Protein AF-0000000072326240 (afdb_homodimer)

Nearest PDB structures (foldseek):
  3rvj-assembly1_A  TM=9.304E-01  e=2.713E-08  Escherichia coli K-12
  3oo1-assembly2_B  TM=9.286E-01  e=4.947E-08  Escherichia coli K-12
  3rvo-assembly1_A  TM=9.245E-01  e=5.469E-08  Escherichia coli K-12
  3fgz-assembly2_B  TM=9.366E-01  e=1.159E-07  Escherichia coli K-12
  2v0n-assembly1_B  TM=4.637E-01  e=7.764E-08  Caulobacter vibrioides CB15

Foldseek 3Di:
DVVVVVVVVVVVVVVVVVVQLVVLVVVLVVLVVVLVVVVVVLVVVLVVLVVCCVVPVPPVLVSLLSVLVSVVVNVVSVLVNLLSCLSNVNDAAAKEKEWPQCLLQVLQVLCVLLLCQLPEAEEEEEPPNTAIFIHDSVLVSLLSCLLVNVQSVQAHRHWYWYWYWDADPVSFKIKIKIWGQGQWDDPVCQVCLLPAPVVVVLVVNLDPDRSSRNVSSQSSLVSQVKHKDKDTDGNGIIMIMIMGTGHPVVDDPVRYDHPDYDDPPPPPPRSPSPNPNLPPPPPPLPPQPPPAAEEEEEAQDPSVQSVLCVLCSVGHHYHYHNALVRVVVCLQVAAHQAYEAEQRGGPHGPLNSLLVQCVDLLRVLHAYEYEYCDPDVVVVVSSVVSVHPYYDYPPDDPVVVVVVVVVVLVVQVVQLVVVLVCCLPPVPPPPPDDDDPLRVLVVQLLVVLVVCQLAQPCFLCNSCVSSVHHSSSNQNSCCSNNVDGRRVVSLSSLLSVLLVVCLVPLPDDLVRSCNNRRHPDSVVVQVSNCVVPVDGSNVSSVVSVVVVVPPDDD/DVVVVVVVVVVVVVVVVVVQLVVLVVVLVVLVVVLVVVVVVLVVVLVVLVVCCVVPVPPVLVSLLSVLVSVVVNVVSVLVNLLSCLSNVNDAAAKEKEWPQCLLQVLQVLCVLLLCQLPEAEEEEEPPNTAIFIHDSVLVSLLSCLLVNVQSVQAHRHWYWYWYWYADPVSFKIKIKIWGQGQWDDPVCQVCLLPAPVCVVLPVNLDPDNSSRNVSSQSSLVSQVKHKDKDTDGNGIIMIMIMGTGHPVVDDPVRYDHPDYDDPPPPPPRSPSPNPNLPPPPPPLPPQPPPAFEEEEEAQDPSVQSVLCVLCSVGHHYHYHNALVRVVVCLQVDAHQAYEAEQRGGPHGPLNSLLVQCVDLLRVLHAYEYEYCDPDVVVVVSSVVSSHPYYDYPPDDPVVVVVVVVVVLVVQVVQLVVVLVCCLPPVPPPPPDDDDPLRVLVVQLLVVLVVCQLAQPCFLCNSCVSSVHHSSSNQRSCCSNNVDGRRVVSLSSLLSVLLVVCLVPLPDDLVRSCNRRRHPDSVVVQVSNCVVVVDGSNRSSVVSVVVVVPPDDD

Sequence (1108 aa):
MVILTIILLVGRRLFLRNQKVQRRLRLSAIFTNITHELLTPLSVISASVDKLRDTEPQYSHEYDLMQFNIQRMVRLLQQILETSKSDAGQLRLLVAQGDVMKYIRQTAECLEPLIAKKDMKFSINCQPESMMGWIDTDKLDKIIYNLLSNAAKYGKEGGTVSISAITNDKYDEVEIKVSDDGDGISAKQMKHLFKRFHDGDYRQHQTNGTGLGLSLTQDLVYLNRGTITCHSEEGKGTEFIVRLPIKKEAFAPDQIDEKHKIDFNIPKNTIVDINTIVPDVNADPEDPIEDGYKLLVVEDNLELLMLMQQLLKTTYHVYIARNGAEAIKVIHEKELDLIISDVMMPEMDGIELTKAVKADPNYNHLPIILLTAKTQEEDEKEALQSGADEYLRKPFRLGDLKLRIDNIIENRKRMQTEFSQFSAEEEIKHIAKAPSPDEAFVNQVLANIHKHIDDESYDRDALAADMGTSASTLYNKLRSITGMNVSAFIRDVRMKEARRLGMENPNLRVSDLAYSVGFHDPRYFATCFKKQFGIQPKEFLESLLNSKQKGPGRMVILTIILLVGRRLFLRNQKVQRRLRLSAIFTNITHELLTPLSVISASVDKLRDTEPQYSHEYDLMQFNIQRMVRLLQQILETSKSDAGQLRLLVAQGDVMKYIRQTAECLEPLIAKKDMKFSINCQPESMMGWIDTDKLDKIIYNLLSNAAKYGKEGGTVSISAITNDKYDEVEIKVSDDGDGISAKQMKHLFKRFHDGDYRQHQTNGTGLGLSLTQDLVYLNRGTITCHSEEGKGTEFIVRLPIKKEAFAPDQIDEKHKIDFNIPKNTIVDINTIVPDVNADPEDPIEDGYKLLVVEDNLELLMLMQQLLKTTYHVYIARNGAEAIKVIHEKELDLIISDVMMPEMDGIELTKAVKADPNYNHLPIILLTAKTQEEDEKEALQSGADEYLRKPFRLGDLKLRIDNIIENRKRMQTEFSQFSAEEEIKHIAKAPSPDEAFVNQVLANIHKHIDDESYDRDALAADMGTSASTLYNKLRSITGMNVSAFIRDVRMKEARRLGMENPNLRVSDLAYSVGFHDPRYFATCFKKQFGIQPKEFLESLLNSKQKGPGR

Secondary structure (DSSP, 8-state):
-HHHHHHHHHHHHHHHHHHHHHHHHHHHHHHHHHHHHHHHHHHHHHHHHHHHHHH-GGGHHHHHHHHHHHHHHHHHHHHHHHHHHHHTT-----EEEEEHHHHHHHHHHHTHHHHHTTT-EEEEEEESS--EEEE-HHHHHHHHHHHHHHHHHHSPTT-EEEEEEEE-TTSSEEEEEEEE-SS---HHHHTTTTSTTGGG-TTTS--SS-S-HHHHHHHHHHHTT-EEEEEEETTTEEEEEEEEE-SGGGS-GGGEEEEEE--TTS-------GGGTS--TTS------TTPPEEEEE-S-HHHHHHHHHHHTTTSEEEEESSHHHHHHHHHHS--SEEEEESS-SSS-HHHHHHHHHHSTTTTTS-EEEEE---SHHHHHHHHHHT-SEEEESS--HHHHHHHHHHHHHHHHHHHHHHHHHHHHTTTT--SS---HHHHHHHHHHHHHHHTTT-TT--HHHHHHHHTS-HHHHHHHHHHHHS--HHHHHHHHHHHHHHHHHHH-TT--HHHHHHHTT-S-HHHHHHHHHHHHSS-HHHHHHHHHHHHHTS---/-HHHHHHHHHHHHHHHHHHHHHHHHHHHHHHHHHHHHHHHHHHHHHHHHHHHHHH-GGGHHHHHHHHHHHHHHHHHHHHHHHHHHHHTT-----EEEEEHHHHHHHHHHHTHHHHHTTT-EEEEEEESS--EEEE-HHHHHHHHHHHHHHHHHHSPTT-EEEEEEEE-TTSSEEEEEEEE-SS---HHHHTTTTSTTGGG-TTTS--SS-S-HHHHHHHHHHHTT-EEEEEEETTTEEEEEEEEE-SGGGS-GGGEEEEEE--TTS-------GGGTS--TTS------TTPPEEEEE-S-HHHHHHHHHHHTTTSEEEEESSHHHHHHHHHHS--SEEEEESS-SSS-HHHHHHHHHHSTTTTTS-EEEEE---SHHHHHHHHHHT-SEEEESS--HHHHHHHHHHHHHHHHHHHHHHHHHHHHTTTT--SS---HHHHHHHHHHHHHHHTTT-TT--HHHHHHHHTS-HHHHHHHHHHHHS--HHHHHHHHHHHHHHHHHHH-TT--HHHHHHHTT-S-HHHHHHHHHHHHSS-HHHHHHHHHHHHHTS---

Radius of gyration: 38.25 Å; Cα contacts (8 Å, |Δi|>4): 1705; chains: 2; bounding box: 79×142×115 Å

pLDDT: mean 78.77, std 16.61, range [22.94, 98.31]

Organism: Xylanibacter ruminicola (strain ATCC 19189 / DSM 19721 / CIP 105475 / JCM 8958 / 23) (NCBI:txid264731)

Structure (mmCIF, N/CA/C/O backbone):
data_AF-0000000072326240-model_v1
#
loop_
_entity.id
_entity.type
_entity.pdbx_description
1 polymer 'histidine kinase'
#
loop_
_atom_site.group_PDB
_atom_site.id
_atom_site.type_symbol
_atom_site.label_atom_id
_atom_site.label_alt_id
_atom_site.label_comp_id
_atom_site.label_asym_id
_atom_site.label_entity_id
_atom_site.label_seq_id
_atom_site.pdbx_PDB_ins_code
_atom_site.Cartn_x
_atom_site.Cartn_y
_atom_site.Cartn_z
_atom_site.occupancy
_atom_site.B_iso_or_equiv
_atom_site.auth_seq_id
_atom_site.auth_comp_id
_atom_site.auth_asym_id
_atom_site.auth_atom_id
_atom_site.pdbx_PDB_model_num
ATOM 1 N N . MET A 1 1 ? -8.875 19.875 -52.812 1 53.88 1 MET A N 1
ATOM 2 C CA . MET A 1 1 ? -8.391 20.562 -51.594 1 53.88 1 MET A CA 1
ATOM 3 C C . MET A 1 1 ? -9.195 20.125 -50.375 1 53.88 1 MET A C 1
ATOM 5 O O . MET A 1 1 ? -8.625 19.844 -49.312 1 53.88 1 MET A O 1
ATOM 9 N N . VAL A 1 2 ? -10.469 20 -50.438 1 57.62 2 VAL A N 1
ATOM 10 C CA . VAL A 1 2 ? -11.367 19.578 -49.375 1 57.62 2 VAL A CA 1
ATOM 11 C C . VAL A 1 2 ? -11.109 18.125 -49 1 57.62 2 VAL A C 1
ATOM 13 O O . VAL A 1 2 ? -11.039 17.766 -47.812 1 57.62 2 VAL A O 1
ATOM 16 N N . ILE A 1 3 ? -10.883 17.344 -49.969 1 58.38 3 ILE A N 1
ATOM 17 C CA . ILE A 1 3 ? -10.703 15.906 -49.719 1 58.38 3 ILE A CA 1
ATOM 18 C C . ILE A 1 3 ? -9.398 15.68 -48.969 1 58.38 3 ILE A C 1
ATOM 20 O O . ILE A 1 3 ? -9.359 14.891 -48 1 58.38 3 ILE A O 1
ATOM 24 N N . LEU A 1 4 ? -8.391 16.344 -49.344 1 57.53 4 LEU A N 1
ATOM 25 C CA . LEU A 1 4 ? -7.102 16.188 -48.688 1 57.53 4 LEU A CA 1
ATOM 26 C C . LEU A 1 4 ? -7.184 16.656 -47.219 1 57.53 4 LEU A C 1
ATOM 28 O O . LEU A 1 4 ? -6.602 16.031 -46.344 1 57.53 4 LEU A O 1
ATOM 32 N N . THR A 1 5 ? -7.945 17.688 -47 1 58.38 5 THR A N 1
ATOM 33 C CA . THR A 1 5 ? -8.125 18.188 -45.656 1 58.38 5 THR A CA 1
ATOM 34 C C . THR A 1 5 ? -8.875 17.172 -44.812 1 58.38 5 THR A C 1
ATOM 36 O O . THR A 1 5 ? -8.547 16.969 -43.625 1 58.38 5 THR A O 1
ATOM 39 N N . ILE A 1 6 ? -9.828 16.547 -45.469 1 58.88 6 ILE A N 1
ATOM 40 C CA . ILE A 1 6 ? -10.609 15.555 -44.75 1 58.88 6 ILE A CA 1
ATOM 41 C C . ILE A 1 6 ? -9.719 14.359 -44.406 1 58.88 6 ILE A C 1
ATOM 43 O O . ILE A 1 6 ? -9.766 13.852 -43.281 1 58.88 6 ILE A O 1
ATOM 47 N N . ILE A 1 7 ? -8.93 13.977 -45.312 1 58.97 7 ILE A N 1
ATOM 48 C CA . ILE A 1 7 ? -8.031 12.852 -45.094 1 58.97 7 ILE A CA 1
ATOM 49 C C . ILE A 1 7 ? -7.051 13.188 -43.969 1 58.97 7 ILE A C 1
ATOM 51 O O . ILE A 1 7 ? -6.785 12.352 -43.094 1 58.97 7 ILE A O 1
ATOM 55 N N . LEU A 1 8 ? -6.633 14.375 -43.969 1 60.09 8 LEU A N 1
ATOM 56 C CA . LEU A 1 8 ? -5.684 14.797 -42.938 1 60.09 8 LEU A CA 1
ATOM 57 C C . LEU A 1 8 ? -6.355 14.875 -41.562 1 60.09 8 LEU A C 1
ATOM 59 O O . LEU A 1 8 ? -5.758 14.5 -40.562 1 60.09 8 LEU A O 1
ATOM 63 N N . LEU A 1 9 ? -7.586 15.32 -41.625 1 61.41 9 LEU A N 1
ATOM 64 C CA . LEU A 1 9 ? -8.312 15.422 -40.344 1 61.41 9 LEU A CA 1
ATOM 65 C C . LEU A 1 9 ? -8.633 14.039 -39.812 1 61.41 9 LEU A C 1
ATOM 67 O O . LEU A 1 9 ? -8.516 13.812 -38.594 1 61.41 9 LEU A O 1
ATOM 71 N N . VAL A 1 10 ? -9.094 13.195 -40.719 1 63.31 10 VAL A N 1
ATOM 72 C CA . VAL A 1 10 ? -9.414 11.836 -40.312 1 63.31 10 VAL A CA 1
ATOM 73 C C . VAL A 1 10 ? -8.141 11.125 -39.844 1 63.31 10 VAL A C 1
ATOM 75 O O . VAL A 1 10 ? -8.148 10.43 -38.812 1 63.31 10 VAL A O 1
ATOM 78 N N . GLY A 1 11 ? -7.117 11.305 -40.594 1 57.88 11 GLY A N 1
ATOM 79 C CA . GLY A 1 11 ? -5.84 10.727 -40.188 1 57.88 11 GLY A CA 1
ATOM 80 C C . GLY A 1 11 ? -5.348 11.227 -38.844 1 57.88 11 GLY A C 1
ATOM 81 O O . GLY A 1 11 ? -4.855 10.438 -38.031 1 57.88 11 GLY A O 1
ATOM 82 N N . ARG A 1 12 ? -5.539 12.453 -38.688 1 59.19 12 ARG A N 1
ATOM 83 C CA . ARG A 1 12 ? -5.137 13.047 -37.438 1 59.19 12 ARG A CA 1
ATOM 84 C C . ARG A 1 12 ? -5.977 12.516 -36.281 1 59.19 12 ARG A C 1
ATOM 86 O O . ARG A 1 12 ? -5.449 12.219 -35.188 1 59.19 12 ARG A O 1
ATOM 93 N N . ARG A 1 13 ? -7.285 12.43 -36.531 1 61.12 13 ARG A N 1
ATOM 94 C CA . ARG A 1 13 ? -8.164 11.891 -35.5 1 61.12 13 ARG A CA 1
ATOM 95 C C . ARG A 1 13 ? -7.793 10.453 -35.156 1 61.12 13 ARG A C 1
ATOM 97 O O . ARG A 1 13 ? -7.793 10.07 -33.969 1 61.12 13 ARG A O 1
ATOM 104 N N . LEU A 1 14 ? -7.508 9.789 -36.219 1 64.56 14 LEU A N 1
ATOM 105 C CA . LEU A 1 14 ? -7.121 8.398 -36 1 64.56 14 LEU A CA 1
ATOM 106 C C . LEU A 1 14 ? -5.797 8.312 -35.25 1 64.56 14 LEU A C 1
ATOM 108 O O . LEU A 1 14 ? -5.629 7.449 -34.375 1 64.56 14 LEU A O 1
ATOM 112 N N . PHE A 1 15 ? -4.984 9.219 -35.719 1 61.34 15 PHE A N 1
ATOM 113 C CA . PHE A 1 15 ? -3.686 9.258 -35.062 1 61.34 15 PHE A CA 1
ATOM 114 C C . PHE A 1 15 ? -3.842 9.594 -33.562 1 61.34 15 PHE A C 1
ATOM 116 O O . PHE A 1 15 ? -3.256 8.93 -32.719 1 61.34 15 PHE A O 1
ATOM 123 N N . LEU A 1 16 ? -4.684 10.469 -33.219 1 65.25 16 LEU A N 1
ATOM 124 C CA . LEU A 1 16 ? -4.906 10.883 -31.828 1 65.25 16 LEU A CA 1
ATOM 125 C C . LEU A 1 16 ? -5.566 9.766 -31.016 1 65.25 16 LEU A C 1
ATOM 127 O O . LEU A 1 16 ? -5.219 9.539 -29.859 1 65.25 16 LEU A O 1
ATOM 131 N N . ARG A 1 17 ? -6.43 9.117 -31.703 1 66.94 17 ARG A N 1
ATOM 132 C CA . ARG A 1 17 ? -7.105 8.008 -31.047 1 66.94 17 ARG A CA 1
ATOM 133 C C . ARG A 1 17 ? -6.125 6.883 -30.719 1 66.94 17 ARG A C 1
ATOM 135 O O . ARG A 1 17 ? -6.18 6.297 -29.641 1 66.94 17 ARG A O 1
ATOM 142 N N . ASN A 1 18 ? -5.305 6.668 -31.688 1 69.56 18 ASN A N 1
ATOM 143 C CA . ASN A 1 18 ? -4.312 5.617 -31.484 1 69.56 18 ASN A CA 1
ATOM 144 C C . ASN A 1 18 ? -3.35 5.977 -30.344 1 69.56 18 ASN A C 1
ATOM 146 O O . ASN A 1 18 ? -2.975 5.113 -29.547 1 69.56 18 ASN A O 1
ATOM 150 N N . GLN A 1 19 ? -3.029 7.215 -30.375 1 68.38 19 GLN A N 1
ATOM 151 C CA . GLN A 1 19 ? -2.137 7.664 -29.312 1 68.38 19 GLN A CA 1
ATOM 152 C C . GLN A 1 19 ? -2.801 7.535 -27.938 1 68.38 19 GLN A C 1
ATOM 154 O O . GLN A 1 19 ? -2.152 7.16 -26.969 1 68.38 19 GLN A O 1
ATOM 159 N N . LYS A 1 20 ? -4.078 7.801 -27.969 1 72.69 20 LYS A N 1
ATOM 160 C CA . LYS A 1 20 ? -4.816 7.703 -26.719 1 72.69 20 LYS A CA 1
ATOM 161 C C . LYS A 1 20 ? -4.898 6.254 -26.25 1 72.69 20 LYS A C 1
ATOM 163 O O . LYS A 1 20 ? -4.715 5.977 -25.062 1 72.69 20 LYS A O 1
ATOM 168 N N . VAL A 1 21 ? -5.09 5.434 -27.234 1 75.62 21 VAL A N 1
ATOM 169 C CA . VAL A 1 21 ? -5.203 4.02 -26.891 1 75.62 21 VAL A CA 1
ATOM 170 C C . VAL A 1 21 ? -3.861 3.5 -26.375 1 75.62 21 VAL A C 1
ATOM 172 O O . VAL A 1 21 ? -3.809 2.785 -25.375 1 75.62 21 VAL A O 1
ATOM 175 N N . GLN A 1 22 ? -2.82 3.908 -27 1 74.62 22 GLN A N 1
ATOM 176 C CA . GLN A 1 22 ? -1.493 3.461 -26.594 1 74.62 22 GLN A CA 1
ATOM 177 C C . GLN A 1 22 ? -1.146 3.971 -25.188 1 74.62 22 GLN A C 1
ATOM 179 O O . GLN A 1 22 ? -0.549 3.248 -24.391 1 74.62 22 GLN A O 1
ATOM 184 N N . ARG A 1 23 ? -1.596 5.113 -24.969 1 72.44 23 ARG A N 1
ATOM 185 C CA . ARG A 1 23 ? -1.332 5.688 -23.656 1 72.44 23 ARG A CA 1
ATOM 186 C C . ARG A 1 23 ? -2.084 4.93 -22.578 1 72.44 23 ARG A C 1
ATOM 188 O O . ARG A 1 23 ? -1.532 4.66 -21.5 1 72.44 23 ARG A O 1
ATOM 195 N N . ARG A 1 24 ? -3.25 4.586 -22.891 1 74.31 24 ARG A N 1
ATOM 196 C CA . ARG A 1 24 ? -4.066 3.863 -21.922 1 74.31 24 ARG A CA 1
ATOM 197 C C . ARG A 1 24 ? -3.502 2.473 -21.656 1 74.31 24 ARG A C 1
ATOM 199 O O . ARG A 1 24 ? -3.494 2.006 -20.516 1 74.31 24 ARG A O 1
ATOM 206 N N . LEU A 1 25 ? -3.025 1.927 -22.672 1 74.5 25 LEU A N 1
ATOM 207 C CA . LEU A 1 25 ? -2.432 0.602 -22.547 1 74.5 25 LEU A CA 1
ATOM 208 C C . LEU A 1 25 ? -1.148 0.662 -21.719 1 74.5 25 LEU A C 1
ATOM 210 O O . LEU A 1 25 ? -0.906 -0.204 -20.875 1 74.5 25 LEU A O 1
ATOM 214 N N . ARG A 1 26 ? -0.469 1.64 -21.953 1 71.25 26 ARG A N 1
ATOM 215 C CA . ARG A 1 26 ? 0.768 1.823 -21.203 1 71.25 26 ARG A CA 1
ATOM 216 C C . ARG A 1 26 ? 0.478 2.07 -19.719 1 71.25 26 ARG A C 1
ATOM 218 O O . ARG A 1 26 ? 1.146 1.51 -18.844 1 71.25 26 ARG A O 1
ATOM 225 N N . LEU A 1 27 ? -0.528 2.846 -19.5 1 73.38 27 LEU A N 1
ATOM 226 C CA . LEU A 1 27 ? -0.894 3.148 -18.109 1 73.38 27 LEU A CA 1
ATOM 227 C C . LEU A 1 27 ? -1.368 1.892 -17.391 1 73.38 27 LEU A C 1
ATOM 229 O O . LEU A 1 27 ? -1.044 1.687 -16.219 1 73.38 27 LEU A O 1
ATOM 233 N N . SER A 1 28 ? -2.072 1.156 -18.109 1 76.06 28 SER A N 1
ATOM 234 C CA . SER A 1 28 ? -2.553 -0.096 -17.531 1 76.06 28 SER A CA 1
ATOM 235 C C . SER A 1 28 ? -1.393 -1.018 -17.172 1 76.06 28 SER A C 1
ATOM 237 O O . SER A 1 28 ? -1.409 -1.661 -16.125 1 76.06 28 SER A O 1
ATOM 239 N N . ALA A 1 29 ? -0.446 -1.04 -18.016 1 72.69 29 ALA A N 1
ATOM 240 C CA . ALA A 1 29 ? 0.737 -1.856 -17.75 1 72.69 29 ALA A CA 1
ATOM 241 C C . ALA A 1 29 ? 1.511 -1.33 -16.547 1 72.69 29 ALA A C 1
ATOM 243 O O . ALA A 1 29 ? 1.974 -2.109 -15.711 1 72.69 29 ALA A O 1
ATOM 244 N N . ILE A 1 30 ? 1.533 -0.091 -16.469 1 72.81 30 ILE A N 1
ATOM 245 C CA . ILE A 1 30 ? 2.232 0.552 -15.359 1 72.81 30 ILE A CA 1
ATOM 246 C C . ILE A 1 30 ? 1.535 0.213 -14.039 1 72.81 30 ILE A C 1
ATOM 248 O O . ILE A 1 30 ? 2.186 -0.187 -13.07 1 72.81 30 ILE A O 1
ATOM 252 N N . PHE A 1 31 ? 0.28 0.266 -14.055 1 77.19 31 PHE A N 1
ATOM 253 C CA . PHE A 1 31 ? -0.46 0.015 -12.82 1 77.19 31 PHE A CA 1
ATOM 254 C C . PHE A 1 31 ? -0.395 -1.459 -12.445 1 77.19 31 PHE A C 1
ATOM 256 O O . PHE A 1 31 ? -0.374 -1.8 -11.258 1 77.19 31 PHE A O 1
ATOM 263 N N . THR A 1 32 ? -0.289 -2.26 -13.453 1 75.12 32 THR A N 1
ATOM 264 C CA . THR A 1 32 ? -0.13 -3.684 -13.18 1 75.12 32 THR A CA 1
ATOM 265 C C . THR A 1 32 ? 1.188 -3.951 -12.461 1 75.12 32 THR A C 1
ATOM 267 O O . THR A 1 32 ? 1.218 -4.668 -11.453 1 75.12 32 THR A O 1
ATOM 270 N N . ASN A 1 33 ? 2.197 -3.328 -12.875 1 73.38 33 ASN A N 1
ATOM 271 C CA . ASN A 1 33 ? 3.512 -3.496 -12.266 1 73.38 33 ASN A CA 1
ATOM 272 C C . ASN A 1 33 ? 3.561 -2.893 -10.867 1 73.38 33 ASN A C 1
ATOM 274 O O . ASN A 1 33 ? 4.125 -3.488 -9.945 1 73.38 33 ASN A O 1
ATOM 278 N N . ILE A 1 34 ? 2.963 -1.763 -10.773 1 76.19 34 ILE A N 1
ATOM 279 C CA . ILE A 1 34 ? 2.928 -1.074 -9.484 1 76.19 34 ILE A CA 1
ATOM 280 C C . ILE A 1 34 ? 2.188 -1.932 -8.461 1 76.19 34 ILE A C 1
ATOM 282 O O . ILE A 1 34 ? 2.656 -2.107 -7.336 1 76.19 34 ILE A O 1
ATOM 286 N N . THR A 1 35 ? 1.079 -2.402 -8.875 1 80 35 THR A N 1
ATOM 287 C CA . THR A 1 35 ? 0.283 -3.227 -7.973 1 80 35 THR A CA 1
ATOM 288 C C . THR A 1 35 ? 1.063 -4.465 -7.543 1 80 35 THR A C 1
ATOM 290 O O . THR A 1 35 ? 1.07 -4.824 -6.363 1 80 35 THR A O 1
ATOM 293 N N . HIS A 1 36 ? 1.729 -5.023 -8.555 1 76.44 36 HIS A N 1
ATOM 294 C CA . HIS A 1 36 ? 2.553 -6.184 -8.234 1 76.44 36 HIS A CA 1
ATOM 295 C C . HIS A 1 36 ? 3.623 -5.836 -7.207 1 76.44 36 HIS A C 1
ATOM 297 O O . HIS A 1 36 ? 3.828 -6.574 -6.242 1 76.44 36 HIS A O 1
ATOM 303 N N . GLU A 1 37 ? 4.285 -4.816 -7.344 1 77.75 37 GLU A N 1
ATOM 304 C CA . GLU A 1 37 ? 5.383 -4.406 -6.473 1 77.75 37 GLU A CA 1
ATOM 305 C C . GLU A 1 37 ? 4.875 -4.043 -5.078 1 77.75 37 GLU A C 1
ATOM 307 O O . GLU A 1 37 ? 5.586 -4.219 -4.09 1 77.75 37 GLU A O 1
ATOM 312 N N . LEU A 1 38 ? 3.656 -3.57 -5.027 1 84.62 38 LEU A N 1
ATOM 313 C CA . LEU A 1 38 ? 3.104 -3.158 -3.744 1 84.62 38 LEU A CA 1
ATOM 314 C C . LEU A 1 38 ? 2.533 -4.352 -2.988 1 84.62 38 LEU A C 1
ATOM 316 O O . LEU A 1 38 ? 2.549 -4.379 -1.756 1 84.62 38 LEU A O 1
ATOM 320 N N . LEU A 1 39 ? 2.088 -5.32 -3.73 1 85.06 39 LEU A N 1
ATOM 321 C CA . LEU A 1 39 ? 1.475 -6.484 -3.1 1 85.06 39 LEU A CA 1
ATOM 322 C C . LEU A 1 39 ? 2.533 -7.375 -2.457 1 85.06 39 LEU A C 1
ATOM 324 O O . LEU A 1 39 ? 2.244 -8.102 -1.502 1 85.06 39 LEU A O 1
ATOM 328 N N . THR A 1 40 ? 3.758 -7.352 -2.924 1 82.69 40 THR A N 1
ATOM 329 C CA . THR A 1 40 ? 4.824 -8.188 -2.383 1 82.69 40 THR A CA 1
ATOM 330 C C . THR A 1 40 ? 5.141 -7.797 -0.943 1 82.69 40 THR A C 1
ATOM 332 O O . THR A 1 40 ? 5.078 -8.633 -0.037 1 82.69 40 THR A O 1
ATOM 335 N N . PRO A 1 41 ? 5.5 -6.52 -0.668 1 86.62 41 PRO A N 1
ATOM 336 C CA . PRO A 1 41 ? 5.719 -6.152 0.732 1 86.62 41 PRO A CA 1
ATOM 337 C C . PRO A 1 41 ? 4.484 -6.387 1.604 1 86.62 41 PRO A C 1
ATOM 339 O O . PRO A 1 41 ? 4.613 -6.746 2.777 1 86.62 41 PRO A O 1
ATOM 342 N N . LEU A 1 42 ? 3.322 -6.184 1.05 1 87.5 42 LEU A N 1
ATOM 343 C CA . LEU A 1 42 ? 2.088 -6.418 1.793 1 87.5 42 LEU A CA 1
ATOM 344 C C . LEU A 1 42 ? 1.959 -7.883 2.189 1 87.5 42 LEU A C 1
ATOM 346 O O . LEU A 1 42 ? 1.456 -8.195 3.27 1 87.5 42 LEU A O 1
ATOM 350 N N . SER A 1 43 ? 2.377 -8.766 1.288 1 84.81 43 SER A N 1
ATOM 351 C CA . SER A 1 43 ? 2.352 -10.195 1.575 1 84.81 43 SER A CA 1
ATOM 352 C C . SER A 1 43 ? 3.289 -10.539 2.727 1 84.81 43 SER A C 1
ATOM 354 O O . SER A 1 43 ? 2.959 -11.375 3.57 1 84.81 43 SER A O 1
ATOM 356 N N . VAL A 1 44 ? 4.43 -9.945 2.723 1 84.81 44 VAL A N 1
ATOM 357 C CA . VAL A 1 44 ? 5.395 -10.172 3.795 1 84.81 44 VAL A CA 1
ATOM 358 C C . VAL A 1 44 ? 4.797 -9.727 5.129 1 84.81 44 VAL A C 1
ATOM 360 O O . VAL A 1 44 ? 4.895 -10.438 6.129 1 84.81 44 VAL A O 1
ATOM 363 N N . ILE A 1 45 ? 4.168 -8.547 5.137 1 88.81 45 ILE A N 1
ATOM 364 C CA . ILE A 1 45 ? 3.541 -8.023 6.348 1 88.81 45 ILE A CA 1
ATOM 365 C C . ILE A 1 45 ? 2.426 -8.961 6.801 1 88.81 45 ILE A C 1
ATOM 367 O O . ILE A 1 45 ? 2.359 -9.328 7.977 1 88.81 45 ILE A O 1
ATOM 371 N N . SER A 1 46 ? 1.593 -9.375 5.875 1 88.19 46 SER A N 1
ATOM 372 C CA . SER A 1 46 ? 0.479 -10.266 6.184 1 88.19 46 SER A CA 1
ATOM 373 C C . SER A 1 46 ? 0.971 -11.57 6.789 1 88.19 46 SER A C 1
ATOM 375 O O . SER A 1 46 ? 0.444 -12.031 7.805 1 88.19 46 SER A O 1
ATOM 377 N N . ALA A 1 47 ? 1.958 -12.141 6.188 1 82.69 47 ALA A N 1
ATOM 378 C CA . ALA A 1 47 ? 2.518 -13.398 6.664 1 82.69 47 ALA A CA 1
ATOM 379 C C . ALA A 1 47 ? 3.146 -13.234 8.047 1 82.69 47 ALA A C 1
ATOM 381 O O . ALA A 1 47 ? 3.062 -14.141 8.883 1 82.69 47 ALA A O 1
ATOM 382 N N . SER A 1 48 ? 3.834 -12.125 8.234 1 86.06 48 SER A N 1
ATOM 383 C CA . SER A 1 48 ? 4.453 -11.844 9.531 1 86.06 48 SER A CA 1
ATOM 384 C C . SER A 1 48 ? 3.406 -11.711 10.625 1 86.06 48 SER A C 1
ATOM 386 O O . SER A 1 48 ? 3.609 -12.195 11.742 1 86.06 48 SER A O 1
ATOM 388 N N . VAL A 1 49 ? 2.307 -11.039 10.344 1 89.12 49 VAL A N 1
ATOM 389 C CA . VAL A 1 49 ? 1.21 -10.883 11.297 1 89.12 49 VAL A CA 1
ATOM 390 C C . VAL A 1 49 ? 0.638 -12.258 11.648 1 89.12 49 VAL A C 1
ATOM 392 O O . VAL A 1 49 ? 0.373 -12.539 12.82 1 89.12 49 VAL A O 1
ATOM 395 N N . ASP A 1 50 ? 0.497 -13.055 10.625 1 84.94 50 ASP A N 1
ATOM 396 C CA . ASP A 1 50 ? -0.055 -14.383 10.859 1 84.94 50 ASP A CA 1
ATOM 397 C C . ASP A 1 50 ? 0.885 -15.227 11.727 1 84.94 50 ASP A C 1
ATOM 399 O O . ASP A 1 50 ? 0.435 -15.977 12.594 1 84.94 50 ASP A O 1
ATOM 403 N N . LYS A 1 51 ? 2.133 -15.133 11.453 1 83.31 51 LYS A N 1
ATOM 404 C CA . LYS A 1 51 ? 3.125 -15.836 12.266 1 83.31 51 LYS A CA 1
ATOM 405 C C . LYS A 1 51 ? 3.035 -15.414 13.734 1 83.31 51 LYS A C 1
ATOM 407 O O . LYS A 1 51 ? 3.039 -16.266 14.625 1 83.31 51 LYS A O 1
ATOM 412 N N . LEU A 1 52 ? 2.947 -14.148 13.969 1 88.25 52 LEU A N 1
ATOM 413 C CA . LEU A 1 52 ? 2.863 -13.625 15.328 1 88.25 52 LEU A CA 1
ATOM 414 C C . LEU A 1 52 ? 1.56 -14.047 15.992 1 88.25 52 LEU A C 1
ATOM 416 O O . LEU A 1 52 ? 1.536 -14.336 17.188 1 88.25 52 LEU A O 1
ATOM 420 N N . ARG A 1 53 ? 0.501 -14.062 15.195 1 87.06 53 ARG A N 1
ATOM 421 C CA . ARG A 1 53 ? -0.793 -14.5 15.711 1 87.06 53 ARG A CA 1
ATOM 422 C C . ARG A 1 53 ? -0.727 -15.938 16.203 1 87.06 53 ARG A C 1
ATOM 424 O O . ARG A 1 53 ? -1.313 -16.281 17.234 1 87.06 53 ARG A O 1
ATOM 431 N N . ASP A 1 54 ? -0.035 -16.703 15.484 1 82.81 54 ASP A N 1
ATOM 432 C CA . ASP A 1 54 ? 0.103 -18.109 15.844 1 82.81 54 ASP A CA 1
ATOM 433 C C . ASP A 1 54 ? 0.975 -18.281 17.094 1 82.81 54 ASP A C 1
ATOM 435 O O . ASP A 1 54 ? 0.72 -19.141 17.922 1 82.81 54 ASP A O 1
ATOM 439 N N . THR A 1 55 ? 1.957 -17.422 17.297 1 84.44 55 THR A N 1
ATOM 440 C CA . THR A 1 55 ? 2.916 -17.516 18.391 1 84.44 55 THR A CA 1
ATOM 441 C C . THR A 1 55 ? 2.373 -16.844 19.641 1 84.44 55 THR A C 1
ATOM 443 O O . THR A 1 55 ? 2.586 -17.328 20.75 1 84.44 55 THR A O 1
ATOM 446 N N . GLU A 1 56 ? 1.729 -15.664 19.453 1 89.56 56 GLU A N 1
ATOM 447 C CA . GLU A 1 56 ? 1.169 -14.883 20.547 1 89.56 56 GLU A CA 1
ATOM 448 C C . GLU A 1 56 ? -0.288 -14.516 20.281 1 89.56 56 GLU A C 1
ATOM 450 O O . GLU A 1 56 ? -0.603 -13.359 20 1 89.56 56 GLU A O 1
ATOM 455 N N . PRO A 1 57 ? -1.19 -15.398 20.547 1 89.25 57 PRO A N 1
ATOM 456 C CA . PRO A 1 57 ? -2.588 -15.203 20.156 1 89.25 57 PRO A CA 1
ATOM 457 C C . PRO A 1 57 ? -3.312 -14.188 21.031 1 89.25 57 PRO A C 1
ATOM 459 O O . PRO A 1 57 ? -4.414 -13.75 20.703 1 89.25 57 PRO A O 1
ATOM 462 N N . GLN A 1 58 ? -2.77 -13.695 22.141 1 88.69 58 GLN A N 1
ATOM 463 C CA . GLN A 1 58 ? -3.451 -12.82 23.094 1 88.69 58 GLN A CA 1
ATOM 464 C C . GLN A 1 58 ? -3.703 -11.438 22.484 1 88.69 58 GLN A C 1
ATOM 466 O O . GLN A 1 58 ? -4.57 -10.703 22.953 1 88.69 58 GLN A O 1
ATOM 471 N N . TYR A 1 59 ? -2.973 -11.117 21.484 1 89.38 59 TYR A N 1
ATOM 472 C CA . TYR A 1 59 ? -3.123 -9.805 20.875 1 89.38 59 TYR A CA 1
ATOM 473 C C . TYR A 1 59 ? -3.984 -9.883 19.625 1 89.38 59 TYR A C 1
ATOM 475 O O . TYR A 1 59 ? -3.645 -9.297 18.594 1 89.38 59 TYR A O 1
ATOM 483 N N . SER A 1 60 ? -5.039 -10.562 19.641 1 85.88 60 SER A N 1
ATOM 484 C CA . SER A 1 60 ? -5.898 -10.852 18.5 1 85.88 60 SER A CA 1
ATOM 485 C C . SER A 1 60 ? -6.473 -9.57 17.906 1 85.88 60 SER A C 1
ATOM 487 O O . SER A 1 60 ? -6.629 -9.461 16.688 1 85.88 60 SER A O 1
ATOM 489 N N . HIS A 1 61 ? -6.719 -8.664 18.797 1 81.69 61 HIS A N 1
ATOM 490 C CA . HIS A 1 61 ? -7.293 -7.406 18.328 1 81.69 61 HIS A CA 1
ATOM 491 C C . HIS A 1 61 ? -6.32 -6.664 17.406 1 81.69 61 HIS A C 1
ATOM 493 O O . HIS A 1 61 ? -6.707 -6.188 16.344 1 81.69 61 HIS A O 1
ATOM 499 N N . GLU A 1 62 ? -5.113 -6.59 17.828 1 84.94 62 GLU A N 1
ATOM 500 C CA . GLU A 1 62 ? -4.094 -5.91 17.031 1 84.94 62 GLU A CA 1
ATOM 501 C C . GLU A 1 62 ? -3.859 -6.625 15.703 1 84.94 62 GLU A C 1
ATOM 503 O O . GLU A 1 62 ? -3.717 -5.984 14.664 1 84.94 62 GLU A O 1
ATOM 508 N N . TYR A 1 63 ? -3.859 -7.922 15.75 1 88.69 63 TYR A N 1
ATOM 509 C CA . TYR A 1 63 ? -3.654 -8.703 14.531 1 88.69 63 TYR A CA 1
ATOM 510 C C . TYR A 1 63 ? -4.805 -8.492 13.555 1 88.69 63 TYR A C 1
ATOM 512 O O . TYR A 1 63 ? -4.578 -8.336 12.352 1 88.69 63 TYR A O 1
ATOM 520 N N . ASP A 1 64 ? -5.957 -8.422 14.078 1 84.31 64 ASP A N 1
ATOM 521 C CA . ASP A 1 64 ? -7.137 -8.227 13.242 1 84.31 64 ASP A CA 1
ATOM 522 C C . ASP A 1 64 ? -7.133 -6.836 12.609 1 84.31 64 ASP A C 1
ATOM 524 O O . ASP A 1 64 ? -7.488 -6.68 11.438 1 84.31 64 ASP A O 1
ATOM 528 N N . LEU A 1 65 ? -6.777 -5.93 13.43 1 83.62 65 LEU A N 1
ATOM 529 C CA . LEU A 1 65 ? -6.703 -4.555 12.945 1 83.62 65 LEU A CA 1
ATOM 530 C C . LEU A 1 65 ? -5.699 -4.441 11.797 1 83.62 65 LEU A C 1
ATOM 532 O O . LEU A 1 65 ? -5.98 -3.809 10.781 1 83.62 65 LEU A O 1
ATOM 536 N N . MET A 1 66 ? -4.547 -5.059 11.93 1 88.94 66 MET A N 1
ATOM 537 C CA . MET A 1 66 ? -3.523 -5.027 10.891 1 88.94 66 MET A CA 1
ATOM 538 C C . MET A 1 66 ? -3.994 -5.762 9.641 1 88.94 66 MET A C 1
ATOM 540 O O . MET A 1 66 ? -3.887 -5.234 8.531 1 88.94 66 MET A O 1
ATOM 544 N N . GLN A 1 67 ? -4.562 -6.918 9.852 1 85.94 67 GLN A N 1
ATOM 545 C CA . GLN A 1 67 ? -5.023 -7.703 8.711 1 85.94 67 GLN A CA 1
ATOM 546 C C . GLN A 1 67 ? -6.148 -6.988 7.969 1 85.94 67 GLN A C 1
ATOM 548 O O . GLN A 1 67 ? -6.219 -7.035 6.738 1 85.94 67 GLN A O 1
ATOM 553 N N . PHE A 1 68 ? -6.977 -6.332 8.734 1 82.31 68 PHE A N 1
ATOM 554 C CA . PHE A 1 68 ? -8.062 -5.562 8.133 1 82.31 68 PHE A CA 1
ATOM 555 C C . PHE A 1 68 ? -7.512 -4.465 7.234 1 82.31 68 PHE A C 1
ATOM 557 O O . PHE A 1 68 ? -7.996 -4.27 6.117 1 82.31 68 PHE A O 1
ATOM 564 N N . ASN A 1 69 ? -6.59 -3.791 7.703 1 86.31 69 ASN A N 1
ATOM 565 C CA . ASN A 1 69 ? -6.012 -2.691 6.938 1 86.31 69 ASN A CA 1
ATOM 566 C C . ASN A 1 69 ? -5.191 -3.199 5.758 1 86.31 69 ASN A C 1
ATOM 568 O O . ASN A 1 69 ? -5.113 -2.537 4.719 1 86.31 69 ASN A O 1
ATOM 572 N N . ILE A 1 70 ? -4.598 -4.375 5.906 1 88.5 70 ILE A N 1
ATOM 573 C CA . ILE A 1 70 ? -3.918 -5.008 4.781 1 88.5 70 ILE A CA 1
ATOM 574 C C . ILE A 1 70 ? -4.926 -5.309 3.674 1 88.5 70 ILE A C 1
ATOM 576 O O . ILE A 1 70 ? -4.695 -4.98 2.508 1 88.5 70 ILE A O 1
ATOM 580 N N . GLN A 1 71 ? -6.051 -5.844 4.012 1 83.31 71 GLN A N 1
ATOM 581 C CA . GLN A 1 71 ? -7.09 -6.168 3.043 1 83.31 71 GLN A CA 1
ATOM 582 C C . GLN A 1 71 ? -7.656 -4.906 2.398 1 83.31 71 GLN A C 1
ATOM 584 O O . GLN A 1 71 ? -7.996 -4.906 1.213 1 83.31 71 GLN A O 1
ATOM 589 N N . ARG A 1 72 ? -7.789 -3.926 3.248 1 82.62 72 ARG A N 1
ATOM 590 C CA . ARG A 1 72 ? -8.242 -2.643 2.717 1 82.62 72 ARG A CA 1
ATOM 591 C C . ARG A 1 72 ? -7.289 -2.131 1.642 1 82.62 72 ARG A C 1
ATOM 593 O O . ARG A 1 72 ? -7.727 -1.655 0.593 1 82.62 72 ARG A O 1
ATOM 600 N N . MET A 1 73 ? -5.984 -2.217 1.868 1 86.69 73 MET A N 1
ATOM 601 C CA . MET A 1 73 ? -4.984 -1.789 0.896 1 86.69 73 MET A CA 1
ATOM 602 C C . MET A 1 73 ? -5.078 -2.617 -0.382 1 86.69 73 MET A C 1
ATOM 604 O O . MET A 1 73 ? -4.984 -2.078 -1.485 1 86.69 73 MET A O 1
ATOM 608 N N . VAL A 1 74 ? -5.316 -3.869 -0.209 1 85.12 74 VAL A N 1
ATOM 609 C CA . VAL A 1 74 ? -5.43 -4.773 -1.351 1 85.12 74 VAL A CA 1
ATOM 610 C C . VAL A 1 74 ? -6.617 -4.355 -2.219 1 85.12 74 VAL A C 1
ATOM 612 O O . VAL A 1 74 ? -6.504 -4.297 -3.445 1 85.12 74 VAL A O 1
ATOM 615 N N . ARG A 1 75 ? -7.68 -4.07 -1.628 1 80.88 75 ARG A N 1
ATOM 616 C CA . ARG A 1 75 ? -8.883 -3.68 -2.354 1 80.88 75 ARG A CA 1
ATOM 617 C C . ARG A 1 75 ? -8.664 -2.375 -3.111 1 80.88 75 ARG A C 1
ATOM 619 O O . ARG A 1 75 ? -9.109 -2.234 -4.254 1 80.88 75 ARG A O 1
ATOM 626 N N . LEU A 1 76 ? -8.039 -1.443 -2.449 1 82.31 76 LEU A N 1
ATOM 627 C CA . LEU A 1 76 ? -7.758 -0.166 -3.098 1 82.31 76 LEU A CA 1
ATOM 628 C C . LEU A 1 76 ? -6.852 -0.356 -4.309 1 82.31 76 LEU A C 1
ATOM 630 O O . LEU A 1 76 ? -7.09 0.226 -5.367 1 82.31 76 LEU A O 1
ATOM 634 N N . LEU A 1 77 ? -5.871 -1.138 -4.141 1 84.06 77 LEU A N 1
ATOM 635 C CA . LEU A 1 77 ? -4.938 -1.407 -5.23 1 84.06 77 LEU A CA 1
ATOM 636 C C . LEU A 1 77 ? -5.641 -2.107 -6.387 1 84.06 77 LEU A C 1
ATOM 638 O O . LEU A 1 77 ? -5.387 -1.797 -7.555 1 84.06 77 LEU A O 1
ATOM 642 N N . GLN A 1 78 ? -6.5 -2.988 -6.051 1 79.62 78 GLN A N 1
ATOM 643 C CA . GLN A 1 78 ? -7.25 -3.697 -7.078 1 79.62 78 GLN A CA 1
ATOM 644 C C . GLN A 1 78 ? -8.188 -2.754 -7.824 1 79.62 78 GLN A C 1
ATOM 646 O O . GLN A 1 78 ? -8.391 -2.896 -9.031 1 79.62 78 GLN A O 1
ATOM 651 N N . GLN A 1 79 ? -8.742 -1.896 -7.09 1 80.19 79 GLN A N 1
ATOM 652 C CA . GLN A 1 79 ? -9.617 -0.905 -7.711 1 80.19 79 GLN A CA 1
ATOM 653 C C . GLN A 1 79 ? -8.852 -0.054 -8.719 1 80.19 79 GLN A C 1
ATOM 655 O O . GLN A 1 79 ? -9.352 0.228 -9.812 1 80.19 79 GLN A O 1
ATOM 660 N N . ILE A 1 80 ? -7.73 0.306 -8.359 1 80.81 80 ILE A N 1
ATOM 661 C CA . ILE A 1 80 ? -6.898 1.124 -9.234 1 80.81 80 ILE A CA 1
ATOM 662 C C . ILE A 1 80 ? -6.535 0.332 -10.492 1 80.81 80 ILE A C 1
ATOM 664 O O . ILE A 1 80 ? -6.637 0.844 -11.609 1 80.81 80 ILE A O 1
ATOM 668 N N . LEU A 1 81 ? -6.16 -0.861 -10.289 1 79.81 81 LEU A N 1
ATOM 669 C CA . LEU A 1 81 ? -5.777 -1.725 -11.406 1 79.81 81 LEU A CA 1
ATOM 670 C C . LEU A 1 81 ? -6.957 -1.958 -12.344 1 79.81 81 LEU A C 1
ATOM 672 O O . LEU A 1 81 ? -6.812 -1.865 -13.562 1 79.81 81 LEU A O 1
ATOM 676 N N . GLU A 1 82 ? -8.055 -2.225 -11.812 1 81.94 82 GLU A N 1
ATOM 677 C CA . GLU A 1 82 ? -9.242 -2.5 -12.617 1 81.94 82 GLU A CA 1
ATOM 678 C C . GLU A 1 82 ? -9.68 -1.261 -13.391 1 81.94 82 GLU A C 1
ATOM 680 O O . GLU A 1 82 ? -10.156 -1.367 -14.523 1 81.94 82 GLU A O 1
ATOM 685 N N . THR A 1 83 ? -9.602 -0.185 -12.758 1 81.75 83 THR A N 1
ATOM 686 C CA . THR A 1 83 ? -9.93 1.062 -13.438 1 81.75 83 THR A CA 1
ATOM 687 C C . THR A 1 83 ? -8.992 1.306 -14.609 1 81.75 83 THR A C 1
ATOM 689 O O . THR A 1 83 ? -9.43 1.714 -15.688 1 81.75 83 THR A O 1
ATOM 692 N N . SER A 1 84 ? -7.746 1.088 -14.383 1 79.5 84 SER A N 1
ATOM 693 C CA . SER A 1 84 ? -6.773 1.268 -15.453 1 79.5 84 SER A CA 1
ATOM 694 C C . SER A 1 84 ? -7.027 0.292 -16.594 1 79.5 84 SER A C 1
ATOM 696 O O . SER A 1 84 ? -6.918 0.661 -17.766 1 79.5 84 SER A O 1
ATOM 698 N N . LYS A 1 85 ? -7.371 -0.869 -16.25 1 82.12 85 LYS A N 1
ATOM 699 C CA . LYS A 1 85 ? -7.684 -1.865 -17.281 1 82.12 85 LYS A CA 1
ATOM 700 C C . LYS A 1 85 ? -8.953 -1.491 -18.031 1 82.12 85 LYS A C 1
ATOM 702 O O . LYS A 1 85 ? -9.047 -1.697 -19.25 1 82.12 85 LYS A O 1
ATOM 707 N N . SER A 1 86 ? -9.875 -1.051 -17.281 1 83.12 86 SER A N 1
ATOM 708 C CA . SER A 1 86 ? -11.109 -0.587 -17.891 1 83.12 86 SER A CA 1
ATOM 709 C C . SER A 1 86 ? -10.844 0.526 -18.906 1 83.12 86 SER A C 1
ATOM 711 O O . SER A 1 86 ? -11.367 0.5 -20.016 1 83.12 86 SER A O 1
ATOM 713 N N . ASP A 1 87 ? -10.023 1.443 -18.562 1 78.62 87 ASP A N 1
ATOM 714 C CA . ASP A 1 87 ? -9.672 2.553 -19.453 1 78.62 87 ASP A CA 1
ATOM 715 C C . ASP A 1 87 ? -8.977 2.051 -20.719 1 78.62 87 ASP A C 1
ATOM 717 O O . ASP A 1 87 ? -9.148 2.623 -21.797 1 78.62 87 ASP A O 1
ATOM 721 N N . ALA A 1 88 ? -8.266 0.99 -20.547 1 79.31 88 ALA A N 1
ATOM 722 C CA . ALA A 1 88 ? -7.516 0.438 -21.656 1 79.31 88 ALA A CA 1
ATOM 723 C C . ALA A 1 88 ? -8.367 -0.54 -22.469 1 79.31 88 ALA A C 1
ATOM 725 O O . ALA A 1 88 ? -7.918 -1.072 -23.484 1 79.31 88 ALA A O 1
ATOM 726 N N . GLY A 1 89 ? -9.547 -0.721 -22 1 80.75 89 GLY A N 1
ATOM 727 C CA . GLY A 1 89 ? -10.422 -1.665 -22.672 1 80.75 89 GLY A CA 1
ATOM 728 C C . GLY A 1 89 ? -9.992 -3.109 -22.5 1 80.75 89 GLY A C 1
ATOM 729 O O . GLY A 1 89 ? -10.219 -3.941 -23.375 1 80.75 89 GLY A O 1
ATOM 730 N N . GLN A 1 90 ? -9.367 -3.359 -21.453 1 79.5 90 GLN A N 1
ATOM 731 C CA . GLN A 1 90 ? -8.781 -4.68 -21.25 1 79.5 90 GLN A CA 1
ATOM 732 C C . GLN A 1 90 ? -9.617 -5.512 -20.281 1 79.5 90 GLN A C 1
ATOM 734 O O . GLN A 1 90 ? -9.266 -6.648 -19.969 1 79.5 90 GLN A O 1
ATOM 739 N N . LEU A 1 91 ? -10.75 -4.977 -19.844 1 83.25 91 LEU A N 1
ATOM 740 C CA . LEU A 1 91 ? -11.602 -5.766 -18.953 1 83.25 91 LEU A CA 1
ATOM 741 C C . LEU A 1 91 ? -12.297 -6.883 -19.719 1 83.25 91 LEU A C 1
ATOM 743 O O . LEU A 1 91 ? -12.758 -6.68 -20.844 1 83.25 91 LEU A O 1
ATOM 747 N N . ARG A 1 92 ? -12.289 -7.98 -19.156 1 82.81 92 ARG A N 1
ATOM 748 C CA . ARG A 1 92 ? -12.945 -9.125 -19.781 1 82.81 92 ARG A CA 1
ATOM 749 C C . ARG A 1 92 ? -14.109 -9.625 -18.938 1 82.81 92 ARG A C 1
ATOM 751 O O . ARG A 1 92 ? -14.047 -9.594 -17.703 1 82.81 92 ARG A O 1
ATOM 758 N N . LEU A 1 93 ? -15.125 -10.047 -19.562 1 88.69 93 LEU A N 1
ATOM 759 C CA . LEU A 1 93 ? -16.312 -10.586 -18.922 1 88.69 93 LEU A CA 1
ATOM 760 C C . LEU A 1 93 ? -16.391 -12.094 -19.094 1 88.69 93 LEU A C 1
ATOM 762 O O . LEU A 1 93 ? -16.141 -12.617 -20.172 1 88.69 93 LEU A O 1
ATOM 766 N N . LEU A 1 94 ? -16.562 -12.781 -18.016 1 86 94 LEU A N 1
ATOM 767 C CA . LEU A 1 94 ? -16.781 -14.219 -18.047 1 86 94 LEU A CA 1
ATOM 768 C C . LEU A 1 94 ? -17.922 -14.617 -17.109 1 86 94 LEU A C 1
ATOM 770 O O . LEU A 1 94 ? -17.812 -14.5 -15.891 1 86 94 LEU A O 1
ATOM 774 N N . VAL A 1 95 ? -18.938 -15.133 -17.656 1 91.5 95 VAL A N 1
ATOM 775 C CA . VAL A 1 95 ? -20.125 -15.461 -16.859 1 91.5 95 VAL A CA 1
ATOM 776 C C . VAL A 1 95 ? -20.234 -16.969 -16.719 1 91.5 95 VAL A C 1
ATOM 778 O O . VAL A 1 95 ? -19.812 -17.734 -17.594 1 91.5 95 VAL A O 1
ATOM 781 N N . ALA A 1 96 ? -20.672 -17.359 -15.609 1 90.44 96 ALA A N 1
ATOM 782 C CA . ALA A 1 96 ? -20.969 -18.766 -15.312 1 90.44 96 ALA A CA 1
ATOM 783 C C . ALA A 1 96 ? -22.391 -18.938 -14.789 1 90.44 96 ALA A C 1
ATOM 785 O O . ALA A 1 96 ? -22.984 -17.969 -14.289 1 90.44 96 ALA A O 1
ATOM 786 N N . GLN A 1 97 ? -22.812 -20.109 -14.898 1 92.31 97 GLN A N 1
ATOM 787 C CA . GLN A 1 97 ? -24.188 -20.375 -14.477 1 92.31 97 GLN A CA 1
ATOM 788 C C . GLN A 1 97 ? -24.266 -20.609 -12.977 1 92.31 97 GLN A C 1
ATOM 790 O O . GLN A 1 97 ? -23.391 -21.25 -12.398 1 92.31 97 GLN A O 1
ATOM 795 N N . GLY A 1 98 ? -25.281 -20.031 -12.312 1 91.88 98 GLY A N 1
ATOM 796 C CA . GLY A 1 98 ? -25.516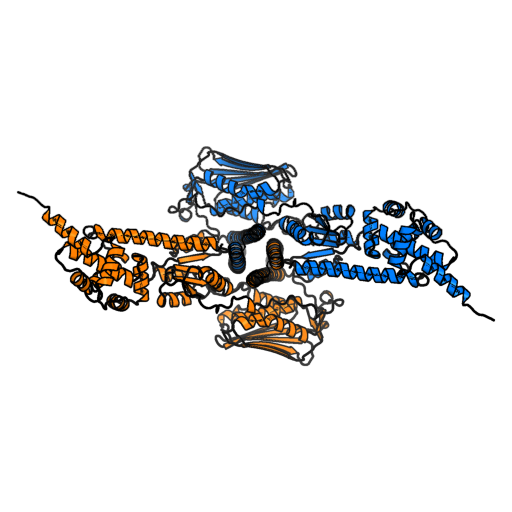 -20.234 -10.891 1 91.88 98 GLY A CA 1
ATOM 797 C C . GLY A 1 98 ? -26.781 -19.547 -10.383 1 91.88 98 GLY A C 1
ATOM 798 O O . GLY A 1 98 ? -27.547 -19 -11.172 1 91.88 98 GLY A O 1
ATOM 799 N N . ASP A 1 99 ? -26.984 -19.75 -9.055 1 93.56 99 ASP A N 1
ATOM 800 C CA . ASP A 1 99 ? -28.109 -19.062 -8.422 1 93.56 99 ASP A CA 1
ATOM 801 C C . ASP A 1 99 ? -27.781 -17.609 -8.133 1 93.56 99 ASP A C 1
ATOM 803 O O . ASP A 1 99 ? -27.156 -17.297 -7.121 1 93.56 99 ASP A O 1
ATOM 807 N N . VAL A 1 100 ? -28.344 -16.766 -8.961 1 94.5 100 VAL A N 1
ATOM 808 C CA . VAL A 1 100 ? -27.984 -15.344 -8.938 1 94.5 100 VAL A CA 1
ATOM 809 C C . VAL A 1 100 ? -28.531 -14.695 -7.672 1 94.5 100 VAL A C 1
ATOM 811 O O . VAL A 1 100 ? -27.828 -13.922 -7.012 1 94.5 100 VAL A O 1
ATOM 814 N N . MET A 1 101 ? -29.703 -14.992 -7.297 1 95.25 101 MET A N 1
ATOM 815 C CA . MET A 1 101 ? -30.359 -14.359 -6.148 1 95.25 101 MET A CA 1
ATOM 816 C C . MET A 1 101 ? -29.688 -14.789 -4.848 1 95.25 101 MET A C 1
ATOM 818 O O . MET A 1 101 ? -29.422 -13.961 -3.977 1 95.25 101 MET A O 1
ATOM 822 N N . LYS A 1 102 ? -29.406 -15.992 -4.785 1 93.44 102 LYS A N 1
ATOM 823 C CA . LYS A 1 102 ? -28.703 -16.5 -3.605 1 93.44 102 LYS A CA 1
ATOM 824 C C . LYS A 1 102 ? -27.328 -15.867 -3.48 1 93.44 102 LYS A C 1
ATOM 826 O O . LYS A 1 102 ? -26.875 -15.547 -2.375 1 93.44 102 LYS A O 1
ATOM 831 N N . TYR A 1 103 ? -26.719 -15.727 -4.582 1 93 103 TYR A N 1
ATOM 832 C CA . TYR A 1 103 ? -25.375 -15.148 -4.59 1 93 103 TYR A CA 1
ATOM 833 C C . TYR A 1 103 ? -25.406 -13.703 -4.102 1 93 103 TYR A C 1
ATOM 835 O O . TYR A 1 103 ? -24.562 -13.305 -3.291 1 93 103 TYR A O 1
ATOM 843 N N . ILE A 1 104 ? -26.391 -12.945 -4.574 1 95.12 104 ILE A N 1
ATOM 844 C CA . ILE A 1 104 ? -26.516 -11.547 -4.188 1 95.12 104 ILE A CA 1
ATOM 845 C C . ILE A 1 104 ? -26.797 -11.445 -2.691 1 95.12 104 ILE A C 1
ATOM 847 O O . ILE A 1 104 ? -26.188 -10.633 -1.99 1 95.12 104 ILE A O 1
ATOM 851 N N . ARG A 1 105 ? -27.609 -12.273 -2.232 1 94.06 105 ARG A N 1
ATOM 852 C CA . ARG A 1 105 ? -27.969 -12.281 -0.818 1 94.06 105 ARG A CA 1
ATOM 853 C C . ARG A 1 105 ? -26.75 -12.578 0.052 1 94.06 105 ARG A C 1
ATOM 855 O O . ARG A 1 105 ? -26.484 -11.859 1.017 1 94.06 105 ARG A O 1
ATOM 862 N N . GLN A 1 106 ? -26.109 -13.57 -0.323 1 89.94 106 GLN A N 1
ATOM 863 C CA . GLN A 1 106 ? -24.938 -13.984 0.45 1 89.94 106 GLN A CA 1
ATOM 864 C C . GLN A 1 106 ? -23.859 -12.906 0.437 1 89.94 106 GLN A C 1
ATOM 866 O O . GLN A 1 106 ? -23.219 -12.648 1.46 1 89.94 106 GLN A O 1
ATOM 871 N N . THR A 1 107 ? -23.641 -12.344 -0.696 1 89.94 107 THR A N 1
ATOM 872 C CA . THR A 1 107 ? -22.656 -11.273 -0.819 1 89.94 107 THR A CA 1
ATOM 873 C C . THR A 1 107 ? -23.047 -10.086 0.058 1 89.94 107 THR A C 1
ATOM 875 O O . THR A 1 107 ? -22.188 -9.516 0.738 1 89.94 107 THR A O 1
ATOM 878 N N . ALA A 1 108 ? -24.281 -9.742 0.053 1 93.06 108 ALA A N 1
ATOM 879 C CA . ALA A 1 108 ? -24.781 -8.641 0.872 1 93.06 108 ALA A CA 1
ATOM 880 C C . ALA A 1 108 ? -24.625 -8.945 2.357 1 93.06 108 ALA A C 1
ATOM 882 O O . ALA A 1 108 ? -24.219 -8.078 3.141 1 93.06 108 ALA A O 1
ATOM 883 N N . GLU A 1 109 ? -24.875 -10.156 2.74 1 89.56 109 GLU A N 1
ATOM 884 C CA . GLU A 1 109 ? -24.781 -10.578 4.137 1 89.56 109 GLU A CA 1
ATOM 885 C C . GLU A 1 109 ? -23.344 -10.461 4.648 1 89.56 109 GLU A C 1
ATOM 887 O O . GLU A 1 109 ? -23.125 -10.086 5.801 1 89.56 109 GLU A O 1
ATOM 892 N N . CYS A 1 110 ? -22.469 -10.734 3.791 1 84 110 CYS A N 1
ATOM 893 C CA . CYS A 1 110 ? -21.062 -10.656 4.156 1 84 110 CYS A CA 1
ATOM 894 C C . CYS A 1 110 ? -20.656 -9.219 4.457 1 84 110 CYS A C 1
ATOM 896 O O . CYS A 1 110 ? -19.656 -8.984 5.145 1 84 110 CYS A O 1
ATOM 898 N N . LEU A 1 111 ? -21.422 -8.234 4.035 1 86.38 111 LEU A N 1
ATOM 899 C CA . LEU A 1 111 ? -21.062 -6.828 4.191 1 86.38 111 LEU A CA 1
ATOM 900 C C . LEU A 1 111 ? -21.828 -6.191 5.34 1 86.38 111 LEU A C 1
ATOM 902 O O . LEU A 1 111 ? -21.734 -4.984 5.57 1 86.38 111 LEU A O 1
ATOM 906 N N . GLU A 1 112 ? -22.531 -6.984 6.066 1 86.75 112 GLU A N 1
ATOM 907 C CA . GLU A 1 112 ? -23.328 -6.496 7.184 1 86.75 112 GLU A CA 1
ATOM 908 C C . GLU A 1 112 ? -22.453 -5.793 8.219 1 86.75 112 GLU A C 1
ATOM 910 O O . GLU A 1 112 ? -22.828 -4.742 8.742 1 86.75 112 GLU A O 1
ATOM 915 N N . PRO A 1 113 ? -21.297 -6.309 8.516 1 77.31 113 PRO A N 1
ATOM 916 C CA . PRO A 1 113 ? -20.453 -5.645 9.508 1 77.31 113 PRO A CA 1
ATOM 917 C C . PRO A 1 113 ? -20.031 -4.242 9.07 1 77.31 113 PRO A C 1
ATOM 919 O O . PRO A 1 113 ? -19.844 -3.361 9.914 1 77.31 113 PRO A O 1
ATOM 922 N N . LEU A 1 114 ? -19.844 -4.035 7.863 1 77.06 114 LEU A N 1
ATOM 923 C CA . LEU A 1 114 ? -19.484 -2.727 7.332 1 77.06 114 LEU A CA 1
ATOM 924 C C . LEU A 1 114 ? -20.578 -1.7 7.629 1 77.06 114 LEU A C 1
ATOM 926 O O . LEU A 1 114 ? -20.281 -0.548 7.953 1 77.06 114 LEU A O 1
ATOM 930 N N . ILE A 1 115 ? -21.797 -2.102 7.559 1 83.94 115 ILE A N 1
ATOM 931 C CA . ILE A 1 115 ? -22.969 -1.236 7.734 1 83.94 115 ILE A CA 1
ATOM 932 C C . ILE A 1 115 ? -23.25 -1.049 9.227 1 83.94 115 ILE A C 1
ATOM 934 O O . ILE A 1 115 ? -23.656 0.029 9.656 1 83.94 115 ILE A O 1
ATOM 938 N N . ALA A 1 116 ? -22.875 -2.008 10.008 1 78.69 116 ALA A N 1
ATOM 939 C CA . ALA A 1 116 ? -23.156 -2 11.445 1 78.69 116 ALA A CA 1
ATOM 940 C C . ALA A 1 116 ? -22.25 -1.016 12.18 1 78.69 116 ALA A C 1
ATOM 942 O O . ALA A 1 116 ? -22.594 -0.544 13.266 1 78.69 116 ALA A O 1
ATOM 943 N N . LYS A 1 117 ? -21.203 -0.609 11.633 1 70.5 117 LYS A N 1
ATOM 944 C CA . LYS A 1 117 ? -20.219 0.268 12.266 1 70.5 117 LYS A CA 1
ATOM 945 C C . LYS A 1 117 ? -20.859 1.59 12.688 1 70.5 117 LYS A C 1
ATOM 947 O O . LYS A 1 117 ? -20.516 2.143 13.734 1 70.5 117 LYS A O 1
ATOM 952 N N . LYS A 1 118 ? -21.719 2.15 11.922 1 74.94 118 LYS A N 1
ATOM 953 C CA . LYS A 1 118 ? -22.391 3.402 12.242 1 74.94 118 LYS A CA 1
ATOM 954 C C . LYS A 1 118 ? -23.766 3.143 12.859 1 74.94 118 LYS A C 1
ATOM 956 O O . LYS A 1 118 ? -24.672 3.977 12.758 1 74.94 118 LYS A O 1
ATOM 961 N N . ASP A 1 119 ? -23.922 1.877 13.414 1 82.19 119 ASP A N 1
ATOM 962 C CA . ASP A 1 119 ? -25.188 1.47 14.031 1 82.19 119 ASP A CA 1
ATOM 963 C C . ASP A 1 119 ? -26.344 1.605 13.047 1 82.19 119 ASP A C 1
ATOM 965 O O . ASP A 1 119 ? -27.438 2.031 13.422 1 82.19 119 ASP A O 1
ATOM 969 N N . MET A 1 120 ? -26.062 1.438 11.859 1 90.38 120 MET A N 1
ATOM 970 C CA . MET A 1 120 ? -27.094 1.517 10.828 1 90.38 120 MET A CA 1
ATOM 971 C C . MET A 1 120 ? -27.859 0.199 10.719 1 90.38 120 MET A C 1
ATOM 973 O O . MET A 1 120 ? -27.297 -0.867 11 1 90.38 120 MET A O 1
ATOM 977 N N . LYS A 1 121 ? -29.094 0.27 10.398 1 93.88 121 LYS A N 1
ATOM 978 C CA . LYS A 1 121 ? -29.891 -0.919 10.133 1 93.88 121 LYS A CA 1
ATOM 979 C C . LYS A 1 121 ? -29.719 -1.388 8.688 1 93.88 121 LYS A C 1
ATOM 981 O O . LYS A 1 121 ? -29.797 -0.582 7.758 1 93.88 121 LYS A O 1
ATOM 986 N N . PHE A 1 122 ? -29.516 -2.684 8.586 1 95.06 122 PHE A N 1
ATOM 987 C CA . PHE A 1 122 ? -29.281 -3.244 7.262 1 95.06 122 PHE A CA 1
ATOM 988 C C . PHE A 1 122 ? -30.406 -4.199 6.871 1 95.06 122 PHE A C 1
ATOM 990 O O . PHE A 1 122 ? -30.719 -5.137 7.609 1 95.06 122 PHE A O 1
ATOM 997 N N . SER A 1 123 ? -31.062 -3.93 5.688 1 96.5 123 SER A N 1
ATOM 998 C CA . SER A 1 123 ? -32.125 -4.801 5.199 1 96.5 123 SER A CA 1
ATOM 999 C C . SER A 1 123 ? -31.766 -5.398 3.842 1 96.5 123 SER A C 1
ATOM 1001 O O . SER A 1 123 ? -31.281 -4.691 2.953 1 96.5 123 SER A O 1
ATOM 1003 N N . ILE A 1 124 ? -31.984 -6.719 3.688 1 96.75 124 ILE A N 1
ATOM 1004 C CA . ILE A 1 124 ? -31.719 -7.449 2.451 1 96.75 124 ILE A CA 1
ATOM 1005 C C . ILE A 1 124 ? -33 -8.109 1.958 1 96.75 124 ILE A C 1
ATOM 1007 O O . ILE A 1 124 ? -33.656 -8.875 2.689 1 96.75 124 ILE A O 1
ATOM 1011 N N . ASN A 1 125 ? -33.375 -7.766 0.742 1 96.75 125 ASN A N 1
ATOM 1012 C CA . ASN A 1 125 ? -34.594 -8.344 0.148 1 96.75 125 ASN A CA 1
ATOM 1013 C C . ASN A 1 125 ? -34.312 -8.852 -1.266 1 96.75 125 ASN A C 1
ATOM 1015 O O . ASN A 1 125 ? -34.062 -8.07 -2.176 1 96.75 125 ASN A O 1
ATOM 1019 N N . CYS A 1 126 ? -34.406 -10.125 -1.428 1 95.94 126 CYS A N 1
ATOM 1020 C CA . CYS A 1 126 ? -34.25 -10.734 -2.746 1 95.94 126 CYS A CA 1
ATOM 1021 C C . CYS A 1 126 ? -35.531 -11.477 -3.152 1 95.94 126 CYS A C 1
ATOM 1023 O O . CYS A 1 126 ? -35.969 -12.375 -2.439 1 95.94 126 CYS A O 1
ATOM 1025 N N . GLN A 1 127 ? -36.094 -11.086 -4.273 1 94.62 127 GLN A N 1
ATOM 1026 C CA . GLN A 1 127 ? -37.281 -11.719 -4.793 1 94.62 127 GLN A CA 1
ATOM 1027 C C . GLN A 1 127 ? -37.156 -12.047 -6.277 1 94.62 127 GLN A C 1
ATOM 1029 O O . GLN A 1 127 ? -36.938 -11.148 -7.098 1 94.62 127 GLN A O 1
ATOM 1034 N N . PRO A 1 128 ? -37.281 -13.367 -6.691 1 94.75 128 PRO A N 1
ATOM 1035 C CA . PRO A 1 128 ? -37.531 -14.547 -5.871 1 94.75 128 PRO A CA 1
ATOM 1036 C C . PRO A 1 128 ? -36.312 -14.945 -5.023 1 94.75 128 PRO A C 1
ATOM 1038 O O . PRO A 1 128 ? -35.25 -14.328 -5.141 1 94.75 128 PRO A O 1
ATOM 1041 N N . GLU A 1 129 ? -36.469 -15.93 -4.105 1 92.38 129 GLU A N 1
ATOM 1042 C CA . GLU A 1 129 ? -35.406 -16.344 -3.201 1 92.38 129 GLU A CA 1
ATOM 1043 C C . GLU A 1 129 ? -34.281 -17.047 -3.959 1 92.38 129 GLU A C 1
ATOM 1045 O O . GLU A 1 129 ? -33.125 -17.016 -3.535 1 92.38 129 GLU A O 1
ATOM 1050 N N . SER A 1 130 ? -34.688 -17.641 -5.023 1 92.88 130 SER A N 1
ATOM 1051 C CA . SER A 1 130 ? -33.719 -18.359 -5.84 1 92.88 130 SER A CA 1
ATOM 1052 C C . SER A 1 130 ? -34 -18.188 -7.328 1 92.88 130 SER A C 1
ATOM 1054 O O . SER A 1 130 ? -35.156 -18.156 -7.742 1 92.88 130 SER A O 1
ATOM 1056 N N . MET A 1 131 ? -32.938 -17.984 -8.055 1 94.25 131 MET A N 1
ATOM 1057 C CA . MET A 1 131 ? -33.062 -17.828 -9.508 1 94.25 131 MET A CA 1
ATOM 1058 C C . MET A 1 131 ? -31.75 -18.156 -10.195 1 94.25 131 MET A C 1
ATOM 1060 O O . MET A 1 131 ? -30.703 -17.562 -9.891 1 94.25 131 MET A O 1
ATOM 1064 N N . MET A 1 132 ? -31.859 -19.078 -11.117 1 93.56 132 MET A N 1
ATOM 1065 C CA . MET A 1 132 ? -30.672 -19.453 -11.875 1 93.56 132 MET A CA 1
ATOM 1066 C C . MET A 1 132 ? -30.391 -18.453 -12.984 1 93.56 132 MET A C 1
ATOM 1068 O O . MET A 1 132 ? -31.312 -17.875 -13.555 1 93.56 132 MET A O 1
ATOM 1072 N N . GLY A 1 133 ? -29.172 -18.203 -13.227 1 94.69 133 GLY A N 1
ATOM 1073 C CA . GLY A 1 133 ? -28.75 -17.312 -14.297 1 94.69 133 GLY A CA 1
ATOM 1074 C C . GLY A 1 133 ? -27.25 -17.297 -14.508 1 94.69 133 GLY A C 1
ATOM 1075 O O . GLY A 1 133 ? -26.531 -18.078 -13.906 1 94.69 133 GLY A O 1
ATOM 1076 N N . TRP A 1 134 ? -26.859 -16.484 -15.484 1 94.44 134 TRP A N 1
ATOM 1077 C CA . TRP A 1 134 ? -25.453 -16.359 -15.836 1 94.44 134 TRP A CA 1
ATOM 1078 C C . TRP A 1 134 ? -24.875 -15.031 -15.328 1 94.44 134 TRP A C 1
ATOM 1080 O O . TRP A 1 134 ? -25.375 -13.961 -15.688 1 94.44 134 TRP A O 1
ATOM 1090 N N . ILE A 1 135 ? -23.922 -15.133 -14.445 1 93.44 135 ILE A N 1
ATOM 1091 C CA . ILE A 1 135 ? -23.344 -13.914 -13.891 1 93.44 135 ILE A CA 1
ATOM 1092 C C . ILE A 1 135 ? -21.828 -14.07 -13.766 1 93.44 135 ILE A C 1
ATOM 1094 O O . ILE A 1 135 ? -21.312 -15.188 -13.734 1 93.44 135 ILE A O 1
ATOM 1098 N N . ASP A 1 136 ? -21.141 -12.953 -13.859 1 91.5 136 ASP A N 1
ATOM 1099 C CA . ASP A 1 136 ? -19.734 -12.859 -13.461 1 91.5 136 ASP A CA 1
ATOM 1100 C C . ASP A 1 136 ? -19.609 -12.508 -11.977 1 91.5 136 ASP A C 1
ATOM 1102 O O . ASP A 1 136 ? -19.797 -11.352 -11.594 1 91.5 136 ASP A O 1
ATOM 1106 N N . THR A 1 137 ? -19.266 -13.461 -11.18 1 87.94 137 THR A N 1
ATOM 1107 C CA . THR A 1 137 ? -19.312 -13.305 -9.727 1 87.94 137 THR A CA 1
ATOM 1108 C C . THR A 1 137 ? -18.312 -12.258 -9.266 1 87.94 137 THR A C 1
ATOM 1110 O O . THR A 1 137 ? -18.594 -11.477 -8.359 1 87.94 137 THR A O 1
ATOM 1113 N N . ASP A 1 138 ? -17.203 -12.133 -9.891 1 83.5 138 ASP A N 1
ATOM 1114 C CA . ASP A 1 138 ? -16.188 -11.172 -9.508 1 83.5 138 ASP A CA 1
ATOM 1115 C C . ASP A 1 138 ? -16.656 -9.742 -9.727 1 83.5 138 ASP A C 1
ATOM 1117 O O . ASP A 1 138 ? -16.5 -8.883 -8.852 1 83.5 138 ASP A O 1
ATOM 1121 N N . LYS A 1 139 ? -17.156 -9.547 -10.891 1 89.81 139 LYS A N 1
ATOM 1122 C CA . LYS A 1 139 ? -17.641 -8.203 -11.219 1 89.81 139 LYS A CA 1
ATOM 1123 C C . LYS A 1 139 ? -18.828 -7.828 -10.352 1 89.81 139 LYS A C 1
ATOM 1125 O O . LYS A 1 139 ? -18.969 -6.676 -9.93 1 89.81 139 LYS A O 1
ATOM 1130 N N . LEU A 1 140 ? -19.641 -8.805 -10.195 1 92.75 140 LEU A N 1
ATOM 1131 C CA . LEU A 1 140 ? -20.828 -8.547 -9.383 1 92.75 140 LEU A CA 1
ATOM 1132 C C . LEU A 1 140 ? -20.453 -8.219 -7.945 1 92.75 140 LEU A C 1
ATOM 1134 O O . LEU A 1 140 ? -21.047 -7.324 -7.332 1 92.75 140 LEU A O 1
ATOM 1138 N N . ASP A 1 141 ? -19.516 -8.93 -7.391 1 89.88 141 ASP A N 1
ATOM 1139 C CA . ASP A 1 141 ? -19.016 -8.648 -6.047 1 89.88 141 ASP A CA 1
ATOM 1140 C C . ASP A 1 141 ? -18.578 -7.191 -5.918 1 89.88 141 ASP A C 1
ATOM 1142 O O . ASP A 1 141 ? -18.906 -6.52 -4.938 1 89.88 141 ASP A O 1
ATOM 1146 N N . LYS A 1 142 ? -17.859 -6.785 -6.859 1 89.19 142 LYS A N 1
ATOM 1147 C CA . LYS A 1 142 ? -17.312 -5.434 -6.84 1 89.19 142 LYS A CA 1
ATOM 1148 C C . LYS A 1 142 ? -18.422 -4.391 -6.934 1 89.19 142 LYS A C 1
ATOM 1150 O O . LYS A 1 142 ? -18.375 -3.354 -6.266 1 89.19 142 LYS A O 1
ATOM 1155 N N . ILE A 1 143 ? -19.391 -4.668 -7.777 1 94.12 143 ILE A N 1
ATOM 1156 C CA . ILE A 1 143 ? -20.516 -3.764 -7.934 1 94.12 143 ILE A CA 1
ATOM 1157 C C . ILE A 1 143 ? -21.266 -3.627 -6.605 1 94.12 143 ILE A C 1
ATOM 1159 O O . ILE A 1 143 ? -21.469 -2.514 -6.121 1 94.12 143 ILE A O 1
ATOM 1163 N N . ILE A 1 144 ? -21.578 -4.773 -6.023 1 94.69 144 ILE A N 1
ATOM 1164 C CA . ILE A 1 144 ? -22.344 -4.781 -4.781 1 94.69 144 ILE A CA 1
ATOM 1165 C C . ILE A 1 144 ? -21.531 -4.125 -3.668 1 94.69 144 ILE A C 1
ATOM 1167 O O . ILE A 1 144 ? -22.047 -3.295 -2.918 1 94.69 144 ILE A O 1
ATOM 1171 N N . TYR A 1 145 ? -20.312 -4.402 -3.613 1 88.81 145 TYR A N 1
ATOM 1172 C CA . TYR A 1 145 ? -19.453 -3.832 -2.588 1 88.81 145 TYR A CA 1
ATOM 1173 C C . TYR A 1 145 ? -19.391 -2.314 -2.701 1 88.81 145 TYR A C 1
ATOM 1175 O O . TYR A 1 145 ? -19.531 -1.604 -1.702 1 88.81 145 TYR A O 1
ATOM 1183 N N . ASN A 1 146 ? -19.141 -1.867 -3.883 1 88.56 146 ASN A N 1
ATOM 1184 C CA . ASN A 1 146 ? -18.984 -0.43 -4.078 1 88.56 146 ASN A CA 1
ATOM 1185 C C . ASN A 1 146 ? -20.25 0.328 -3.699 1 88.56 146 ASN A C 1
ATOM 1187 O O . ASN A 1 146 ? -20.188 1.369 -3.043 1 88.56 146 ASN A O 1
ATOM 1191 N N . LEU A 1 147 ? -21.312 -0.213 -4.117 1 94.5 147 LEU A N 1
ATOM 1192 C CA . LEU A 1 147 ? -22.578 0.47 -3.848 1 94.5 147 LEU A CA 1
ATOM 1193 C C . LEU A 1 147 ? -22.906 0.441 -2.359 1 94.5 147 LEU A C 1
ATOM 1195 O O . LEU A 1 147 ? -23.297 1.461 -1.785 1 94.5 147 LEU A O 1
ATOM 1199 N N . LEU A 1 148 ? -22.719 -0.686 -1.759 1 93.38 148 LEU A N 1
ATOM 1200 C CA . LEU A 1 148 ? -23.016 -0.801 -0.336 1 93.38 148 LEU A CA 1
ATOM 1201 C C . LEU A 1 148 ? -22 -0.034 0.5 1 93.38 148 LEU A C 1
ATOM 1203 O O . LEU A 1 148 ? -22.344 0.536 1.537 1 93.38 148 LEU A O 1
ATOM 1207 N N . SER A 1 149 ? -20.75 -0.076 0.113 1 87.88 149 SER A N 1
ATOM 1208 C CA . SER A 1 149 ? -19.734 0.688 0.821 1 87.88 149 SER A CA 1
ATOM 1209 C C . SER A 1 149 ? -20.031 2.184 0.768 1 87.88 149 SER A C 1
ATOM 1211 O O . SER A 1 149 ? -19.812 2.9 1.748 1 87.88 149 SER A O 1
ATOM 1213 N N . ASN A 1 150 ? -20.5 2.646 -0.363 1 86.94 150 ASN A N 1
ATOM 1214 C CA . ASN A 1 150 ? -20.906 4.043 -0.479 1 86.94 150 ASN A CA 1
ATOM 1215 C C . ASN A 1 150 ? -22.078 4.359 0.438 1 86.94 150 ASN A C 1
ATOM 1217 O O . ASN A 1 150 ? -22.094 5.406 1.091 1 86.94 150 ASN A O 1
ATOM 1221 N N . ALA A 1 151 ? -23.031 3.467 0.399 1 91.94 151 ALA A N 1
ATOM 1222 C CA . ALA A 1 151 ? -24.188 3.654 1.263 1 91.94 151 ALA A CA 1
ATOM 1223 C C . ALA A 1 151 ? -23.781 3.721 2.73 1 91.94 151 ALA A C 1
ATOM 1225 O O . ALA A 1 151 ? -24.312 4.531 3.494 1 91.94 151 ALA A O 1
ATOM 1226 N N . ALA A 1 152 ? -22.875 2.91 3.123 1 87.5 152 ALA A N 1
ATOM 1227 C CA . ALA A 1 152 ? -22.375 2.891 4.496 1 87.5 152 ALA A CA 1
ATOM 1228 C C . ALA A 1 152 ? -21.594 4.16 4.812 1 87.5 152 ALA A C 1
ATOM 1230 O O . ALA A 1 152 ? -21.688 4.703 5.918 1 87.5 152 ALA A O 1
ATOM 1231 N N . LYS A 1 153 ? -20.797 4.574 3.912 1 81.44 153 LYS A N 1
ATOM 1232 C CA . LYS A 1 153 ? -19.938 5.734 4.09 1 81.44 153 LYS A CA 1
ATOM 1233 C C . LYS A 1 153 ? -20.75 7.012 4.254 1 81.44 153 LYS A C 1
ATOM 1235 O O . LYS A 1 153 ? -20.453 7.836 5.121 1 81.44 153 LYS A O 1
ATOM 1240 N N . TYR A 1 154 ? -21.766 7.18 3.477 1 84.06 154 TYR A N 1
ATOM 1241 C CA . TYR A 1 154 ? -22.5 8.438 3.42 1 84.06 154 TYR A CA 1
ATOM 1242 C C . TYR A 1 154 ? -23.797 8.352 4.195 1 84.06 154 TYR A C 1
ATOM 1244 O O . TYR A 1 154 ? -24.531 9.336 4.309 1 84.06 154 TYR A O 1
ATOM 1252 N N . GLY A 1 155 ? -24.031 7.172 4.695 1 86.62 155 GLY A N 1
ATOM 1253 C CA . GLY A 1 155 ? -25.203 6.996 5.527 1 86.62 155 GLY A CA 1
ATOM 1254 C C . GLY A 1 155 ? -25.125 7.738 6.848 1 86.62 155 GLY A C 1
ATOM 1255 O O . GLY A 1 155 ? -24.031 8 7.348 1 86.62 155 GLY A O 1
ATOM 1256 N N . LYS A 1 156 ? -26.219 8.062 7.395 1 86.31 156 LYS A N 1
ATOM 1257 C CA . LYS A 1 156 ? -26.281 8.734 8.688 1 86.31 156 LYS A CA 1
ATOM 1258 C C . LYS A 1 156 ? -26.156 7.73 9.836 1 86.31 156 LYS A C 1
ATOM 1260 O O . LYS A 1 156 ? -26.531 6.562 9.688 1 86.31 156 LYS A O 1
ATOM 1265 N N . GLU A 1 157 ? -25.547 8.25 10.883 1 84 157 GLU A N 1
ATOM 1266 C CA . GLU A 1 157 ? -25.484 7.402 12.07 1 84 157 GLU A CA 1
ATOM 1267 C C . GLU A 1 157 ? -26.891 6.965 12.508 1 84 157 GLU A C 1
ATOM 1269 O O . GLU A 1 157 ? -27.797 7.789 12.609 1 84 157 GLU A O 1
ATOM 1274 N N . GLY A 1 158 ? -27.016 5.738 12.75 1 89.38 158 GLY A N 1
ATOM 1275 C CA . GLY A 1 158 ? -28.312 5.199 13.133 1 89.38 158 GLY A CA 1
ATOM 1276 C C . GLY A 1 158 ? -29.297 5.129 11.984 1 89.38 158 GLY A C 1
ATOM 1277 O O . GLY A 1 158 ? -30.484 4.887 12.188 1 89.38 158 GLY A O 1
ATOM 1278 N N . GLY A 1 159 ? -28.844 5.391 10.844 1 93.25 159 GLY A N 1
ATOM 1279 C CA . GLY A 1 159 ? -29.703 5.398 9.664 1 93.25 159 GLY A CA 1
ATOM 1280 C C . GLY A 1 159 ? -29.969 4.008 9.117 1 93.25 159 GLY A C 1
ATOM 1281 O O . GLY A 1 159 ? -29.906 3.023 9.852 1 93.25 159 GLY A O 1
ATOM 1282 N N . THR A 1 160 ? -30.5 3.994 7.844 1 94.69 160 THR A N 1
ATOM 1283 C CA . THR A 1 160 ? -30.891 2.727 7.23 1 94.69 160 THR A CA 1
ATOM 1284 C C . THR A 1 160 ? -30.203 2.553 5.875 1 94.69 160 THR A C 1
ATOM 1286 O O . THR A 1 160 ? -30.078 3.512 5.113 1 94.69 160 THR A O 1
ATOM 1289 N N . VAL A 1 161 ? -29.781 1.374 5.609 1 96.31 161 VAL A N 1
ATOM 1290 C CA . VAL A 1 161 ? -29.266 0.942 4.312 1 96.31 161 VAL A CA 1
ATOM 1291 C C . VAL A 1 161 ? -30 -0.32 3.863 1 96.31 161 VAL A C 1
ATOM 1293 O O . VAL A 1 161 ? -30.297 -1.197 4.676 1 96.31 161 VAL A O 1
ATOM 1296 N N . SER A 1 162 ? -30.344 -0.354 2.602 1 97.06 162 SER A N 1
ATOM 1297 C CA . SER A 1 162 ? -31.047 -1.536 2.107 1 97.06 162 SER A CA 1
ATOM 1298 C C . SER A 1 162 ? -30.531 -1.952 0.736 1 97.06 162 SER A C 1
ATOM 1300 O O . SER A 1 162 ? -30.062 -1.113 -0.037 1 97.06 162 SER A O 1
ATOM 1302 N N . ILE A 1 163 ? -30.547 -3.215 0.505 1 97.75 163 ILE A N 1
ATOM 1303 C CA . ILE A 1 163 ? -30.312 -3.766 -0.824 1 97.75 163 ILE A CA 1
ATOM 1304 C C . ILE A 1 163 ? -31.469 -4.672 -1.229 1 97.75 163 ILE A C 1
ATOM 1306 O O . ILE A 1 163 ? -31.953 -5.469 -0.42 1 97.75 163 ILE A O 1
ATOM 1310 N N . SER A 1 164 ? -31.984 -4.453 -2.391 1 97.81 164 SER A N 1
ATOM 1311 C CA . SER A 1 164 ? -33.062 -5.273 -2.939 1 97.81 164 SER A CA 1
ATOM 1312 C C . SER A 1 164 ? -32.719 -5.789 -4.332 1 97.81 164 SER A C 1
ATOM 1314 O O . SER A 1 164 ? -32.125 -5.062 -5.133 1 97.81 164 SER A O 1
ATOM 1316 N N . ALA A 1 165 ? -32.969 -7.027 -4.539 1 97.94 165 ALA A N 1
ATOM 1317 C CA . ALA A 1 165 ? -32.844 -7.641 -5.855 1 97.94 165 ALA A CA 1
ATOM 1318 C C . ALA A 1 165 ? -34.156 -8.25 -6.336 1 97.94 165 ALA A C 1
ATOM 1320 O O . ALA A 1 165 ? -34.719 -9.094 -5.652 1 97.94 165 ALA A O 1
ATOM 1321 N N . ILE A 1 166 ? -34.594 -7.77 -7.496 1 97.44 166 ILE A N 1
ATOM 1322 C CA . ILE A 1 166 ? -35.875 -8.25 -8.055 1 97.44 166 ILE A CA 1
ATOM 1323 C C . ILE A 1 166 ? -35.688 -8.594 -9.531 1 97.44 166 ILE A C 1
ATOM 1325 O O . ILE A 1 166 ? -34.75 -8.109 -10.172 1 97.44 166 ILE A O 1
ATOM 1329 N N . THR A 1 167 ? -36.406 -9.508 -9.992 1 96.5 167 THR A N 1
ATOM 1330 C CA . THR A 1 167 ? -36.375 -9.852 -11.414 1 96.5 167 THR A CA 1
ATOM 1331 C C . THR A 1 167 ? -37.656 -9.375 -12.117 1 96.5 167 THR A C 1
ATOM 1333 O O . THR A 1 167 ? -38.594 -8.906 -11.469 1 96.5 167 THR A O 1
ATOM 1336 N N . ASN A 1 168 ? -37.562 -9.305 -13.398 1 93.19 168 ASN A N 1
ATOM 1337 C CA . ASN A 1 168 ? -38.75 -8.961 -14.18 1 93.19 168 ASN A CA 1
ATOM 1338 C C . ASN A 1 168 ? -39.625 -10.188 -14.477 1 93.19 168 ASN A C 1
ATOM 1340 O O . ASN A 1 168 ? -39.312 -11.289 -14.008 1 93.19 168 ASN A O 1
ATOM 1344 N N . ASP A 1 169 ? -40.625 -10 -15.266 1 91.62 169 ASP A N 1
ATOM 1345 C CA . ASP A 1 169 ? -41.594 -11.062 -15.562 1 91.62 169 ASP A CA 1
ATOM 1346 C C . ASP A 1 169 ? -40.969 -12.141 -16.453 1 91.62 169 ASP A C 1
ATOM 1348 O O . ASP A 1 169 ? -41.344 -13.305 -16.391 1 91.62 169 ASP A O 1
ATOM 1352 N N . LYS A 1 170 ? -40.031 -11.789 -17.203 1 92.56 170 LYS A N 1
ATOM 1353 C CA . LYS A 1 170 ? -39.406 -12.719 -18.141 1 92.56 170 LYS A CA 1
ATOM 1354 C C . LYS A 1 170 ? -38.25 -13.469 -17.484 1 92.56 170 LYS A C 1
ATOM 1356 O O . LYS A 1 170 ? -37.719 -14.414 -18.062 1 92.56 170 LYS A O 1
ATOM 1361 N N . TYR A 1 171 ? -37.875 -13.172 -16.266 1 93 171 TYR A N 1
ATOM 1362 C CA . TYR A 1 171 ? -36.781 -13.781 -15.516 1 93 171 TYR A CA 1
ATOM 1363 C C . TYR A 1 171 ? -35.469 -13.773 -16.312 1 93 171 TYR A C 1
ATOM 1365 O O . TYR A 1 171 ? -34.75 -14.766 -16.344 1 93 171 TYR A O 1
ATOM 1373 N N . ASP A 1 172 ? -35.25 -12.664 -17.062 1 93.81 172 ASP A N 1
ATOM 1374 C CA . ASP A 1 172 ? -34.031 -12.562 -17.891 1 93.81 172 ASP A CA 1
ATOM 1375 C C . ASP A 1 172 ? -33.125 -11.453 -17.391 1 93.81 172 ASP A C 1
ATOM 1377 O O . ASP A 1 172 ? -32.031 -11.234 -17.953 1 93.81 172 ASP A O 1
ATOM 1381 N N . GLU A 1 173 ? -33.594 -10.742 -16.375 1 96.19 173 GLU A N 1
ATOM 1382 C CA . GLU A 1 173 ? -32.781 -9.648 -15.812 1 96.19 173 GLU A CA 1
ATOM 1383 C C . GLU A 1 173 ? -32.938 -9.586 -14.289 1 96.19 173 GLU A C 1
ATOM 1385 O O . GLU A 1 173 ? -33.938 -10.062 -13.734 1 96.19 173 GLU A O 1
ATOM 1390 N N . VAL A 1 174 ? -31.953 -9.062 -13.688 1 97.38 174 VAL A N 1
ATOM 1391 C CA . VAL A 1 174 ? -32 -8.797 -12.258 1 97.38 174 VAL A CA 1
ATOM 1392 C C . VAL A 1 174 ? -31.812 -7.301 -12 1 97.38 174 VAL A C 1
ATOM 1394 O O . VAL A 1 174 ? -30.984 -6.66 -12.648 1 97.38 174 VAL A O 1
ATOM 1397 N N . GLU A 1 175 ? -32.719 -6.77 -11.258 1 98.06 175 GLU A N 1
ATOM 1398 C CA . GLU A 1 175 ? -32.594 -5.383 -10.812 1 98.06 175 GLU A CA 1
ATOM 1399 C C . GLU A 1 175 ? -32.125 -5.297 -9.367 1 98.06 175 GLU A C 1
ATOM 1401 O O . GLU A 1 175 ? -32.781 -5.816 -8.461 1 98.06 175 GLU A O 1
ATOM 1406 N N . ILE A 1 176 ? -30.938 -4.719 -9.164 1 98.31 176 ILE A N 1
ATOM 1407 C CA . ILE A 1 176 ? -30.359 -4.543 -7.832 1 98.31 176 ILE A CA 1
ATOM 1408 C C . ILE A 1 176 ? -30.484 -3.082 -7.402 1 98.31 176 ILE A C 1
ATOM 1410 O O . ILE A 1 176 ? -29.984 -2.184 -8.078 1 98.31 176 ILE A O 1
ATOM 1414 N N . LYS A 1 177 ? -31.156 -2.871 -6.32 1 98.19 177 LYS A N 1
ATOM 1415 C CA . LYS A 1 177 ? -31.344 -1.528 -5.777 1 98.19 177 LYS A CA 1
ATOM 1416 C C . LYS A 1 177 ? -30.656 -1.373 -4.43 1 98.19 177 LYS A C 1
ATOM 1418 O O . LYS A 1 177 ? -30.844 -2.191 -3.527 1 98.19 177 LYS A O 1
ATOM 1423 N N . VAL A 1 178 ? -29.828 -0.406 -4.328 1 98 178 VAL A N 1
ATOM 1424 C CA . VAL A 1 178 ? -29.172 -0.066 -3.064 1 98 178 VAL A CA 1
ATOM 1425 C C . VAL A 1 178 ? -29.609 1.332 -2.625 1 98 178 VAL A C 1
ATOM 1427 O O . VAL A 1 178 ? -29.453 2.301 -3.373 1 98 178 VAL A O 1
ATOM 1430 N N . SER A 1 179 ? -30.109 1.404 -1.411 1 96.81 179 SER A N 1
ATOM 1431 C CA . SER A 1 179 ? -30.656 2.672 -0.926 1 96.81 179 SER A CA 1
ATOM 1432 C C . SER A 1 179 ? -30.109 3.01 0.457 1 96.81 179 SER A C 1
ATOM 1434 O O . SER A 1 179 ? -29.906 2.119 1.287 1 96.81 179 SER A O 1
ATOM 1436 N N . ASP A 1 180 ? -29.828 4.254 0.605 1 95 180 ASP A N 1
ATOM 1437 C CA . ASP A 1 180 ? -29.438 4.773 1.911 1 95 180 ASP A CA 1
ATOM 1438 C C . ASP A 1 180 ? -30.234 6.039 2.256 1 95 180 ASP A C 1
ATOM 1440 O O . ASP A 1 180 ? -30.906 6.609 1.396 1 95 180 ASP A O 1
ATOM 1444 N N . ASP A 1 181 ? -30.281 6.418 3.51 1 93.69 181 ASP A N 1
ATOM 1445 C CA . ASP A 1 181 ? -30.969 7.633 3.945 1 93.69 181 ASP A CA 1
ATOM 1446 C C . ASP A 1 181 ? -29.953 8.695 4.391 1 93.69 181 ASP A C 1
ATOM 1448 O O . ASP A 1 181 ? -30.203 9.414 5.367 1 93.69 181 ASP A O 1
ATOM 1452 N N . GLY A 1 182 ? -28.844 8.727 3.775 1 90.25 182 GLY A N 1
ATOM 1453 C CA . GLY A 1 182 ? -27.75 9.586 4.199 1 90.25 182 GLY A CA 1
ATOM 1454 C C . GLY A 1 182 ? -27.844 10.992 3.639 1 90.25 182 GLY A C 1
ATOM 1455 O O . GLY A 1 182 ? -28.938 11.555 3.531 1 90.25 182 GLY A O 1
ATOM 1456 N N . ASP A 1 183 ? -26.703 11.641 3.336 1 85.88 183 ASP A N 1
ATOM 1457 C CA . ASP A 1 183 ? -26.531 13.055 3.016 1 85.88 183 ASP A CA 1
ATOM 1458 C C . ASP A 1 183 ? -27.172 13.391 1.673 1 85.88 183 ASP A C 1
ATOM 1460 O O . ASP A 1 183 ? -27.547 14.539 1.434 1 85.88 183 ASP A O 1
ATOM 1464 N N . GLY A 1 184 ? -27.344 12.359 0.895 1 90 184 GLY A N 1
ATOM 1465 C CA . GLY A 1 184 ? -27.797 12.625 -0.463 1 90 184 GLY A CA 1
ATOM 1466 C C . GLY A 1 184 ? -26.75 13.336 -1.304 1 90 184 GLY A C 1
ATOM 1467 O O . GLY A 1 184 ? -25.672 13.664 -0.813 1 90 184 GLY A O 1
ATOM 1468 N N . ILE A 1 185 ? -27.094 13.516 -2.619 1 88.06 185 ILE A N 1
ATOM 1469 C CA . ILE A 1 185 ? -26.156 14.109 -3.564 1 88.06 185 ILE A CA 1
ATOM 1470 C C . ILE A 1 185 ? -26.766 15.367 -4.18 1 88.06 185 ILE A C 1
ATOM 1472 O O . ILE A 1 185 ? -27.938 15.352 -4.594 1 88.06 185 ILE A O 1
ATOM 1476 N N . SER A 1 186 ? -26 16.406 -4.215 1 86.44 186 SER A N 1
ATOM 1477 C CA . SER A 1 186 ? -26.484 17.656 -4.793 1 86.44 186 SER A CA 1
ATOM 1478 C C . SER A 1 186 ? -26.672 17.531 -6.305 1 86.44 186 SER A C 1
ATOM 1480 O O . SER A 1 186 ? -26.062 16.672 -6.938 1 86.44 186 SER A O 1
ATOM 1482 N N . ALA A 1 187 ? -27.469 18.391 -6.832 1 84.94 187 ALA A N 1
ATOM 1483 C CA . ALA A 1 187 ? -27.734 18.375 -8.273 1 84.94 187 ALA A CA 1
ATOM 1484 C C . ALA A 1 187 ? -26.453 18.594 -9.07 1 84.94 187 ALA A C 1
ATOM 1486 O O . ALA A 1 187 ? -26.266 18 -10.125 1 84.94 187 ALA A O 1
ATOM 1487 N N . LYS A 1 188 ? -25.656 19.391 -8.562 1 81.94 188 LYS A N 1
ATOM 1488 C CA . LYS A 1 188 ? -24.391 19.703 -9.219 1 81.94 188 LYS A CA 1
ATOM 1489 C C . LYS A 1 188 ? -23.5 18.469 -9.281 1 81.94 188 LYS A C 1
ATOM 1491 O O . LYS A 1 188 ? -22.891 18.188 -10.312 1 81.94 188 LYS A O 1
ATOM 1496 N N . GLN A 1 189 ? -23.422 17.75 -8.227 1 81.75 189 GLN A N 1
ATOM 1497 C CA . GLN A 1 189 ? -22.578 16.562 -8.156 1 81.75 189 GLN A CA 1
ATOM 1498 C C . GLN A 1 189 ? -23.156 15.43 -9.008 1 81.75 189 GLN A C 1
ATOM 1500 O O . GLN A 1 189 ? -22.406 14.617 -9.547 1 81.75 189 GLN A O 1
ATOM 1505 N N . MET A 1 190 ? -24.422 15.445 -9.148 1 86.25 190 MET A N 1
ATOM 1506 C CA . MET A 1 190 ? -25.109 14.383 -9.875 1 86.25 190 MET A CA 1
ATOM 1507 C C . MET A 1 190 ? -24.688 14.383 -11.344 1 86.25 190 MET A C 1
ATOM 1509 O O . MET A 1 190 ? -24.609 13.32 -11.969 1 86.25 190 MET A O 1
ATOM 1513 N N . LYS A 1 191 ? -24.391 15.508 -11.844 1 82.12 191 LYS A N 1
ATOM 1514 C CA . LYS A 1 191 ? -24 15.641 -13.242 1 82.12 191 LYS A CA 1
ATOM 1515 C C . LYS A 1 191 ? -22.672 14.953 -13.516 1 82.12 191 LYS A C 1
ATOM 1517 O O . LYS A 1 191 ? -22.406 14.516 -14.641 1 82.12 191 LYS A O 1
ATOM 1522 N N . HIS A 1 192 ? -21.875 14.797 -12.508 1 80.06 192 HIS A N 1
ATOM 1523 C CA . HIS A 1 192 ? -20.547 14.227 -12.68 1 80.06 192 HIS A CA 1
ATOM 1524 C C . HIS A 1 192 ? -20.359 12.984 -11.82 1 80.06 192 HIS A C 1
ATOM 1526 O O . HIS A 1 192 ? -19.234 12.602 -11.508 1 80.06 192 HIS A O 1
ATOM 1532 N N . LEU A 1 193 ? -21.422 12.391 -11.5 1 83.5 193 LEU A N 1
ATOM 1533 C CA . LEU A 1 193 ? -21.422 11.312 -10.508 1 83.5 193 LEU A CA 1
ATOM 1534 C C . LEU A 1 193 ? -20.531 10.164 -10.953 1 83.5 193 LEU A C 1
ATOM 1536 O O . LEU A 1 193 ? -19.781 9.609 -10.156 1 83.5 193 LEU A O 1
ATOM 1540 N N . PHE A 1 194 ? -20.609 9.836 -12.305 1 83.56 194 PHE A N 1
ATOM 1541 C CA . PHE A 1 194 ? -19.906 8.648 -12.773 1 83.56 194 PHE A CA 1
ATOM 1542 C C . PHE A 1 194 ? -18.594 9.031 -13.453 1 83.56 194 PHE A C 1
ATOM 1544 O O . PHE A 1 194 ? -17.922 8.18 -14.047 1 83.56 194 PHE A O 1
ATOM 1551 N N . LYS A 1 195 ? -18.281 10.266 -13.438 1 77.06 195 LYS A N 1
ATOM 1552 C CA . LYS A 1 195 ? -17.016 10.695 -14.008 1 77.06 195 LYS A CA 1
ATOM 1553 C C . LYS A 1 195 ? -15.852 10.367 -13.07 1 77.06 195 LYS A C 1
ATOM 1555 O O . LYS A 1 195 ? -15.977 10.5 -11.852 1 77.06 195 LYS A O 1
ATOM 1560 N N . ARG A 1 196 ? -14.836 9.859 -13.82 1 67.88 196 ARG A N 1
ATOM 1561 C CA . ARG A 1 196 ? -13.664 9.477 -13.031 1 67.88 196 ARG A CA 1
ATOM 1562 C C . ARG A 1 196 ? -12.992 10.695 -12.414 1 67.88 196 ARG A C 1
ATOM 1564 O O . ARG A 1 196 ? -12.898 11.75 -13.055 1 67.88 196 ARG A O 1
ATOM 1571 N N . PHE A 1 197 ? -12.531 10.523 -11.398 1 57.38 197 PHE A N 1
ATOM 1572 C CA . PHE A 1 197 ? -11.648 11.453 -10.703 1 57.38 197 PHE A CA 1
ATOM 1573 C C . PHE A 1 197 ? -12.305 12.82 -10.562 1 57.38 197 PHE A C 1
ATOM 1575 O O . PHE A 1 197 ? -11.609 13.836 -10.492 1 57.38 197 PHE A O 1
ATOM 1582 N N . HIS A 1 198 ? -13.562 12.883 -11.047 1 48.38 198 HIS A N 1
ATOM 1583 C CA . HIS A 1 198 ? -14.195 14.195 -11.031 1 48.38 198 HIS A CA 1
ATOM 1584 C C . HIS A 1 198 ? -13.906 14.93 -9.727 1 48.38 198 HIS A C 1
ATOM 1586 O O . HIS A 1 198 ? -14.031 16.156 -9.656 1 48.38 198 HIS A O 1
ATOM 1592 N N . ASP A 1 199 ? -13.578 14.156 -8.883 1 45.94 199 ASP A N 1
ATOM 1593 C CA . ASP A 1 199 ? -13.375 14.914 -7.652 1 45.94 199 ASP A CA 1
ATOM 1594 C C . ASP A 1 199 ? -11.969 15.516 -7.605 1 45.94 199 ASP A C 1
ATOM 1596 O O . ASP A 1 199 ? -11.453 15.82 -6.531 1 45.94 199 ASP A O 1
ATOM 1600 N N . GLY A 1 200 ? -11.273 15.656 -8.719 1 42.72 200 GLY A N 1
ATOM 1601 C CA . GLY A 1 200 ? -9.922 16.188 -8.812 1 42.72 200 GLY A CA 1
ATOM 1602 C C . GLY A 1 200 ? -9.688 17.375 -7.902 1 42.72 200 GLY A C 1
ATOM 1603 O O . GLY A 1 200 ? -8.555 17.828 -7.734 1 42.72 200 GLY A O 1
ATOM 1604 N N . ASP A 1 201 ? -10.523 18.219 -7.984 1 42.81 201 ASP A N 1
ATOM 1605 C CA . ASP A 1 201 ? -10.211 19.297 -7.055 1 42.81 201 ASP A CA 1
ATOM 1606 C C . ASP A 1 201 ? -10.258 18.812 -5.609 1 42.81 201 ASP A C 1
ATOM 1608 O O . ASP A 1 201 ? -11.328 18.812 -4.988 1 42.81 201 ASP A O 1
ATOM 1612 N N . TYR A 1 202 ? -9.32 18.062 -5.359 1 42.72 202 TYR A N 1
ATOM 1613 C CA . TYR A 1 202 ? -9.273 17.594 -3.979 1 42.72 202 TYR A CA 1
ATOM 1614 C C . TYR A 1 202 ? -9.812 18.656 -3.025 1 42.72 202 TYR A C 1
ATOM 1616 O O . TYR A 1 202 ? -10.383 18.328 -1.979 1 42.72 202 TYR A O 1
ATOM 1624 N N . ARG A 1 203 ? -9.422 19.875 -3.359 1 42.94 203 ARG A N 1
ATOM 1625 C CA . ARG A 1 203 ? -9.859 20.984 -2.512 1 42.94 203 ARG A CA 1
ATOM 1626 C C . ARG A 1 203 ? -11.367 21.156 -2.561 1 42.94 203 ARG A C 1
ATOM 1628 O O . ARG A 1 203 ? -11.992 21.484 -1.552 1 42.94 203 ARG A O 1
ATOM 1635 N N . GLN A 1 204 ? -11.711 21.188 -3.828 1 41.16 204 GLN A N 1
ATOM 1636 C CA . GLN A 1 204 ? -13.109 21.594 -3.943 1 41.16 204 GLN A CA 1
ATOM 1637 C C . GLN A 1 204 ? -14.039 20.453 -3.523 1 41.16 204 GLN A C 1
ATOM 1639 O O . GLN A 1 204 ? -15.117 20.703 -2.969 1 41.16 204 GLN A O 1
ATOM 1644 N N . HIS A 1 205 ? -13.727 19.219 -4.004 1 40.44 205 HIS A N 1
ATOM 1645 C CA . HIS A 1 205 ? -14.703 18.219 -3.582 1 40.44 205 HIS A CA 1
ATOM 1646 C C . HIS A 1 205 ? -14.117 17.297 -2.514 1 40.44 205 HIS A C 1
ATOM 1648 O O . HIS A 1 205 ? -13.148 16.578 -2.766 1 40.44 205 HIS A O 1
ATOM 1654 N N . GLN A 1 206 ? -13.984 17.797 -1.356 1 41.59 206 GLN A N 1
ATOM 1655 C CA . GLN A 1 206 ? -13.727 17.219 -0.037 1 41.59 206 GLN A CA 1
ATOM 1656 C C . GLN A 1 206 ? -14.109 15.75 0.008 1 41.59 206 GLN A C 1
ATOM 1658 O O . GLN A 1 206 ? -14.852 15.32 0.896 1 41.59 206 GLN A O 1
ATOM 1663 N N . THR A 1 207 ? -14.078 15.078 -1.119 1 45.44 207 THR A N 1
ATOM 1664 C CA . THR A 1 207 ? -14.719 13.773 -1.045 1 45.44 207 THR A CA 1
ATOM 1665 C C . THR A 1 207 ? -13.789 12.758 -0.385 1 45.44 207 THR A C 1
ATOM 1667 O O . THR A 1 207 ? -12.57 12.82 -0.545 1 45.44 207 THR A O 1
ATOM 1670 N N . ASN A 1 208 ? -14.289 12.195 0.681 1 54.56 208 ASN A N 1
ATOM 1671 C CA . ASN A 1 208 ? -13.766 11.031 1.382 1 54.56 208 ASN A CA 1
ATOM 1672 C C . ASN A 1 208 ? -13.719 9.805 0.475 1 54.56 208 ASN A C 1
ATOM 1674 O O . ASN A 1 208 ? -14.766 9.281 0.082 1 54.56 208 ASN A O 1
ATOM 1678 N N . GLY A 1 209 ? -12.586 9.641 -0.402 1 63.75 209 GLY A N 1
ATOM 1679 C CA . GLY A 1 209 ? -12.461 8.438 -1.198 1 63.75 209 GLY A CA 1
ATOM 1680 C C . GLY A 1 209 ? -11.594 8.617 -2.428 1 63.75 209 GLY A C 1
ATOM 1681 O O . GLY A 1 209 ? -11.102 9.719 -2.693 1 63.75 209 GLY A O 1
ATOM 1682 N N . THR A 1 210 ? -11.406 7.613 -3.205 1 65.06 210 THR A N 1
ATOM 1683 C CA . THR A 1 210 ? -10.531 7.637 -4.375 1 65.06 210 THR A CA 1
ATOM 1684 C C . THR A 1 210 ? -11.258 8.234 -5.578 1 65.06 210 THR A C 1
ATOM 1686 O O . THR A 1 210 ? -10.625 8.641 -6.555 1 65.06 210 THR A O 1
ATOM 1689 N N . GLY A 1 211 ? -12.602 8.336 -5.488 1 71.31 211 GLY A N 1
ATOM 1690 C CA . GLY A 1 211 ? -13.391 8.773 -6.629 1 71.31 211 GLY A CA 1
ATOM 1691 C C . GLY A 1 211 ? -13.375 7.781 -7.781 1 71.31 211 GLY A C 1
ATOM 1692 O O . GLY A 1 211 ? -13.781 8.117 -8.898 1 71.31 211 GLY A O 1
ATOM 1693 N N . LEU A 1 212 ? -12.938 6.613 -7.543 1 77.75 212 LEU A N 1
ATOM 1694 C CA . LEU A 1 212 ? -12.828 5.617 -8.602 1 77.75 212 LEU A CA 1
ATOM 1695 C C . LEU A 1 212 ? -13.961 4.598 -8.508 1 77.75 212 LEU A C 1
ATOM 1697 O O . LEU A 1 212 ? -14.258 3.902 -9.477 1 77.75 212 LEU A O 1
ATOM 1701 N N . GLY A 1 213 ? -14.609 4.551 -7.398 1 81.62 213 GLY A N 1
ATOM 1702 C CA . GLY A 1 213 ? -15.539 3.473 -7.113 1 81.62 213 GLY A CA 1
ATOM 1703 C C . GLY A 1 213 ? -16.75 3.475 -8.031 1 81.62 213 GLY A C 1
ATOM 1704 O O . GLY A 1 213 ? -17.031 2.473 -8.695 1 81.62 213 GLY A O 1
ATOM 1705 N N . LEU A 1 214 ? -17.406 4.613 -8.195 1 87.62 214 LEU A N 1
ATOM 1706 C CA . LEU A 1 214 ? -18.656 4.676 -8.945 1 87.62 214 LEU A CA 1
ATOM 1707 C C . LEU A 1 214 ? -18.391 4.594 -10.445 1 87.62 214 LEU A C 1
ATOM 1709 O O . LEU A 1 214 ? -19.188 4.016 -11.188 1 87.62 214 LEU A O 1
ATOM 1713 N N . SER A 1 215 ? -17.359 5.242 -10.844 1 87.12 215 SER A N 1
ATOM 1714 C CA . SER A 1 215 ? -17.016 5.145 -12.258 1 87.12 215 SER A CA 1
ATOM 1715 C C . SER A 1 215 ? -16.703 3.709 -12.656 1 87.12 215 SER A C 1
ATOM 1717 O O . SER A 1 215 ? -17.125 3.244 -13.719 1 87.12 215 SER A O 1
ATOM 1719 N N . LEU A 1 216 ? -15.984 3.082 -11.805 1 88.12 216 LEU A N 1
ATOM 1720 C CA . LEU A 1 216 ? -15.688 1.679 -12.062 1 88.12 216 LEU A CA 1
ATOM 1721 C C . LEU A 1 216 ? -16.953 0.84 -12.07 1 88.12 216 LEU A C 1
ATOM 1723 O O . LEU A 1 216 ? -17.109 -0.062 -12.898 1 88.12 216 LEU A O 1
ATOM 1727 N N . THR A 1 217 ? -17.797 1.122 -11.117 1 93.31 217 THR A N 1
ATOM 1728 C CA . THR A 1 217 ? -19.062 0.405 -11.062 1 93.31 217 THR A CA 1
ATOM 1729 C C . THR A 1 217 ? -19.828 0.55 -12.375 1 93.31 217 THR A C 1
ATOM 1731 O O . THR A 1 217 ? -20.359 -0.43 -12.898 1 93.31 217 THR A O 1
ATOM 1734 N N . GLN A 1 218 ? -19.875 1.714 -12.859 1 93.31 218 GLN A N 1
ATOM 1735 C CA . GLN A 1 218 ? -20.531 1.953 -14.133 1 93.31 218 GLN A CA 1
ATOM 1736 C C . GLN A 1 218 ? -19.906 1.135 -15.25 1 93.31 218 GLN A C 1
ATOM 1738 O O . GLN A 1 218 ? -20.594 0.51 -16.047 1 93.31 218 GLN A O 1
ATOM 1743 N N . ASP A 1 219 ? -18.594 1.143 -15.305 1 91.75 219 ASP A N 1
ATOM 1744 C CA . ASP A 1 219 ? -17.875 0.378 -16.312 1 91.75 219 ASP A CA 1
ATOM 1745 C C . ASP A 1 219 ? -18.188 -1.112 -16.203 1 91.75 219 ASP A C 1
ATOM 1747 O O . ASP A 1 219 ? -18.375 -1.791 -17.219 1 91.75 219 ASP A O 1
ATOM 1751 N N . LEU A 1 220 ? -18.203 -1.563 -14.992 1 93.5 220 LEU A N 1
ATOM 1752 C CA . LEU A 1 220 ? -18.453 -2.982 -14.758 1 93.5 220 LEU A CA 1
ATOM 1753 C C . LEU A 1 220 ? -19.891 -3.35 -15.164 1 93.5 220 LEU A C 1
ATOM 1755 O O . LEU A 1 220 ? -20.125 -4.422 -15.727 1 93.5 220 LEU A O 1
ATOM 1759 N N . VAL A 1 221 ? -20.828 -2.457 -14.867 1 96.19 221 VAL A N 1
ATOM 1760 C CA . VAL A 1 221 ? -22.219 -2.684 -15.227 1 96.19 221 VAL A CA 1
ATOM 1761 C C . VAL A 1 221 ? -22.359 -2.732 -16.75 1 96.19 221 VAL A C 1
ATOM 1763 O O . VAL A 1 221 ? -23.016 -3.627 -17.297 1 96.19 221 VAL A O 1
ATOM 1766 N N . TYR A 1 222 ? -21.703 -1.817 -17.391 1 94.19 222 TYR A N 1
ATOM 1767 C CA . TYR A 1 222 ? -21.75 -1.778 -18.844 1 94.19 222 TYR A CA 1
ATOM 1768 C C . TYR A 1 222 ? -21.078 -3.01 -19.453 1 94.19 222 TYR A C 1
ATOM 1770 O O . TYR A 1 222 ? -21.547 -3.551 -20.453 1 94.19 222 TYR A O 1
ATOM 1778 N N . LEU A 1 223 ? -20.016 -3.387 -18.844 1 92.38 223 LEU A N 1
ATOM 1779 C CA . LEU A 1 223 ? -19.328 -4.598 -19.281 1 92.38 223 LEU A CA 1
ATOM 1780 C C . LEU A 1 223 ? -20.266 -5.801 -19.219 1 92.38 223 LEU A C 1
ATOM 1782 O O . LEU A 1 223 ? -20.203 -6.691 -20.078 1 92.38 223 LEU A O 1
ATOM 1786 N N . ASN A 1 224 ? -21.141 -5.781 -18.25 1 94.88 224 ASN A N 1
ATOM 1787 C CA . ASN A 1 224 ? -22.125 -6.848 -18.078 1 94.88 224 ASN A CA 1
ATOM 1788 C C . ASN A 1 224 ? -23.375 -6.605 -18.906 1 94.88 224 ASN A C 1
ATOM 1790 O O . ASN A 1 224 ? -24.391 -7.266 -18.719 1 94.88 224 ASN A O 1
ATOM 1794 N N . ARG A 1 225 ? -23.328 -5.551 -19.766 1 93.81 225 ARG A N 1
ATOM 1795 C CA . ARG A 1 225 ? -24.406 -5.176 -20.672 1 93.81 225 ARG A CA 1
ATOM 1796 C C . ARG A 1 225 ? -25.625 -4.695 -19.891 1 93.81 225 ARG A C 1
ATOM 1798 O O . ARG A 1 225 ? -26.766 -4.977 -20.266 1 93.81 225 ARG A O 1
ATOM 1805 N N . GLY A 1 226 ? -25.344 -4.207 -18.75 1 96.62 226 GLY A N 1
ATOM 1806 C CA . GLY A 1 226 ? -26.406 -3.668 -17.906 1 96.62 226 GLY A CA 1
ATOM 1807 C C . GLY A 1 226 ? -26.469 -2.152 -17.922 1 96.62 226 GLY A C 1
ATOM 1808 O O . GLY A 1 226 ? -25.875 -1.509 -18.781 1 96.62 226 GLY A O 1
ATOM 1809 N N . THR A 1 227 ? -27.375 -1.638 -17.062 1 96.38 227 THR A N 1
ATOM 1810 C CA . THR A 1 227 ? -27.516 -0.196 -16.875 1 96.38 227 THR A CA 1
ATOM 1811 C C . THR A 1 227 ? -27.5 0.174 -15.398 1 96.38 227 THR A C 1
ATOM 1813 O O . THR A 1 227 ? -27.797 -0.657 -14.547 1 96.38 227 THR A O 1
ATOM 1816 N N . ILE A 1 228 ? -27.078 1.368 -15.156 1 96.62 228 ILE A N 1
ATOM 1817 C CA . ILE A 1 228 ? -27.062 1.874 -13.789 1 96.62 228 ILE A CA 1
ATOM 1818 C C . ILE A 1 228 ? -27.641 3.281 -13.75 1 96.62 228 ILE A C 1
ATOM 1820 O O . ILE A 1 228 ? -27.375 4.098 -14.633 1 96.62 228 ILE A O 1
ATOM 1824 N N . THR A 1 229 ? -28.516 3.547 -12.828 1 95.44 229 THR A N 1
ATOM 1825 C CA . THR A 1 229 ? -29.109 4.859 -12.602 1 95.44 229 THR A CA 1
ATOM 1826 C C . THR A 1 229 ? -29.047 5.234 -11.125 1 95.44 229 THR A C 1
ATOM 1828 O O . THR A 1 229 ? -28.859 4.367 -10.266 1 95.44 229 THR A O 1
ATOM 1831 N N . CYS A 1 230 ? -29.078 6.492 -10.883 1 95.62 230 CYS A N 1
ATOM 1832 C CA . CYS A 1 230 ? -29.016 7 -9.516 1 95.62 230 CYS A CA 1
ATOM 1833 C C . CYS A 1 230 ? -30.078 8.055 -9.273 1 95.62 230 CYS A C 1
ATOM 1835 O O . CYS A 1 230 ? -30.297 8.93 -10.109 1 95.62 230 CYS A O 1
ATOM 1837 N N . HIS A 1 231 ? -30.828 7.871 -8.234 1 94.88 231 HIS A N 1
ATOM 1838 C CA . HIS A 1 231 ? -31.766 8.867 -7.73 1 94.88 231 HIS A CA 1
ATOM 1839 C C . HIS A 1 231 ? -31.344 9.367 -6.348 1 94.88 231 HIS A C 1
ATOM 1841 O O . HIS A 1 231 ? -31.172 8.57 -5.426 1 94.88 231 HIS A O 1
ATOM 1847 N N . SER A 1 232 ? -31.141 10.695 -6.277 1 93.94 232 SER A N 1
ATOM 1848 C CA . SER A 1 232 ? -30.703 11.234 -4.996 1 93.94 232 SER A CA 1
ATOM 1849 C C . SER A 1 232 ? -31.188 12.664 -4.801 1 93.94 232 SER A C 1
ATOM 1851 O O . SER A 1 232 ? -31.422 13.383 -5.773 1 93.94 232 SER A O 1
ATOM 1853 N N . GLU A 1 233 ? -31.516 12.977 -3.588 1 91.19 233 GLU A N 1
ATOM 1854 C CA . GLU A 1 233 ? -31.828 14.336 -3.148 1 91.19 233 GLU A CA 1
ATOM 1855 C C . GLU A 1 233 ? -31.062 14.703 -1.882 1 91.19 233 GLU A C 1
ATOM 1857 O O . GLU A 1 233 ? -30.922 13.875 -0.975 1 91.19 233 GLU A O 1
ATOM 1862 N N . GLU A 1 234 ? -30.531 15.891 -1.922 1 90.12 234 GLU A N 1
ATOM 1863 C CA . GLU A 1 234 ? -29.734 16.344 -0.787 1 90.12 234 GLU A CA 1
ATOM 1864 C C . GLU A 1 234 ? -30.516 16.234 0.516 1 90.12 234 GLU A C 1
ATOM 1866 O O . GLU A 1 234 ? -31.656 16.719 0.603 1 90.12 234 GLU A O 1
ATOM 1871 N N . GLY A 1 235 ? -29.969 15.578 1.503 1 89.38 235 GLY A N 1
ATOM 1872 C CA . GLY A 1 235 ? -30.562 15.445 2.822 1 89.38 235 GLY A CA 1
ATOM 1873 C C . GLY A 1 235 ? -31.562 14.305 2.916 1 89.38 235 GLY A C 1
ATOM 1874 O O . GLY A 1 235 ? -32.094 14.016 3.994 1 89.38 235 GLY A O 1
ATOM 1875 N N . LYS A 1 236 ? -31.922 13.633 1.86 1 90.69 236 LYS A N 1
ATOM 1876 C CA . LYS A 1 236 ? -32.938 12.586 1.866 1 90.69 236 LYS A CA 1
ATOM 1877 C C . LYS A 1 236 ? -32.312 11.211 1.649 1 90.69 236 LYS A C 1
ATOM 1879 O O . LYS A 1 236 ? -32.906 10.195 2.021 1 90.69 236 LYS A O 1
ATOM 1884 N N . GLY A 1 237 ? -31.266 11.211 1.014 1 93.69 237 GLY A N 1
ATOM 1885 C CA . GLY A 1 237 ? -30.625 9.93 0.776 1 93.69 237 GLY A CA 1
ATOM 1886 C C . GLY A 1 237 ? -30.359 9.656 -0.693 1 93.69 237 GLY A C 1
ATOM 1887 O O . GLY A 1 237 ? -30.531 10.539 -1.535 1 93.69 237 GLY A O 1
ATOM 1888 N N . THR A 1 238 ? -29.891 8.484 -1.021 1 95.75 238 THR A N 1
ATOM 1889 C CA . THR A 1 238 ? -29.5 8.117 -2.375 1 95.75 238 THR A CA 1
ATOM 1890 C C . THR A 1 238 ? -29.922 6.691 -2.697 1 95.75 238 THR A C 1
ATOM 1892 O O . THR A 1 238 ? -29.938 5.824 -1.818 1 95.75 238 THR A O 1
ATOM 1895 N N . GLU A 1 239 ? -30.344 6.512 -3.924 1 97.12 239 GLU A N 1
ATOM 1896 C CA . GLU A 1 239 ? -30.703 5.184 -4.41 1 97.12 239 GLU A CA 1
ATOM 1897 C C . GLU A 1 239 ? -30.016 4.879 -5.742 1 97.12 239 GLU A C 1
ATOM 1899 O O . GLU A 1 239 ? -30.172 5.633 -6.707 1 97.12 239 GLU A O 1
ATOM 1904 N N . PHE A 1 240 ? -29.312 3.779 -5.758 1 97.69 240 PHE A N 1
ATOM 1905 C CA . PHE A 1 240 ? -28.734 3.281 -6.992 1 97.69 240 PHE A CA 1
ATOM 1906 C C . PHE A 1 240 ? -29.5 2.082 -7.52 1 97.69 240 PHE A C 1
ATOM 1908 O O . PHE A 1 240 ? -29.922 1.219 -6.746 1 97.69 240 PHE A O 1
ATOM 1915 N N . ILE A 1 241 ? -29.703 2.09 -8.789 1 98 241 ILE A N 1
ATOM 1916 C CA . ILE A 1 241 ? -30.406 0.983 -9.43 1 98 241 ILE A CA 1
ATOM 1917 C C . ILE A 1 241 ? -29.547 0.39 -10.539 1 98 241 ILE A C 1
ATOM 1919 O O . ILE A 1 241 ? -29.188 1.085 -11.492 1 98 241 ILE A O 1
ATOM 1923 N N . VAL A 1 242 ? -29.234 -0.899 -10.414 1 98.25 242 VAL A N 1
ATOM 1924 C CA . VAL A 1 242 ? -28.453 -1.628 -11.398 1 98.25 242 VAL A CA 1
ATOM 1925 C C . VAL A 1 242 ? -29.297 -2.727 -12.031 1 98.25 242 VAL A C 1
ATOM 1927 O O . VAL A 1 242 ? -29.938 -3.506 -11.32 1 98.25 242 VAL A O 1
ATOM 1930 N N . ARG A 1 243 ? -29.328 -2.738 -13.352 1 97.81 243 ARG A N 1
ATOM 1931 C CA . ARG A 1 243 ? -30.016 -3.797 -14.086 1 97.81 243 ARG A CA 1
ATOM 1932 C C . ARG A 1 243 ? -29.016 -4.625 -14.898 1 97.81 243 ARG A C 1
ATOM 1934 O O . ARG A 1 243 ? -28.234 -4.074 -15.68 1 97.81 243 ARG A O 1
ATOM 1941 N N . LEU A 1 244 ? -29.062 -5.922 -14.703 1 97.94 244 LEU A N 1
ATOM 1942 C CA . LEU A 1 244 ? -28.141 -6.812 -15.391 1 97.94 244 LEU A CA 1
ATOM 1943 C C . LEU A 1 244 ? -28.875 -7.945 -16.094 1 97.94 244 LEU A C 1
ATOM 1945 O O . LEU A 1 244 ? -29.766 -8.562 -15.492 1 97.94 244 LEU A O 1
ATOM 1949 N N . PRO A 1 245 ? -28.531 -8.188 -17.344 1 97.56 245 PRO A N 1
ATOM 1950 C CA . PRO A 1 245 ? -29.062 -9.406 -17.953 1 97.56 245 PRO A CA 1
ATOM 1951 C C . PRO A 1 245 ? -28.453 -10.68 -17.359 1 97.56 245 PRO A C 1
ATOM 1953 O O . PRO A 1 245 ? -27.281 -10.695 -17 1 97.56 245 PRO A O 1
ATOM 1956 N N . ILE A 1 246 ? -29.25 -11.805 -17.266 1 96.38 246 ILE A N 1
ATOM 1957 C CA . ILE A 1 246 ? -28.734 -13.008 -16.625 1 96.38 246 ILE A CA 1
ATOM 1958 C C . ILE A 1 246 ? -28.984 -14.219 -17.516 1 96.38 246 ILE A C 1
ATOM 1960 O O . ILE A 1 246 ? -28.812 -15.359 -17.094 1 96.38 246 ILE A O 1
ATOM 1964 N N . LYS A 1 247 ? -29.438 -13.977 -18.734 1 95.38 247 LYS A N 1
ATOM 1965 C CA . LYS A 1 247 ? -29.625 -15.078 -19.672 1 95.38 247 LYS A CA 1
ATOM 1966 C C . LYS A 1 247 ? -28.375 -15.32 -20.5 1 95.38 247 LYS A C 1
ATOM 1968 O O . LYS A 1 247 ? -27.656 -14.383 -20.844 1 95.38 247 LYS A O 1
ATOM 1973 N N . LYS A 1 248 ? -28.25 -16.469 -20.922 1 93.5 248 LYS A N 1
ATOM 1974 C CA . LYS A 1 248 ? -27.078 -16.875 -21.672 1 93.5 248 LYS A CA 1
ATOM 1975 C C . LYS A 1 248 ? -26.984 -16.125 -23 1 93.5 248 LYS A C 1
ATOM 1977 O O . LYS A 1 248 ? -25.891 -15.781 -23.453 1 93.5 248 LYS A O 1
ATOM 1982 N N . GLU A 1 249 ? -28.109 -15.758 -23.578 1 92.88 249 GLU A N 1
ATOM 1983 C CA . GLU A 1 249 ? -28.188 -15.148 -24.906 1 92.88 249 GLU A CA 1
ATOM 1984 C C . GLU A 1 249 ? -27.688 -13.703 -24.875 1 92.88 249 GLU A C 1
ATOM 1986 O O . GLU A 1 249 ? -27.375 -13.133 -25.922 1 92.88 249 GLU A O 1
ATOM 1991 N N . ALA A 1 250 ? -27.609 -13.242 -23.703 1 94.06 250 ALA A N 1
ATOM 1992 C CA . ALA A 1 250 ? -27.188 -11.852 -23.578 1 94.06 250 ALA A CA 1
ATOM 1993 C C . ALA A 1 250 ? -25.672 -11.719 -23.734 1 94.06 250 ALA A C 1
ATOM 1995 O O . ALA A 1 250 ? -25.156 -10.617 -23.938 1 94.06 250 ALA A O 1
ATOM 1996 N N . PHE A 1 251 ? -24.938 -12.867 -23.766 1 94 251 PHE A N 1
ATOM 1997 C CA . PHE A 1 251 ? -23.484 -12.805 -23.75 1 94 251 PHE A CA 1
ATOM 1998 C C . PHE A 1 251 ? -22.891 -13.5 -24.969 1 94 251 PHE A C 1
ATOM 2000 O O . PHE A 1 251 ? -23.516 -14.367 -25.562 1 94 251 PHE A O 1
ATOM 2007 N N . ALA A 1 252 ? -21.672 -13.047 -25.312 1 91.62 252 ALA A N 1
ATOM 2008 C CA . ALA A 1 252 ? -20.953 -13.672 -26.422 1 91.62 252 ALA A CA 1
ATOM 2009 C C . ALA A 1 252 ? -20.406 -15.039 -26.016 1 91.62 252 ALA A C 1
ATOM 2011 O O . ALA A 1 252 ? -20.156 -15.289 -24.844 1 91.62 252 ALA A O 1
ATOM 2012 N N . PRO A 1 253 ? -20.125 -15.891 -26.938 1 90.12 253 PRO A N 1
ATOM 2013 C CA . PRO A 1 253 ? -19.656 -17.25 -26.641 1 90.12 253 PRO A CA 1
ATOM 2014 C C . PRO A 1 253 ? -18.344 -17.25 -25.875 1 90.12 253 PRO A C 1
ATOM 2016 O O . PRO A 1 253 ? -18.125 -18.109 -25.016 1 90.12 253 PRO A O 1
ATOM 2019 N N . ASP A 1 254 ? -17.562 -16.234 -26.156 1 85.62 254 ASP A N 1
ATOM 2020 C CA . ASP A 1 254 ? -16.25 -16.203 -25.516 1 85.62 254 ASP A CA 1
ATOM 2021 C C . ASP A 1 254 ? -16.359 -15.695 -24.078 1 85.62 254 ASP A C 1
ATOM 2023 O O . ASP A 1 254 ? -15.391 -15.781 -23.312 1 85.62 254 ASP A O 1
ATOM 2027 N N . GLN A 1 255 ? -17.562 -15.25 -23.75 1 89.25 255 GLN A N 1
ATOM 2028 C CA . GLN A 1 255 ? -17.781 -14.719 -22.422 1 89.25 255 GLN A CA 1
ATOM 2029 C C . GLN A 1 255 ? -18.469 -15.75 -21.516 1 89.25 255 GLN A C 1
ATOM 2031 O O . GLN A 1 255 ? -18.688 -15.492 -20.344 1 89.25 255 GLN A O 1
ATOM 2036 N N . ILE A 1 256 ? -18.688 -16.906 -22.031 1 88.44 256 ILE A N 1
ATOM 2037 C CA . ILE A 1 256 ? -19.469 -17.906 -21.312 1 88.44 256 ILE A CA 1
ATOM 2038 C C . ILE A 1 256 ? -18.547 -19.047 -20.859 1 88.44 256 ILE A C 1
ATOM 2040 O O . ILE A 1 256 ? -17.844 -19.641 -21.672 1 88.44 256 ILE A O 1
ATOM 2044 N N . ASP A 1 257 ? -18.5 -19.203 -19.609 1 82.62 257 ASP A N 1
ATOM 2045 C CA . ASP A 1 257 ? -17.797 -20.344 -19.031 1 82.62 257 ASP A CA 1
ATOM 2046 C C . ASP A 1 257 ? -18.766 -21.484 -18.719 1 82.62 257 ASP A C 1
ATOM 2048 O O . ASP A 1 257 ? -19.391 -21.5 -17.656 1 82.62 257 ASP A O 1
ATOM 2052 N N . GLU A 1 258 ? -18.766 -22.438 -19.453 1 77.31 258 GLU A N 1
ATOM 2053 C CA . GLU A 1 258 ? -19.719 -23.516 -19.312 1 77.31 258 GLU A CA 1
ATOM 2054 C C . GLU A 1 258 ? -19.219 -24.578 -18.344 1 77.31 258 GLU A C 1
ATOM 2056 O O . GLU A 1 258 ? -20 -25.375 -17.812 1 77.31 258 GLU A O 1
ATOM 2061 N N . LYS A 1 259 ? -17.906 -24.531 -18.078 1 69.5 259 LYS A N 1
ATOM 2062 C CA . LYS A 1 259 ? -17.297 -25.594 -17.266 1 69.5 259 LYS A CA 1
ATOM 2063 C C . LYS A 1 259 ? -17.375 -25.266 -15.781 1 69.5 259 LYS A C 1
ATOM 2065 O O . LYS A 1 259 ? -17.359 -26.172 -14.945 1 69.5 259 LYS A O 1
ATOM 2070 N N . HIS A 1 260 ? -17.484 -24.078 -15.523 1 66.38 260 HIS A N 1
ATOM 2071 C CA . HIS A 1 260 ? -17.453 -23.703 -14.117 1 66.38 260 HIS A CA 1
ATOM 2072 C C . HIS A 1 260 ? -18.844 -23.312 -13.617 1 66.38 260 HIS A C 1
ATOM 2074 O O . HIS A 1 260 ? -19.594 -22.625 -14.312 1 66.38 260 HIS A O 1
ATOM 2080 N N . LYS A 1 261 ? -19.219 -24.047 -12.469 1 69.25 261 LYS A N 1
ATOM 2081 C CA . LYS A 1 261 ? -20.438 -23.656 -11.766 1 69.25 261 LYS A CA 1
ATOM 2082 C C . LYS A 1 261 ? -20.125 -22.844 -10.523 1 69.25 261 LYS A C 1
ATOM 2084 O O . LYS A 1 261 ? -19.109 -23.078 -9.859 1 69.25 261 LYS A O 1
ATOM 2089 N N . ILE A 1 262 ? -20.906 -21.812 -10.352 1 70.38 262 ILE A N 1
ATOM 2090 C CA . ILE A 1 262 ? -20.719 -20.953 -9.18 1 70.38 262 ILE A CA 1
ATOM 2091 C C . ILE A 1 262 ? -20.953 -21.766 -7.91 1 70.38 262 ILE A C 1
ATOM 2093 O O . ILE A 1 262 ? -22 -22.391 -7.754 1 70.38 262 ILE A O 1
ATOM 2097 N N . ASP A 1 263 ? -19.719 -22.031 -7.188 1 59.03 263 ASP A N 1
ATOM 2098 C CA . ASP A 1 263 ? -19.844 -22.703 -5.898 1 59.03 263 ASP A CA 1
ATOM 2099 C C . ASP A 1 263 ? -20.125 -21.703 -4.781 1 59.03 263 ASP A C 1
ATOM 2101 O O . ASP A 1 263 ? -19.344 -20.781 -4.547 1 59.03 263 ASP A O 1
ATOM 2105 N N . PHE A 1 264 ? -21.312 -21.797 -4.246 1 56.59 264 PHE A N 1
ATOM 2106 C CA . PHE A 1 264 ? -21.75 -20.891 -3.193 1 56.59 264 PHE A CA 1
ATOM 2107 C C . PHE A 1 264 ? -21.047 -21.203 -1.879 1 56.59 264 PHE A C 1
ATOM 2109 O O . PHE A 1 264 ? -21.062 -20.391 -0.955 1 56.59 264 PHE A O 1
ATOM 2116 N N . ASN A 1 265 ? -20.422 -22.438 -1.771 1 49.34 265 ASN A N 1
ATOM 2117 C CA . ASN A 1 265 ? -19.891 -22.875 -0.484 1 49.34 265 ASN A CA 1
ATOM 2118 C C . ASN A 1 265 ? -18.484 -22.359 -0.26 1 49.34 265 ASN A C 1
ATOM 2120 O O . ASN A 1 265 ? -17.844 -22.688 0.742 1 49.34 265 ASN A O 1
ATOM 2124 N N . ILE A 1 266 ? -17.938 -21.906 -1.221 1 45.44 266 ILE A N 1
ATOM 2125 C CA . ILE A 1 266 ? -16.578 -21.469 -0.917 1 45.44 266 ILE A CA 1
ATOM 2126 C C . ILE A 1 266 ? -16.625 -20.25 0.016 1 45.44 266 ILE A C 1
ATOM 2128 O O . ILE A 1 266 ? -17.25 -19.234 -0.31 1 45.44 266 ILE A O 1
ATOM 2132 N N . PRO A 1 267 ? -16.312 -20.562 1.318 1 40.25 267 PRO A N 1
ATOM 2133 C CA . PRO A 1 267 ? -16.297 -19.406 2.232 1 40.25 267 PRO A CA 1
ATOM 2134 C C . PRO A 1 267 ? -15.594 -18.203 1.643 1 40.25 267 PRO A C 1
ATOM 2136 O O . PRO A 1 267 ? -14.438 -18.297 1.217 1 40.25 267 PRO A O 1
ATOM 2139 N N . LYS A 1 268 ? -16.328 -17.469 0.913 1 43.91 268 LYS A N 1
ATOM 2140 C CA . LYS A 1 268 ? -15.734 -16.188 0.504 1 43.91 268 LYS A CA 1
ATOM 2141 C C . LYS A 1 268 ? -14.977 -15.539 1.658 1 43.91 268 LYS A C 1
ATOM 2143 O O . LYS A 1 268 ? -15.367 -15.672 2.818 1 43.91 268 LYS A O 1
ATOM 2148 N N . ASN A 1 269 ? -13.695 -15.469 1.628 1 41.31 269 ASN A N 1
ATOM 2149 C CA . ASN A 1 269 ? -12.914 -14.773 2.648 1 41.31 269 ASN A CA 1
ATOM 2150 C C . ASN A 1 269 ? -13.727 -13.648 3.295 1 41.31 269 ASN A C 1
ATOM 2152 O O . ASN A 1 269 ? -14.133 -12.703 2.619 1 41.31 269 ASN A O 1
ATOM 2156 N N . THR A 1 270 ? -14.672 -14.086 4.25 1 38.06 270 THR A N 1
ATOM 2157 C CA . THR A 1 270 ? -15.406 -13.188 5.125 1 38.06 270 THR A CA 1
ATOM 2158 C C . THR A 1 270 ? -14.672 -11.859 5.285 1 38.06 270 THR A C 1
ATOM 2160 O O . THR A 1 270 ? -13.508 -11.836 5.691 1 38.06 270 THR A O 1
ATOM 2163 N N . ILE A 1 271 ? -15.008 -10.914 4.527 1 39 271 ILE A N 1
ATOM 2164 C CA . ILE A 1 271 ? -14.625 -9.602 5.023 1 39 271 ILE A CA 1
ATOM 2165 C C . ILE A 1 271 ? -14.555 -9.617 6.547 1 39 271 ILE A C 1
ATOM 2167 O O . ILE A 1 271 ? -15.547 -9.922 7.219 1 39 271 ILE A O 1
ATOM 2171 N N . VAL A 1 272 ? -13.508 -10.117 7.117 1 37.56 272 VAL A N 1
ATOM 2172 C CA . VAL A 1 272 ? -13.266 -10.133 8.555 1 37.56 272 VAL A CA 1
ATOM 2173 C C . VAL A 1 272 ? -14.18 -9.117 9.242 1 37.56 272 VAL A C 1
ATOM 2175 O O . VAL A 1 272 ? -14.383 -8.016 8.734 1 37.56 272 VAL A O 1
ATOM 2178 N N . ASP A 1 273 ? -15.008 -9.594 10.133 1 35.62 273 ASP A N 1
ATOM 2179 C CA . ASP A 1 273 ? -15.852 -8.859 11.07 1 35.62 273 ASP A CA 1
ATOM 2180 C C . ASP A 1 273 ? -15.164 -7.582 11.547 1 35.62 273 ASP A C 1
ATOM 2182 O O . ASP A 1 273 ? -14.219 -7.637 12.336 1 35.62 273 ASP A O 1
ATOM 2186 N N . ILE A 1 274 ? -15.117 -6.652 10.844 1 37.62 274 ILE A N 1
ATOM 2187 C CA . ILE A 1 274 ? -14.648 -5.309 11.172 1 37.62 274 ILE A CA 1
ATOM 2188 C C . ILE A 1 274 ? -15.211 -4.879 12.523 1 37.62 274 ILE A C 1
ATOM 2190 O O . ILE A 1 274 ? -14.836 -3.836 13.055 1 37.62 274 ILE A O 1
ATOM 2194 N N . ASN A 1 275 ? -16.438 -5.344 12.836 1 36.62 275 ASN A N 1
ATOM 2195 C CA . ASN A 1 275 ? -17.094 -4.852 14.039 1 36.62 275 ASN A CA 1
ATOM 2196 C C . ASN A 1 275 ? -16.125 -4.801 15.227 1 36.62 275 ASN A C 1
ATOM 2198 O O . ASN A 1 275 ? -16.25 -3.945 16.094 1 36.62 275 ASN A O 1
ATOM 2202 N N . THR A 1 276 ? -15.445 -5.934 15.414 1 38.16 276 THR A N 1
ATOM 2203 C CA . THR A 1 276 ? -14.758 -6.137 16.688 1 38.16 276 THR A CA 1
ATOM 2204 C C . THR A 1 276 ? -13.469 -5.328 16.734 1 38.16 276 THR A C 1
ATOM 2206 O O . THR A 1 276 ? -12.766 -5.328 17.75 1 38.16 276 THR A O 1
ATOM 2209 N N . ILE A 1 277 ? -13.125 -4.84 15.633 1 44.06 277 ILE A N 1
ATOM 2210 C CA . ILE A 1 277 ? -11.711 -4.473 15.703 1 44.06 277 ILE A CA 1
ATOM 2211 C C . ILE A 1 277 ? -11.578 -3.035 16.203 1 44.06 277 ILE A C 1
ATOM 2213 O O . ILE A 1 277 ? -10.461 -2.545 16.391 1 44.06 277 ILE A O 1
ATOM 2217 N N . VAL A 1 278 ? -12.664 -2.213 15.883 1 44.09 278 VAL A N 1
ATOM 2218 C CA . VAL A 1 278 ? -12.43 -0.909 16.5 1 44.09 278 VAL A CA 1
ATOM 2219 C C . VAL A 1 278 ? -12.359 -1.056 18.016 1 44.09 278 VAL A C 1
ATOM 2221 O O . VAL A 1 278 ? -13.227 -1.68 18.625 1 44.09 278 VAL A O 1
ATOM 2224 N N . PRO A 1 279 ? -11.273 -0.999 18.5 1 41.59 279 PRO A N 1
ATOM 2225 C CA . PRO A 1 279 ? -11.25 -1.095 19.953 1 41.59 279 PRO A CA 1
ATOM 2226 C C . PRO A 1 279 ? -12.438 -0.401 20.625 1 41.59 279 PRO A C 1
ATOM 2228 O O . PRO A 1 279 ? -12.945 0.591 20.094 1 41.59 279 PRO A O 1
ATOM 2231 N N . ASP A 1 280 ? -13.297 -1.214 21.266 1 37.88 280 ASP A N 1
ATOM 2232 C CA . ASP A 1 280 ? -14.297 -0.624 22.156 1 37.88 280 ASP A CA 1
ATOM 2233 C C . ASP A 1 280 ? -13.766 0.646 22.812 1 37.88 280 ASP A C 1
ATOM 2235 O O . ASP A 1 280 ? -12.789 0.6 23.562 1 37.88 280 ASP A O 1
ATOM 2239 N N . VAL A 1 281 ? -13.953 1.682 22.25 1 39.06 281 VAL A N 1
ATOM 2240 C CA . VAL A 1 281 ? -13.727 3.004 22.828 1 39.06 281 VAL A CA 1
ATOM 2241 C C . VAL A 1 281 ? -14.094 2.996 24.312 1 39.06 281 VAL A C 1
ATOM 2243 O O . VAL A 1 281 ? -13.781 3.936 25.047 1 39.06 281 VAL A O 1
ATOM 2246 N N . ASN A 1 282 ? -15.133 2.113 24.578 1 35.59 282 ASN A N 1
ATOM 2247 C CA . ASN A 1 282 ? -15.664 2.279 25.922 1 35.59 282 ASN A CA 1
ATOM 2248 C C . ASN A 1 282 ? -14.68 1.785 26.984 1 35.59 282 ASN A C 1
ATOM 2250 O O . ASN A 1 282 ? -15.086 1.444 28.094 1 35.59 282 ASN A O 1
ATOM 2254 N N . ALA A 1 283 ? -13.625 1.204 26.594 1 36.59 283 ALA A N 1
ATOM 2255 C CA . ALA A 1 283 ? -12.922 0.934 27.844 1 36.59 283 ALA A CA 1
ATOM 2256 C C . ALA A 1 283 ? -12.867 2.178 28.719 1 36.59 283 ALA A C 1
ATOM 2258 O O . ALA A 1 283 ? -12.797 3.301 28.219 1 36.59 283 ALA A O 1
ATOM 2259 N N . ASP A 1 284 ? -13.234 2.057 29.891 1 34.53 284 ASP A N 1
ATOM 2260 C CA . ASP A 1 284 ? -13.281 3.07 30.938 1 34.53 284 ASP A CA 1
ATOM 2261 C C . ASP A 1 284 ? -12.133 4.062 30.797 1 34.53 284 ASP A C 1
ATOM 2263 O O . ASP A 1 284 ? -10.977 3.666 30.625 1 34.53 284 ASP A O 1
ATOM 2267 N N . PRO A 1 285 ? -12.422 5.266 30.234 1 37.66 285 PRO A N 1
ATOM 2268 C CA . PRO A 1 285 ? -11.375 6.277 30.406 1 37.66 285 PRO A CA 1
ATOM 2269 C C . PRO A 1 285 ? -10.43 5.953 31.562 1 37.66 285 PRO A C 1
ATOM 2271 O O . PRO A 1 285 ? -10.867 5.879 32.719 1 37.66 285 PRO A O 1
ATOM 2274 N N . GLU A 1 286 ? -9.75 4.926 31.5 1 40.47 286 GLU A N 1
ATOM 2275 C CA . GLU A 1 286 ? -8.859 4.98 32.656 1 40.47 286 GLU A CA 1
ATOM 2276 C C . GLU A 1 286 ? -8.562 6.426 33.062 1 40.47 286 GLU A C 1
ATOM 2278 O O . GLU A 1 286 ? -8.562 7.32 32.219 1 40.47 286 GLU A O 1
ATOM 2283 N N . ASP A 1 287 ? -8.773 6.738 34.312 1 41.47 287 ASP A N 1
ATOM 2284 C CA . ASP A 1 287 ? -8.625 8.023 34.969 1 41.47 287 ASP A CA 1
ATOM 2285 C C . ASP A 1 287 ? -7.477 8.828 34.375 1 41.47 287 ASP A C 1
ATOM 2287 O O . ASP A 1 287 ? -6.344 8.352 34.312 1 41.47 287 ASP A O 1
ATOM 2291 N N . PRO A 1 288 ? -7.816 9.68 33.375 1 45.09 288 PRO A N 1
ATOM 2292 C CA . PRO A 1 288 ? -6.793 10.641 32.938 1 45.09 288 PRO A CA 1
ATOM 2293 C C . PRO A 1 288 ? -5.75 10.906 34.031 1 45.09 288 PRO A C 1
ATOM 2295 O O . PRO A 1 288 ? -6.066 10.828 35.219 1 45.09 288 PRO A O 1
ATOM 2298 N N . ILE A 1 289 ? -4.613 10.539 33.812 1 50.34 289 ILE A N 1
ATOM 2299 C CA . ILE A 1 289 ? -3.621 11.039 34.75 1 50.34 289 ILE A CA 1
ATOM 2300 C C . ILE A 1 289 ? -3.924 12.492 35.094 1 50.34 289 ILE A C 1
ATOM 2302 O O . ILE A 1 289 ? -4.148 13.32 34.219 1 50.34 289 ILE A O 1
ATOM 2306 N N . GLU A 1 290 ? -4.594 12.781 36.188 1 52.75 290 GLU A N 1
ATOM 2307 C CA . GLU A 1 290 ? -4.988 14.078 36.719 1 52.75 290 GLU A CA 1
ATOM 2308 C C . GLU A 1 290 ? -4.121 15.195 36.156 1 52.75 290 GLU A C 1
ATOM 2310 O O . GLU A 1 290 ? -4.625 16.266 35.812 1 52.75 290 GLU A O 1
ATOM 2315 N N . ASP A 1 291 ? -2.713 14.977 35.938 1 58.78 291 ASP A N 1
ATOM 2316 C CA . ASP A 1 291 ? -1.812 16.078 35.594 1 58.78 291 ASP A CA 1
ATOM 2317 C C . ASP A 1 291 ? -1.24 15.93 34.188 1 58.78 291 ASP A C 1
ATOM 2319 O O . ASP A 1 291 ? -0.192 16.5 33.875 1 58.78 291 ASP A O 1
ATOM 2323 N N . GLY A 1 292 ? -2.055 15.305 33.188 1 71.56 292 GLY A N 1
ATOM 2324 C CA . GLY A 1 292 ? -1.445 15.086 31.891 1 71.56 292 GLY A CA 1
ATOM 2325 C C . GLY A 1 292 ? -1.791 16.156 30.875 1 71.56 292 GLY A C 1
ATOM 2326 O O . GLY A 1 292 ? -2.775 16.891 31.047 1 71.56 292 GLY A O 1
ATOM 2327 N N . TYR A 1 293 ? -0.96 16.438 29.875 1 84.94 293 TYR A N 1
ATOM 2328 C CA . TYR A 1 293 ? -1.19 17.391 28.797 1 84.94 293 TYR A CA 1
ATOM 2329 C C . TYR A 1 293 ? -2.398 16.984 27.953 1 84.94 293 TYR A C 1
ATOM 2331 O O . TYR A 1 293 ? -2.68 15.797 27.797 1 84.94 293 TYR A O 1
ATOM 2339 N N . LYS A 1 294 ? -3.158 17.969 27.578 1 90.75 294 LYS A N 1
ATOM 2340 C CA . LYS A 1 294 ? -4.387 17.766 26.812 1 90.75 294 LYS A CA 1
ATOM 2341 C C . LYS A 1 294 ? -4.141 17.922 25.312 1 90.75 294 LYS A C 1
ATOM 2343 O O . LYS A 1 294 ? -3.75 19 24.859 1 90.75 294 LYS A O 1
ATOM 2348 N N . LEU A 1 295 ? -4.438 16.875 24.578 1 94.44 295 LEU A N 1
ATOM 2349 C CA . LEU A 1 295 ? -4.199 16.859 23.141 1 94.44 295 LEU A CA 1
ATOM 2350 C C . LEU A 1 295 ? -5.512 16.766 22.375 1 94.44 295 LEU A C 1
ATOM 2352 O O . LEU A 1 295 ? -6.453 16.109 22.812 1 94.44 295 LEU A O 1
ATOM 2356 N N . LEU A 1 296 ? -5.531 17.5 21.266 1 95.88 296 LEU A N 1
ATOM 2357 C CA . LEU A 1 296 ? -6.605 17.312 20.297 1 95.88 296 LEU A CA 1
ATOM 2358 C C . LEU A 1 296 ? -6.094 16.625 19.031 1 95.88 296 LEU A C 1
ATOM 2360 O O . LEU A 1 296 ? -5.168 17.125 18.391 1 95.88 296 LEU A O 1
ATOM 2364 N N . VAL A 1 297 ? -6.672 15.484 18.797 1 95.44 297 VAL A N 1
ATOM 2365 C CA . VAL A 1 297 ? -6.324 14.758 17.578 1 95.44 297 VAL A CA 1
ATOM 2366 C C . VAL A 1 297 ? -7.441 14.914 16.547 1 95.44 297 VAL A C 1
ATOM 2368 O O . VAL A 1 297 ? -8.594 14.586 16.828 1 95.44 297 VAL A O 1
ATOM 2371 N N . VAL A 1 298 ? -7.074 15.43 15.375 1 94.38 298 VAL A N 1
ATOM 2372 C CA . VAL A 1 298 ? -8.031 15.695 14.305 1 94.38 298 VAL A CA 1
ATOM 2373 C C . VAL A 1 298 ? -7.738 14.797 13.109 1 94.38 298 VAL A C 1
ATOM 2375 O O . VAL A 1 298 ? -6.691 14.93 12.469 1 94.38 298 VAL A O 1
ATOM 2378 N N . GLU A 1 299 ? -8.648 13.922 12.805 1 89.56 299 GLU A N 1
ATOM 2379 C CA . GLU A 1 299 ? -8.477 12.906 11.766 1 89.56 299 GLU A CA 1
ATOM 2380 C C . GLU A 1 299 ? -9.82 12.398 11.258 1 89.56 299 GLU A C 1
ATOM 2382 O O . GLU A 1 299 ? -10.719 12.102 12.055 1 89.56 299 GLU A O 1
ATOM 2387 N N . ASP A 1 300 ? -9.898 12.305 9.93 1 82.06 300 ASP A N 1
ATOM 2388 C CA . ASP A 1 300 ? -11.203 11.938 9.383 1 82.06 300 ASP A CA 1
ATOM 2389 C C . ASP A 1 300 ? -11.375 10.422 9.352 1 82.06 300 ASP A C 1
ATOM 2391 O O . ASP A 1 300 ? -12.5 9.914 9.336 1 82.06 300 ASP A O 1
ATOM 2395 N N . ASN A 1 301 ? -10.281 9.727 9.328 1 78.25 301 ASN A N 1
ATOM 2396 C CA . ASN A 1 301 ? -10.359 8.273 9.367 1 78.25 301 ASN A CA 1
ATOM 2397 C C . ASN A 1 301 ? -10.562 7.758 10.789 1 78.25 301 ASN A C 1
ATOM 2399 O O . ASN A 1 301 ? -9.656 7.848 11.625 1 78.25 301 ASN A O 1
ATOM 2403 N N . LEU A 1 302 ? -11.633 7.16 11 1 75.62 302 LEU A N 1
ATOM 2404 C CA . LEU A 1 302 ? -12.039 6.766 12.344 1 75.62 302 LEU A CA 1
ATOM 2405 C C . LEU A 1 302 ? -11.078 5.734 12.922 1 75.62 302 LEU A C 1
ATOM 2407 O O . LEU A 1 302 ? -10.742 5.785 14.109 1 75.62 302 LEU A O 1
ATOM 2411 N N . GLU A 1 303 ? -10.625 4.809 12.156 1 74.5 303 GLU A N 1
ATOM 2412 C CA . GLU A 1 303 ? -9.75 3.754 12.648 1 74.5 303 GLU A CA 1
ATOM 2413 C C . GLU A 1 303 ? -8.422 4.328 13.141 1 74.5 303 GLU A C 1
ATOM 2415 O O . GLU A 1 303 ? -7.945 3.965 14.219 1 74.5 303 GLU A O 1
ATOM 2420 N N . LEU A 1 304 ? -7.875 5.188 12.328 1 81.69 304 LEU A N 1
ATOM 2421 C CA . LEU A 1 304 ? -6.617 5.816 12.727 1 81.69 304 LEU A CA 1
ATOM 2422 C C . LEU A 1 304 ? -6.82 6.73 13.93 1 81.69 304 LEU A C 1
ATOM 2424 O O . LEU A 1 304 ? -5.973 6.789 14.82 1 81.69 304 LEU A O 1
ATOM 2428 N N . LEU A 1 305 ? -7.945 7.43 13.922 1 86.44 305 LEU A N 1
ATOM 2429 C CA . LEU A 1 305 ? -8.281 8.328 15.023 1 86.44 305 LEU A CA 1
ATOM 2430 C C . LEU A 1 305 ? -8.367 7.57 16.344 1 86.44 305 LEU A C 1
ATOM 2432 O O . LEU A 1 305 ? -7.766 7.98 17.344 1 86.44 305 LEU A O 1
ATOM 2436 N N . MET A 1 306 ? -8.969 6.488 16.297 1 81.31 306 MET A N 1
ATOM 2437 C CA . MET A 1 306 ? -9.172 5.695 17.5 1 81.31 306 MET A CA 1
ATOM 2438 C C . MET A 1 306 ? -7.863 5.055 17.969 1 81.31 306 MET A C 1
ATOM 2440 O O . MET A 1 306 ? -7.586 4.984 19.156 1 81.31 306 MET A O 1
ATOM 2444 N N . LEU A 1 307 ? -7.176 4.609 17.062 1 81.75 307 LEU A N 1
ATOM 2445 C CA . LEU A 1 307 ? -5.883 4.023 17.391 1 81.75 307 LEU A CA 1
ATOM 2446 C C . LEU A 1 307 ? -4.965 5.059 18.047 1 81.75 307 LEU A C 1
ATOM 2448 O O . LEU A 1 307 ? -4.312 4.77 19.047 1 81.75 307 LEU A O 1
ATOM 2452 N N . MET A 1 308 ? -4.922 6.242 17.453 1 86.44 308 MET A N 1
ATOM 2453 C CA . MET A 1 308 ? -4.102 7.312 18.016 1 86.44 308 MET A CA 1
ATOM 2454 C C . MET A 1 308 ? -4.562 7.672 19.422 1 86.44 308 MET A C 1
ATOM 2456 O O . MET A 1 308 ? -3.736 7.879 20.312 1 86.44 308 MET A O 1
ATOM 2460 N N . GLN A 1 309 ? -5.828 7.727 19.562 1 87.25 309 GLN A N 1
ATOM 2461 C CA . GLN A 1 309 ? -6.375 8 20.875 1 87.25 309 GLN A CA 1
ATOM 2462 C C . GLN A 1 309 ? -5.938 6.941 21.891 1 87.25 309 GLN A C 1
ATOM 2464 O O . GLN A 1 309 ? -5.496 7.273 23 1 87.25 309 GLN A O 1
ATOM 2469 N N . GLN A 1 310 ? -6.043 5.742 21.5 1 81.81 310 GLN A N 1
ATOM 2470 C CA . GLN A 1 310 ? -5.699 4.629 22.375 1 81.81 310 GLN A CA 1
ATOM 2471 C C . GLN A 1 310 ? -4.223 4.672 22.766 1 81.81 310 GLN A C 1
ATOM 2473 O O . GLN A 1 310 ? -3.873 4.418 23.922 1 81.81 310 GLN A O 1
ATOM 2478 N N . LEU A 1 311 ? -3.438 4.98 21.906 1 81.62 311 LEU A N 1
ATOM 2479 C CA . LEU A 1 311 ? -1.995 4.949 22.125 1 81.62 311 LEU A CA 1
ATOM 2480 C C . LEU A 1 311 ? -1.548 6.148 22.953 1 81.62 311 LEU A C 1
ATOM 2482 O O . LEU A 1 311 ? -0.637 6.035 23.766 1 81.62 311 LEU A O 1
ATOM 2486 N N . LEU A 1 312 ? -2.217 7.25 22.734 1 86.5 312 LEU A N 1
ATOM 2487 C CA . LEU A 1 312 ? -1.787 8.484 23.391 1 86.5 312 LEU A CA 1
ATOM 2488 C C . LEU A 1 312 ? -2.459 8.648 24.75 1 86.5 312 LEU A C 1
ATOM 2490 O O . LEU A 1 312 ? -1.965 9.383 25.594 1 86.5 312 LEU A O 1
ATOM 2494 N N . LYS A 1 313 ? -3.566 7.996 24.938 1 85.25 313 LYS A N 1
ATOM 2495 C CA . LYS A 1 313 ? -4.355 8.156 26.156 1 85.25 313 LYS A CA 1
ATOM 2496 C C . LYS A 1 313 ? -3.586 7.68 27.391 1 85.25 313 LYS A C 1
ATOM 2498 O O . LYS A 1 313 ? -3.889 8.078 28.516 1 85.25 313 LYS A O 1
ATOM 2503 N N . THR A 1 314 ? -2.613 6.836 27.172 1 76.94 314 THR A N 1
ATOM 2504 C CA . THR A 1 314 ? -1.822 6.305 28.281 1 76.94 314 THR A CA 1
ATOM 2505 C C . THR A 1 314 ? -0.962 7.402 28.906 1 76.94 314 THR A C 1
ATOM 2507 O O . THR A 1 314 ? -0.611 7.328 30.078 1 76.94 314 THR A O 1
ATOM 2510 N N . THR A 1 315 ? -0.696 8.469 28.172 1 80.69 315 THR A N 1
ATOM 2511 C CA . THR A 1 315 ? 0.229 9.5 28.641 1 80.69 315 THR A CA 1
ATOM 2512 C C . THR A 1 315 ? -0.451 10.859 28.672 1 80.69 315 THR A C 1
ATOM 2514 O O . THR A 1 315 ? -0.073 11.734 29.453 1 80.69 315 THR A O 1
ATOM 2517 N N . TYR A 1 316 ? -1.533 11.008 27.828 1 87.06 316 TYR A N 1
ATOM 2518 C CA . TYR A 1 316 ? -2.148 12.312 27.641 1 87.06 316 TYR A CA 1
ATOM 2519 C C . TYR A 1 316 ? -3.666 12.227 27.75 1 87.06 316 TYR A C 1
ATOM 2521 O O . TYR A 1 316 ? -4.234 11.133 27.672 1 87.06 316 TYR A O 1
ATOM 2529 N N . HIS A 1 317 ? -4.262 13.398 28.047 1 88.31 317 HIS A N 1
ATOM 2530 C CA . HIS A 1 317 ? -5.695 13.539 27.828 1 88.31 317 HIS A CA 1
ATOM 2531 C C . HIS A 1 317 ? -6.004 13.852 26.359 1 88.31 317 HIS A C 1
ATOM 2533 O O . HIS A 1 317 ? -5.555 14.875 25.844 1 88.31 317 HIS A O 1
ATOM 2539 N N . VAL A 1 318 ? -6.781 12.992 25.75 1 93 318 VAL A N 1
ATOM 2540 C CA . VAL A 1 318 ? -6.91 13.117 24.297 1 93 318 VAL A CA 1
ATOM 2541 C C . VAL A 1 318 ? -8.359 13.422 23.938 1 93 318 VAL A C 1
ATOM 2543 O O . VAL A 1 318 ? -9.273 12.688 24.328 1 93 318 VAL A O 1
ATOM 2546 N N . TYR A 1 319 ? -8.539 14.555 23.297 1 93.44 319 TYR A N 1
ATOM 2547 C CA . TYR A 1 319 ? -9.789 14.883 22.625 1 93.44 319 TYR A CA 1
ATOM 2548 C C . TYR A 1 319 ? -9.711 14.562 21.141 1 93.44 319 TYR A C 1
ATOM 2550 O O . TYR A 1 319 ? -8.617 14.516 20.562 1 93.44 319 TYR A O 1
ATOM 2558 N N . ILE A 1 320 ? -10.898 14.32 20.531 1 94.06 320 ILE A N 1
ATOM 2559 C CA . ILE A 1 320 ? -10.867 13.898 19.141 1 94.06 320 ILE A CA 1
ATOM 2560 C C . ILE A 1 320 ? -11.828 14.75 18.312 1 94.06 320 ILE A C 1
ATOM 2562 O O . ILE A 1 320 ? -12.805 15.289 18.859 1 94.06 320 ILE A O 1
ATOM 2566 N N . ALA A 1 321 ? -11.5 14.969 17.094 1 93.5 321 ALA A N 1
ATOM 2567 C CA . ALA A 1 321 ? -12.344 15.602 16.078 1 93.5 321 ALA A CA 1
ATOM 2568 C C . ALA A 1 321 ? -12.156 14.953 14.719 1 93.5 321 ALA A C 1
ATOM 2570 O O . ALA A 1 321 ? -11.07 14.461 14.398 1 93.5 321 ALA A O 1
ATOM 2571 N N . ARG A 1 322 ? -13.164 14.969 13.875 1 88.12 322 ARG A N 1
ATOM 2572 C CA . ARG A 1 322 ? -13.117 14.242 12.609 1 88.12 322 ARG A CA 1
ATOM 2573 C C . ARG A 1 322 ? -12.789 15.18 11.453 1 88.12 322 ARG A C 1
ATOM 2575 O O . ARG A 1 322 ? -12.547 14.734 10.328 1 88.12 322 ARG A O 1
ATOM 2582 N N . ASN A 1 323 ? -12.82 16.453 11.672 1 88.62 323 ASN A N 1
ATOM 2583 C CA . ASN A 1 323 ? -12.445 17.469 10.695 1 88.62 323 ASN A CA 1
ATOM 2584 C C . ASN A 1 323 ? -12.117 18.797 11.359 1 88.62 323 ASN A C 1
ATOM 2586 O O . ASN A 1 323 ? -12.219 18.922 12.578 1 88.62 323 ASN A O 1
ATOM 2590 N N . GLY A 1 324 ? -11.711 19.781 10.531 1 92.25 324 GLY A N 1
ATOM 2591 C CA . GLY A 1 324 ? -11.312 21.062 11.07 1 92.25 324 GLY A CA 1
ATOM 2592 C C . GLY A 1 324 ? -12.445 21.812 11.75 1 92.25 324 GLY A C 1
ATOM 2593 O O . GLY A 1 324 ? -12.242 22.469 12.773 1 92.25 324 GLY A O 1
ATOM 2594 N N . ALA A 1 325 ? -13.641 21.672 11.242 1 91.75 325 ALA A N 1
ATOM 2595 C CA . ALA A 1 325 ? -14.797 22.359 11.812 1 91.75 325 ALA A CA 1
ATOM 2596 C C . ALA A 1 325 ? -15.117 21.828 13.203 1 91.75 325 ALA A C 1
ATOM 2598 O O . ALA A 1 325 ? -15.383 22.609 14.125 1 91.75 325 ALA A O 1
ATOM 2599 N N . GLU A 1 326 ? -15.062 20.562 13.305 1 92.81 326 GLU A N 1
ATOM 2600 C CA . GLU A 1 326 ? -15.273 19.953 14.609 1 92.81 326 GLU A CA 1
ATOM 2601 C C . GLU A 1 326 ? -14.148 20.312 15.578 1 92.81 326 GLU A C 1
ATOM 2603 O O . GLU A 1 326 ? -14.383 20.484 16.781 1 92.81 326 GLU A O 1
ATOM 2608 N N . ALA A 1 327 ? -13 20.391 15.008 1 95.69 327 ALA A N 1
ATOM 2609 C CA . ALA A 1 327 ? -11.844 20.734 15.828 1 95.69 327 ALA A CA 1
ATOM 2610 C C . ALA A 1 327 ? -12 22.125 16.438 1 95.69 327 ALA A C 1
ATOM 2612 O O . ALA A 1 327 ? -11.68 22.344 17.609 1 95.69 327 ALA A O 1
ATOM 2613 N N . ILE A 1 328 ? -12.508 23.031 15.664 1 94.75 328 ILE A N 1
ATOM 2614 C CA . ILE A 1 328 ? -12.688 24.406 16.125 1 94.75 328 ILE A CA 1
ATOM 2615 C C . ILE A 1 328 ? -13.672 24.438 17.297 1 94.75 328 ILE A C 1
ATOM 2617 O O . ILE A 1 328 ? -13.47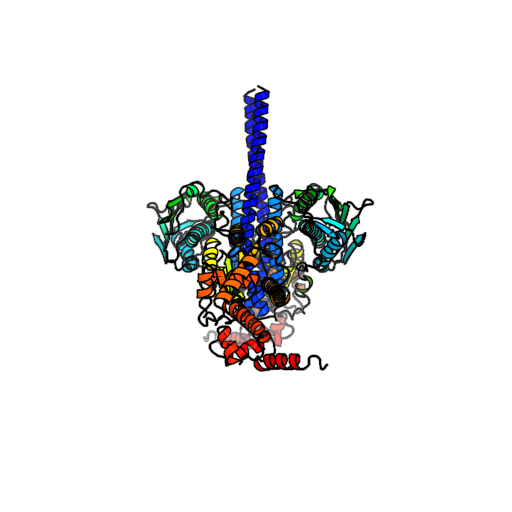7 25.172 18.266 1 94.75 328 ILE A O 1
ATOM 2621 N N . LYS A 1 329 ? -14.68 23.594 17.188 1 92.94 329 LYS A N 1
ATOM 2622 C CA . LYS A 1 329 ? -15.648 23.516 18.266 1 92.94 329 LYS A CA 1
ATOM 2623 C C . LYS A 1 329 ? -14.992 23.016 19.562 1 92.94 329 LYS A C 1
ATOM 2625 O O . LYS A 1 329 ? -15.227 23.578 20.641 1 92.94 329 LYS A O 1
ATOM 2630 N N . VAL A 1 330 ? -14.156 22.062 19.469 1 94 330 VAL A N 1
ATOM 2631 C CA . VAL A 1 330 ? -13.477 21.484 20.625 1 94 330 VAL A CA 1
ATOM 2632 C C . VAL A 1 330 ? -12.508 22.516 21.219 1 94 330 VAL A C 1
ATOM 2634 O O . VAL A 1 330 ? -12.398 22.625 22.438 1 94 330 VAL A O 1
ATOM 2637 N N . ILE A 1 331 ? -11.852 23.25 20.359 1 91.56 331 ILE A N 1
ATOM 2638 C CA . ILE A 1 331 ? -10.867 24.25 20.766 1 91.56 331 ILE A CA 1
ATOM 2639 C C . ILE A 1 331 ? -11.547 25.344 21.594 1 91.56 331 ILE A C 1
ATOM 2641 O O . ILE A 1 331 ? -10.977 25.844 22.562 1 91.56 331 ILE A O 1
ATOM 2645 N N . HIS A 1 332 ? -12.812 25.578 21.234 1 87.81 332 HIS A N 1
ATOM 2646 C CA . HIS A 1 332 ? -13.555 26.625 21.938 1 87.81 332 HIS A CA 1
ATOM 2647 C C . HIS A 1 332 ? -14.078 26.125 23.281 1 87.81 332 HIS A C 1
ATOM 2649 O O . HIS A 1 332 ? -14.273 26.906 24.203 1 87.81 332 HIS A O 1
ATOM 2655 N N . GLU A 1 333 ? -14.156 24.812 23.406 1 87.06 333 GLU A N 1
ATOM 2656 C CA . GLU A 1 333 ? -14.82 24.25 24.562 1 87.06 333 GLU A CA 1
ATOM 2657 C C . GLU A 1 333 ? -13.805 23.703 25.562 1 87.06 333 GLU A C 1
ATOM 2659 O O . GLU A 1 333 ? -14.094 23.578 26.766 1 87.06 333 GLU A O 1
ATOM 2664 N N . LYS A 1 334 ? -12.656 23.266 25.016 1 87.25 334 LYS A N 1
ATOM 2665 C CA . LYS A 1 334 ? -11.711 22.547 25.859 1 87.25 334 LYS A CA 1
ATOM 2666 C C . LYS A 1 334 ? -10.375 23.281 25.953 1 87.25 334 LYS A C 1
ATOM 2668 O O . LYS A 1 334 ? -10.008 24 25.016 1 87.25 334 LYS A O 1
ATOM 2673 N N . GLU A 1 335 ? -9.82 23.078 27.109 1 81 335 GLU A N 1
ATOM 2674 C CA . GLU A 1 335 ? -8.438 23.547 27.25 1 81 335 GLU A CA 1
ATOM 2675 C C . GLU A 1 335 ? -7.457 22.562 26.625 1 81 335 GLU A C 1
ATOM 2677 O O . GLU A 1 335 ? -7.41 21.406 27.016 1 81 335 GLU A O 1
ATOM 2682 N N . LEU A 1 336 ? -6.648 23.062 25.656 1 89.06 336 LEU A N 1
ATOM 2683 C CA . LEU A 1 336 ? -5.766 22.172 24.906 1 89.06 336 LEU A CA 1
ATOM 2684 C C . LEU A 1 336 ? -4.316 22.641 25.016 1 89.06 336 LEU A C 1
ATOM 2686 O O . LEU A 1 336 ? -4.051 23.828 25.156 1 89.06 336 LEU A O 1
ATOM 2690 N N . ASP A 1 337 ? -3.436 21.656 24.984 1 86.94 337 ASP A N 1
ATOM 2691 C CA . ASP A 1 337 ? -2.008 21.953 24.984 1 86.94 337 ASP A CA 1
ATOM 2692 C C . ASP A 1 337 ? -1.399 21.797 23.594 1 86.94 337 ASP A C 1
ATOM 2694 O O . ASP A 1 337 ? -0.375 22.406 23.281 1 86.94 337 ASP A O 1
ATOM 2698 N N . LEU A 1 338 ? -1.986 20.984 22.844 1 93.38 338 LEU A N 1
ATOM 2699 C CA . LEU A 1 338 ? -1.423 20.688 21.531 1 93.38 338 LEU A CA 1
ATOM 2700 C C . LEU A 1 338 ? -2.484 20.094 20.609 1 93.38 338 LEU A C 1
ATOM 2702 O O . LEU A 1 338 ? -3.391 19.391 21.062 1 93.38 338 LEU A O 1
ATOM 2706 N N . ILE A 1 339 ? -2.359 20.438 19.328 1 95 339 ILE A N 1
ATOM 2707 C CA . ILE A 1 339 ? -3.264 19.891 18.312 1 95 339 ILE A CA 1
ATOM 2708 C C . ILE A 1 339 ? -2.477 19.062 17.312 1 95 339 ILE A C 1
ATOM 2710 O O . ILE A 1 339 ? -1.425 19.484 16.828 1 95 339 ILE A O 1
ATOM 2714 N N . ILE A 1 340 ? -2.893 17.875 17.094 1 94.94 340 ILE A N 1
ATOM 2715 C CA . ILE A 1 340 ? -2.391 17.016 16.016 1 94.94 340 ILE A CA 1
ATOM 2716 C C . ILE A 1 340 ? -3.457 16.859 14.938 1 94.94 340 ILE A C 1
ATOM 2718 O O . ILE A 1 340 ? -4.562 16.375 15.203 1 94.94 340 ILE A O 1
ATOM 2722 N N . SER A 1 341 ? -3.111 17.266 13.711 1 93.12 341 SER A N 1
ATOM 2723 C CA . SER A 1 341 ? -4.152 17.266 12.695 1 93.12 341 SER A CA 1
ATOM 2724 C C . SER A 1 341 ? -3.646 16.672 11.383 1 93.12 341 SER A C 1
ATOM 2726 O O . SER A 1 341 ? -2.51 16.922 10.977 1 93.12 341 SER A O 1
ATOM 2728 N N . ASP A 1 342 ? -4.5 15.875 10.742 1 88.56 342 ASP A N 1
ATOM 2729 C CA . ASP A 1 342 ? -4.27 15.523 9.344 1 88.56 342 ASP A CA 1
ATOM 2730 C C . ASP A 1 342 ? -4.406 16.75 8.438 1 88.56 342 ASP A C 1
ATOM 2732 O O . ASP A 1 342 ? -5.113 17.703 8.773 1 88.56 342 ASP A O 1
ATOM 2736 N N . VAL A 1 343 ? -3.73 16.734 7.344 1 83.69 343 VAL A N 1
ATOM 2737 C CA . VAL A 1 343 ? -3.807 17.844 6.391 1 83.69 343 VAL A CA 1
ATOM 2738 C C . VAL A 1 343 ? -5.059 17.688 5.531 1 83.69 343 VAL A C 1
ATOM 2740 O O . VAL A 1 343 ? -5.84 18.641 5.391 1 83.69 343 VAL A O 1
ATOM 2743 N N . MET A 1 344 ? -5.23 16.516 5.047 1 78.62 344 MET A N 1
ATOM 2744 C CA . MET A 1 344 ? -6.32 16.297 4.098 1 78.62 344 MET A CA 1
ATOM 2745 C C . MET A 1 344 ? -7.559 15.766 4.812 1 78.62 344 MET A C 1
ATOM 2747 O O . MET A 1 344 ? -7.625 14.586 5.16 1 78.62 344 MET A O 1
ATOM 2751 N N . MET A 1 345 ? -8.477 16.625 5.027 1 81.94 345 MET A N 1
ATOM 2752 C CA . MET A 1 345 ? -9.758 16.266 5.645 1 81.94 345 MET A CA 1
ATOM 2753 C C . MET A 1 345 ? -10.906 17.016 4.965 1 81.94 345 MET A C 1
ATOM 2755 O O . MET A 1 345 ? -10.703 18.062 4.363 1 81.94 345 MET A O 1
ATOM 2759 N N . PRO A 1 346 ? -12.062 16.422 4.977 1 75.81 346 PRO A N 1
ATOM 2760 C CA . PRO A 1 346 ? -13.219 17.109 4.391 1 75.81 346 PRO A CA 1
ATOM 2761 C C . PRO A 1 346 ? -13.656 18.328 5.203 1 75.81 346 PRO A C 1
ATOM 2763 O O . PRO A 1 346 ? -13.234 18.484 6.352 1 75.81 346 PRO A O 1
ATOM 2766 N N . GLU A 1 347 ? -14.438 19.234 4.516 1 80.25 347 GLU A N 1
ATOM 2767 C CA . GLU A 1 347 ? -15.023 20.422 5.133 1 80.25 347 GLU A CA 1
ATOM 2768 C C . GLU A 1 347 ? -13.961 21.484 5.426 1 80.25 347 GLU A C 1
ATOM 2770 O O . GLU A 1 347 ? -13.859 22.484 4.715 1 80.25 347 GLU A O 1
ATOM 2775 N N . MET A 1 348 ? -13.141 21.188 6.465 1 85.75 348 MET A N 1
ATOM 2776 C CA . MET A 1 348 ? -12 22.031 6.82 1 85.75 348 MET A CA 1
ATOM 2777 C C . MET A 1 348 ? -10.742 21.188 7.012 1 85.75 348 MET A C 1
ATOM 2779 O O . MET A 1 348 ? -10.688 20.344 7.902 1 85.75 348 MET A O 1
ATOM 2783 N N . ASP A 1 349 ? -9.789 21.484 6.113 1 86.94 349 ASP A N 1
ATOM 2784 C CA . ASP A 1 349 ? -8.609 20.625 6.145 1 86.94 349 ASP A CA 1
ATOM 2785 C C . ASP A 1 349 ? -7.598 21.125 7.176 1 86.94 349 ASP A C 1
ATOM 2787 O O . ASP A 1 349 ? -7.848 22.109 7.875 1 86.94 349 ASP A O 1
ATOM 2791 N N . GLY A 1 350 ? -6.551 20.422 7.316 1 88.81 350 GLY A N 1
ATOM 2792 C CA . GLY A 1 350 ? -5.57 20.719 8.352 1 88.81 350 GLY A CA 1
ATOM 2793 C C . GLY A 1 350 ? -4.898 22.062 8.172 1 88.81 350 GLY A C 1
ATOM 2794 O O . GLY A 1 350 ? -4.555 22.734 9.156 1 88.81 350 GLY A O 1
ATOM 2795 N N . ILE A 1 351 ? -4.758 22.5 6.914 1 86.56 351 ILE A N 1
ATOM 2796 C CA . ILE A 1 351 ? -4.117 23.781 6.645 1 86.56 351 ILE A CA 1
ATOM 2797 C C . ILE A 1 351 ? -5.074 24.922 6.992 1 86.56 351 ILE A C 1
ATOM 2799 O O . ILE A 1 351 ? -4.676 25.906 7.617 1 86.56 351 ILE A O 1
ATOM 2803 N N . GLU A 1 352 ? -6.281 24.719 6.605 1 89.38 352 GLU A N 1
ATOM 2804 C CA . GLU A 1 352 ? -7.305 25.703 6.945 1 89.38 352 GLU A CA 1
ATOM 2805 C C . GLU A 1 352 ? -7.48 25.812 8.453 1 89.38 352 GLU A C 1
ATOM 2807 O O . GLU A 1 352 ? -7.625 26.922 8.984 1 89.38 352 GLU A O 1
ATOM 2812 N N . LEU A 1 353 ? -7.484 24.688 9.055 1 93.19 353 LEU A N 1
ATOM 2813 C CA . LEU A 1 353 ? -7.582 24.672 10.516 1 93.19 353 LEU A CA 1
ATOM 2814 C C . LEU A 1 353 ? -6.422 25.422 11.148 1 93.19 353 LEU A C 1
ATOM 2816 O O . LEU A 1 353 ? -6.625 26.234 12.055 1 93.19 353 LEU A O 1
ATOM 2820 N N . THR A 1 354 ? -5.242 25.172 10.68 1 91.5 354 THR A N 1
ATOM 2821 C CA . THR A 1 354 ? -4.043 25.812 11.219 1 91.5 354 THR A CA 1
ATOM 2822 C C . THR A 1 354 ? -4.113 27.328 11.031 1 91.5 354 THR A C 1
ATOM 2824 O O . THR A 1 354 ? -3.828 28.078 11.969 1 91.5 354 THR A O 1
ATOM 2827 N N . LYS A 1 355 ? -4.555 27.734 9.883 1 89.31 355 LYS A N 1
ATOM 2828 C CA . LYS A 1 355 ? -4.68 29.156 9.602 1 89.31 355 LYS A CA 1
ATOM 2829 C C . LYS A 1 355 ? -5.711 29.812 10.523 1 89.31 355 LYS A C 1
ATOM 2831 O O . LYS A 1 355 ? -5.492 30.906 11.031 1 89.31 355 LYS A O 1
ATOM 2836 N N . ALA A 1 356 ? -6.773 29.125 10.672 1 91.81 356 ALA A N 1
ATOM 2837 C CA . ALA A 1 356 ? -7.844 29.625 11.523 1 91.81 356 ALA A CA 1
ATOM 2838 C C . ALA A 1 356 ? -7.375 29.781 12.969 1 91.81 356 ALA A C 1
ATOM 2840 O O . ALA A 1 356 ? -7.664 30.781 13.625 1 91.81 356 ALA A O 1
ATOM 2841 N N . VAL A 1 357 ? -6.652 28.844 13.438 1 91 357 VAL A N 1
ATOM 2842 C CA . VAL A 1 357 ? -6.184 28.828 14.82 1 91 357 VAL A CA 1
ATOM 2843 C C . VAL A 1 357 ? -5.109 29.906 15.016 1 91 357 VAL A C 1
ATOM 2845 O O . VAL A 1 357 ? -5.137 30.641 16 1 91 357 VAL A O 1
ATOM 2848 N N . LYS A 1 358 ? -4.219 30.031 14.055 1 85.19 358 LYS A N 1
ATOM 2849 C CA . LYS A 1 358 ? -3.092 30.953 14.172 1 85.19 358 LYS A CA 1
ATOM 2850 C C . LYS A 1 358 ? -3.539 32.406 13.945 1 85.19 358 LYS A C 1
ATOM 2852 O O . LYS A 1 358 ? -2.891 33.344 14.422 1 85.19 358 LYS A O 1
ATOM 2857 N N . ALA A 1 359 ? -4.609 32.562 13.266 1 81.94 359 ALA A N 1
ATOM 2858 C CA . ALA A 1 359 ? -5.145 33.906 13.016 1 81.94 359 ALA A CA 1
ATOM 2859 C C . ALA A 1 359 ? -5.914 34.406 14.234 1 81.94 359 ALA A C 1
ATOM 2861 O O . ALA A 1 359 ? -6.113 35.625 14.375 1 81.94 359 ALA A O 1
ATOM 2862 N N . ASP A 1 360 ? -6.336 33.531 14.969 1 80.75 360 ASP A N 1
ATOM 2863 C CA . ASP A 1 360 ? -7.102 33.906 16.156 1 80.75 360 ASP A CA 1
ATOM 2864 C C . ASP A 1 360 ? -6.18 34.188 17.328 1 80.75 360 ASP A C 1
ATOM 2866 O O . ASP A 1 360 ? -5.492 33.312 17.844 1 80.75 360 ASP A O 1
ATOM 2870 N N . PRO A 1 361 ? -6.133 35.375 17.766 1 71.44 361 PRO A N 1
ATOM 2871 C CA . PRO A 1 361 ? -5.238 35.75 18.859 1 71.44 361 PRO A CA 1
ATOM 2872 C C . PRO A 1 361 ? -5.469 34.938 20.125 1 71.44 361 PRO A C 1
ATOM 2874 O O . PRO A 1 361 ? -4.555 34.781 20.938 1 71.44 361 PRO A O 1
ATOM 2877 N N . ASN A 1 362 ? -6.645 34.438 20.234 1 70.19 362 ASN A N 1
ATOM 2878 C CA . ASN A 1 362 ? -6.973 33.656 21.422 1 70.19 362 ASN A CA 1
ATOM 2879 C C . ASN A 1 362 ? -6.332 32.281 21.375 1 70.19 362 ASN A C 1
ATOM 2881 O O . ASN A 1 362 ? -6.129 31.641 22.422 1 70.19 362 ASN A O 1
ATOM 2885 N N . TYR A 1 363 ? -5.977 31.75 20.188 1 82.81 363 TYR A N 1
ATOM 2886 C CA . TYR A 1 363 ? -5.555 30.359 20.094 1 82.81 363 TYR A CA 1
ATOM 2887 C C . TYR A 1 363 ? -4.242 30.25 19.312 1 82.81 363 TYR A C 1
ATOM 2889 O O . TYR A 1 363 ? -3.688 29.156 19.188 1 82.81 363 TYR A O 1
ATOM 2897 N N . ASN A 1 364 ? -3.686 31.312 18.828 1 79.88 364 ASN A N 1
ATOM 2898 C CA . ASN A 1 364 ? -2.518 31.297 17.953 1 79.88 364 ASN A CA 1
ATOM 2899 C C . ASN A 1 364 ? -1.296 30.719 18.672 1 79.88 364 ASN A C 1
ATOM 2901 O O . ASN A 1 364 ? -0.319 30.328 18.016 1 79.88 364 ASN A O 1
ATOM 2905 N N . HIS A 1 365 ? -1.339 30.547 19.938 1 75.56 365 HIS A N 1
ATOM 2906 C CA . HIS A 1 365 ? -0.231 30 20.703 1 75.56 365 HIS A CA 1
ATOM 2907 C C . HIS A 1 365 ? -0.262 28.469 20.703 1 75.56 365 HIS A C 1
ATOM 2909 O O . HIS A 1 365 ? 0.725 27.828 21.062 1 75.56 365 HIS A O 1
ATOM 2915 N N . LEU A 1 366 ? -1.394 27.875 20.453 1 85.81 366 LEU A N 1
ATOM 2916 C CA . LEU A 1 366 ? -1.543 26.422 20.469 1 85.81 366 LEU A CA 1
ATOM 2917 C C . LEU A 1 366 ? -0.661 25.766 19.406 1 85.81 366 LEU A C 1
ATOM 2919 O O . LEU A 1 366 ? -0.787 26.078 18.219 1 85.81 366 LEU A O 1
ATOM 2923 N N . PRO A 1 367 ? 0.254 24.953 19.844 1 89.38 367 PRO A N 1
ATOM 2924 C CA . PRO A 1 367 ? 1.079 24.266 18.844 1 89.38 367 PRO A CA 1
ATOM 2925 C C . PRO A 1 367 ? 0.287 23.266 18.016 1 89.38 367 PRO A C 1
ATOM 2927 O O . PRO A 1 367 ? -0.598 22.578 18.547 1 89.38 367 PRO A O 1
ATOM 2930 N N . ILE A 1 368 ? 0.616 23.203 16.781 1 92 368 ILE A N 1
ATOM 2931 C CA . ILE A 1 368 ? -0.085 22.297 15.875 1 92 368 ILE A CA 1
ATOM 2932 C C . ILE A 1 368 ? 0.924 21.422 15.141 1 92 368 ILE A C 1
ATOM 2934 O O . ILE A 1 368 ? 1.907 21.922 14.586 1 92 368 ILE A O 1
ATOM 2938 N N . ILE A 1 369 ? 0.743 20.125 15.242 1 90.81 369 ILE A N 1
ATOM 2939 C CA . ILE A 1 369 ? 1.487 19.172 14.438 1 90.81 369 ILE A CA 1
ATOM 2940 C C . ILE A 1 369 ? 0.62 18.688 13.281 1 90.81 369 ILE A C 1
ATOM 2942 O O . ILE A 1 369 ? -0.466 18.141 13.492 1 90.81 369 ILE A O 1
ATOM 2946 N N . LEU A 1 370 ? 1.097 18.875 12.078 1 89.19 370 LEU A N 1
ATOM 2947 C CA . LEU A 1 370 ? 0.36 18.406 10.914 1 89.19 370 LEU A CA 1
ATOM 2948 C C . LEU A 1 370 ? 0.88 17.047 10.453 1 89.19 370 LEU A C 1
ATOM 2950 O O . LEU A 1 370 ? 2.092 16.844 10.328 1 89.19 370 LEU A O 1
ATOM 2954 N N . LEU A 1 371 ? -0.059 16.125 10.32 1 85.12 371 LEU A N 1
ATOM 2955 C CA . LEU A 1 371 ? 0.263 14.828 9.734 1 85.12 371 LEU A CA 1
ATOM 2956 C C . LEU A 1 371 ? 0.07 14.844 8.227 1 85.12 371 LEU A C 1
ATOM 2958 O O . LEU A 1 371 ? -1.03 15.117 7.738 1 85.12 371 LEU A O 1
ATOM 2962 N N . THR A 1 372 ? 1.077 14.578 7.449 1 75.5 372 THR A N 1
ATOM 2963 C CA . THR A 1 372 ? 0.978 14.781 6.008 1 75.5 372 THR A CA 1
ATOM 2964 C C . THR A 1 372 ? 1.432 13.539 5.25 1 75.5 372 THR A C 1
ATOM 2966 O O . THR A 1 372 ? 2.223 12.75 5.762 1 75.5 372 THR A O 1
ATOM 2969 N N . ALA A 1 373 ? 0.647 13.25 4.133 1 63.06 373 ALA A N 1
ATOM 2970 C CA . ALA A 1 373 ? 1.152 12.266 3.178 1 63.06 373 ALA A CA 1
ATOM 2971 C C . ALA A 1 373 ? 2.289 12.844 2.342 1 63.06 373 ALA A C 1
ATOM 2973 O O . ALA A 1 373 ? 3.02 12.102 1.68 1 63.06 373 ALA A O 1
ATOM 2974 N N . LYS A 1 374 ? 2.223 14.18 2.293 1 55.97 374 LYS A N 1
ATOM 2975 C CA . LYS A 1 374 ? 2.912 14.898 1.222 1 55.97 374 LYS A CA 1
ATOM 2976 C C . LYS A 1 374 ? 4.418 14.945 1.472 1 55.97 374 LYS A C 1
ATOM 2978 O O . LYS A 1 374 ? 4.855 15.18 2.6 1 55.97 374 LYS A O 1
ATOM 2983 N N . THR A 1 375 ? 5.062 14.172 0.69 1 49.25 375 THR A N 1
ATOM 2984 C CA . THR A 1 375 ? 6.52 14.141 0.706 1 49.25 375 THR A CA 1
ATOM 2985 C C . THR A 1 375 ? 7.094 15.531 0.441 1 49.25 375 THR A C 1
ATOM 2987 O O . THR A 1 375 ? 8.297 15.75 0.593 1 49.25 375 THR A O 1
ATOM 2990 N N . GLN A 1 376 ? 6.328 16.328 -0.271 1 47.78 376 GLN A N 1
ATOM 2991 C CA . GLN A 1 376 ? 7.066 17.422 -0.898 1 47.78 376 GLN A CA 1
ATOM 2992 C C . GLN A 1 376 ? 7.281 18.578 0.078 1 47.78 376 GLN A C 1
ATOM 2994 O O . GLN A 1 376 ? 6.422 18.844 0.92 1 47.78 376 GLN A O 1
ATOM 2999 N N . GLU A 1 377 ? 8.438 18.828 0.181 1 48.03 377 GLU A N 1
ATOM 3000 C CA . GLU A 1 377 ? 8.883 20.047 0.837 1 48.03 377 GLU A CA 1
ATOM 3001 C C . GLU A 1 377 ? 7.867 21.172 0.657 1 48.03 377 GLU A C 1
ATOM 3003 O O . GLU A 1 377 ? 7.688 22 1.551 1 48.03 377 GLU A O 1
ATOM 3008 N N . GLU A 1 378 ? 7.207 21.109 -0.475 1 51.81 378 GLU A N 1
ATOM 3009 C CA . GLU A 1 378 ? 6.266 22.219 -0.68 1 51.81 378 GLU A CA 1
ATOM 3010 C C . GLU A 1 378 ? 5.125 22.156 0.335 1 51.81 378 GLU A C 1
ATOM 3012 O O . GLU A 1 378 ? 4.691 23.203 0.842 1 51.81 378 GLU A O 1
ATOM 3017 N N . ASP A 1 379 ? 4.773 20.984 0.52 1 55.66 379 ASP A N 1
ATOM 3018 C CA . ASP A 1 379 ? 3.699 20.859 1.499 1 55.66 379 ASP A CA 1
ATOM 3019 C C . ASP A 1 379 ? 4.188 21.234 2.898 1 55.66 379 ASP A C 1
ATOM 3021 O O . ASP A 1 379 ? 3.459 21.859 3.674 1 55.66 379 ASP A O 1
ATOM 3025 N N . GLU A 1 380 ? 5.387 20.859 2.998 1 57.62 380 GLU A N 1
ATOM 3026 C CA . GLU A 1 380 ? 5.98 21.266 4.27 1 57.62 380 GLU A CA 1
ATOM 3027 C C . GLU A 1 380 ? 6.094 22.781 4.371 1 57.62 380 GLU A C 1
ATOM 3029 O O . GLU A 1 380 ? 5.832 23.359 5.426 1 57.62 380 GLU A O 1
ATOM 3034 N N . LYS A 1 381 ? 6.391 23.312 3.203 1 57.81 381 LYS A N 1
ATOM 3035 C CA . LYS A 1 381 ? 6.477 24.781 3.191 1 57.81 381 LYS A CA 1
ATOM 3036 C C . LYS A 1 381 ? 5.102 25.406 3.406 1 57.81 381 LYS A C 1
ATOM 3038 O O . LYS A 1 381 ? 4.973 26.391 4.148 1 57.81 381 LYS A O 1
ATOM 3043 N N . GLU A 1 382 ? 4.184 24.781 2.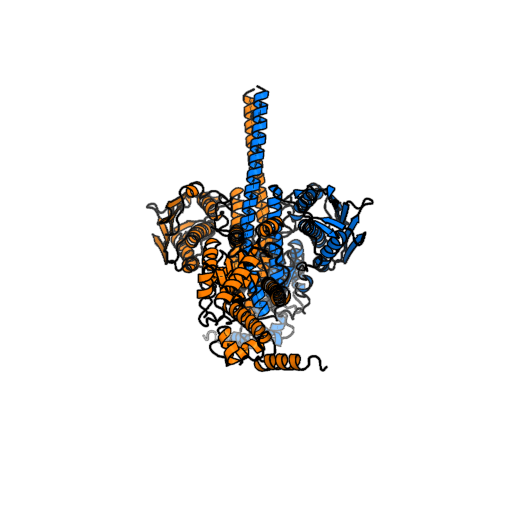697 1 62.66 382 GLU A N 1
ATOM 3044 C CA . GLU A 1 382 ? 2.836 25.297 2.889 1 62.66 382 GLU A CA 1
ATOM 3045 C C . GLU A 1 382 ? 2.375 25.125 4.332 1 62.66 382 GLU A C 1
ATOM 3047 O O . GLU A 1 382 ? 1.729 26 4.898 1 62.66 382 GLU A O 1
ATOM 3052 N N . ALA A 1 383 ? 2.787 24.031 4.789 1 60.81 383 ALA A N 1
ATOM 3053 C CA . ALA A 1 383 ? 2.424 23.75 6.176 1 60.81 383 ALA A CA 1
ATOM 3054 C C . ALA A 1 383 ? 3.121 24.719 7.129 1 60.81 383 ALA A C 1
ATOM 3056 O O . ALA A 1 383 ? 2.492 25.266 8.047 1 60.81 383 ALA A O 1
ATOM 3057 N N . LEU A 1 384 ? 4.305 24.922 6.77 1 60.22 384 LEU A N 1
ATOM 3058 C CA . LEU A 1 384 ? 5.051 25.844 7.621 1 60.22 384 LEU A CA 1
ATOM 3059 C C . LEU A 1 384 ? 4.578 27.281 7.41 1 60.22 384 LEU A C 1
ATOM 3061 O O . LEU A 1 384 ? 4.484 28.047 8.367 1 60.22 384 LEU A O 1
ATOM 3065 N N . GLN A 1 385 ? 4.242 27.516 6.219 1 64.88 385 GLN A N 1
ATOM 3066 C CA . GLN A 1 385 ? 3.732 28.844 5.914 1 64.88 385 GLN A CA 1
ATOM 3067 C C . GLN A 1 385 ? 2.367 29.062 6.559 1 64.88 385 GLN A C 1
ATOM 3069 O O . GLN A 1 385 ? 1.987 30.203 6.836 1 64.88 385 GLN A O 1
ATOM 3074 N N . SER A 1 386 ? 1.734 27.953 6.82 1 67.94 386 SER A N 1
ATOM 3075 C CA . SER A 1 386 ? 0.425 28.062 7.457 1 67.94 386 SER A CA 1
ATOM 3076 C C . SER A 1 386 ? 0.555 28.391 8.938 1 67.94 386 SER A C 1
ATOM 3078 O O . SER A 1 386 ? -0.411 28.828 9.57 1 67.94 386 SER A O 1
ATOM 3080 N N . GLY A 1 387 ? 1.765 28.172 9.469 1 75.5 387 GLY A N 1
ATOM 3081 C CA . GLY A 1 387 ? 1.994 28.469 10.875 1 75.5 387 GLY A CA 1
ATOM 3082 C C . GLY A 1 387 ? 2.1 27.234 11.742 1 75.5 387 GLY A C 1
ATOM 3083 O O . GLY A 1 387 ? 2.191 27.328 12.969 1 75.5 387 GLY A O 1
ATOM 3084 N N . ALA A 1 388 ? 2.07 26.062 11.078 1 81.5 388 ALA A N 1
ATOM 3085 C CA . ALA A 1 388 ? 2.215 24.844 11.852 1 81.5 388 ALA A CA 1
ATOM 3086 C C . ALA A 1 388 ? 3.586 24.766 12.523 1 81.5 388 ALA A C 1
ATOM 3088 O O . ALA A 1 388 ? 4.57 25.281 11.984 1 81.5 388 ALA A O 1
ATOM 3089 N N . ASP A 1 389 ? 3.604 24.172 13.719 1 80.62 389 ASP A N 1
ATOM 3090 C CA . ASP A 1 389 ? 4.844 24.094 14.484 1 80.62 389 ASP A CA 1
ATOM 3091 C C . ASP A 1 389 ? 5.715 22.938 14.023 1 80.62 389 ASP A C 1
ATOM 3093 O O . ASP A 1 389 ? 6.941 23.016 14.047 1 80.62 389 ASP A O 1
ATOM 3097 N N . GLU A 1 390 ? 5.062 21.875 13.703 1 82.44 390 GLU A N 1
ATOM 3098 C CA . GLU A 1 390 ? 5.77 20.672 13.242 1 82.44 390 GLU A CA 1
ATOM 3099 C C . GLU A 1 390 ? 4.945 19.906 12.219 1 82.44 390 GLU A C 1
ATOM 3101 O O . GLU A 1 390 ? 3.738 20.109 12.102 1 82.44 390 GLU A O 1
ATOM 3106 N N . TYR A 1 391 ? 5.73 19.109 11.539 1 81.19 391 TYR A N 1
ATOM 3107 C CA . TYR A 1 391 ? 5.078 18.203 10.602 1 81.19 391 TYR A CA 1
ATOM 3108 C C . TYR A 1 391 ? 5.594 16.781 10.773 1 81.19 391 TYR A C 1
ATOM 3110 O O . TYR A 1 391 ? 6.754 16.578 11.141 1 81.19 391 TYR A O 1
ATOM 3118 N N . LEU A 1 392 ? 4.703 15.875 10.617 1 81.38 392 LEU A N 1
ATOM 3119 C CA . LEU A 1 392 ? 5.059 14.461 10.656 1 81.38 392 LEU A CA 1
ATOM 3120 C C . LEU A 1 392 ? 4.484 13.719 9.453 1 81.38 392 LEU A C 1
ATOM 3122 O O . LEU A 1 392 ? 3.307 13.883 9.125 1 81.38 392 LEU A O 1
ATOM 3126 N N . ARG A 1 393 ? 5.309 12.945 8.852 1 78.62 393 ARG A N 1
ATOM 3127 C CA . ARG A 1 393 ? 4.883 12.25 7.641 1 78.62 393 ARG A CA 1
ATOM 3128 C C . ARG A 1 393 ? 4.184 10.938 7.98 1 78.62 393 ARG A C 1
ATOM 3130 O O . ARG A 1 393 ? 4.598 10.219 8.898 1 78.62 393 ARG A O 1
ATOM 3137 N N . LYS A 1 394 ? 3.088 10.664 7.262 1 78.62 394 LYS A N 1
ATOM 3138 C CA . LYS A 1 394 ? 2.469 9.344 7.285 1 78.62 394 LYS A CA 1
ATOM 3139 C C . LYS A 1 394 ? 3.174 8.383 6.332 1 78.62 394 LYS A C 1
ATOM 3141 O O . LYS A 1 394 ? 3.631 8.797 5.262 1 78.62 394 LYS A O 1
ATOM 3146 N N . PRO A 1 395 ? 3.311 7.211 6.703 1 81.19 395 PRO A N 1
ATOM 3147 C CA . PRO A 1 395 ? 3.01 6.625 8.016 1 81.19 395 PRO A CA 1
ATOM 3148 C C . PRO A 1 395 ? 4.027 7.012 9.078 1 81.19 395 PRO A C 1
ATOM 3150 O O . PRO A 1 395 ? 5.211 7.203 8.773 1 81.19 395 PRO A O 1
ATOM 3153 N N . PHE A 1 396 ? 3.613 7.258 10.266 1 76.31 396 PHE A N 1
ATOM 3154 C CA . PHE A 1 396 ? 4.508 7.652 11.344 1 76.31 396 PHE A CA 1
ATOM 3155 C C . PHE A 1 396 ? 4.648 6.531 12.367 1 76.31 396 PHE A C 1
ATOM 3157 O O . PHE A 1 396 ? 3.785 5.656 12.461 1 76.31 396 PHE A O 1
ATOM 3164 N N . ARG A 1 397 ? 5.789 6.594 12.977 1 74.75 397 ARG A N 1
ATOM 3165 C CA . ARG A 1 397 ? 6.012 5.73 14.133 1 74.75 397 ARG A CA 1
ATOM 3166 C C . ARG A 1 397 ? 5.531 6.398 15.422 1 74.75 397 ARG A C 1
ATOM 3168 O O . ARG A 1 397 ? 5.688 7.609 15.594 1 74.75 397 ARG A O 1
ATOM 3175 N N . LEU A 1 398 ? 4.945 5.539 16.234 1 76.44 398 LEU A N 1
ATOM 3176 C CA . LEU A 1 398 ? 4.41 6.074 17.484 1 76.44 398 LEU A CA 1
ATOM 3177 C C . LEU A 1 398 ? 5.508 6.766 18.297 1 76.44 398 LEU A C 1
ATOM 3179 O O . LEU A 1 398 ? 5.27 7.816 18.891 1 76.44 398 LEU A O 1
ATOM 3183 N N . GLY A 1 399 ? 6.637 6.133 18.312 1 76.5 399 GLY A N 1
ATOM 3184 C CA . GLY A 1 399 ? 7.75 6.727 19.031 1 76.5 399 GLY A CA 1
ATOM 3185 C C . GLY A 1 399 ? 8.117 8.109 18.531 1 76.5 399 GLY A C 1
ATOM 3186 O O . GLY A 1 399 ? 8.398 9.016 19.312 1 76.5 399 GLY A O 1
ATOM 3187 N N . ASP A 1 400 ? 8.023 8.273 17.234 1 80.31 400 ASP A N 1
ATOM 3188 C CA . ASP A 1 400 ? 8.336 9.555 16.625 1 80.31 400 ASP A CA 1
ATOM 3189 C C . ASP A 1 400 ? 7.301 10.609 17 1 80.31 400 ASP A C 1
ATOM 3191 O O . ASP A 1 400 ? 7.648 11.766 17.266 1 80.31 400 ASP A O 1
ATOM 3195 N N . LEU A 1 401 ? 6.078 10.188 16.969 1 84.5 401 LEU A N 1
ATOM 3196 C CA . LEU A 1 401 ? 4.996 11.102 17.312 1 84.5 401 LEU A CA 1
ATOM 3197 C C . LEU A 1 401 ? 5.109 11.562 18.766 1 84.5 401 LEU A C 1
ATOM 3199 O O . LEU A 1 401 ? 5.023 12.758 19.047 1 84.5 401 LEU A O 1
ATOM 3203 N N . LYS A 1 402 ? 5.395 10.672 19.672 1 84.5 402 LYS A N 1
ATOM 3204 C CA . LYS A 1 402 ? 5.527 10.984 21.078 1 84.5 402 LYS A CA 1
ATOM 3205 C C . LYS A 1 402 ? 6.719 11.906 21.328 1 84.5 402 LYS A C 1
ATOM 3207 O O . LYS A 1 402 ? 6.637 12.828 22.141 1 84.5 402 LYS A O 1
ATOM 3212 N N . LEU A 1 403 ? 7.762 11.578 20.625 1 81.12 403 LEU A N 1
ATOM 3213 C CA . LEU A 1 403 ? 8.969 12.391 20.75 1 81.12 403 LEU A CA 1
ATOM 3214 C C . LEU A 1 403 ? 8.695 13.836 20.328 1 81.12 403 LEU A C 1
ATOM 3216 O O . LEU A 1 403 ? 9.172 14.773 20.969 1 81.12 403 LEU A O 1
ATOM 3220 N N . ARG A 1 404 ? 7.965 13.969 19.266 1 84.75 404 ARG A N 1
ATOM 3221 C CA . ARG A 1 404 ? 7.656 15.305 18.766 1 84.75 404 ARG A CA 1
ATOM 3222 C C . ARG A 1 404 ? 6.75 16.047 19.75 1 84.75 404 ARG A C 1
ATOM 3224 O O . ARG A 1 404 ? 6.941 17.25 19.984 1 84.75 404 ARG A O 1
ATOM 3231 N N . ILE A 1 405 ? 5.816 15.375 20.234 1 87.62 405 ILE A N 1
ATOM 3232 C CA . ILE A 1 405 ? 4.902 15.953 21.203 1 87.62 405 ILE A CA 1
ATOM 3233 C C . ILE A 1 405 ? 5.688 16.406 22.438 1 87.62 405 ILE A C 1
ATOM 3235 O O . ILE A 1 405 ? 5.547 17.547 22.875 1 87.62 405 ILE A O 1
ATOM 3239 N N . ASP A 1 406 ? 6.547 15.562 22.906 1 82.94 406 ASP A N 1
ATOM 3240 C CA . ASP A 1 406 ? 7.324 15.852 24.109 1 82.94 406 ASP A CA 1
ATOM 3241 C C . ASP A 1 406 ? 8.25 17.047 23.891 1 82.94 406 ASP A C 1
ATOM 3243 O O . ASP A 1 406 ? 8.406 17.891 24.766 1 82.94 406 ASP A O 1
ATOM 3247 N N . ASN A 1 407 ? 8.805 17.031 22.734 1 82.69 407 ASN A N 1
ATOM 3248 C CA . ASN A 1 407 ? 9.719 18.125 22.406 1 82.69 407 ASN A CA 1
ATOM 3249 C C . ASN A 1 407 ? 9 19.469 22.406 1 82.69 407 ASN A C 1
ATOM 3251 O O . ASN A 1 407 ? 9.531 20.469 22.906 1 82.69 407 ASN A O 1
ATOM 3255 N N . ILE A 1 408 ? 7.879 19.469 21.828 1 84.25 408 ILE A N 1
ATOM 3256 C CA . ILE A 1 408 ? 7.098 20.688 21.75 1 84.25 408 ILE A CA 1
ATOM 3257 C C . ILE A 1 408 ? 6.676 21.141 23.141 1 84.25 408 ILE A C 1
ATOM 3259 O O . ILE A 1 408 ? 6.777 22.312 23.484 1 84.25 408 ILE A O 1
ATOM 3263 N N . ILE A 1 409 ? 6.328 20.203 23.922 1 79.56 409 ILE A N 1
ATOM 3264 C CA . ILE A 1 409 ? 5.859 20.5 25.281 1 79.56 409 ILE A CA 1
ATOM 3265 C C . ILE A 1 409 ? 7.027 20.969 26.141 1 79.56 409 ILE A C 1
ATOM 3267 O O . ILE A 1 409 ? 6.898 21.938 26.891 1 79.56 409 ILE A O 1
ATOM 3271 N N . GLU A 1 410 ? 8.117 20.312 25.953 1 77.31 410 GLU A N 1
ATOM 3272 C CA . GLU A 1 410 ? 9.297 20.672 26.719 1 77.31 410 GLU A CA 1
ATOM 3273 C C . GLU A 1 410 ? 9.805 22.062 26.344 1 77.31 410 GLU A C 1
ATOM 3275 O O . GLU A 1 410 ? 10.242 22.828 27.203 1 77.31 410 GLU A O 1
ATOM 3280 N N . ASN A 1 411 ? 9.859 22.266 25.109 1 73.75 411 ASN A N 1
ATOM 3281 C CA . ASN A 1 411 ? 10.297 23.578 24.641 1 73.75 411 ASN A CA 1
ATOM 3282 C C . ASN A 1 411 ? 9.398 24.688 25.172 1 73.75 411 ASN A C 1
ATOM 3284 O O . ASN A 1 411 ? 9.883 25.766 25.531 1 73.75 411 ASN A O 1
ATOM 3288 N N . ARG A 1 412 ? 8.266 24.406 25.234 1 67.69 412 ARG A N 1
ATOM 3289 C CA . ARG A 1 412 ? 7.312 25.375 25.75 1 67.69 412 ARG A CA 1
ATOM 3290 C C . ARG A 1 412 ? 7.496 25.594 27.25 1 67.69 412 ARG A C 1
ATOM 3292 O O . ARG A 1 412 ? 7.375 26.719 27.75 1 67.69 412 ARG A O 1
ATOM 3299 N N . LYS A 1 413 ? 7.82 24.516 27.875 1 67.25 413 LYS A N 1
ATOM 3300 C CA . LYS A 1 413 ? 8.086 24.594 29.312 1 67.25 413 LYS A CA 1
ATOM 3301 C C . LYS A 1 413 ? 9.336 25.438 29.594 1 67.25 413 LYS A C 1
ATOM 3303 O O . LYS A 1 413 ? 9.359 26.219 30.531 1 67.25 413 LYS A O 1
ATOM 3308 N N . ARG A 1 414 ? 10.227 25.203 28.781 1 63.84 414 ARG A N 1
ATOM 3309 C CA . ARG A 1 414 ? 11.477 25.938 28.922 1 63.84 414 ARG A CA 1
ATOM 3310 C C . ARG A 1 414 ? 11.258 27.438 28.719 1 63.84 414 ARG A C 1
ATOM 3312 O O . ARG A 1 414 ? 11.781 28.266 29.469 1 63.84 414 ARG A O 1
ATOM 3319 N N . MET A 1 415 ? 10.523 27.688 27.734 1 55.66 415 MET A N 1
ATOM 3320 C CA . MET A 1 415 ? 10.242 29.094 27.438 1 55.66 415 MET A CA 1
ATOM 3321 C C . MET A 1 415 ? 9.445 29.75 28.562 1 55.66 415 MET A C 1
ATOM 3323 O O . MET A 1 415 ? 9.672 30.906 28.891 1 55.66 415 MET A O 1
ATOM 3327 N N . GLN A 1 416 ? 8.641 28.969 29.109 1 53.5 416 GLN A N 1
ATOM 3328 C CA . GLN A 1 416 ? 7.809 29.422 30.219 1 53.5 416 GLN A CA 1
ATOM 3329 C C . GLN A 1 416 ? 8.656 29.719 31.453 1 53.5 416 GLN A C 1
ATOM 3331 O O . GLN A 1 416 ? 8.43 30.719 32.125 1 53.5 416 GLN A O 1
ATOM 3336 N N . THR A 1 417 ? 9.516 28.859 31.641 1 55.75 417 THR A N 1
ATOM 3337 C CA . THR A 1 417 ? 10.398 29.031 32.781 1 55.75 417 THR A CA 1
ATOM 3338 C C . THR A 1 417 ? 11.281 30.266 32.625 1 55.75 417 THR A C 1
ATOM 3340 O O . THR A 1 417 ? 11.508 31 33.562 1 55.75 417 THR A O 1
ATOM 3343 N N . GLU A 1 418 ? 11.719 30.453 31.438 1 51.91 418 GLU A N 1
ATOM 3344 C CA . GLU A 1 418 ? 12.562 31.609 31.156 1 51.91 418 GLU A CA 1
ATOM 3345 C C . GLU A 1 418 ? 11.789 32.906 31.328 1 51.91 418 GLU A C 1
ATOM 3347 O O . GLU A 1 418 ? 12.32 33.906 31.844 1 51.91 418 GLU A O 1
ATOM 3352 N N . PHE A 1 419 ? 10.57 32.844 30.875 1 44.75 419 PHE A N 1
ATOM 3353 C CA . PHE A 1 419 ? 9.727 34 31.031 1 44.75 419 PHE A CA 1
ATOM 3354 C C . PHE A 1 419 ? 9.43 34.281 32.5 1 44.75 419 PHE A C 1
ATOM 3356 O O . PHE A 1 419 ? 9.391 35.406 32.938 1 44.75 419 PHE A O 1
ATOM 3363 N N . SER A 1 420 ? 9.078 33.281 33.219 1 48.31 420 SER A N 1
ATOM 3364 C CA . SER A 1 420 ? 8.781 33.406 34.656 1 48.31 420 SER A CA 1
ATOM 3365 C C . SER A 1 420 ? 9.977 33.969 35.406 1 48.31 420 SER A C 1
ATOM 3367 O O . SER A 1 420 ? 9.805 34.719 36.375 1 48.31 420 SER A O 1
ATOM 3369 N N . GLN A 1 421 ? 11.086 33.594 34.969 1 44.22 421 GLN A N 1
ATOM 3370 C CA . GLN A 1 421 ? 12.297 34.094 35.625 1 44.22 421 GLN A CA 1
ATOM 3371 C C . GLN A 1 421 ? 12.547 35.562 35.25 1 44.22 421 GLN A C 1
ATOM 3373 O O . GLN A 1 421 ? 13.062 36.312 36.094 1 44.22 421 GLN A O 1
ATOM 3378 N N . PHE A 1 422 ? 12.164 35.812 33.969 1 37.12 422 PHE A N 1
ATOM 3379 C CA . PHE A 1 422 ? 12.367 37.188 33.594 1 37.12 422 PHE A CA 1
ATOM 3380 C C . PHE A 1 422 ? 11.469 38.125 34.375 1 37.12 422 PHE A C 1
ATOM 3382 O O . PHE A 1 422 ? 11.852 39.25 34.688 1 37.12 422 PHE A O 1
ATOM 3389 N N . SER A 1 423 ? 10.164 37.75 34.625 1 41.66 423 SER A N 1
ATOM 3390 C CA . SER A 1 423 ? 9.281 38.688 35.281 1 41.66 423 SER A CA 1
ATOM 3391 C C . SER A 1 423 ? 9.82 39.062 36.656 1 41.66 423 SER A C 1
ATOM 3393 O O . SER A 1 423 ? 9.32 40 37.312 1 41.66 423 SER A O 1
ATOM 3395 N N . ALA A 1 424 ? 10.438 38.25 37.438 1 35.97 424 ALA A N 1
ATOM 3396 C CA . ALA A 1 424 ? 10.805 38.688 38.781 1 35.97 424 ALA A CA 1
ATOM 3397 C C . ALA A 1 424 ? 11.742 39.875 38.719 1 35.97 424 ALA A C 1
ATOM 3399 O O . ALA A 1 424 ? 11.547 40.844 39.469 1 35.97 424 ALA A O 1
ATOM 3400 N N . GLU A 1 425 ? 12.906 39.719 38.062 1 34.12 425 GLU A N 1
ATOM 3401 C CA . GLU A 1 425 ? 13.891 40.781 38.188 1 34.12 425 GLU A CA 1
ATOM 3402 C C . GLU A 1 425 ? 13.594 41.938 37.25 1 34.12 425 GLU A C 1
ATOM 3404 O O . GLU A 1 425 ? 13.719 43.094 37.656 1 34.12 425 GLU A O 1
ATOM 3409 N N . GLU A 1 426 ? 13.492 41.688 35.906 1 36.53 426 GLU A N 1
ATOM 3410 C CA . GLU A 1 426 ? 13.617 42.781 34.938 1 36.53 426 GLU A CA 1
ATOM 3411 C C . GLU A 1 426 ? 12.266 43.438 34.656 1 36.53 426 GLU A C 1
ATOM 3413 O O . GLU A 1 426 ? 12.133 44.25 33.75 1 36.53 426 GLU A O 1
ATOM 3418 N N . GLU A 1 427 ? 11.164 43.125 35.188 1 35.88 427 GLU A N 1
ATOM 3419 C CA . GLU A 1 427 ? 9.945 43.875 34.938 1 35.88 427 GLU A CA 1
ATOM 3420 C C . GLU A 1 427 ? 10.188 45.375 35.062 1 35.88 427 GLU A C 1
ATOM 3422 O O . GLU A 1 427 ? 9.352 46.188 34.656 1 35.88 427 GLU A O 1
ATOM 3427 N N . ILE A 1 428 ? 11.109 45.906 35.969 1 32.5 428 ILE A N 1
ATOM 3428 C CA . ILE A 1 428 ? 11.133 47.344 36.156 1 32.5 428 ILE A CA 1
ATOM 3429 C C . ILE A 1 428 ? 11.484 48.031 34.844 1 32.5 428 ILE A C 1
ATOM 3431 O O . ILE A 1 428 ? 10.938 49.094 34.531 1 32.5 428 ILE A O 1
ATOM 3435 N N . LYS A 1 429 ? 12.734 47.812 34.281 1 34.44 429 LYS A N 1
ATOM 3436 C CA . LYS A 1 429 ? 13.305 48.844 33.375 1 34.44 429 LYS A CA 1
ATOM 3437 C C . LYS A 1 429 ? 12.695 48.719 31.984 1 34.44 429 LYS A C 1
ATOM 3439 O O . LYS A 1 429 ? 12.891 49.625 31.156 1 34.44 429 LYS A O 1
ATOM 3444 N N . HIS A 1 430 ? 12.445 47.562 31.375 1 35.75 430 HIS A N 1
ATOM 3445 C CA . HIS A 1 430 ? 12.281 47.656 29.922 1 35.75 430 HIS A CA 1
ATOM 3446 C C . HIS A 1 430 ? 10.867 48.094 29.547 1 35.75 430 HIS A C 1
ATOM 3448 O O . HIS A 1 430 ? 10 47.25 29.312 1 35.75 430 HIS A O 1
ATOM 3454 N N . ILE A 1 431 ? 10.25 49.062 30.109 1 33.88 431 ILE A N 1
ATOM 3455 C CA . ILE A 1 431 ? 9.023 49.812 29.828 1 33.88 431 ILE A CA 1
ATOM 3456 C C . ILE A 1 431 ? 9.031 50.281 28.375 1 33.88 431 ILE A C 1
ATOM 3458 O O . ILE A 1 431 ? 8.062 50.875 27.906 1 33.88 431 ILE A O 1
ATOM 3462 N N . ALA A 1 432 ? 10.156 50.5 27.703 1 36 432 ALA A N 1
ATOM 3463 C CA . ALA A 1 432 ? 10.062 51.375 26.531 1 36 432 ALA A CA 1
ATOM 3464 C C . ALA A 1 432 ? 9.305 50.688 25.406 1 36 432 ALA A C 1
ATOM 3466 O O . ALA A 1 432 ? 8.953 51.344 24.406 1 36 432 ALA A O 1
ATOM 3467 N N . LYS A 1 433 ? 9.648 49.438 24.969 1 40.44 433 LYS A N 1
ATOM 3468 C CA . LYS A 1 433 ? 9.125 48.969 23.688 1 40.44 433 LYS A CA 1
ATOM 3469 C C . LYS A 1 433 ? 7.703 48.438 23.828 1 40.44 433 LYS A C 1
ATOM 3471 O O . LYS A 1 433 ? 7.332 47.938 24.891 1 40.44 433 LYS A O 1
ATOM 3476 N N . ALA A 1 434 ? 6.805 48.844 22.891 1 44.56 434 ALA A N 1
ATOM 3477 C CA . ALA A 1 434 ? 5.414 48.406 22.766 1 44.56 434 ALA A CA 1
ATOM 3478 C C . ALA A 1 434 ? 5.285 46.906 23.031 1 44.56 434 ALA A C 1
ATOM 3480 O O . ALA A 1 434 ? 5.988 46.125 22.406 1 44.56 434 ALA A O 1
ATOM 3481 N N . PRO A 1 435 ? 4.75 46.5 24.141 1 53.72 435 PRO A N 1
ATOM 3482 C CA . PRO A 1 435 ? 4.656 45.094 24.5 1 53.72 435 PRO A CA 1
ATOM 3483 C C . PRO A 1 435 ? 4.031 44.25 23.391 1 53.72 435 PRO A C 1
ATOM 3485 O O . PRO A 1 435 ? 3.18 44.75 22.641 1 53.72 435 PRO A O 1
ATOM 3488 N N . SER A 1 436 ? 4.527 43.281 22.906 1 63.03 436 SER A N 1
ATOM 3489 C CA . SER A 1 436 ? 3.928 42.281 22.031 1 63.03 436 SER A CA 1
ATOM 3490 C C . SER A 1 436 ? 2.521 41.906 22.484 1 63.03 436 SER A C 1
ATOM 3492 O O . SER A 1 436 ? 2.164 42.125 23.641 1 63.03 436 SER A O 1
ATOM 3494 N N . PRO A 1 437 ? 1.585 41.625 21.641 1 68 437 PRO A N 1
ATOM 3495 C CA . PRO A 1 437 ? 0.227 41.25 22.031 1 68 437 PRO A CA 1
ATOM 3496 C C . PRO A 1 437 ? 0.204 40.25 23.172 1 68 437 PRO A C 1
ATOM 3498 O O . PRO A 1 437 ? -0.654 40.344 24.062 1 68 437 PRO A O 1
ATOM 3501 N N . ASP A 1 438 ? 1.156 39.5 23.188 1 72.62 438 ASP A N 1
ATOM 3502 C CA . ASP A 1 438 ? 1.234 38.5 24.281 1 72.62 438 ASP A CA 1
ATOM 3503 C C . ASP A 1 438 ? 1.587 39.188 25.609 1 72.62 438 ASP A C 1
ATOM 3505 O O . ASP A 1 438 ? 1.022 38.844 26.641 1 72.62 438 ASP A O 1
ATOM 3509 N N . GLU A 1 439 ? 2.477 40.156 25.422 1 72.44 439 GLU A N 1
ATOM 3510 C CA . GLU A 1 439 ? 2.871 40.906 26.625 1 72.44 439 GLU A CA 1
ATOM 3511 C C . GLU A 1 439 ? 1.719 41.75 27.156 1 72.44 439 GLU A C 1
ATOM 3513 O O . GLU A 1 439 ? 1.507 41.844 28.359 1 72.44 439 GLU A O 1
ATOM 3518 N N . ALA A 1 440 ? 1.086 42.312 26.125 1 76.56 440 ALA A N 1
ATOM 3519 C CA . ALA A 1 440 ? -0.062 43.125 26.5 1 76.56 440 ALA A CA 1
ATOM 3520 C C . ALA A 1 440 ? -1.118 42.281 27.219 1 76.56 440 ALA A C 1
ATOM 3522 O O . ALA A 1 440 ? -1.709 42.719 28.203 1 76.56 440 ALA A O 1
ATOM 3523 N N . PHE A 1 441 ? -1.314 41.094 26.734 1 80.5 441 PHE A N 1
ATOM 3524 C CA . PHE A 1 441 ? -2.264 40.188 27.344 1 80.5 441 PHE A CA 1
ATOM 3525 C C . PHE A 1 441 ? -1.858 39.844 28.766 1 80.5 441 PHE A C 1
ATOM 3527 O O . PHE A 1 441 ? -2.672 39.938 29.688 1 80.5 441 PHE A O 1
ATOM 3534 N N . VAL A 1 442 ? -0.628 39.531 28.906 1 81.12 442 VAL A N 1
ATOM 3535 C CA . VAL A 1 442 ? -0.145 39.125 30.219 1 81.12 442 VAL A CA 1
ATOM 3536 C C . VAL A 1 442 ? -0.205 40.312 31.172 1 81.12 442 VAL A C 1
ATOM 3538 O O . VAL A 1 442 ? -0.566 40.156 32.344 1 81.12 442 VAL A O 1
ATOM 3541 N N . ASN A 1 443 ? 0.138 41.469 30.641 1 81 443 ASN A N 1
ATOM 3542 C CA . ASN A 1 443 ? 0.076 42.688 31.469 1 81 443 ASN A CA 1
ATOM 3543 C C . ASN A 1 443 ? -1.346 42.969 31.953 1 81 443 ASN A C 1
ATOM 3545 O O . ASN A 1 443 ? -1.552 43.344 33.094 1 81 443 ASN A O 1
ATOM 3549 N N . GLN A 1 444 ? -2.234 42.688 31.062 1 85.5 444 GLN A N 1
ATOM 3550 C CA . GLN A 1 444 ? -3.633 42.875 31.438 1 85.5 444 GLN A CA 1
ATOM 3551 C C . GLN A 1 444 ? -4.059 41.844 32.5 1 85.5 444 GLN A C 1
ATOM 3553 O O . GLN A 1 444 ? -4.777 42.188 33.438 1 85.5 444 GLN A O 1
ATOM 3558 N N . VAL A 1 445 ? -3.633 40.688 32.312 1 87.75 445 VAL A N 1
ATOM 3559 C CA . VAL A 1 445 ? -3.92 39.625 33.281 1 87.75 445 VAL A CA 1
ATOM 3560 C C . VAL A 1 445 ? -3.344 40 34.625 1 87.75 445 VAL A C 1
ATOM 3562 O O . VAL A 1 445 ? -4.035 39.906 35.656 1 87.75 445 VAL A O 1
ATOM 3565 N N . LEU A 1 446 ? -2.148 40.438 34.562 1 86 446 LEU A N 1
ATOM 3566 C CA . LEU A 1 446 ? -1.461 40.844 35.781 1 86 446 LEU A CA 1
ATOM 3567 C C . LEU A 1 446 ? -2.193 42 36.469 1 86 446 LEU A C 1
ATOM 3569 O O . LEU A 1 446 ? -2.396 41.969 37.688 1 86 446 LEU A O 1
ATOM 3573 N N . ALA A 1 447 ? -2.543 42.906 35.656 1 87.19 447 ALA A N 1
ATOM 3574 C CA . ALA A 1 447 ? -3.238 44.062 36.188 1 87.19 447 ALA A CA 1
ATOM 3575 C C . ALA A 1 447 ? -4.539 43.688 36.875 1 87.19 447 ALA A C 1
ATOM 3577 O O . ALA A 1 447 ? -4.863 44.188 37.969 1 87.19 447 ALA A O 1
ATOM 3578 N N . ASN A 1 448 ? -5.277 42.75 36.25 1 90.88 448 ASN A N 1
ATOM 3579 C CA . ASN A 1 448 ? -6.547 42.312 36.812 1 90.88 448 ASN A CA 1
ATOM 3580 C C . ASN A 1 448 ? -6.348 41.531 38.094 1 90.88 448 ASN A C 1
ATOM 3582 O O . ASN A 1 448 ? -7.121 41.656 39.031 1 90.88 448 ASN A O 1
ATOM 3586 N N . ILE A 1 449 ? -5.383 40.75 38.062 1 90.31 449 ILE A N 1
ATOM 3587 C CA . ILE A 1 449 ? -5.098 40 39.281 1 90.31 449 ILE A CA 1
ATOM 3588 C C . ILE A 1 449 ? -4.695 40.938 40.406 1 90.31 449 ILE A C 1
ATOM 3590 O O . ILE A 1 449 ? -5.156 40.781 41.531 1 90.31 449 ILE A O 1
ATOM 3594 N N . HIS A 1 450 ? -3.857 41.906 40.094 1 88.31 450 HIS A N 1
ATOM 3595 C CA . HIS A 1 450 ? -3.396 42.844 41.094 1 88.31 450 HIS A CA 1
ATOM 3596 C C . HIS A 1 450 ? -4.559 43.656 41.656 1 88.31 450 HIS A C 1
ATOM 3598 O O . HIS A 1 450 ? -4.578 43.969 42.844 1 88.31 450 HIS A O 1
ATOM 3604 N N . LYS A 1 451 ? -5.441 44 40.781 1 89.19 451 LYS A N 1
ATOM 3605 C CA . LYS A 1 451 ? -6.617 44.75 41.219 1 89.19 451 LYS A CA 1
ATOM 3606 C C . LYS A 1 451 ? -7.43 43.938 42.219 1 89.19 451 LYS A C 1
ATOM 3608 O O . LYS A 1 451 ? -8.117 44.531 43.062 1 89.19 451 LYS A O 1
ATOM 3613 N N . HIS A 1 452 ? -7.352 42.625 42.125 1 90.75 452 HIS A N 1
ATOM 3614 C CA . HIS A 1 452 ? -8.125 41.75 43.031 1 90.75 452 HIS A CA 1
ATOM 3615 C C . HIS A 1 452 ? -7.211 40.875 43.844 1 90.75 452 HIS A C 1
ATOM 3617 O O . HIS A 1 452 ? -7.543 39.719 44.125 1 90.75 452 HIS A O 1
ATOM 3623 N N . ILE A 1 453 ? -6.102 41.312 44.156 1 89.94 453 ILE A N 1
ATOM 3624 C CA . ILE A 1 453 ? -5.027 40.531 44.75 1 89.94 453 ILE A CA 1
ATOM 3625 C C . ILE A 1 453 ? -5.453 40 46.125 1 89.94 453 ILE A C 1
ATOM 3627 O O . ILE A 1 453 ? -5.066 38.906 46.531 1 89.94 453 ILE A O 1
ATOM 3631 N N . ASP A 1 454 ? -6.27 40.812 46.812 1 87 454 ASP A N 1
ATOM 3632 C CA . ASP A 1 454 ? -6.652 40.469 48.188 1 87 454 ASP A CA 1
ATOM 3633 C C . ASP A 1 454 ? -7.961 39.688 48.188 1 87 454 ASP A C 1
ATOM 3635 O O . ASP A 1 454 ? -8.414 39.25 49.25 1 87 454 ASP A O 1
ATOM 3639 N N . ASP A 1 455 ? -8.562 39.469 47.062 1 87.38 455 ASP A N 1
ATOM 3640 C CA . ASP A 1 455 ? -9.836 38.781 46.969 1 87.38 455 ASP A CA 1
ATOM 3641 C C . ASP A 1 455 ? -9.633 37.281 46.875 1 87.38 455 ASP A C 1
ATOM 3643 O O . ASP A 1 455 ? -9.18 36.75 45.844 1 87.38 455 ASP A O 1
ATOM 3647 N N . GLU A 1 456 ? -10.047 36.562 47.875 1 85.31 456 GLU A N 1
ATOM 3648 C CA . GLU A 1 456 ? -9.852 35.125 47.969 1 85.31 456 GLU A CA 1
ATOM 3649 C C . GLU A 1 456 ? -10.727 34.375 46.969 1 85.31 456 GLU A C 1
ATOM 3651 O O . GLU A 1 456 ? -10.406 33.25 46.562 1 85.31 456 GLU A O 1
ATOM 3656 N N . SER A 1 457 ? -11.766 34.938 46.562 1 86 457 SER A N 1
ATOM 3657 C CA . SER A 1 457 ? -12.719 34.281 45.688 1 86 457 SER A CA 1
ATOM 3658 C C . SER A 1 457 ? -12.391 34.5 44.219 1 86 457 SER A C 1
ATOM 3660 O O . SER A 1 457 ? -13.047 33.969 43.312 1 86 457 SER A O 1
ATOM 3662 N N . TYR A 1 458 ? -11.375 35.312 43.938 1 89.5 458 TYR A N 1
ATOM 3663 C CA . TYR A 1 458 ? -11 35.594 42.562 1 89.5 458 TYR A CA 1
ATOM 3664 C C . TYR A 1 458 ? -10.359 34.406 41.906 1 89.5 458 TYR A C 1
ATOM 3666 O O . TYR A 1 458 ? -9.195 34.094 42.156 1 89.5 458 TYR A O 1
ATOM 3674 N N . ASP A 1 459 ? -11.172 33.75 41.094 1 86.06 459 ASP A N 1
ATOM 3675 C CA . ASP A 1 459 ? -10.75 32.469 40.5 1 86.06 459 ASP A CA 1
ATOM 3676 C C . ASP A 1 459 ? -10.672 32.562 39 1 86.06 459 ASP A C 1
ATOM 3678 O O . ASP A 1 459 ? -10.656 33.688 38.438 1 86.06 459 ASP A O 1
ATOM 3682 N N . ARG A 1 460 ? -10.445 31.484 38.438 1 86.56 460 ARG A N 1
ATOM 3683 C CA . ARG A 1 460 ? -10.289 31.375 37 1 86.56 460 ARG A CA 1
ATOM 3684 C C . ARG A 1 460 ? -11.453 32.031 36.25 1 86.56 460 ARG A C 1
ATOM 3686 O O . ARG A 1 460 ? -11.258 32.75 35.281 1 86.56 460 ARG A O 1
ATOM 3693 N N . ASP A 1 461 ? -12.648 31.781 36.75 1 86.62 461 ASP A N 1
ATOM 3694 C CA . ASP A 1 461 ? -13.852 32.281 36.094 1 86.62 461 ASP A CA 1
ATOM 3695 C C . ASP A 1 461 ? -13.953 33.812 36.219 1 86.62 461 ASP A C 1
ATOM 3697 O O . ASP A 1 461 ? -14.328 34.5 35.281 1 86.62 461 ASP A O 1
ATOM 3701 N N . ALA A 1 462 ? -13.633 34.344 37.406 1 90.06 462 ALA A N 1
ATOM 3702 C CA . ALA A 1 462 ? -13.664 35.781 37.656 1 90.06 462 ALA A CA 1
ATOM 3703 C C . ALA A 1 462 ? -12.641 36.531 36.781 1 90.06 462 ALA A C 1
ATOM 3705 O O . ALA A 1 462 ? -12.945 37.562 36.219 1 90.06 462 ALA A O 1
ATOM 3706 N N . LEU A 1 463 ? -11.5 35.875 36.719 1 91.25 463 LEU A N 1
ATOM 3707 C CA . LEU A 1 463 ? -10.461 36.469 35.875 1 91.25 463 LEU A CA 1
ATOM 3708 C C . LEU A 1 463 ? -10.867 36.469 34.406 1 91.25 463 LEU A C 1
ATOM 3710 O O . LEU A 1 463 ? -10.633 37.438 33.688 1 91.25 463 LEU A O 1
ATOM 3714 N N . ALA A 1 464 ? -11.438 35.438 33.938 1 89.44 464 ALA A N 1
ATOM 3715 C CA . ALA A 1 464 ? -11.898 35.344 32.562 1 89.44 464 ALA A CA 1
ATOM 3716 C C . ALA A 1 464 ? -12.938 36.438 32.25 1 89.44 464 ALA A C 1
ATOM 3718 O O . ALA A 1 464 ? -12.914 37.062 31.203 1 89.44 464 ALA A O 1
ATOM 3719 N N . ALA A 1 465 ? -13.82 36.625 33.25 1 88.81 465 ALA A N 1
ATOM 3720 C CA . ALA A 1 465 ? -14.836 37.688 33.125 1 88.81 465 ALA A CA 1
ATOM 3721 C C . ALA A 1 465 ? -14.203 39.062 33 1 88.81 465 ALA A C 1
ATOM 3723 O O . ALA A 1 465 ? -14.609 39.844 32.156 1 88.81 465 ALA A O 1
ATOM 3724 N N . ASP A 1 466 ? -13.156 39.281 33.75 1 90.5 466 ASP A N 1
ATOM 3725 C CA . ASP A 1 466 ? -12.477 40.562 33.75 1 90.5 466 ASP A CA 1
ATOM 3726 C C . ASP A 1 466 ? -11.719 40.781 32.438 1 90.5 466 ASP A C 1
ATOM 3728 O O . ASP A 1 466 ? -11.578 41.906 31.969 1 90.5 466 ASP A O 1
ATOM 3732 N N . MET A 1 467 ? -11.234 39.656 31.922 1 88.5 467 MET A N 1
ATOM 3733 C CA . MET A 1 467 ? -10.461 39.688 30.688 1 88.5 467 MET A CA 1
ATOM 3734 C C . MET A 1 467 ? -11.375 39.781 29.469 1 88.5 467 MET A C 1
ATOM 3736 O O . MET A 1 467 ? -10.914 40.062 28.359 1 88.5 467 MET A O 1
ATOM 3740 N N . GLY A 1 468 ? -12.695 39.438 29.625 1 85 468 GLY A N 1
ATOM 3741 C CA . GLY A 1 468 ? -13.648 39.469 28.531 1 85 468 GLY A CA 1
ATOM 3742 C C . GLY A 1 468 ? -13.531 38.281 27.609 1 85 468 GLY A C 1
ATOM 3743 O O . GLY A 1 468 ? -13.711 38.375 26.391 1 85 468 GLY A O 1
ATOM 3744 N N . THR A 1 469 ? -13.047 37.188 28.172 1 81.62 469 THR A N 1
ATOM 3745 C CA . THR A 1 469 ? -12.852 35.969 27.375 1 81.62 469 THR A CA 1
ATOM 3746 C C . THR A 1 469 ? -13.422 34.75 28.109 1 81.62 469 THR A C 1
ATOM 3748 O O . THR A 1 469 ? -13.82 34.844 29.266 1 81.62 469 THR A O 1
ATOM 3751 N N . SER A 1 470 ? -13.609 33.656 27.422 1 77.56 470 SER A N 1
ATOM 3752 C CA . SER A 1 470 ? -14.039 32.406 28.062 1 77.56 470 SER A CA 1
ATOM 3753 C C . SER A 1 470 ? -12.922 31.828 28.922 1 77.56 470 SER A C 1
ATOM 3755 O O . SER A 1 470 ? -11.75 32.125 28.719 1 77.56 470 SER A O 1
ATOM 3757 N N . ALA A 1 471 ? -13.359 31.047 29.984 1 78.69 471 ALA A N 1
ATOM 3758 C CA . ALA A 1 471 ? -12.391 30.406 30.875 1 78.69 471 ALA A CA 1
ATOM 3759 C C . ALA A 1 471 ? -11.406 29.547 30.078 1 78.69 471 ALA A C 1
ATOM 3761 O O . ALA A 1 471 ? -10.219 29.5 30.391 1 78.69 471 ALA A O 1
ATOM 3762 N N . SER A 1 472 ? -11.906 29.047 29.062 1 74.75 472 SER A N 1
ATOM 3763 C CA . SER A 1 472 ? -11.062 28.172 28.234 1 74.75 472 SER A CA 1
ATOM 3764 C C . SER A 1 472 ? -10.047 28.984 27.438 1 74.75 472 SER A C 1
ATOM 3766 O O . SER A 1 472 ? -8.875 28.609 27.359 1 74.75 472 SER A O 1
ATOM 3768 N N . THR A 1 473 ? -10.5 30.078 26.969 1 74.31 473 THR A N 1
ATOM 3769 C CA . THR A 1 473 ? -9.633 30.953 26.172 1 74.31 473 THR A CA 1
ATOM 3770 C C . THR A 1 473 ? -8.531 31.547 27.047 1 74.31 473 THR A C 1
ATOM 3772 O O . THR A 1 473 ? -7.371 31.609 26.641 1 74.31 473 THR A O 1
ATOM 3775 N N . LEU A 1 474 ? -8.992 32 28.188 1 81.25 474 LEU A N 1
ATOM 3776 C CA . LEU A 1 474 ? -8.023 32.531 29.141 1 81.25 474 LEU A CA 1
ATOM 3777 C C . LEU A 1 474 ? -6.969 31.5 29.484 1 81.25 474 LEU A C 1
ATOM 3779 O O . LEU A 1 474 ? -5.77 31.797 29.453 1 81.25 474 LEU A O 1
ATOM 3783 N N . TYR A 1 475 ? -7.422 30.359 29.797 1 75.94 475 TYR A N 1
ATOM 3784 C CA . TYR A 1 475 ? -6.539 29.266 30.156 1 75.94 475 TYR A CA 1
ATOM 3785 C C . TYR A 1 475 ? -5.523 28.984 29.062 1 75.94 475 TYR A C 1
ATOM 3787 O O . TYR A 1 475 ? -4.32 28.922 29.312 1 75.94 475 TYR A O 1
ATOM 3795 N N . ASN A 1 476 ? -6.059 28.891 27.906 1 72.94 476 ASN A N 1
ATOM 3796 C CA . ASN A 1 476 ? -5.223 28.516 26.766 1 72.94 476 ASN A CA 1
ATOM 3797 C C . ASN A 1 476 ? -4.16 29.562 26.484 1 72.94 476 ASN A C 1
ATOM 3799 O O . ASN A 1 476 ? -2.99 29.234 26.281 1 72.94 476 ASN A O 1
ATOM 3803 N N . LYS A 1 477 ? -4.543 30.734 26.531 1 73.25 477 LYS A N 1
ATOM 3804 C CA . LYS A 1 477 ? -3.633 31.828 26.188 1 73.25 477 LYS A CA 1
ATOM 3805 C C . LYS A 1 477 ? -2.598 32.031 27.297 1 73.25 477 LYS A C 1
ATOM 3807 O O . LYS A 1 477 ? -1.406 32.188 27.016 1 73.25 477 LYS A O 1
ATOM 3812 N N . LEU A 1 478 ? -3.055 32.062 28.484 1 77.19 478 LEU A N 1
ATOM 3813 C CA . LEU A 1 478 ? -2.154 32.25 29.609 1 77.19 478 LEU A CA 1
ATOM 3814 C C . LEU A 1 478 ? -1.141 31.109 29.703 1 77.19 478 LEU A C 1
ATOM 3816 O O . LEU A 1 478 ? 0.052 31.359 29.906 1 77.19 478 LEU A O 1
ATOM 3820 N N . ARG A 1 479 ? -1.697 29.984 29.594 1 72.94 479 ARG A N 1
ATOM 3821 C CA . ARG A 1 479 ? -0.832 28.812 29.672 1 72.94 479 ARG A CA 1
ATOM 3822 C C . ARG A 1 479 ? 0.2 28.812 28.547 1 72.94 479 ARG A C 1
ATOM 3824 O O . ARG A 1 479 ? 1.355 28.438 28.75 1 72.94 479 ARG A O 1
ATOM 3831 N N . SER A 1 480 ? -0.241 29.219 27.375 1 68.88 480 SER A N 1
ATOM 3832 C CA . SER A 1 480 ? 0.646 29.266 26.219 1 68.88 480 SER A CA 1
ATOM 3833 C C . SER A 1 480 ? 1.785 30.25 26.422 1 68.88 480 SER A C 1
ATOM 3835 O O . SER A 1 480 ? 2.914 30.016 25.984 1 68.88 480 SER A O 1
ATOM 3837 N N . ILE A 1 481 ? 1.509 31.312 27.141 1 66.69 481 ILE A N 1
ATOM 3838 C CA . ILE A 1 481 ? 2.463 32.406 27.297 1 66.69 481 ILE A CA 1
ATOM 3839 C C . ILE A 1 481 ? 3.332 32.156 28.531 1 66.69 481 ILE A C 1
ATOM 3841 O O . ILE A 1 481 ? 4.551 32.312 28.469 1 66.69 481 ILE A O 1
ATOM 3845 N N . THR A 1 482 ? 2.66 31.672 29.547 1 69.31 482 THR A N 1
ATOM 3846 C CA . THR A 1 482 ? 3.346 31.609 30.844 1 69.31 482 THR A CA 1
ATOM 3847 C C . THR A 1 482 ? 3.668 30.172 31.219 1 69.31 482 THR A C 1
ATOM 3849 O O . THR A 1 482 ? 4.492 29.922 32.094 1 69.31 482 THR A O 1
ATOM 3852 N N . GLY A 1 483 ? 2.879 29.203 30.547 1 64.25 483 GLY A N 1
ATOM 3853 C CA . GLY A 1 483 ? 3.033 27.797 30.875 1 64.25 483 GLY A CA 1
ATOM 3854 C C . GLY A 1 483 ? 2.227 27.375 32.094 1 64.25 483 GLY A C 1
ATOM 3855 O O . GLY A 1 483 ? 2.225 26.203 32.469 1 64.25 483 GLY A O 1
ATOM 3856 N N . MET A 1 484 ? 1.516 28.281 32.719 1 66.5 484 MET A N 1
ATOM 3857 C CA . MET A 1 484 ? 0.772 28.016 33.938 1 66.5 484 MET A CA 1
ATOM 3858 C C . MET A 1 484 ? -0.73 28.016 33.656 1 66.5 484 MET A C 1
ATOM 3860 O O . MET A 1 484 ? -1.211 28.734 32.781 1 66.5 484 MET A O 1
ATOM 3864 N N . ASN A 1 485 ? -1.38 27.078 34.406 1 74.12 485 ASN A N 1
ATOM 3865 C CA . ASN A 1 485 ? -2.832 27.219 34.406 1 74.12 485 ASN A CA 1
ATOM 3866 C C . ASN A 1 485 ? -3.268 28.484 35.156 1 74.12 485 ASN A C 1
ATOM 3868 O O . ASN A 1 485 ? -2.461 29.125 35.844 1 74.12 485 ASN A O 1
ATOM 3872 N N . VAL A 1 486 ? -4.492 28.844 34.938 1 81.56 486 VAL A N 1
ATOM 3873 C CA . VAL A 1 486 ? -4.996 30.125 35.438 1 81.56 486 VAL A CA 1
ATOM 3874 C C . VAL A 1 486 ? -4.848 30.188 36.938 1 81.56 486 VAL A C 1
ATOM 3876 O O . VAL A 1 486 ? -4.332 31.156 37.469 1 81.56 486 VAL A O 1
ATOM 3879 N N . SER A 1 487 ? -5.203 29.047 37.594 1 80.19 487 SER A N 1
ATOM 3880 C CA . SER A 1 487 ? -5.145 29.031 39.031 1 80.19 487 SER A CA 1
ATOM 3881 C C . SER A 1 487 ? -3.703 29.125 39.531 1 80.19 487 SER A C 1
ATOM 3883 O O . SER A 1 487 ? -3.426 29.828 40.5 1 80.19 487 SER A O 1
ATOM 3885 N N . ALA A 1 488 ? -2.84 28.484 38.844 1 78.44 488 ALA A N 1
ATOM 3886 C CA . ALA A 1 488 ? -1.427 28.516 39.188 1 78.44 488 ALA A CA 1
ATOM 3887 C C . ALA A 1 488 ? -0.832 29.906 38.969 1 78.44 488 ALA A C 1
ATOM 3889 O O . ALA A 1 488 ? -0.009 30.375 39.781 1 78.44 488 ALA A O 1
ATOM 3890 N N . PHE A 1 489 ? -1.227 30.516 37.906 1 83.44 489 PHE A N 1
ATOM 3891 C CA . PHE A 1 489 ? -0.729 31.859 37.625 1 83.44 489 PHE A CA 1
ATOM 3892 C C . PHE A 1 489 ? -1.193 32.844 38.688 1 83.44 489 PHE A C 1
ATOM 3894 O O . PHE A 1 489 ? -0.403 33.656 39.156 1 83.44 489 PHE A O 1
ATOM 3901 N N . ILE A 1 490 ? -2.439 32.781 39.031 1 86.56 490 ILE A N 1
ATOM 3902 C CA . ILE A 1 490 ? -2.982 33.656 40.062 1 86.56 490 ILE A CA 1
ATOM 3903 C C . ILE A 1 490 ? -2.188 33.469 41.344 1 86.56 490 ILE A C 1
ATOM 3905 O O . ILE A 1 490 ? -1.784 34.438 42 1 86.56 490 ILE A O 1
ATOM 3909 N N . ARG A 1 491 ? -1.991 32.219 41.625 1 84.38 491 ARG A N 1
ATOM 3910 C CA . ARG A 1 491 ? -1.233 31.906 42.812 1 84.38 491 ARG A CA 1
ATOM 3911 C C . ARG A 1 491 ? 0.183 32.469 42.75 1 84.38 491 ARG A C 1
ATOM 3913 O O . ARG A 1 491 ? 0.705 33 43.719 1 84.38 491 ARG A O 1
ATOM 3920 N N . ASP A 1 492 ? 0.8 32.312 41.625 1 83.5 492 ASP A N 1
ATOM 3921 C CA . ASP A 1 492 ? 2.154 32.812 41.375 1 83.5 492 ASP A CA 1
ATOM 3922 C C . ASP A 1 492 ? 2.225 34.344 41.594 1 83.5 492 ASP A C 1
ATOM 3924 O O . ASP A 1 492 ? 3.148 34.844 42.25 1 83.5 492 ASP A O 1
ATOM 3928 N N . VAL A 1 493 ? 1.331 35 41.062 1 86.31 493 VAL A N 1
ATOM 3929 C CA . VAL A 1 493 ? 1.267 36.469 41.188 1 86.31 493 VAL A CA 1
ATOM 3930 C C . VAL A 1 493 ? 1.072 36.844 42.656 1 86.31 493 VAL A C 1
ATOM 3932 O O . VAL A 1 493 ? 1.735 37.75 43.156 1 86.31 493 VAL A O 1
ATOM 3935 N N . ARG A 1 494 ? 0.19 36.125 43.25 1 87.38 494 ARG A N 1
ATOM 3936 C CA . ARG A 1 494 ? -0.081 36.375 44.656 1 87.38 494 ARG A CA 1
ATOM 3937 C C . ARG A 1 494 ? 1.169 36.156 45.5 1 87.38 494 ARG A C 1
ATOM 3939 O O . ARG A 1 494 ? 1.463 36.938 46.406 1 87.38 494 ARG A O 1
ATOM 3946 N N . MET A 1 495 ? 1.894 35.188 45.156 1 85.5 495 MET A N 1
ATOM 3947 C CA . MET A 1 495 ? 3.115 34.844 45.875 1 85.5 495 MET A CA 1
ATOM 3948 C C . MET A 1 495 ? 4.172 35.938 45.688 1 85.5 495 MET A C 1
ATOM 3950 O O . MET A 1 495 ? 4.844 36.344 46.625 1 85.5 495 MET A O 1
ATOM 3954 N N . LYS A 1 496 ? 4.289 36.281 44.531 1 84.5 496 LYS A N 1
ATOM 3955 C CA . LYS A 1 496 ? 5.254 37.344 44.219 1 84.5 496 LYS A CA 1
ATOM 3956 C C . LYS A 1 496 ? 4.883 38.656 44.906 1 84.5 496 LYS A C 1
ATOM 3958 O O . LYS A 1 496 ? 5.754 39.344 45.406 1 84.5 496 LYS A O 1
ATOM 3963 N N . GLU A 1 497 ? 3.688 38.844 44.875 1 87.31 497 GLU A N 1
ATOM 3964 C CA . GLU A 1 497 ? 3.197 40.031 45.594 1 87.31 497 GLU A CA 1
ATOM 3965 C C . GLU A 1 497 ? 3.445 39.938 47.094 1 87.31 497 GLU A C 1
ATOM 3967 O O . GLU A 1 497 ? 3.811 40.906 47.719 1 87.31 497 GLU A O 1
ATOM 3972 N N . ALA A 1 498 ? 3.256 38.781 47.562 1 88.19 498 ALA A N 1
ATOM 3973 C CA . ALA A 1 498 ? 3.525 38.531 48.969 1 88.19 498 ALA A CA 1
ATOM 3974 C C . ALA A 1 498 ? 4.992 38.812 49.312 1 88.19 498 ALA A C 1
ATOM 3976 O O . ALA A 1 498 ? 5.301 39.438 50.312 1 88.19 498 ALA A O 1
ATOM 3977 N N . ARG A 1 499 ? 5.738 38.312 48.469 1 86.19 499 ARG A N 1
ATOM 3978 C CA . ARG A 1 499 ? 7.168 38.531 48.656 1 86.19 499 ARG A CA 1
ATOM 3979 C C . ARG A 1 499 ? 7.496 40.031 48.625 1 86.19 499 ARG A C 1
ATOM 3981 O O . ARG A 1 499 ? 8.25 40.531 49.469 1 86.19 499 ARG A O 1
ATOM 3988 N N . ARG A 1 500 ? 6.98 40.688 47.75 1 85.69 500 ARG A N 1
ATOM 3989 C CA . ARG A 1 500 ? 7.184 42.125 47.625 1 85.69 500 ARG A CA 1
ATOM 3990 C C . ARG A 1 500 ? 6.711 42.844 48.875 1 85.69 500 ARG A C 1
ATOM 3992 O O . ARG A 1 500 ? 7.438 43.688 49.406 1 85.69 500 ARG A O 1
ATOM 3999 N N . LEU A 1 501 ? 5.578 42.5 49.281 1 86.94 501 LEU A N 1
ATOM 4000 C CA . LEU A 1 501 ? 4.992 43.125 50.469 1 86.94 501 LEU A CA 1
ATOM 4001 C C . LEU A 1 501 ? 5.82 42.812 51.719 1 86.94 501 LEU A C 1
ATOM 4003 O O . LEU A 1 501 ? 6.02 43.688 52.562 1 86.94 501 LEU A O 1
ATOM 4007 N N . GLY A 1 502 ? 6.285 41.625 51.719 1 85.62 502 GLY A N 1
ATOM 4008 C CA . GLY A 1 502 ? 7.148 41.25 52.812 1 85.62 502 GLY A CA 1
ATOM 4009 C C . GLY A 1 502 ? 8.461 42 52.844 1 85.62 502 GLY A C 1
ATOM 4010 O O . GLY A 1 502 ? 8.945 42.344 53.938 1 85.62 502 GLY A O 1
ATOM 4011 N N . MET A 1 503 ? 8.906 42.25 51.719 1 84.31 503 MET A N 1
ATOM 4012 C CA . MET A 1 503 ? 10.148 43 51.625 1 84.31 503 MET A CA 1
ATOM 4013 C C . MET A 1 503 ? 9.922 44.469 52.031 1 84.31 503 MET A C 1
ATOM 4015 O O . MET A 1 503 ? 10.805 45.094 52.625 1 84.31 503 MET A O 1
ATOM 4019 N N . GLU A 1 504 ? 8.805 44.938 51.719 1 84.19 504 GLU A N 1
ATOM 4020 C CA . GLU A 1 504 ? 8.461 46.344 52.062 1 84.19 504 GLU A CA 1
ATOM 4021 C C . GLU A 1 504 ? 8.172 46.5 53.531 1 84.19 504 GLU A C 1
ATOM 4023 O O . GLU A 1 504 ? 8.555 47.5 54.156 1 84.19 504 GLU A O 1
ATOM 4028 N N . ASN A 1 505 ? 7.48 45.531 54.031 1 86.06 505 ASN A N 1
ATOM 4029 C CA . ASN A 1 505 ? 7.141 45.562 55.469 1 86.06 505 ASN A CA 1
ATOM 4030 C C . ASN A 1 505 ? 7.469 44.25 56.156 1 86.06 505 ASN A C 1
ATOM 4032 O O . ASN A 1 505 ? 6.59 43.406 56.344 1 86.06 505 ASN A O 1
ATOM 4036 N N . PRO A 1 506 ? 8.656 44.156 56.562 1 85.5 506 PRO A N 1
ATOM 4037 C CA . PRO A 1 506 ? 9.102 42.875 57.125 1 85.5 506 PRO A CA 1
ATOM 4038 C C . PRO A 1 506 ? 8.461 42.594 58.5 1 85.5 506 PRO A C 1
ATOM 4040 O O . PRO A 1 506 ? 8.531 41.469 58.969 1 85.5 506 PRO A O 1
ATOM 4043 N N . ASN A 1 507 ? 7.789 43.5 59.062 1 84.12 507 ASN A N 1
ATOM 4044 C CA . ASN A 1 507 ? 7.215 43.344 60.406 1 84.12 507 ASN A CA 1
ATOM 4045 C C . ASN A 1 507 ? 5.816 42.719 60.344 1 84.12 507 ASN A C 1
ATOM 4047 O O . ASN A 1 507 ? 5.172 42.531 61.375 1 84.12 507 ASN A O 1
ATOM 4051 N N . LEU A 1 508 ? 5.332 42.406 59.219 1 85.69 508 LEU A N 1
ATOM 4052 C CA . LEU A 1 508 ? 3.998 41.844 59.031 1 85.69 508 LEU A CA 1
ATOM 4053 C C . LEU A 1 508 ? 3.934 40.406 59.562 1 85.69 508 LEU A C 1
ATOM 4055 O O . LEU A 1 508 ? 4.918 39.656 59.469 1 85.69 508 LEU A O 1
ATOM 4059 N N . ARG A 1 509 ? 2.814 40.094 60.25 1 87.62 509 ARG A N 1
ATOM 4060 C CA . ARG A 1 509 ? 2.578 38.688 60.594 1 87.62 509 ARG A CA 1
ATOM 4061 C C . ARG A 1 509 ? 2.307 37.844 59.344 1 87.62 509 ARG A C 1
ATOM 4063 O O . ARG A 1 509 ? 1.755 38.344 58.375 1 87.62 509 ARG A O 1
ATOM 4070 N N . VAL A 1 510 ? 2.641 36.625 59.281 1 89.56 510 VAL A N 1
ATOM 4071 C CA . VAL A 1 510 ? 2.48 35.688 58.188 1 89.56 510 VAL A CA 1
ATOM 4072 C C . VAL A 1 510 ? 1.005 35.594 57.781 1 89.56 510 VAL A C 1
ATOM 4074 O O . VAL A 1 510 ? 0.667 35.531 56.594 1 89.56 510 VAL A O 1
ATOM 4077 N N . SER A 1 511 ? 0.177 35.594 58.844 1 90.31 511 SER A N 1
ATOM 4078 C CA . SER A 1 511 ? -1.258 35.5 58.594 1 90.31 511 SER A CA 1
ATOM 4079 C C . SER A 1 511 ? -1.757 36.719 57.812 1 90.31 511 SER A C 1
ATOM 4081 O O . SER A 1 511 ? -2.549 36.594 56.875 1 90.31 511 SER A O 1
ATOM 4083 N N . ASP A 1 512 ? -1.296 37.875 58.25 1 88.75 512 ASP A N 1
ATOM 4084 C CA . ASP A 1 512 ? -1.689 39.125 57.594 1 88.75 512 ASP A CA 1
ATOM 4085 C C . ASP A 1 512 ? -1.188 39.156 56.156 1 88.75 512 ASP A C 1
ATOM 4087 O O . ASP A 1 512 ? -1.892 39.625 55.25 1 88.75 512 ASP A O 1
ATOM 4091 N N . LEU A 1 513 ? 0.001 38.719 55.969 1 91 513 LEU A N 1
ATOM 4092 C CA .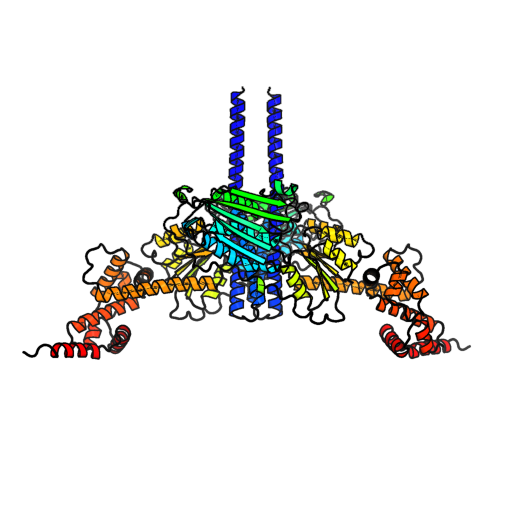 LEU A 1 513 ? 0.57 38.625 54.625 1 91 513 LEU A CA 1
ATOM 4093 C C . LEU A 1 513 ? -0.271 37.719 53.75 1 91 513 LEU A C 1
ATOM 4095 O O . LEU A 1 513 ? -0.546 38.062 52.594 1 91 513 LEU A O 1
ATOM 4099 N N . ALA A 1 514 ? -0.664 36.688 54.281 1 91.69 514 ALA A N 1
ATOM 4100 C CA . ALA A 1 514 ? -1.485 35.719 53.562 1 91.69 514 ALA A CA 1
ATOM 4101 C C . ALA A 1 514 ? -2.818 36.312 53.125 1 91.69 514 ALA A C 1
ATOM 4103 O O . ALA A 1 514 ? -3.232 36.219 51.969 1 91.69 514 ALA A O 1
ATOM 4104 N N . TYR A 1 515 ? -3.387 37.031 54.031 1 87.62 515 TYR A N 1
ATOM 4105 C CA . TYR A 1 515 ? -4.688 37.625 53.781 1 87.62 515 TYR A CA 1
ATOM 4106 C C . TYR A 1 515 ? -4.57 38.781 52.781 1 87.62 515 TYR A C 1
ATOM 4108 O O . TYR A 1 515 ? -5.469 39 51.969 1 87.62 515 TYR A O 1
ATOM 4116 N N . SER A 1 516 ? -3.506 39.406 52.812 1 89.75 516 SER A N 1
ATOM 4117 C CA . SER A 1 516 ? -3.299 40.562 51.938 1 89.75 516 SER A CA 1
ATOM 4118 C C . SER A 1 516 ? -3.182 40.156 50.469 1 89.75 516 SER A C 1
ATOM 4120 O O . SER A 1 516 ? -3.402 40.969 49.594 1 89.75 516 SER A O 1
ATOM 4122 N N . VAL A 1 517 ? -2.893 38.906 50.312 1 91.38 517 VAL A N 1
ATOM 4123 C CA . VAL A 1 517 ? -2.705 38.469 48.938 1 91.38 517 VAL A CA 1
ATOM 4124 C C . VAL A 1 517 ? -3.777 37.438 48.562 1 91.38 517 VAL A C 1
ATOM 4126 O O . VAL A 1 517 ? -3.635 36.719 47.562 1 91.38 517 VAL A O 1
ATOM 4129 N N . GLY A 1 518 ? -4.793 37.281 49.344 1 88.25 518 GLY A N 1
ATOM 4130 C CA . GLY A 1 518 ? -6.004 36.562 48.969 1 88.25 518 GLY A CA 1
ATOM 4131 C C . GLY A 1 518 ? -6 35.094 49.375 1 88.25 518 GLY A C 1
ATOM 4132 O O . GLY A 1 518 ? -6.656 34.281 48.75 1 88.25 518 GLY A O 1
ATOM 4133 N N . PHE A 1 519 ? -5.273 34.688 50.312 1 88.94 519 PHE A N 1
ATOM 4134 C CA . PHE A 1 519 ? -5.328 33.344 50.844 1 88.94 519 PHE A CA 1
ATOM 4135 C C . PHE A 1 519 ? -6.203 33.281 52.094 1 88.94 519 PHE A C 1
ATOM 4137 O O . PHE A 1 519 ? -6.055 34.094 53 1 88.94 519 PHE A O 1
ATOM 4144 N N . HIS A 1 520 ? -7.074 32.312 52.125 1 82.12 520 HIS A N 1
ATOM 4145 C CA . HIS A 1 520 ? -7.949 32.156 53.281 1 82.12 520 HIS A CA 1
ATOM 4146 C C . HIS A 1 520 ? -7.25 31.359 54.375 1 82.12 520 HIS A C 1
ATOM 4148 O O . HIS A 1 520 ? -7.574 31.531 55.562 1 82.12 520 HIS A O 1
ATOM 4154 N N . ASP A 1 521 ? -6.332 30.531 53.969 1 84.62 521 ASP A N 1
ATOM 4155 C CA . ASP A 1 521 ? -5.645 29.656 54.906 1 84.62 521 ASP A CA 1
ATOM 4156 C C . ASP A 1 521 ? -4.152 29.969 54.969 1 84.62 521 ASP A C 1
ATOM 4158 O O . ASP A 1 521 ? -3.408 29.641 54.062 1 84.62 521 ASP A O 1
ATOM 4162 N N . PRO A 1 522 ? -3.719 30.5 56.062 1 87.88 522 PRO A N 1
ATOM 4163 C CA . PRO A 1 522 ? -2.307 30.859 56.219 1 87.88 522 PRO A CA 1
ATOM 4164 C C . PRO A 1 522 ? -1.376 29.656 56.156 1 87.88 522 PRO A C 1
ATOM 4166 O O . PRO A 1 522 ? -0.225 29.766 55.719 1 87.88 522 PRO A O 1
ATOM 4169 N N . ARG A 1 523 ? -1.867 28.5 56.625 1 83.31 523 ARG A N 1
ATOM 4170 C CA . ARG A 1 523 ? -1.051 27.281 56.531 1 83.31 523 ARG A CA 1
ATOM 4171 C C . ARG A 1 523 ? -0.791 26.891 55.094 1 83.31 523 ARG A C 1
ATOM 4173 O O . ARG A 1 523 ? 0.334 26.531 54.75 1 83.31 523 ARG A O 1
ATOM 4180 N N . TYR A 1 524 ? -1.834 27 54.406 1 85.44 524 TYR A N 1
ATOM 4181 C CA . TYR A 1 524 ? -1.704 26.688 52.969 1 85.44 524 TYR A CA 1
ATOM 4182 C C . TYR A 1 524 ? -0.804 27.703 52.281 1 85.44 524 TYR A C 1
ATOM 4184 O O . TYR A 1 524 ? 0.017 27.344 51.438 1 85.44 524 TYR A O 1
ATOM 4192 N N . PHE A 1 525 ? -0.921 28.875 52.625 1 90.94 525 PHE A N 1
ATOM 4193 C CA . PHE A 1 525 ? -0.072 29.938 52.094 1 90.94 525 PHE A CA 1
ATOM 4194 C C . PHE A 1 525 ? 1.397 29.656 52.375 1 90.94 525 PHE A C 1
ATOM 4196 O O . PHE A 1 525 ? 2.24 29.766 51.5 1 90.94 525 PHE A O 1
ATOM 4203 N N . ALA A 1 526 ? 1.67 29.297 53.562 1 85.75 526 ALA A N 1
ATOM 4204 C CA . ALA A 1 526 ? 3.047 29.016 53.969 1 85.75 526 ALA A CA 1
ATOM 4205 C C . ALA A 1 526 ? 3.629 27.859 53.156 1 85.75 526 ALA A C 1
ATOM 4207 O O . ALA A 1 526 ? 4.789 27.906 52.75 1 85.75 526 ALA A O 1
ATOM 4208 N N . THR A 1 527 ? 2.762 26.969 52.906 1 85 527 THR A N 1
ATOM 4209 C CA . THR A 1 527 ? 3.172 25.812 52.125 1 85 527 THR A CA 1
ATOM 4210 C C . THR A 1 527 ? 3.477 26.219 50.688 1 85 527 THR A C 1
ATOM 4212 O O . THR A 1 527 ? 4.484 25.797 50.094 1 85 527 THR A O 1
ATOM 4215 N N . CYS A 1 528 ? 2.666 27 50.125 1 84.25 528 CYS A N 1
ATOM 4216 C CA . CYS A 1 528 ? 2.832 27.469 48.75 1 84.25 528 CYS A CA 1
ATOM 4217 C C . CYS A 1 528 ? 4.066 28.344 48.625 1 84.25 528 CYS A C 1
ATOM 4219 O O . CYS A 1 528 ? 4.805 28.25 47.656 1 84.25 528 CYS A O 1
ATOM 4221 N N . PHE A 1 529 ? 4.293 29.172 49.562 1 86.56 529 PHE A N 1
ATOM 4222 C CA . PHE A 1 529 ? 5.414 30.094 49.594 1 86.56 529 PHE A CA 1
ATOM 4223 C C . PHE A 1 529 ? 6.738 29.344 49.656 1 86.56 529 PHE A C 1
ATOM 4225 O O . PHE A 1 529 ? 7.672 29.641 48.906 1 86.56 529 PHE A O 1
ATOM 4232 N N . LYS A 1 530 ? 6.73 28.375 50.469 1 83.88 530 LYS A N 1
ATOM 4233 C CA . LYS A 1 530 ? 7.926 27.547 50.594 1 83.88 530 LYS A CA 1
ATOM 4234 C C . LYS A 1 530 ? 8.203 26.797 49.312 1 83.88 530 LYS A C 1
ATOM 4236 O O . LYS A 1 530 ? 9.359 26.672 48.875 1 83.88 530 LYS A O 1
ATOM 4241 N N . LYS A 1 531 ? 7.207 26.328 48.812 1 80.06 531 LYS A N 1
ATOM 4242 C CA . LYS A 1 531 ? 7.344 25.578 47.562 1 80.06 531 LYS A CA 1
ATOM 4243 C C . LYS A 1 531 ? 7.898 26.453 46.438 1 80.06 531 LYS A C 1
ATOM 4245 O O . LYS A 1 531 ? 8.734 26.016 45.656 1 80.06 531 LYS A O 1
ATOM 4250 N N . GLN A 1 532 ? 7.453 27.656 46.406 1 78.81 532 GLN A N 1
ATOM 4251 C CA . GLN A 1 532 ? 7.805 28.562 45.312 1 78.81 532 GLN A CA 1
ATOM 4252 C C . GLN A 1 532 ? 9.172 29.188 45.531 1 78.81 532 GLN A C 1
ATOM 4254 O O . GLN A 1 532 ? 9.961 29.328 44.594 1 78.81 532 GLN A O 1
ATOM 4259 N N . PHE A 1 533 ? 9.508 29.562 46.75 1 79.31 533 PHE A N 1
ATOM 4260 C CA . PHE A 1 533 ? 10.695 30.375 46.969 1 79.31 533 PHE A CA 1
ATOM 4261 C C . PHE A 1 533 ? 11.719 29.594 47.781 1 79.31 533 PHE A C 1
ATOM 4263 O O . PHE A 1 533 ? 12.828 30.094 48.031 1 79.31 533 PHE A O 1
ATOM 4270 N N . GLY A 1 534 ? 11.344 28.438 48.281 1 77.19 534 GLY A N 1
ATOM 4271 C CA . GLY A 1 534 ? 12.273 27.562 48.969 1 77.19 534 GLY A CA 1
ATOM 4272 C C . GLY A 1 534 ? 12.477 27.953 50.406 1 77.19 534 GLY A C 1
ATOM 4273 O O . GLY A 1 534 ? 13.328 27.375 51.094 1 77.19 534 GLY A O 1
ATOM 4274 N N . ILE A 1 535 ? 11.781 28.953 50.906 1 80.06 535 ILE A N 1
ATOM 4275 C CA . ILE A 1 535 ? 11.93 29.422 52.25 1 80.06 535 ILE A CA 1
ATOM 4276 C C . ILE A 1 535 ? 10.547 29.672 52.875 1 80.06 535 ILE A C 1
ATOM 4278 O O . ILE A 1 535 ? 9.617 30.094 52.188 1 80.06 535 ILE A O 1
ATOM 4282 N N . GLN A 1 536 ? 10.43 29.375 54.125 1 87.94 536 GLN A N 1
ATOM 4283 C CA . GLN A 1 536 ? 9.18 29.641 54.844 1 87.94 536 GLN A CA 1
ATOM 4284 C C . GLN A 1 536 ? 8.938 31.141 54.969 1 87.94 536 GLN A C 1
ATOM 4286 O O . GLN A 1 536 ? 9.875 31.922 55.188 1 87.94 536 GLN A O 1
ATOM 4291 N N . PRO A 1 537 ? 7.727 31.469 54.844 1 89.88 537 PRO A N 1
ATOM 4292 C CA . PRO A 1 537 ? 7.426 32.906 54.938 1 89.88 537 PRO A CA 1
ATOM 4293 C C . PRO A 1 537 ? 7.938 33.531 56.219 1 89.88 537 PRO A C 1
ATOM 4295 O O . PRO A 1 537 ? 8.445 34.656 56.219 1 89.88 537 PRO A O 1
ATOM 4298 N N . LYS A 1 538 ? 7.777 32.844 57.312 1 89 538 LYS A N 1
ATOM 4299 C CA . LYS A 1 538 ? 8.258 33.375 58.594 1 89 538 LYS A CA 1
ATOM 4300 C C . LYS A 1 538 ? 9.766 33.594 58.562 1 89 538 LYS A C 1
ATOM 4302 O O . LYS A 1 538 ? 10.25 34.656 59 1 89 538 LYS A O 1
ATOM 4307 N N . GLU A 1 539 ? 10.43 32.656 58.031 1 87.5 539 GLU A N 1
ATOM 4308 C CA . GLU A 1 539 ? 11.883 32.75 57.906 1 87.5 539 GLU A CA 1
ATOM 4309 C C . GLU A 1 539 ? 12.289 33.875 56.969 1 87.5 539 GLU A C 1
ATOM 4311 O O . GLU A 1 539 ? 13.273 34.562 57.219 1 87.5 539 GLU A O 1
ATOM 4316 N N . PHE A 1 540 ? 11.602 33.969 56 1 87.62 540 PHE A N 1
ATOM 4317 C CA . PHE A 1 540 ? 11.828 35 55 1 87.62 540 PHE A CA 1
ATOM 4318 C C . PHE A 1 540 ? 11.703 36.375 55.625 1 87.62 540 PHE A C 1
ATOM 4320 O O . PHE A 1 540 ? 12.594 37.219 55.5 1 87.62 540 PHE A O 1
ATOM 4327 N N . LEU A 1 541 ? 10.711 36.594 56.375 1 88.06 541 LEU A N 1
ATOM 4328 C CA . LEU A 1 541 ? 10.461 37.875 57.031 1 88.06 541 LEU A CA 1
ATOM 4329 C C . LEU A 1 541 ? 11.5 38.156 58.094 1 88.06 541 LEU A C 1
ATOM 4331 O O . LEU A 1 541 ? 11.969 39.281 58.25 1 88.06 541 LEU A O 1
ATOM 4335 N N . GLU A 1 542 ? 11.844 37.156 58.781 1 85.56 542 GLU A N 1
ATOM 4336 C CA . GLU A 1 542 ? 12.852 37.281 59.812 1 85.56 542 GLU A CA 1
ATOM 4337 C C . GLU A 1 542 ? 14.211 37.625 59.219 1 85.56 542 GLU A C 1
ATOM 4339 O O . GLU A 1 542 ? 14.961 38.438 59.812 1 85.56 542 GLU A O 1
ATOM 4344 N N . SER A 1 543 ? 14.484 37.062 58.125 1 84.69 543 SER A N 1
ATOM 4345 C CA . SER A 1 543 ? 15.758 37.312 57.469 1 84.69 543 SER A CA 1
ATOM 4346 C C . SER A 1 543 ? 15.852 38.75 56.969 1 84.69 543 SER A C 1
ATOM 4348 O O . SER A 1 543 ? 16.922 39.375 57 1 84.69 543 SER A O 1
ATOM 4350 N N . LEU A 1 544 ? 14.812 39.281 56.656 1 81.12 544 LEU A N 1
ATOM 4351 C CA . LEU A 1 544 ? 14.773 40.656 56.219 1 81.12 544 LEU A CA 1
ATOM 4352 C C . LEU A 1 544 ? 14.914 41.625 57.375 1 81.12 544 LEU A C 1
ATOM 4354 O O . LEU A 1 544 ? 15.539 42.688 57.25 1 81.12 544 LEU A O 1
ATOM 4358 N N . LEU A 1 545 ? 14.391 41.219 58.438 1 79.69 545 LEU A N 1
ATOM 4359 C CA . LEU A 1 545 ? 14.508 42 59.656 1 79.69 545 LEU A CA 1
ATOM 4360 C C . LEU A 1 545 ? 15.938 42 60.188 1 79.69 545 LEU A C 1
ATOM 4362 O O . LEU A 1 545 ? 16.438 43 60.656 1 79.69 545 LEU A O 1
ATOM 4366 N N . ASN A 1 546 ? 16.547 40.875 60.125 1 74.56 546 ASN A N 1
ATOM 4367 C CA . ASN A 1 546 ? 17.922 40.781 60.594 1 74.56 546 ASN A CA 1
ATOM 4368 C C . ASN A 1 546 ? 18.891 41.5 59.688 1 74.56 546 ASN A C 1
ATOM 4370 O O . ASN A 1 546 ? 19.922 42 60.125 1 74.56 546 ASN A O 1
ATOM 4374 N N . SER A 1 547 ? 18.75 41.531 58.531 1 66.31 547 SER A N 1
ATOM 4375 C CA . SER A 1 547 ? 19.609 42.25 57.594 1 66.31 547 SER A CA 1
ATOM 4376 C C . SER A 1 547 ? 19.469 43.75 57.719 1 66.31 547 SER A C 1
ATOM 4378 O O . SER A 1 547 ? 20.422 44.5 57.5 1 66.31 547 SER A O 1
ATOM 4380 N N . LYS A 1 548 ? 18.5 44.344 58.094 1 62.31 548 LYS A N 1
ATOM 4381 C CA . LYS A 1 548 ? 18.328 45.781 58.344 1 62.31 548 LYS A CA 1
ATOM 4382 C C . LYS A 1 548 ? 18.984 46.188 59.656 1 62.31 548 LYS A C 1
ATOM 4384 O O . LYS A 1 548 ? 19.469 47.312 59.812 1 62.31 548 LYS A O 1
ATOM 4389 N N . GLN A 1 549 ? 19.031 45.281 60.562 1 54.34 549 GLN A N 1
ATOM 4390 C CA . GLN A 1 549 ? 19.719 45.625 61.812 1 54.34 549 GLN A CA 1
ATOM 4391 C C . GLN A 1 549 ? 21.234 45.531 61.656 1 54.34 549 GLN A C 1
ATOM 4393 O O . GLN A 1 549 ? 21.969 46.062 62.5 1 54.34 549 GLN A O 1
ATOM 4398 N N . LYS A 1 550 ? 21.672 44.75 60.844 1 51.34 550 LYS A N 1
ATOM 4399 C CA . LYS A 1 550 ? 23.125 44.688 60.719 1 51.34 550 LYS A CA 1
ATOM 4400 C C . LYS A 1 550 ? 23.672 45.875 59.938 1 51.34 550 LYS A C 1
ATOM 4402 O O . LYS A 1 550 ? 24.812 45.875 59.5 1 51.34 550 LYS A O 1
ATOM 4407 N N . GLY A 1 551 ? 22.859 46.781 59.531 1 35.78 551 GLY A N 1
ATOM 4408 C CA . GLY A 1 551 ? 23.438 47.938 58.906 1 35.78 551 GLY A CA 1
ATOM 4409 C C . GLY A 1 551 ? 24.391 48.688 59.812 1 35.78 551 GLY A C 1
ATOM 4410 O O . GLY A 1 551 ? 24.453 48.438 61.031 1 35.78 551 GLY A O 1
ATOM 4411 N N . PRO A 1 552 ? 25.047 49.906 59.406 1 39.22 552 PRO A N 1
ATOM 4412 C CA . PRO A 1 552 ? 26.219 50.656 59.875 1 39.22 552 PRO A CA 1
ATOM 4413 C C . PRO A 1 552 ? 26.078 51.062 61.344 1 39.22 552 PRO A C 1
ATOM 4415 O O . PRO A 1 552 ? 25 51.5 61.781 1 39.22 552 PRO A O 1
ATOM 4418 N N . GLY A 1 553 ? 26.703 50.375 62.438 1 29.3 553 GLY A N 1
ATOM 4419 C CA . GLY A 1 553 ? 27.359 51.188 63.438 1 29.3 553 GLY A CA 1
ATOM 4420 C C . GLY A 1 553 ? 27.984 52.438 62.875 1 29.3 553 GLY A C 1
ATOM 4421 O O . GLY A 1 553 ? 28.438 52.469 61.719 1 29.3 553 GLY A O 1
ATOM 4422 N N . ARG A 1 554 ? 27.859 53.719 63.531 1 22.94 554 ARG A N 1
ATOM 4423 C CA . ARG A 1 554 ? 28.797 54.812 63.344 1 22.94 554 ARG A CA 1
ATOM 4424 C C . ARG A 1 554 ? 30.234 54.344 63.5 1 22.94 554 ARG A C 1
ATOM 4426 O O . ARG A 1 554 ? 30.547 53.562 64.375 1 22.94 554 ARG A O 1
ATOM 4433 N N . MET B 1 1 ? -6.883 30.609 -47.75 1 53.91 1 MET B N 1
ATOM 4434 C CA . MET B 1 1 ? -7.121 29.188 -47.469 1 53.91 1 MET B CA 1
ATOM 4435 C C . MET B 1 1 ? -5.984 28.594 -46.656 1 53.91 1 MET B C 1
ATOM 4437 O O . MET B 1 1 ? -6.223 27.859 -45.688 1 53.91 1 MET B O 1
ATOM 4441 N N . VAL B 1 2 ? -4.77 28.891 -46.906 1 57.94 2 VAL B N 1
ATOM 4442 C CA . VAL B 1 2 ? -3.582 28.391 -46.219 1 57.94 2 VAL B CA 1
ATOM 4443 C C . VAL B 1 2 ? -3.545 28.953 -44.812 1 57.94 2 VAL B C 1
ATOM 4445 O O . VAL B 1 2 ? -3.27 28.219 -43.844 1 57.94 2 VAL B O 1
ATOM 4448 N N . ILE B 1 3 ? -3.896 30.156 -44.656 1 58.91 3 ILE B N 1
ATOM 4449 C CA . ILE B 1 3 ? -3.822 30.797 -43.344 1 58.91 3 ILE B CA 1
ATOM 4450 C C . ILE B 1 3 ? -4.852 30.172 -42.406 1 58.91 3 ILE B C 1
ATOM 4452 O O . ILE B 1 3 ? -4.551 29.891 -41.219 1 58.91 3 ILE B O 1
ATOM 4456 N N . LEU B 1 4 ? -6 29.938 -42.875 1 57.78 4 LEU B N 1
ATOM 4457 C CA . LEU B 1 4 ? -7.047 29.344 -42.062 1 57.78 4 LEU B CA 1
ATOM 4458 C C . LEU B 1 4 ? -6.664 27.922 -41.625 1 57.78 4 LEU B C 1
ATOM 4460 O O . LEU B 1 4 ? -6.918 27.531 -40.5 1 57.78 4 LEU B O 1
ATOM 4464 N N . THR B 1 5 ? -6.012 27.234 -42.531 1 58.56 5 THR B N 1
ATOM 4465 C CA . THR B 1 5 ? -5.566 25.891 -42.188 1 58.56 5 THR B CA 1
ATOM 4466 C C . THR B 1 5 ? -4.496 25.922 -41.094 1 58.56 5 THR B C 1
ATOM 4468 O O . THR B 1 5 ? -4.496 25.078 -40.188 1 58.56 5 THR B O 1
ATOM 4471 N N . ILE B 1 6 ? -3.672 26.938 -41.219 1 59.06 6 ILE B N 1
ATOM 4472 C CA . ILE B 1 6 ? -2.613 27.062 -40.219 1 59.06 6 ILE B CA 1
ATOM 4473 C C . ILE B 1 6 ? -3.223 27.391 -38.875 1 59.06 6 ILE B C 1
ATOM 4475 O O . ILE B 1 6 ? -2.826 26.828 -37.844 1 59.06 6 ILE B O 1
ATOM 4479 N N . ILE B 1 7 ? -4.172 28.234 -38.875 1 59.41 7 ILE B N 1
ATOM 4480 C CA . ILE B 1 7 ? -4.824 28.625 -37.625 1 59.41 7 ILE B CA 1
ATOM 4481 C C . ILE B 1 7 ? -5.527 27.422 -37.031 1 59.41 7 ILE B C 1
ATOM 4483 O O . ILE B 1 7 ? -5.457 27.188 -35.812 1 59.41 7 ILE B O 1
ATOM 4487 N N . LEU B 1 8 ? -6.086 26.656 -37.844 1 60.66 8 LEU B N 1
ATOM 4488 C CA . LEU B 1 8 ? -6.797 25.469 -37.375 1 60.66 8 LEU B CA 1
ATOM 4489 C C . LEU B 1 8 ? -5.82 24.438 -36.812 1 60.66 8 LEU B C 1
ATOM 4491 O O . LEU B 1 8 ? -6.094 23.781 -35.812 1 60.66 8 LEU B O 1
ATOM 4495 N N . LEU B 1 9 ? -4.727 24.359 -37.5 1 61.81 9 LEU B N 1
ATOM 4496 C CA . LEU B 1 9 ? -3.729 23.391 -37.062 1 61.81 9 LEU B CA 1
ATOM 4497 C C . LEU B 1 9 ? -3.1 23.812 -35.75 1 61.81 9 LEU B C 1
ATOM 4499 O O . LEU B 1 9 ? -2.879 22.984 -34.875 1 61.81 9 LEU B O 1
ATOM 4503 N N . VAL B 1 10 ? -2.779 25.125 -35.719 1 63.5 10 VAL B N 1
ATOM 4504 C CA . VAL B 1 10 ? -2.193 25.641 -34.5 1 63.5 10 VAL B CA 1
ATOM 4505 C C . VAL B 1 10 ? -3.205 25.531 -33.344 1 63.5 10 VAL B C 1
ATOM 4507 O O . VAL B 1 10 ? -2.854 25.156 -32.25 1 63.5 10 VAL B O 1
ATOM 4510 N N . GLY B 1 11 ? -4.402 25.875 -33.656 1 58.16 11 GLY B N 1
ATOM 4511 C CA . GLY B 1 11 ? -5.453 25.75 -32.656 1 58.16 11 GLY B CA 1
ATOM 4512 C C . GLY B 1 11 ? -5.645 24.328 -32.156 1 58.16 11 GLY B C 1
ATOM 4513 O O . GLY B 1 11 ? -5.812 24.094 -30.969 1 58.16 11 GLY B O 1
ATOM 4514 N N . ARG B 1 12 ? -5.578 23.5 -33.094 1 59.09 12 ARG B N 1
ATOM 4515 C CA . ARG B 1 12 ? -5.723 22.094 -32.75 1 59.09 12 ARG B CA 1
ATOM 4516 C C . ARG B 1 12 ? -4.559 21.609 -31.906 1 59.09 12 ARG B C 1
ATOM 4518 O O . ARG B 1 12 ? -4.754 20.875 -30.938 1 59.09 12 ARG B O 1
ATOM 4525 N N . ARG B 1 13 ? -3.35 22.031 -32.312 1 61.12 13 ARG B N 1
ATOM 4526 C CA . ARG B 1 13 ? -2.18 21.641 -31.516 1 61.12 13 ARG B CA 1
ATOM 4527 C C . ARG B 1 13 ? -2.262 22.188 -30.094 1 61.12 13 ARG B C 1
ATOM 4529 O O . ARG B 1 13 ? -1.912 21.5 -29.141 1 61.12 13 ARG B O 1
ATOM 4536 N N . LEU B 1 14 ? -2.734 23.391 -30.109 1 64.44 14 LEU B N 1
ATOM 4537 C CA . LEU B 1 14 ? -2.875 24.016 -28.797 1 64.44 14 LEU B CA 1
ATOM 4538 C C . LEU B 1 14 ? -3.941 23.312 -27.969 1 64.44 14 LEU B C 1
ATOM 4540 O O . LEU B 1 14 ? -3.771 23.109 -26.766 1 64.44 14 LEU B O 1
ATOM 4544 N N . PHE B 1 15 ? -4.957 23.031 -28.734 1 61.38 15 PHE B N 1
ATOM 4545 C CA . PHE B 1 15 ? -6.039 22.312 -28.062 1 61.38 15 PHE B CA 1
ATOM 4546 C C . PHE B 1 15 ? -5.559 20.969 -27.547 1 61.38 15 PHE B C 1
ATOM 4548 O O . PHE B 1 15 ? -5.82 20.609 -26.391 1 61.38 15 PHE B O 1
ATOM 4555 N N . LEU B 1 16 ? -4.766 20.25 -28.25 1 65.31 16 LEU B N 1
ATOM 4556 C CA . LEU B 1 16 ? -4.254 18.953 -27.859 1 65.31 16 LEU B CA 1
ATOM 4557 C C . LEU B 1 16 ? -3.277 19.062 -26.688 1 65.31 16 LEU B C 1
ATOM 4559 O O . LEU B 1 16 ? -3.289 18.234 -25.781 1 65.31 16 LEU B O 1
ATOM 4563 N N . ARG B 1 17 ? -2.543 20.094 -26.781 1 66.88 17 ARG B N 1
ATOM 4564 C CA . ARG B 1 17 ? -1.585 20.328 -25.719 1 66.88 17 ARG B CA 1
ATOM 4565 C C . ARG B 1 17 ? -2.299 20.609 -24.391 1 66.88 17 ARG B C 1
ATOM 4567 O O . ARG B 1 17 ? -1.897 20.109 -23.344 1 66.88 17 ARG B O 1
ATOM 4574 N N . ASN B 1 18 ? -3.297 21.406 -24.562 1 69.88 18 ASN B N 1
ATOM 4575 C CA . ASN B 1 18 ? -4.055 21.75 -23.359 1 69.88 18 ASN B CA 1
ATOM 4576 C C . ASN B 1 18 ? -4.746 20.516 -22.766 1 69.88 18 ASN B C 1
ATOM 4578 O O . ASN B 1 18 ? -4.793 20.359 -21.547 1 69.88 18 ASN B O 1
ATOM 4582 N N . GLN B 1 19 ? -5.219 19.75 -23.672 1 68.75 19 GLN B N 1
ATOM 4583 C CA . GLN B 1 19 ? -5.867 18.531 -23.203 1 68.75 19 GLN B CA 1
ATOM 4584 C C . GLN B 1 19 ? -4.867 17.609 -22.516 1 68.75 19 GLN B C 1
ATOM 4586 O O . GLN B 1 19 ? -5.195 16.984 -21.5 1 68.75 19 GLN B O 1
ATOM 4591 N N . LYS B 1 20 ? -3.684 17.641 -23.062 1 72.75 20 LYS B N 1
ATOM 4592 C CA . LYS B 1 20 ? -2.646 16.797 -22.469 1 72.75 20 LYS B CA 1
ATOM 4593 C C . LYS B 1 20 ? -2.262 17.297 -21.078 1 72.75 20 LYS B C 1
ATOM 4595 O O . LYS B 1 20 ? -2.102 16.516 -20.141 1 72.75 20 LYS B O 1
ATOM 4600 N N . VAL B 1 21 ? -2.217 18.594 -21.016 1 75.69 21 VAL B N 1
ATOM 4601 C CA . VAL B 1 21 ? -1.843 19.203 -19.75 1 75.69 21 VAL B CA 1
ATOM 4602 C C . VAL B 1 21 ? -2.932 18.938 -18.719 1 75.69 21 VAL B C 1
ATOM 4604 O O . VAL B 1 21 ? -2.637 18.562 -17.578 1 75.69 21 VAL B O 1
ATOM 4607 N N . GLN B 1 22 ? -4.145 19.047 -19.125 1 74.62 22 GLN B N 1
ATOM 4608 C CA . GLN B 1 22 ? -5.258 18.828 -18.203 1 74.62 22 GLN B CA 1
ATOM 4609 C C . GLN B 1 22 ? -5.309 17.375 -17.75 1 74.62 22 GLN B C 1
ATOM 4611 O O . GLN B 1 22 ? -5.59 17.094 -16.578 1 74.62 22 GLN B O 1
ATOM 4616 N N . ARG B 1 23 ? -4.965 16.562 -18.641 1 72.69 23 ARG B N 1
ATOM 4617 C CA . ARG B 1 23 ? -4.965 15.148 -18.297 1 72.69 23 ARG B CA 1
ATOM 4618 C C . ARG B 1 23 ? -3.875 14.836 -17.281 1 72.69 23 ARG B C 1
ATOM 4620 O O . ARG B 1 23 ? -4.102 14.086 -16.328 1 72.69 23 ARG B O 1
ATOM 4627 N N . ARG B 1 24 ? -2.789 15.438 -17.469 1 74.38 24 ARG B N 1
ATOM 4628 C CA . ARG B 1 24 ? -1.669 15.203 -16.562 1 74.38 24 ARG B CA 1
ATOM 4629 C C . ARG B 1 24 ? -1.965 15.758 -15.18 1 74.38 24 ARG B C 1
ATOM 4631 O O . ARG B 1 24 ? -1.629 15.133 -14.172 1 74.38 24 ARG B O 1
ATOM 4638 N N . LEU B 1 25 ? -2.607 16.844 -15.203 1 74.5 25 LEU B N 1
ATOM 4639 C CA . LEU B 1 25 ? -2.971 17.453 -13.93 1 74.5 25 LEU B CA 1
ATOM 4640 C C . LEU B 1 25 ? -4.004 16.609 -13.195 1 74.5 25 LEU B C 1
ATOM 4642 O O . LEU B 1 25 ? -3.912 16.422 -11.977 1 74.5 25 LEU B O 1
ATOM 4646 N N . ARG B 1 26 ? -4.84 16.109 -13.914 1 71.44 26 ARG B N 1
ATOM 4647 C CA . ARG B 1 26 ? -5.863 15.258 -13.328 1 71.44 26 ARG B CA 1
ATOM 4648 C C . ARG B 1 26 ? -5.25 13.977 -12.773 1 71.44 26 ARG B C 1
ATOM 4650 O O . ARG B 1 26 ? -5.602 13.531 -11.68 1 71.44 26 ARG B O 1
ATOM 4657 N N . LEU B 1 27 ? -4.336 13.453 -13.516 1 73.44 27 LEU B N 1
ATOM 4658 C CA . LEU B 1 27 ? -3.68 12.227 -13.078 1 73.44 27 LEU B CA 1
ATOM 4659 C C . LEU B 1 27 ? -2.877 12.461 -11.805 1 73.44 27 LEU B C 1
ATOM 4661 O O . LEU B 1 27 ? -2.869 11.617 -10.906 1 73.44 27 LEU B O 1
ATOM 4665 N N . SER B 1 28 ? -2.279 13.57 -11.805 1 76.19 28 SER B N 1
ATOM 4666 C CA . SER B 1 28 ? -1.51 13.922 -10.617 1 76.19 28 SER B CA 1
ATOM 4667 C C . SER B 1 28 ? -2.41 14.047 -9.391 1 76.19 28 SER B C 1
ATOM 4669 O O . SER B 1 28 ? -2.047 13.602 -8.297 1 76.19 28 SER B O 1
ATOM 4671 N N . ALA B 1 29 ? -3.525 14.602 -9.594 1 72.81 29 ALA B N 1
ATOM 4672 C CA . ALA B 1 29 ? -4.484 14.734 -8.5 1 72.81 29 ALA B CA 1
ATOM 4673 C C . ALA B 1 29 ? -4.996 13.367 -8.047 1 72.81 29 ALA B C 1
ATOM 4675 O O . ALA B 1 29 ? -5.129 13.117 -6.848 1 72.81 29 ALA B O 1
ATOM 4676 N N . ILE B 1 30 ? -5.152 12.555 -8.977 1 73 30 ILE B N 1
ATOM 4677 C CA . ILE B 1 30 ? -5.625 11.211 -8.688 1 73 30 ILE B CA 1
ATOM 4678 C C . ILE B 1 30 ? -4.582 10.461 -7.863 1 73 30 ILE B C 1
ATOM 4680 O O . ILE B 1 30 ? -4.91 9.852 -6.84 1 73 30 ILE B O 1
ATOM 4684 N N . PHE B 1 31 ? -3.391 10.594 -8.227 1 77.25 31 PHE B N 1
ATOM 4685 C CA . PHE B 1 31 ? -2.336 9.867 -7.527 1 77.25 31 PHE B CA 1
ATOM 4686 C C . PHE B 1 31 ? -2.119 10.438 -6.133 1 77.25 31 PHE B C 1
ATOM 4688 O O . PHE B 1 31 ? -1.797 9.703 -5.199 1 77.25 31 PHE B O 1
ATOM 4695 N N . THR B 1 32 ? -2.363 11.711 -6.039 1 75.19 32 THR B N 1
ATOM 4696 C CA . THR B 1 32 ? -2.268 12.328 -4.723 1 75.19 32 THR B CA 1
ATOM 4697 C C . THR B 1 32 ? -3.318 11.758 -3.777 1 75.19 32 THR B C 1
ATOM 4699 O O . THR B 1 32 ? -3.006 11.391 -2.641 1 75.19 32 THR B O 1
ATOM 4702 N N . ASN B 1 33 ? -4.473 11.586 -4.254 1 73.5 33 ASN B N 1
ATOM 4703 C CA . ASN B 1 33 ? -5.559 11.039 -3.447 1 73.5 33 ASN B CA 1
ATOM 4704 C C . ASN B 1 33 ? -5.336 9.562 -3.127 1 73.5 33 ASN B C 1
ATOM 4706 O O . ASN B 1 33 ? -5.574 9.125 -2 1 73.5 33 ASN B O 1
ATOM 4710 N N . ILE B 1 34 ? -4.879 8.883 -4.117 1 76.38 34 ILE B N 1
ATOM 4711 C CA . ILE B 1 34 ? -4.613 7.461 -3.949 1 76.38 34 ILE B CA 1
ATOM 4712 C C . ILE B 1 34 ? -3.537 7.262 -2.883 1 76.38 34 ILE B C 1
ATOM 4714 O O . ILE B 1 34 ? -3.686 6.418 -1.995 1 76.38 34 ILE B O 1
ATOM 4718 N N . THR B 1 35 ? -2.518 8.008 -3.016 1 80.12 35 THR B N 1
ATOM 4719 C CA . THR B 1 35 ? -1.424 7.891 -2.057 1 80.12 35 THR B CA 1
ATOM 4720 C C . THR B 1 35 ? -1.91 8.195 -0.644 1 80.12 35 THR B C 1
ATOM 4722 O O . THR B 1 35 ? -1.58 7.477 0.302 1 80.12 35 THR B O 1
ATOM 4725 N N . HIS B 1 36 ? -2.729 9.258 -0.605 1 76.38 36 HIS B N 1
ATOM 4726 C CA . HIS B 1 36 ? -3.291 9.594 0.696 1 76.38 36 HIS B CA 1
ATOM 4727 C C . HIS B 1 36 ? -4.105 8.438 1.264 1 76.38 36 HIS B C 1
ATOM 4729 O O . HIS B 1 36 ? -3.971 8.102 2.441 1 76.38 36 HIS B O 1
ATOM 4735 N N . GLU B 1 37 ? -4.902 7.84 0.547 1 77.81 37 GLU B N 1
ATOM 4736 C CA . GLU B 1 37 ? -5.789 6.766 0.988 1 77.81 37 GLU B CA 1
ATOM 4737 C C . GLU B 1 37 ? -5.004 5.512 1.354 1 77.81 37 GLU B C 1
ATOM 4739 O O . GLU B 1 37 ? -5.418 4.746 2.225 1 77.81 37 GLU B O 1
ATOM 4744 N N . LEU B 1 38 ? -3.891 5.34 0.702 1 84.69 38 LEU B N 1
ATOM 4745 C CA . LEU B 1 38 ? -3.092 4.148 0.956 1 84.69 38 LEU B CA 1
ATOM 4746 C C . LEU B 1 38 ? -2.201 4.34 2.18 1 84.69 38 LEU B C 1
ATOM 4748 O O . LEU B 1 38 ? -1.906 3.379 2.895 1 84.69 38 LEU B O 1
ATOM 4752 N N . LEU B 1 39 ? -1.831 5.57 2.414 1 85.12 39 LEU B N 1
ATOM 4753 C CA . LEU B 1 39 ? -0.935 5.848 3.531 1 85.12 39 LEU B CA 1
ATOM 4754 C C . LEU B 1 39 ? -1.675 5.742 4.863 1 85.12 39 LEU B C 1
ATOM 4756 O O . LEU B 1 39 ? -1.064 5.461 5.895 1 85.12 39 LEU B O 1
ATOM 4760 N N . THR B 1 40 ? -2.975 5.945 4.895 1 82.75 40 THR B N 1
ATOM 4761 C CA . THR B 1 40 ? -3.754 5.887 6.125 1 82.75 40 THR B CA 1
ATOM 4762 C C . THR B 1 40 ? -3.752 4.473 6.703 1 82.75 40 THR B C 1
ATOM 4764 O O . THR B 1 40 ? -3.359 4.266 7.852 1 82.75 40 THR B O 1
ATOM 4767 N N . PRO B 1 41 ? -4.184 3.451 5.938 1 86.62 41 PRO B N 1
ATOM 4768 C CA . PRO B 1 41 ? -4.09 2.096 6.484 1 86.62 41 PRO B CA 1
ATOM 4769 C C . PRO B 1 41 ? -2.66 1.704 6.852 1 86.62 41 PRO B C 1
ATOM 4771 O O . PRO B 1 41 ? -2.445 0.979 7.824 1 86.62 41 PRO B O 1
ATOM 4774 N N . LEU B 1 42 ? -1.707 2.158 6.09 1 87.56 42 LEU B N 1
ATOM 4775 C CA . LEU B 1 42 ? -0.308 1.867 6.379 1 87.56 42 LEU B CA 1
ATOM 4776 C C . LEU B 1 42 ? 0.102 2.451 7.727 1 87.56 42 LEU B C 1
ATOM 4778 O O . LEU B 1 42 ? 0.896 1.849 8.453 1 87.56 42 LEU B O 1
ATOM 4782 N N . SER B 1 43 ? -0.411 3.648 8.023 1 85.06 43 SER B N 1
ATOM 4783 C CA . SER B 1 43 ? -0.134 4.281 9.305 1 85.06 43 SER B CA 1
ATOM 4784 C C . SER B 1 43 ? -0.702 3.463 10.461 1 85.06 43 SER B C 1
ATOM 4786 O O . SER B 1 43 ? -0.069 3.34 11.508 1 85.06 43 SER B O 1
ATOM 4788 N N . VAL B 1 44 ? -1.877 2.959 10.273 1 84.88 44 VAL B N 1
ATOM 4789 C CA . VAL B 1 44 ? -2.504 2.125 11.289 1 84.88 44 VAL B CA 1
ATOM 4790 C C . VAL B 1 44 ? -1.657 0.878 11.531 1 84.88 44 VAL B C 1
ATOM 4792 O O . VAL B 1 44 ? -1.411 0.5 12.68 1 84.88 44 VAL B O 1
ATOM 4795 N N . ILE B 1 45 ? -1.195 0.242 10.461 1 88.94 45 ILE B N 1
ATOM 4796 C CA . ILE B 1 45 ? -0.361 -0.95 10.562 1 88.94 45 ILE B CA 1
ATOM 4797 C C . ILE B 1 45 ? 0.942 -0.607 11.281 1 88.94 45 ILE B C 1
ATOM 4799 O O . ILE B 1 45 ? 1.345 -1.305 12.219 1 88.94 45 ILE B O 1
ATOM 4803 N N . SER B 1 46 ? 1.562 0.476 10.883 1 88.19 46 SER B N 1
ATOM 4804 C CA . SER B 1 46 ? 2.822 0.906 11.484 1 88.19 46 SER B CA 1
ATOM 4805 C C . SER B 1 46 ? 2.666 1.152 12.984 1 88.19 46 SER B C 1
ATOM 4807 O O . SER B 1 46 ? 3.484 0.694 13.781 1 88.19 46 SER B O 1
ATOM 4809 N N . ALA B 1 47 ? 1.642 1.842 13.336 1 82.81 47 ALA B N 1
ATOM 4810 C CA . ALA B 1 47 ? 1.383 2.152 14.742 1 82.81 47 ALA B CA 1
ATOM 4811 C C . ALA B 1 47 ? 1.102 0.884 15.539 1 82.81 47 ALA B C 1
ATOM 4813 O O . ALA B 1 47 ? 1.504 0.772 16.703 1 82.81 47 ALA B O 1
ATOM 4814 N N . SER B 1 48 ? 0.352 -0.028 14.945 1 86.19 48 SER B N 1
ATOM 4815 C CA . SER B 1 48 ? 0.043 -1.297 15.594 1 86.19 48 SER B CA 1
ATOM 4816 C C . SER B 1 48 ? 1.308 -2.109 15.852 1 86.19 48 SER B C 1
ATOM 4818 O O . SER B 1 48 ? 1.454 -2.727 16.906 1 86.19 48 SER B O 1
ATOM 4820 N N . VAL B 1 49 ? 2.197 -2.143 14.875 1 89.12 49 VAL B N 1
ATOM 4821 C CA . VAL B 1 49 ? 3.469 -2.848 15.008 1 89.12 49 VAL B CA 1
ATOM 4822 C C . VAL B 1 49 ? 4.281 -2.236 16.156 1 89.12 49 VAL B C 1
ATOM 4824 O O . VAL B 1 49 ? 4.863 -2.959 16.969 1 89.12 49 VAL B O 1
ATOM 4827 N N . ASP B 1 50 ? 4.266 -0.925 16.188 1 84.94 50 ASP B N 1
ATOM 4828 C CA . ASP B 1 50 ? 5.023 -0.242 17.219 1 84.94 50 ASP B CA 1
ATOM 4829 C C . ASP B 1 50 ? 4.441 -0.538 18.609 1 84.94 50 ASP B C 1
ATOM 4831 O O . ASP B 1 50 ? 5.184 -0.712 19.578 1 84.94 50 ASP B O 1
ATOM 4835 N N . LYS B 1 51 ? 3.166 -0.542 18.703 1 83.5 51 LYS B N 1
ATOM 4836 C CA . LYS B 1 51 ? 2.504 -0.886 19.953 1 83.5 51 LYS B CA 1
ATOM 4837 C C . LYS B 1 51 ? 2.904 -2.283 20.422 1 83.5 51 LYS B C 1
ATOM 4839 O O . LYS B 1 51 ? 3.23 -2.482 21.594 1 83.5 51 LYS B O 1
ATOM 4844 N N . LEU B 1 52 ? 2.891 -3.219 19.516 1 88.38 52 LEU B N 1
ATOM 4845 C CA . LEU B 1 52 ? 3.242 -4.598 19.844 1 88.38 52 LEU B CA 1
ATOM 4846 C C . LEU B 1 52 ? 4.715 -4.703 20.234 1 88.38 52 LEU B C 1
ATOM 4848 O O . LEU B 1 52 ? 5.07 -5.477 21.125 1 88.38 52 LEU B O 1
ATOM 4852 N N . ARG B 1 53 ? 5.539 -3.932 19.531 1 87.12 53 ARG B N 1
ATOM 4853 C CA . ARG B 1 53 ? 6.965 -3.91 19.844 1 87.12 53 ARG B CA 1
ATOM 4854 C C . ARG B 1 53 ? 7.203 -3.443 21.281 1 87.12 53 ARG B C 1
ATOM 4856 O O . ARG B 1 53 ? 8.062 -3.982 21.969 1 87.12 53 ARG B O 1
ATOM 4863 N N . ASP B 1 54 ? 6.453 -2.5 21.641 1 82.81 54 ASP B N 1
ATOM 4864 C CA . ASP B 1 54 ? 6.586 -1.963 23 1 82.81 54 ASP B CA 1
ATOM 4865 C C . ASP B 1 54 ? 6.074 -2.959 24.031 1 82.81 54 ASP B C 1
ATOM 4867 O O . ASP B 1 54 ? 6.633 -3.064 25.125 1 82.81 54 ASP B O 1
ATOM 4871 N N . THR B 1 55 ? 5.062 -3.758 23.719 1 84.5 55 THR B N 1
ATOM 4872 C CA . THR B 1 55 ? 4.422 -4.684 24.641 1 84.5 55 THR B CA 1
ATOM 4873 C C . THR B 1 55 ? 5.172 -6.016 24.688 1 84.5 55 THR B C 1
ATOM 4875 O O . THR B 1 55 ? 5.301 -6.629 25.75 1 84.5 55 THR B O 1
ATOM 4878 N N . GLU B 1 56 ? 5.59 -6.477 23.484 1 89.69 56 GLU B N 1
ATOM 4879 C CA . GLU B 1 56 ? 6.305 -7.742 23.344 1 89.69 56 GLU B CA 1
ATOM 4880 C C . GLU B 1 56 ? 7.59 -7.566 22.547 1 89.69 56 GLU B C 1
ATOM 4882 O O . GLU B 1 56 ? 7.676 -8.016 21.406 1 89.69 56 GLU B O 1
ATOM 4887 N N . PRO B 1 57 ? 8.641 -7.152 23.172 1 89.25 57 PRO B N 1
ATOM 4888 C CA . PRO B 1 57 ? 9.859 -6.785 22.453 1 89.25 57 PRO B CA 1
ATOM 4889 C C . PRO B 1 57 ? 10.641 -8 21.953 1 89.25 57 PRO B C 1
ATOM 4891 O O . PRO B 1 57 ? 11.562 -7.863 21.141 1 89.25 57 PRO B O 1
ATOM 4894 N N . GLN B 1 58 ? 10.328 -9.234 22.312 1 88.62 58 GLN B N 1
ATOM 4895 C CA . GLN B 1 58 ? 11.109 -10.422 21.984 1 88.62 58 GLN B CA 1
ATOM 4896 C C . GLN B 1 58 ? 11.031 -10.742 20.5 1 88.62 58 GLN B C 1
ATOM 4898 O O . GLN B 1 58 ? 11.891 -11.453 19.969 1 88.62 58 GLN B O 1
ATOM 4903 N N . TYR B 1 59 ? 10.055 -10.234 19.875 1 89.31 59 TYR B N 1
ATOM 4904 C CA . TYR B 1 59 ? 9.883 -10.516 18.453 1 89.31 59 TYR B CA 1
ATOM 4905 C C . TYR B 1 59 ? 10.406 -9.375 17.594 1 89.31 59 TYR B C 1
ATOM 4907 O O . TYR B 1 59 ? 9.75 -8.945 16.641 1 89.31 59 TYR B O 1
ATOM 4915 N N . SER B 1 60 ? 11.516 -8.852 17.875 1 85.75 60 SER B N 1
ATOM 4916 C CA . SER B 1 60 ? 12.094 -7.672 17.25 1 85.75 60 SER B CA 1
ATOM 4917 C C . SER B 1 60 ? 12.336 -7.898 15.758 1 85.75 60 SER B C 1
ATOM 4919 O O . SER B 1 60 ? 12.172 -6.98 14.953 1 85.75 60 SER B O 1
ATOM 4921 N N . HIS B 1 61 ? 12.68 -9.117 15.477 1 81.56 61 HIS B N 1
ATOM 4922 C CA . HIS B 1 61 ? 12.953 -9.422 14.078 1 81.56 61 HIS B CA 1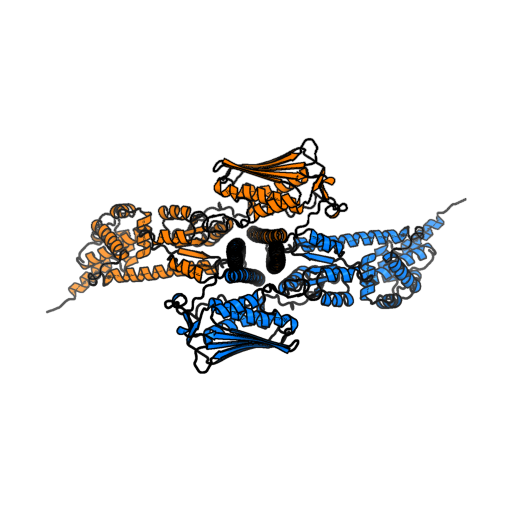
ATOM 4923 C C . HIS B 1 61 ? 11.703 -9.273 13.219 1 81.56 61 HIS B C 1
ATOM 4925 O O . HIS B 1 61 ? 11.742 -8.664 12.148 1 81.56 61 HIS B O 1
ATOM 4931 N N . GLU B 1 62 ? 10.641 -9.805 13.695 1 84.81 62 GLU B N 1
ATOM 4932 C CA . GLU B 1 62 ? 9.375 -9.711 12.969 1 84.81 62 GLU B CA 1
ATOM 4933 C C . GLU B 1 62 ? 8.914 -8.258 12.852 1 84.81 62 GLU B C 1
ATOM 4935 O O . GLU B 1 62 ? 8.438 -7.844 11.789 1 84.81 62 GLU B O 1
ATOM 4940 N N . TYR B 1 63 ? 9.078 -7.512 13.898 1 88.56 63 TYR B N 1
ATOM 4941 C CA . TYR B 1 63 ? 8.672 -6.109 13.883 1 88.56 63 TYR B CA 1
ATOM 4942 C C . TYR B 1 63 ? 9.508 -5.316 12.891 1 88.56 63 TYR B C 1
ATOM 4944 O O . TYR B 1 63 ? 8.977 -4.488 12.141 1 88.56 63 TYR B O 1
ATOM 4952 N N . ASP B 1 64 ? 10.742 -5.629 12.836 1 84.19 64 ASP B N 1
ATOM 4953 C CA . ASP B 1 64 ? 11.648 -4.941 11.922 1 84.19 64 ASP B CA 1
ATOM 4954 C C . ASP B 1 64 ? 11.312 -5.273 10.469 1 84.19 64 ASP B C 1
ATOM 4956 O O . ASP B 1 64 ? 11.344 -4.395 9.602 1 84.19 64 ASP B O 1
ATOM 4960 N N . LEU B 1 65 ? 11.055 -6.508 10.297 1 83.06 65 LEU B N 1
ATOM 4961 C CA . LEU B 1 65 ? 10.688 -6.953 8.953 1 83.06 65 LEU B CA 1
ATOM 4962 C C . LEU B 1 65 ? 9.422 -6.242 8.477 1 83.06 65 LEU B C 1
ATOM 4964 O O . LEU B 1 65 ? 9.359 -5.781 7.332 1 83.06 65 LEU B O 1
ATOM 4968 N N . MET B 1 66 ? 8.43 -6.125 9.328 1 88.88 66 MET B N 1
ATOM 4969 C CA . MET B 1 66 ? 7.184 -5.449 8.977 1 88.88 66 MET B CA 1
ATOM 4970 C C . MET B 1 66 ? 7.418 -3.961 8.734 1 88.88 66 MET B C 1
ATOM 4972 O O . MET B 1 66 ? 6.973 -3.41 7.727 1 88.88 66 MET B O 1
ATOM 4976 N N . GLN B 1 67 ? 8.164 -3.357 9.625 1 85.69 67 GLN B N 1
ATOM 4977 C CA . GLN B 1 67 ? 8.43 -1.928 9.492 1 85.69 67 GLN B CA 1
ATOM 4978 C C . GLN B 1 67 ? 9.227 -1.629 8.234 1 85.69 67 GLN B C 1
ATOM 4980 O O . GLN B 1 67 ? 8.992 -0.619 7.566 1 85.69 67 GLN B O 1
ATOM 4985 N N . PHE B 1 68 ? 10.133 -2.525 7.926 1 82.12 68 PHE B N 1
ATOM 4986 C CA . PHE B 1 68 ? 10.922 -2.377 6.711 1 82.12 68 PHE B CA 1
ATOM 4987 C C . PHE B 1 68 ? 10.031 -2.395 5.477 1 82.12 68 PHE B C 1
ATOM 4989 O O . PHE B 1 68 ? 10.195 -1.568 4.574 1 82.12 68 PHE B O 1
ATOM 4996 N N . ASN B 1 69 ? 9.18 -3.279 5.441 1 86.19 69 ASN B N 1
ATOM 4997 C CA . ASN B 1 69 ? 8.297 -3.408 4.285 1 86.19 69 ASN B CA 1
ATOM 4998 C C . ASN B 1 69 ? 7.273 -2.275 4.23 1 86.19 69 ASN B C 1
ATOM 5000 O O . ASN B 1 69 ? 6.852 -1.865 3.146 1 86.19 69 ASN B O 1
ATOM 5004 N N . ILE B 1 70 ? 6.879 -1.768 5.398 1 88.44 70 ILE B N 1
ATOM 5005 C CA . ILE B 1 70 ? 6.027 -0.585 5.438 1 88.44 70 ILE B CA 1
ATOM 5006 C C . ILE B 1 70 ? 6.754 0.598 4.805 1 88.44 70 ILE B C 1
ATOM 5008 O O . ILE B 1 70 ? 6.199 1.294 3.951 1 88.44 70 ILE B O 1
ATOM 5012 N N . GLN B 1 71 ? 7.988 0.795 5.125 1 83.19 71 GLN B N 1
ATOM 5013 C CA . GLN B 1 71 ? 8.781 1.889 4.582 1 83.19 71 GLN B CA 1
ATOM 5014 C C . GLN B 1 71 ? 9.008 1.712 3.08 1 83.19 71 GLN B C 1
ATOM 5016 O O . GLN B 1 71 ? 9.031 2.691 2.332 1 83.19 71 GLN B O 1
ATOM 5021 N N . ARG B 1 72 ? 9.211 0.467 2.748 1 82.56 72 ARG B N 1
ATOM 5022 C CA . ARG B 1 72 ? 9.352 0.175 1.325 1 82.56 72 ARG B CA 1
ATOM 5023 C C . ARG B 1 72 ? 8.102 0.596 0.557 1 82.56 72 ARG B C 1
ATOM 5025 O O . ARG B 1 72 ? 8.203 1.195 -0.516 1 82.56 72 ARG B O 1
ATOM 5032 N N . MET B 1 73 ? 6.922 0.303 1.086 1 86.56 73 MET B N 1
ATOM 5033 C CA . MET B 1 73 ? 5.66 0.689 0.457 1 86.56 73 MET B CA 1
ATOM 5034 C C . MET B 1 73 ? 5.539 2.207 0.372 1 86.56 73 MET B C 1
ATOM 5036 O O . MET B 1 73 ? 5.102 2.742 -0.649 1 86.56 73 MET B O 1
ATOM 5040 N N . VAL B 1 74 ? 5.973 2.855 1.402 1 85 74 VAL B N 1
ATOM 5041 C CA . VAL B 1 74 ? 5.914 4.312 1.451 1 85 74 VAL B CA 1
ATOM 5042 C C . VAL B 1 74 ? 6.777 4.902 0.34 1 85 74 VAL B C 1
ATOM 5044 O O . VAL B 1 74 ? 6.355 5.824 -0.363 1 85 74 VAL B O 1
ATOM 5047 N N . ARG B 1 75 ? 7.914 4.398 0.162 1 80.69 75 ARG B N 1
ATOM 5048 C CA . ARG B 1 75 ? 8.836 4.891 -0.855 1 80.69 75 ARG B CA 1
ATOM 5049 C C . ARG B 1 75 ? 8.273 4.684 -2.256 1 80.69 75 ARG B C 1
ATOM 5051 O O . ARG B 1 75 ? 8.391 5.559 -3.115 1 80.69 75 ARG B O 1
ATOM 5058 N N . LEU B 1 76 ? 7.711 3.518 -2.461 1 82.25 76 LEU B N 1
ATOM 5059 C CA . LEU B 1 76 ? 7.121 3.23 -3.764 1 82.25 76 LEU B CA 1
ATOM 5060 C C . LEU B 1 76 ? 5.969 4.184 -4.062 1 82.25 76 LEU B C 1
ATOM 5062 O O . LEU B 1 76 ? 5.859 4.703 -5.172 1 82.25 76 LEU B O 1
ATOM 5066 N N . LEU B 1 77 ? 5.176 4.395 -3.098 1 84.12 77 LEU B N 1
ATOM 5067 C CA . LEU B 1 77 ? 4.039 5.297 -3.256 1 84.12 77 LEU B CA 1
ATOM 5068 C C . LEU B 1 77 ? 4.512 6.723 -3.525 1 84.12 77 LEU B C 1
ATOM 5070 O O . LEU B 1 77 ? 3.936 7.426 -4.359 1 84.12 77 LEU B O 1
ATOM 5074 N N . GLN B 1 78 ? 5.531 7.102 -2.861 1 79.38 78 GLN B N 1
ATOM 5075 C CA . GLN B 1 78 ? 6.086 8.438 -3.062 1 79.38 78 GLN B CA 1
ATOM 5076 C C . GLN B 1 78 ? 6.676 8.578 -4.461 1 79.38 78 GLN B C 1
ATOM 5078 O O . GLN B 1 78 ? 6.586 9.648 -5.074 1 79.38 78 GLN B O 1
ATOM 5083 N N . GLN B 1 79 ? 7.285 7.559 -4.883 1 80.12 79 GLN B N 1
ATOM 5084 C CA . GLN B 1 79 ? 7.84 7.57 -6.23 1 80.12 79 GLN B CA 1
ATOM 5085 C C . GLN B 1 79 ? 6.746 7.758 -7.273 1 80.12 79 GLN B C 1
ATOM 5087 O O . GLN B 1 79 ? 6.914 8.516 -8.234 1 80.12 79 GLN B O 1
ATOM 5092 N N . ILE B 1 80 ? 5.719 7.105 -7.066 1 80.75 80 ILE B N 1
ATOM 5093 C CA . ILE B 1 80 ? 4.594 7.203 -7.992 1 80.75 80 ILE B CA 1
ATOM 5094 C C . ILE B 1 80 ? 4.031 8.625 -7.977 1 80.75 80 ILE B C 1
ATOM 5096 O O . ILE B 1 80 ? 3.779 9.211 -9.031 1 80.75 80 ILE B O 1
ATOM 5100 N N . LEU B 1 81 ? 3.875 9.133 -6.832 1 79.69 81 LEU B N 1
ATOM 5101 C CA . LEU B 1 81 ? 3.34 10.477 -6.676 1 79.69 81 LEU B CA 1
ATOM 5102 C C . LEU B 1 81 ? 4.266 11.508 -7.312 1 79.69 81 LEU B C 1
ATOM 5104 O O . LEU B 1 81 ? 3.809 12.398 -8.031 1 79.69 81 LEU B O 1
ATOM 5108 N N . GLU B 1 82 ? 5.488 11.398 -7.086 1 82.06 82 GLU B N 1
ATOM 5109 C CA . GLU B 1 82 ? 6.461 12.352 -7.617 1 82.06 82 GLU B CA 1
ATOM 5110 C C . GLU B 1 82 ? 6.535 12.273 -9.141 1 82.06 82 GLU B C 1
ATOM 5112 O O . GLU B 1 82 ? 6.727 13.289 -9.805 1 82.06 82 GLU B O 1
ATOM 5117 N N . THR B 1 83 ? 6.473 11.109 -9.609 1 81.81 83 THR B N 1
ATOM 5118 C CA . THR B 1 83 ? 6.465 10.938 -11.062 1 81.81 83 THR B CA 1
ATOM 5119 C C . THR B 1 83 ? 5.238 11.602 -11.68 1 81.81 83 THR B C 1
ATOM 5121 O O . THR B 1 83 ? 5.336 12.266 -12.711 1 81.81 83 THR B O 1
ATOM 5124 N N . SER B 1 84 ? 4.133 11.398 -11.062 1 79.69 84 SER B N 1
ATOM 5125 C CA . SER B 1 84 ? 2.906 12.016 -11.562 1 79.69 84 SER B CA 1
ATOM 5126 C C . SER B 1 84 ? 2.99 13.539 -11.5 1 79.69 84 SER B C 1
ATOM 5128 O O . SER B 1 84 ? 2.545 14.234 -12.414 1 79.69 84 SER B O 1
ATOM 5130 N N . LYS B 1 85 ? 3.547 14 -10.477 1 82.25 85 LYS B N 1
ATOM 5131 C CA . LYS B 1 85 ? 3.723 15.445 -10.336 1 82.25 85 LYS B CA 1
ATOM 5132 C C . LYS B 1 85 ? 4.703 15.984 -11.375 1 82.25 85 LYS B C 1
ATOM 5134 O O . LYS B 1 85 ? 4.512 17.078 -11.914 1 82.25 85 LYS B O 1
ATOM 5139 N N . SER B 1 86 ? 5.719 15.242 -11.531 1 83.19 86 SER B N 1
ATOM 5140 C CA . SER B 1 86 ? 6.691 15.609 -12.555 1 83.19 86 SER B CA 1
ATOM 5141 C C . SER B 1 86 ? 6.039 15.703 -13.93 1 83.19 86 SER B C 1
ATOM 5143 O O . SER B 1 86 ? 6.27 16.672 -14.664 1 83.19 86 SER B O 1
ATOM 5145 N N . ASP B 1 87 ? 5.215 14.789 -14.258 1 78.56 87 ASP B N 1
ATOM 5146 C CA . ASP B 1 87 ? 4.508 14.773 -15.531 1 78.56 87 ASP B CA 1
ATOM 5147 C C . ASP B 1 87 ? 3.59 15.984 -15.672 1 78.56 87 ASP B C 1
ATOM 5149 O O . ASP B 1 87 ? 3.414 16.516 -16.766 1 78.56 87 ASP B O 1
ATOM 5153 N N . ALA B 1 88 ? 3.098 16.406 -14.562 1 79.56 88 ALA B N 1
ATOM 5154 C CA . ALA B 1 88 ? 2.162 17.531 -14.562 1 79.56 88 ALA B CA 1
ATOM 5155 C C . ALA B 1 88 ? 2.9 18.859 -14.453 1 79.56 88 ALA B C 1
ATOM 5157 O O . ALA B 1 88 ? 2.281 19.922 -14.484 1 79.56 88 ALA B O 1
ATOM 5158 N N . GLY B 1 89 ? 4.184 18.734 -14.336 1 81 89 GLY B N 1
ATOM 5159 C CA . GLY B 1 89 ? 4.973 19.953 -14.188 1 81 89 GLY B CA 1
ATOM 5160 C C . GLY B 1 89 ? 4.785 20.625 -12.836 1 81 89 GLY B C 1
ATOM 5161 O O . GLY B 1 89 ? 4.891 21.844 -12.727 1 81 89 GLY B O 1
ATOM 5162 N N . GLN B 1 90 ? 4.477 19.859 -11.906 1 79.62 90 GLN B N 1
ATOM 5163 C CA . GLN B 1 90 ? 4.137 20.422 -10.602 1 79.62 90 GLN B CA 1
ATOM 5164 C C . GLN B 1 90 ? 5.289 20.25 -9.617 1 79.62 90 GLN B C 1
ATOM 5166 O O . GLN B 1 90 ? 5.176 20.641 -8.453 1 79.62 90 GLN B O 1
ATOM 5171 N N . LEU B 1 91 ? 6.422 19.734 -10.078 1 83.38 91 LEU B N 1
ATOM 5172 C CA . LEU B 1 91 ? 7.559 19.609 -9.18 1 83.38 91 LEU B CA 1
ATOM 5173 C C . LEU B 1 91 ? 8.18 20.969 -8.898 1 83.38 91 LEU B C 1
ATOM 5175 O O . LEU B 1 91 ? 8.32 21.797 -9.805 1 83.38 91 LEU B O 1
ATOM 5179 N N . ARG B 1 92 ? 8.469 21.172 -7.711 1 82.94 92 ARG B N 1
ATOM 5180 C CA . ARG B 1 92 ? 9.086 22.438 -7.324 1 82.94 92 ARG B CA 1
ATOM 5181 C C . ARG B 1 92 ? 10.477 22.219 -6.746 1 82.94 92 ARG B C 1
ATOM 5183 O O . ARG B 1 92 ? 10.719 21.219 -6.062 1 82.94 92 ARG B O 1
ATOM 5190 N N . LEU B 1 93 ? 11.344 23.109 -7.02 1 88.81 93 LEU B N 1
ATOM 5191 C CA . LEU B 1 93 ? 12.719 23.062 -6.535 1 88.81 93 LEU B CA 1
ATOM 5192 C C . LEU B 1 93 ? 12.938 24.109 -5.449 1 88.81 93 LEU B C 1
ATOM 5194 O O . LEU B 1 93 ? 12.492 25.25 -5.582 1 88.81 93 LEU B O 1
ATOM 5198 N N . LEU B 1 94 ? 13.469 23.703 -4.352 1 86.12 94 LEU B N 1
ATOM 5199 C CA . LEU B 1 94 ? 13.852 24.609 -3.277 1 86.12 94 LEU B CA 1
ATOM 5200 C C . LEU B 1 94 ? 15.227 24.266 -2.73 1 86.12 94 LEU B C 1
ATOM 5202 O O . LEU B 1 94 ? 15.406 23.219 -2.109 1 86.12 94 LEU B O 1
ATOM 5206 N N . VAL B 1 95 ? 16.125 25.125 -2.885 1 91.5 95 VAL B N 1
ATOM 5207 C CA . VAL B 1 95 ? 17.5 24.844 -2.479 1 91.5 95 VAL B CA 1
ATOM 5208 C C . VAL B 1 95 ? 17.844 25.656 -1.227 1 91.5 95 VAL B C 1
ATOM 5210 O O . VAL B 1 95 ? 17.312 26.75 -1.017 1 91.5 95 VAL B O 1
ATOM 5213 N N . ALA B 1 96 ? 18.578 25.078 -0.41 1 90.44 96 ALA B N 1
ATOM 5214 C CA . ALA B 1 96 ? 19.109 25.719 0.788 1 90.44 96 ALA B CA 1
ATOM 5215 C C . ALA B 1 96 ? 20.641 25.594 0.854 1 90.44 96 ALA B C 1
ATOM 5217 O O . ALA B 1 96 ? 21.203 24.688 0.233 1 90.44 96 ALA B O 1
ATOM 5218 N N . GLN B 1 97 ? 21.172 26.438 1.614 1 92.31 97 GLN B N 1
ATOM 5219 C CA . GLN B 1 97 ? 22.625 26.438 1.714 1 92.31 97 GLN B CA 1
ATOM 5220 C C . GLN B 1 97 ? 23.094 25.406 2.725 1 92.31 97 GLN B C 1
ATOM 5222 O O . GLN B 1 97 ? 22.484 25.219 3.777 1 92.31 97 GLN B O 1
ATOM 5227 N N . GLY B 1 98 ? 24.172 24.656 2.385 1 91.88 98 GLY B N 1
ATOM 5228 C CA . GLY B 1 98 ? 24.781 23.672 3.277 1 91.88 98 GLY B CA 1
ATOM 5229 C C . GLY B 1 98 ? 26.016 23.031 2.697 1 91.88 98 GLY B C 1
ATOM 5230 O O . GLY B 1 98 ? 26.484 23.422 1.628 1 91.88 98 GLY B O 1
ATOM 5231 N N . ASP B 1 99 ? 26.578 22.125 3.555 1 93.56 99 ASP B N 1
ATOM 5232 C CA . ASP B 1 99 ? 27.734 21.359 3.086 1 93.56 99 ASP B CA 1
ATOM 5233 C C . ASP B 1 99 ? 27.297 20.219 2.176 1 93.56 99 ASP B C 1
ATOM 5235 O O . ASP B 1 99 ? 26.922 19.141 2.654 1 93.56 99 ASP B O 1
ATOM 5239 N N . VAL B 1 100 ? 27.531 20.422 0.9 1 94.44 100 VAL B N 1
ATOM 5240 C CA . VAL B 1 100 ? 27.016 19.516 -0.112 1 94.44 100 VAL B CA 1
ATOM 5241 C C . VAL B 1 100 ? 27.766 18.188 -0.055 1 94.44 100 VAL B C 1
ATOM 5243 O O . VAL B 1 100 ? 27.172 17.109 -0.125 1 94.44 100 VAL B O 1
ATOM 5246 N N . MET B 1 101 ? 29.031 18.219 0.092 1 95.19 101 MET B N 1
ATOM 5247 C CA . MET B 1 101 ? 29.859 17.016 0.076 1 95.19 101 MET B CA 1
ATOM 5248 C C . MET B 1 101 ? 29.594 16.172 1.313 1 95.19 101 MET B C 1
ATOM 5250 O O . MET B 1 101 ? 29.469 14.945 1.213 1 95.19 101 MET B O 1
ATOM 5254 N N . LYS B 1 102 ? 29.5 16.797 2.375 1 93.44 102 LYS B N 1
ATOM 5255 C CA . LYS B 1 102 ? 29.188 16.078 3.605 1 93.44 102 LYS B CA 1
ATOM 5256 C C . LYS B 1 102 ? 27.812 15.43 3.527 1 93.44 102 LYS B C 1
ATOM 5258 O O . LYS B 1 102 ? 27.625 14.312 4.004 1 93.44 102 LYS B O 1
ATOM 5263 N N . TYR B 1 103 ? 26.938 16.141 2.943 1 92.88 103 TYR B N 1
ATOM 5264 C CA . TYR B 1 103 ? 25.578 15.633 2.818 1 92.88 103 TYR B CA 1
ATOM 5265 C C . TYR B 1 103 ? 25.547 14.383 1.947 1 92.88 103 TYR B C 1
ATOM 5267 O O . TYR B 1 103 ? 24.891 13.398 2.293 1 92.88 103 TYR B O 1
ATOM 5275 N N . ILE B 1 104 ? 26.266 14.422 0.837 1 95.06 104 ILE B N 1
ATOM 5276 C CA . ILE B 1 104 ? 26.297 13.289 -0.085 1 95.06 104 ILE B CA 1
ATOM 5277 C C . ILE B 1 104 ? 26.938 12.086 0.604 1 95.06 104 ILE B C 1
ATOM 5279 O O . ILE B 1 104 ? 26.422 10.961 0.507 1 95.06 104 ILE B O 1
ATOM 5283 N N . ARG B 1 105 ? 27.938 12.32 1.31 1 94.06 105 ARG B N 1
ATOM 5284 C CA . ARG B 1 105 ? 28.641 11.25 2.023 1 94.06 105 ARG B CA 1
ATOM 5285 C C . ARG B 1 105 ? 27.719 10.594 3.051 1 94.06 105 ARG B C 1
ATOM 5287 O O . ARG B 1 105 ? 27.609 9.367 3.092 1 94.06 105 ARG B O 1
ATOM 5294 N N . GLN B 1 106 ? 27.125 11.398 3.789 1 89.88 106 GLN B N 1
ATOM 5295 C CA . GLN B 1 106 ? 26.25 10.891 4.84 1 89.88 106 GLN B CA 1
ATOM 5296 C C . GLN B 1 106 ? 25.078 10.117 4.25 1 89.88 106 GLN B C 1
ATOM 5298 O O . GLN B 1 106 ? 24.688 9.078 4.777 1 89.88 106 GLN B O 1
ATOM 5303 N N . THR B 1 107 ? 24.531 10.656 3.225 1 89.94 107 THR B N 1
ATOM 5304 C CA . THR B 1 107 ? 23.422 9.984 2.561 1 89.94 107 THR B CA 1
ATOM 5305 C C . THR B 1 107 ? 23.844 8.625 2.018 1 89.94 107 THR B C 1
ATOM 5307 O O . THR B 1 107 ? 23.125 7.637 2.156 1 89.94 107 THR B O 1
ATOM 5310 N N . ALA B 1 108 ? 24.984 8.594 1.433 1 93 108 ALA B N 1
ATOM 5311 C CA . ALA B 1 108 ? 25.531 7.344 0.897 1 93 108 ALA B CA 1
ATOM 5312 C C . ALA B 1 108 ? 25.781 6.336 2.012 1 93 108 ALA B C 1
ATOM 5314 O O . ALA B 1 108 ? 25.5 5.145 1.861 1 93 108 ALA B O 1
ATOM 5315 N N . GLU B 1 109 ? 26.281 6.785 3.121 1 89.44 109 GLU B N 1
ATOM 5316 C CA . GLU B 1 109 ? 26.594 5.922 4.258 1 89.44 109 GLU B CA 1
ATOM 5317 C C . GLU B 1 109 ? 25.328 5.27 4.812 1 89.44 109 GLU B C 1
ATOM 5319 O O . GLU B 1 109 ? 25.344 4.109 5.223 1 89.44 109 GLU B O 1
ATOM 5324 N N . CYS B 1 110 ? 24.312 5.996 4.758 1 83.75 110 CYS B N 1
ATOM 5325 C CA . CYS B 1 110 ? 23.047 5.484 5.258 1 83.75 110 CYS B CA 1
ATOM 5326 C C . CYS B 1 110 ? 22.547 4.332 4.395 1 83.75 110 CYS B C 1
ATOM 5328 O O . CYS B 1 110 ? 21.734 3.521 4.844 1 83.75 110 CYS B O 1
ATOM 5330 N N . LEU B 1 111 ? 23.047 4.172 3.189 1 86.25 111 LEU B N 1
ATOM 5331 C CA . LEU B 1 111 ? 22.562 3.156 2.26 1 86.25 111 LEU B CA 1
ATOM 5332 C C . LEU B 1 111 ? 23.516 1.965 2.211 1 86.25 111 LEU B C 1
ATOM 5334 O O . LEU B 1 111 ? 23.312 1.045 1.412 1 86.25 111 LEU B O 1
ATOM 5338 N N . GLU B 1 112 ? 24.469 1.964 3.057 1 86.62 112 GLU B N 1
ATOM 5339 C CA . GLU B 1 112 ? 25.453 0.891 3.1 1 86.62 112 GLU B CA 1
ATOM 5340 C C . GLU B 1 112 ? 24.797 -0.461 3.348 1 86.62 112 GLU B C 1
ATOM 5342 O O . GLU B 1 112 ? 25.156 -1.459 2.721 1 86.62 112 GLU B O 1
ATOM 5347 N N . PRO B 1 113 ? 23.828 -0.544 4.219 1 77.06 113 PRO B N 1
ATOM 5348 C CA . PRO B 1 113 ? 23.188 -1.836 4.461 1 77.06 113 PRO B CA 1
ATOM 5349 C C . PRO B 1 113 ? 22.484 -2.395 3.221 1 77.06 113 PRO B C 1
ATOM 5351 O O . PRO B 1 113 ? 22.422 -3.613 3.049 1 77.06 113 PRO B O 1
ATOM 5354 N N . LEU B 1 114 ? 21.984 -1.591 2.426 1 76.69 114 LEU B N 1
ATOM 5355 C CA . LEU B 1 114 ? 21.328 -2.006 1.188 1 76.69 114 LEU B CA 1
ATOM 5356 C C . LEU B 1 114 ? 22.312 -2.717 0.269 1 76.69 114 LEU B C 1
ATOM 5358 O O . LEU B 1 114 ? 21.969 -3.705 -0.381 1 76.69 114 LEU B O 1
ATOM 5362 N N . ILE B 1 115 ? 23.516 -2.242 0.235 1 83.5 115 ILE B N 1
ATOM 5363 C CA . ILE B 1 115 ? 24.562 -2.754 -0.644 1 83.5 115 ILE B CA 1
ATOM 5364 C C . ILE B 1 115 ? 25.188 -4.004 -0.03 1 83.5 115 ILE B C 1
ATOM 5366 O O . ILE B 1 115 ? 25.562 -4.938 -0.747 1 83.5 115 ILE B O 1
ATOM 5370 N N . ALA B 1 116 ? 25.172 -4.094 1.258 1 78.25 116 ALA B N 1
ATOM 5371 C CA . ALA B 1 116 ? 25.812 -5.191 1.98 1 78.25 116 ALA B CA 1
ATOM 5372 C C . ALA B 1 116 ? 25 -6.48 1.846 1 78.25 116 ALA B C 1
ATOM 5374 O O . ALA B 1 116 ? 25.531 -7.578 2.002 1 78.25 116 ALA B O 1
ATOM 5375 N N . LYS B 1 117 ? 23.797 -6.434 1.483 1 70.25 117 LYS B N 1
ATOM 5376 C CA . LYS B 1 117 ? 22.906 -7.582 1.392 1 70.25 117 LYS B CA 1
ATOM 5377 C C . LYS B 1 117 ? 23.453 -8.633 0.427 1 70.25 117 LYS B C 1
ATOM 5379 O O . LYS B 1 117 ? 23.312 -9.836 0.667 1 70.25 117 LYS B O 1
ATOM 5384 N N . LYS B 1 118 ? 24 -8.258 -0.664 1 74.56 118 LYS B N 1
ATOM 5385 C CA . LYS B 1 118 ? 24.578 -9.18 -1.644 1 74.56 118 LYS B CA 1
ATOM 5386 C C . LYS B 1 118 ? 26.078 -9.336 -1.438 1 74.56 118 LYS B C 1
ATOM 5388 O O . LYS B 1 118 ? 26.812 -9.648 -2.381 1 74.56 118 LYS B O 1
ATOM 5393 N N . ASP B 1 119 ? 26.531 -8.984 -0.168 1 82 119 ASP B N 1
ATOM 5394 C CA . ASP B 1 119 ? 27.938 -9.07 0.18 1 82 119 ASP B CA 1
ATOM 5395 C C . ASP B 1 119 ? 28.797 -8.234 -0.774 1 82 119 ASP B C 1
ATOM 5397 O O . ASP B 1 119 ? 29.875 -8.656 -1.179 1 82 119 ASP B O 1
ATOM 5401 N N . MET B 1 120 ? 28.25 -7.227 -1.232 1 90.25 120 MET B N 1
ATOM 5402 C CA . MET B 1 120 ? 28.969 -6.332 -2.133 1 90.25 120 MET B CA 1
ATOM 5403 C C . MET B 1 120 ? 29.844 -5.359 -1.349 1 90.25 120 MET B C 1
ATOM 5405 O O . MET B 1 120 ? 29.516 -5.012 -0.21 1 90.25 120 MET B O 1
ATOM 5409 N N . LYS B 1 121 ? 30.922 -4.984 -1.904 1 93.81 121 LYS B N 1
ATOM 5410 C CA . LYS B 1 121 ? 31.781 -3.961 -1.318 1 93.81 121 LYS B CA 1
ATOM 5411 C C . LYS B 1 121 ? 31.312 -2.562 -1.715 1 93.81 121 LYS B C 1
ATOM 5413 O O . LYS B 1 121 ? 31.031 -2.305 -2.889 1 93.81 121 LYS B O 1
ATOM 5418 N N . PHE B 1 122 ? 31.25 -1.723 -0.688 1 95 122 PHE B N 1
ATOM 5419 C CA . PHE B 1 122 ? 30.766 -0.37 -0.928 1 95 122 PHE B CA 1
ATOM 5420 C C . PHE B 1 122 ? 31.859 0.654 -0.67 1 95 122 PHE B C 1
ATOM 5422 O O . PHE B 1 122 ? 32.469 0.672 0.407 1 95 122 PHE B O 1
ATOM 5429 N N . SER B 1 123 ? 32.156 1.51 -1.709 1 96.44 123 SER B N 1
ATOM 5430 C CA . SER B 1 123 ? 33.188 2.553 -1.561 1 96.44 123 SER B CA 1
ATOM 5431 C C . SER B 1 123 ? 32.562 3.939 -1.758 1 96.44 123 SER B C 1
ATOM 5433 O O . SER B 1 123 ? 31.797 4.156 -2.693 1 96.44 123 SER B O 1
ATOM 5435 N N . ILE B 1 124 ? 32.906 4.867 -0.854 1 96.81 124 ILE B N 1
ATOM 5436 C CA . ILE B 1 124 ? 32.438 6.25 -0.904 1 96.81 124 ILE B CA 1
ATOM 5437 C C . ILE B 1 124 ? 33.625 7.195 -0.984 1 96.81 124 ILE B C 1
ATOM 5439 O O . ILE B 1 124 ? 34.531 7.16 -0.129 1 96.81 124 ILE B O 1
ATOM 5443 N N . ASN B 1 125 ? 33.656 8.008 -2.031 1 96.75 125 ASN B N 1
ATOM 5444 C CA . ASN B 1 125 ? 34.719 8.969 -2.213 1 96.75 125 ASN B CA 1
ATOM 5445 C C . ASN B 1 125 ? 34.188 10.359 -2.533 1 96.75 125 ASN B C 1
ATOM 5447 O O . ASN B 1 125 ? 33.594 10.57 -3.598 1 96.75 125 ASN B O 1
ATOM 5451 N N . CYS B 1 126 ? 34.375 11.266 -1.637 1 96 126 CYS B N 1
ATOM 5452 C CA . CYS B 1 126 ? 33.969 12.656 -1.861 1 96 126 CYS B CA 1
ATOM 5453 C C . CYS B 1 126 ? 35.188 13.578 -1.819 1 96 126 CYS B C 1
ATOM 5455 O O . CYS B 1 126 ? 35.906 13.617 -0.825 1 96 126 CYS B O 1
ATOM 5457 N N . GLN B 1 127 ? 35.406 14.305 -2.896 1 94.62 127 GLN B N 1
ATOM 5458 C CA . GLN B 1 127 ? 36.5 15.25 -2.992 1 94.62 127 GLN B CA 1
ATOM 5459 C C . GLN B 1 127 ? 36.031 16.594 -3.529 1 94.62 127 GLN B C 1
ATOM 5461 O O . GLN B 1 127 ? 35.531 16.688 -4.645 1 94.62 127 GLN B O 1
ATOM 5466 N N . PRO B 1 128 ? 36.25 17.734 -2.748 1 94.75 128 PRO B N 1
ATOM 5467 C CA . PRO B 1 128 ? 36.844 17.828 -1.412 1 94.75 128 PRO B CA 1
ATOM 5468 C C . PRO B 1 128 ? 35.938 17.234 -0.327 1 94.75 128 PRO B C 1
ATOM 5470 O O . PRO B 1 128 ? 34.812 16.828 -0.61 1 94.75 128 PRO B O 1
ATOM 5473 N N . GLU B 1 129 ? 36.438 17.125 0.928 1 92.38 129 GLU B N 1
ATOM 5474 C CA . GLU B 1 129 ? 35.688 16.516 2.031 1 92.38 129 GLU B CA 1
ATOM 5475 C C . GLU B 1 129 ? 34.5 17.406 2.439 1 92.38 129 GLU B C 1
ATOM 5477 O O . GLU B 1 129 ? 33.5 16.891 2.939 1 92.38 129 GLU B O 1
ATOM 5482 N N . SER B 1 130 ? 34.719 18.656 2.221 1 92.81 130 SER B N 1
ATOM 5483 C CA . SER B 1 130 ? 33.656 19.609 2.578 1 92.81 130 SER B CA 1
ATOM 5484 C C . SER B 1 130 ? 33.562 20.703 1.53 1 92.81 130 SER B C 1
ATOM 5486 O O . SER B 1 130 ? 34.562 21.172 0.983 1 92.81 130 SER B O 1
ATOM 5488 N N . MET B 1 131 ? 32.312 21.031 1.229 1 94.19 131 MET B N 1
ATOM 5489 C CA . MET B 1 131 ? 32.062 22.094 0.264 1 94.19 131 MET B CA 1
ATOM 5490 C C . MET B 1 131 ? 30.656 22.688 0.473 1 94.19 131 MET B C 1
ATOM 5492 O O . MET B 1 131 ? 29.656 21.953 0.438 1 94.19 131 MET B O 1
ATOM 5496 N N . MET B 1 132 ? 30.656 23.969 0.65 1 93.56 132 MET B N 1
ATOM 5497 C CA . MET B 1 132 ? 29.375 24.641 0.823 1 93.56 132 MET B CA 1
ATOM 5498 C C . MET B 1 132 ? 28.688 24.891 -0.524 1 93.56 132 MET B C 1
ATOM 5500 O O . MET B 1 132 ? 29.375 25.109 -1.53 1 93.56 132 MET B O 1
ATOM 5504 N N . GLY B 1 133 ? 27.422 24.766 -0.552 1 94.69 133 GLY B N 1
ATOM 5505 C CA . GLY B 1 133 ? 26.641 25.031 -1.751 1 94.69 133 GLY B CA 1
ATOM 5506 C C . GLY B 1 133 ? 25.141 25 -1.506 1 94.69 133 GLY B C 1
ATOM 5507 O O . GLY B 1 133 ? 24.703 24.891 -0.361 1 94.69 133 GLY B O 1
ATOM 5508 N N . TRP B 1 134 ? 24.438 25.219 -2.592 1 94.44 134 TRP B N 1
ATOM 5509 C CA . TRP B 1 134 ? 22.969 25.25 -2.537 1 94.44 134 TRP B CA 1
ATOM 5510 C C . TRP B 1 134 ? 22.391 23.984 -3.162 1 94.44 134 TRP B C 1
ATOM 5512 O O . TRP B 1 134 ? 22.641 23.688 -4.332 1 94.44 134 TRP B O 1
ATOM 5522 N N . ILE B 1 135 ? 21.703 23.234 -2.336 1 93.44 135 ILE B N 1
ATOM 5523 C CA . ILE B 1 135 ? 21.125 21.984 -2.846 1 93.44 135 ILE B CA 1
ATOM 5524 C C . ILE B 1 135 ? 19.734 21.797 -2.273 1 93.44 135 ILE B C 1
ATOM 5526 O O . ILE B 1 135 ? 19.375 22.375 -1.246 1 93.44 135 ILE B O 1
ATOM 5530 N N . ASP B 1 136 ? 18.891 21.109 -3.031 1 91.44 136 ASP B N 1
ATOM 5531 C CA . ASP B 1 136 ? 17.641 20.562 -2.527 1 91.44 136 ASP B CA 1
ATOM 5532 C C . ASP B 1 136 ? 17.859 19.156 -1.946 1 91.44 136 ASP B C 1
ATOM 5534 O O . ASP B 1 136 ? 17.969 18.188 -2.689 1 91.44 136 ASP B O 1
ATOM 5538 N N . THR B 1 137 ? 17.844 19.062 -0.654 1 87.88 137 THR B N 1
ATOM 5539 C CA . THR B 1 137 ? 18.234 17.828 0.026 1 87.88 137 THR B CA 1
ATOM 5540 C C . THR B 1 137 ? 17.25 16.703 -0.292 1 87.88 137 THR B C 1
ATOM 5542 O O . THR B 1 137 ? 17.656 15.555 -0.47 1 87.88 137 THR B O 1
ATOM 5545 N N . ASP B 1 138 ? 16.031 16.984 -0.465 1 83.5 138 ASP B N 1
ATOM 5546 C CA . ASP B 1 138 ? 15.016 15.977 -0.755 1 83.5 138 ASP B CA 1
ATOM 5547 C C . ASP B 1 138 ? 15.242 15.352 -2.129 1 83.5 138 ASP B C 1
ATOM 5549 O O . ASP B 1 138 ? 15.195 14.125 -2.275 1 83.5 138 ASP B O 1
ATOM 5553 N N . LYS B 1 139 ? 15.391 16.219 -3.062 1 89.88 139 LYS B N 1
ATOM 5554 C CA . LYS B 1 139 ? 15.602 15.727 -4.422 1 89.88 139 LYS B CA 1
ATOM 5555 C C . LYS B 1 139 ? 16.922 14.969 -4.539 1 89.88 139 LYS B C 1
ATOM 5557 O O . LYS B 1 139 ? 17 13.961 -5.246 1 89.88 139 LYS B O 1
ATOM 5562 N N . LEU B 1 140 ? 17.875 15.539 -3.885 1 92.81 140 LEU B N 1
ATOM 5563 C CA . LEU B 1 140 ? 19.188 14.898 -3.934 1 92.81 140 LEU B CA 1
ATOM 5564 C C . LEU B 1 140 ? 19.141 13.516 -3.287 1 92.81 140 LEU B C 1
ATOM 5566 O O . LEU B 1 140 ? 19.734 12.57 -3.797 1 92.81 140 LEU B O 1
ATOM 5570 N N . ASP B 1 141 ? 18.453 13.383 -2.184 1 89.75 141 ASP B N 1
ATOM 5571 C CA . ASP B 1 141 ? 18.281 12.086 -1.526 1 89.75 141 ASP B CA 1
ATOM 5572 C C . ASP B 1 141 ? 17.703 11.055 -2.49 1 89.75 141 ASP B C 1
ATOM 5574 O O . ASP B 1 141 ? 18.188 9.922 -2.555 1 89.75 141 ASP B O 1
ATOM 5578 N N . LYS B 1 142 ? 16.734 11.453 -3.158 1 89.12 142 LYS B N 1
ATOM 5579 C CA . LYS B 1 142 ? 16.047 10.555 -4.074 1 89.12 142 LYS B CA 1
ATOM 5580 C C . LYS B 1 142 ? 16.953 10.141 -5.23 1 89.12 142 LYS B C 1
ATOM 5582 O O . LYS B 1 142 ? 16.922 8.984 -5.66 1 89.12 142 LYS B O 1
ATOM 5587 N N . ILE B 1 143 ? 17.688 11.102 -5.727 1 94.19 143 ILE B N 1
ATOM 5588 C CA . ILE B 1 143 ? 18.625 10.828 -6.816 1 94.19 143 ILE B CA 1
ATOM 5589 C C . ILE B 1 143 ? 19.641 9.789 -6.363 1 94.19 143 ILE B C 1
ATOM 5591 O O . ILE B 1 143 ? 19.828 8.766 -7.023 1 94.19 143 ILE B O 1
ATOM 5595 N N . ILE B 1 144 ? 20.25 10.062 -5.219 1 94.69 144 ILE B N 1
ATOM 5596 C CA . ILE B 1 144 ? 21.297 9.18 -4.703 1 94.69 144 ILE B CA 1
ATOM 5597 C C . ILE B 1 144 ? 20.703 7.809 -4.395 1 94.69 144 ILE B C 1
ATOM 5599 O O . ILE B 1 144 ? 21.281 6.781 -4.758 1 94.69 144 ILE B O 1
ATOM 5603 N N . TYR B 1 145 ? 19.594 7.77 -3.84 1 88.81 145 TYR B N 1
ATOM 5604 C CA . TYR B 1 145 ? 18.938 6.508 -3.496 1 88.81 145 TYR B CA 1
ATOM 5605 C C . TYR B 1 145 ? 18.672 5.68 -4.742 1 88.81 145 TYR B C 1
ATOM 5607 O O . TYR B 1 145 ? 18.953 4.48 -4.777 1 88.81 145 TYR B O 1
ATOM 5615 N N . ASN B 1 146 ? 18.062 6.316 -5.691 1 88.44 146 ASN B N 1
ATOM 5616 C CA . ASN B 1 146 ? 17.688 5.586 -6.895 1 88.44 146 ASN B CA 1
ATOM 5617 C C . ASN B 1 146 ? 18.891 4.992 -7.602 1 88.44 146 ASN B C 1
ATOM 5619 O O . ASN B 1 146 ? 18.859 3.84 -8.039 1 88.44 146 ASN B O 1
ATOM 5623 N N . LEU B 1 147 ? 19.891 5.789 -7.68 1 94.44 147 LEU B N 1
ATOM 5624 C CA . LEU B 1 147 ? 21.078 5.324 -8.391 1 94.44 147 LEU B CA 1
ATOM 5625 C C . LEU B 1 147 ? 21.766 4.207 -7.613 1 94.44 147 LEU B C 1
ATOM 5627 O O . LEU B 1 147 ? 22.156 3.191 -8.195 1 94.44 147 LEU B O 1
ATOM 5631 N N . LEU B 1 148 ? 21.891 4.383 -6.34 1 93.31 148 LEU B N 1
ATOM 5632 C CA . LEU B 1 148 ? 22.562 3.367 -5.527 1 93.31 148 LEU B CA 1
ATOM 5633 C C . LEU B 1 148 ? 21.688 2.119 -5.41 1 93.31 148 LEU B C 1
ATOM 5635 O O . LEU B 1 148 ? 22.203 1 -5.363 1 93.31 148 LEU B O 1
ATOM 5639 N N . SER B 1 149 ? 20.391 2.289 -5.27 1 87.69 149 SER B N 1
ATOM 5640 C CA . SER B 1 149 ? 19.5 1.14 -5.219 1 87.69 149 SER B CA 1
ATOM 5641 C C . SER B 1 149 ? 19.578 0.321 -6.5 1 87.69 149 SER B C 1
ATOM 5643 O O . SER B 1 149 ? 19.516 -0.91 -6.461 1 87.69 149 SER B O 1
ATOM 5645 N N . ASN B 1 150 ? 19.672 1.003 -7.621 1 86.81 150 ASN B N 1
ATOM 5646 C CA . ASN B 1 150 ? 19.859 0.308 -8.891 1 86.81 150 ASN B CA 1
ATOM 5647 C C . ASN B 1 150 ? 21.172 -0.46 -8.93 1 86.81 150 ASN B C 1
ATOM 5649 O O . ASN B 1 150 ? 21.219 -1.6 -9.398 1 86.81 150 ASN B O 1
ATOM 5653 N N . ALA B 1 151 ? 22.203 0.23 -8.484 1 91.75 151 ALA B N 1
ATOM 5654 C CA . ALA B 1 151 ? 23.5 -0.417 -8.445 1 91.75 151 ALA B CA 1
ATOM 5655 C C . ALA B 1 151 ? 23.469 -1.67 -7.574 1 91.75 151 ALA B C 1
ATOM 5657 O O . ALA B 1 151 ? 24.062 -2.691 -7.922 1 91.75 151 ALA B O 1
ATOM 5658 N N . ALA B 1 152 ? 22.812 -1.613 -6.484 1 87.38 152 ALA B N 1
ATOM 5659 C CA . ALA B 1 152 ? 22.672 -2.75 -5.574 1 87.38 152 ALA B CA 1
ATOM 5660 C C . ALA B 1 152 ? 21.844 -3.863 -6.199 1 87.38 152 ALA B C 1
ATOM 5662 O O . ALA B 1 152 ? 22.156 -5.047 -6.039 1 87.38 152 ALA B O 1
ATOM 5663 N N . LYS B 1 153 ? 20.797 -3.502 -6.828 1 81.25 153 LYS B N 1
ATOM 5664 C CA . LYS B 1 153 ? 19.859 -4.449 -7.426 1 81.25 153 LYS B CA 1
ATOM 5665 C C . LYS B 1 153 ? 20.531 -5.246 -8.547 1 81.25 153 LYS B C 1
ATOM 5667 O O . LYS B 1 153 ? 20.359 -6.461 -8.633 1 81.25 153 LYS B O 1
ATOM 5672 N N . TYR B 1 154 ? 21.266 -4.59 -9.367 1 83.94 154 TYR B N 1
ATOM 5673 C CA . TYR B 1 154 ? 21.797 -5.215 -10.578 1 83.94 154 TYR B CA 1
ATOM 5674 C C . TYR B 1 154 ? 23.266 -5.605 -10.398 1 83.94 154 TYR B C 1
ATOM 5676 O O . TYR B 1 154 ? 23.859 -6.203 -11.297 1 83.94 154 TYR B O 1
ATOM 5684 N N . GLY B 1 155 ? 23.75 -5.27 -9.242 1 86.44 155 GLY B N 1
ATOM 5685 C CA . GLY B 1 155 ? 25.109 -5.668 -8.938 1 86.44 155 GLY B CA 1
ATOM 5686 C C . GLY B 1 155 ? 25.281 -7.168 -8.766 1 86.44 155 GLY B C 1
ATOM 5687 O O . GLY B 1 155 ? 24.312 -7.863 -8.422 1 86.44 155 GLY B O 1
ATOM 5688 N N . LYS B 1 156 ? 26.422 -7.664 -9 1 86.12 156 LYS B N 1
ATOM 5689 C CA . LYS B 1 156 ? 26.734 -9.078 -8.82 1 86.12 156 LYS B CA 1
ATOM 5690 C C . LYS B 1 156 ? 27.031 -9.398 -7.359 1 86.12 156 LYS B C 1
ATOM 5692 O O . LYS B 1 156 ? 27.5 -8.531 -6.613 1 86.12 156 LYS B O 1
ATOM 5697 N N . GLU B 1 157 ? 26.641 -10.617 -7.027 1 83.81 157 GLU B N 1
ATOM 5698 C CA . GLU B 1 157 ? 26.984 -11.055 -5.676 1 83.81 157 GLU B CA 1
ATOM 5699 C C . GLU B 1 157 ? 28.484 -10.961 -5.441 1 83.81 157 GLU B C 1
ATOM 5701 O O . GLU B 1 157 ? 29.281 -11.422 -6.262 1 83.81 157 GLU B O 1
ATOM 5706 N N . GLY B 1 158 ? 28.828 -10.391 -4.355 1 89.25 158 GLY B N 1
ATOM 5707 C CA . GLY B 1 158 ? 30.234 -10.211 -4.043 1 89.25 158 GLY B CA 1
ATOM 5708 C C . GLY B 1 158 ? 30.891 -9.133 -4.879 1 89.25 158 GLY B C 1
ATOM 5709 O O . GLY B 1 158 ? 32.125 -9 -4.871 1 89.25 158 GLY B O 1
ATOM 5710 N N . GLY B 1 159 ? 30.141 -8.453 -5.613 1 93.25 159 GLY B N 1
ATOM 5711 C CA . GLY B 1 159 ? 30.672 -7.418 -6.496 1 93.25 159 GLY B CA 1
ATOM 5712 C C . GLY B 1 159 ? 30.969 -6.117 -5.777 1 93.25 159 GLY B C 1
ATOM 5713 O O . GLY B 1 159 ? 31.234 -6.113 -4.57 1 93.25 159 GLY B O 1
ATOM 5714 N N . THR B 1 160 ? 31.156 -5.02 -6.613 1 94.62 160 THR B N 1
ATOM 5715 C CA . THR B 1 160 ? 31.531 -3.727 -6.055 1 94.62 160 THR B CA 1
ATOM 5716 C C . THR B 1 160 ? 30.562 -2.641 -6.504 1 94.62 160 THR B C 1
ATOM 5718 O O . THR B 1 160 ? 30.125 -2.631 -7.656 1 94.62 160 THR B O 1
ATOM 5721 N N . VAL B 1 161 ? 30.234 -1.788 -5.613 1 96.25 161 VAL B N 1
ATOM 5722 C CA . VAL B 1 161 ? 29.469 -0.572 -5.867 1 96.25 161 VAL B CA 1
ATOM 5723 C C . VAL B 1 161 ? 30.219 0.636 -5.309 1 96.25 161 VAL B C 1
ATOM 5725 O O . VAL B 1 161 ? 30.828 0.557 -4.238 1 96.25 161 VAL B O 1
ATOM 5728 N N . SER B 1 162 ? 30.25 1.704 -6.078 1 97 162 SER B N 1
ATOM 5729 C CA . SER B 1 162 ? 30.953 2.895 -5.602 1 97 162 SER B CA 1
ATOM 5730 C C . SER B 1 162 ? 30.156 4.16 -5.91 1 97 162 SER B C 1
ATOM 5732 O O . SER B 1 162 ? 29.406 4.207 -6.883 1 97 162 SER B O 1
ATOM 5734 N N . ILE B 1 163 ? 30.281 5.102 -5.051 1 97.75 163 ILE B N 1
ATOM 5735 C CA . ILE B 1 163 ? 29.781 6.449 -5.297 1 97.75 163 ILE B CA 1
ATOM 5736 C C . ILE B 1 163 ? 30.906 7.461 -5.098 1 97.75 163 ILE B C 1
ATOM 5738 O O . ILE B 1 163 ? 31.688 7.359 -4.137 1 97.75 163 ILE B O 1
ATOM 5742 N N . SER B 1 164 ? 31.094 8.312 -6.047 1 97.88 164 SER B N 1
ATOM 5743 C CA . SER B 1 164 ? 32.094 9.375 -5.973 1 97.88 164 SER B CA 1
ATOM 5744 C C . SER B 1 164 ? 31.469 10.742 -6.262 1 97.88 164 SER B C 1
ATOM 5746 O O . SER B 1 164 ? 30.609 10.867 -7.137 1 97.88 164 SER B O 1
ATOM 5748 N N . ALA B 1 165 ? 31.844 11.68 -5.469 1 98 165 ALA B N 1
ATOM 5749 C CA . ALA B 1 165 ? 31.438 13.07 -5.684 1 98 165 ALA B CA 1
ATOM 5750 C C . ALA B 1 165 ? 32.656 13.977 -5.805 1 98 165 ALA B C 1
ATOM 5752 O O . ALA B 1 165 ? 33.5 14.016 -4.906 1 98 165 ALA B O 1
ATOM 5753 N N . ILE B 1 166 ? 32.75 14.664 -6.941 1 97.5 166 ILE B N 1
ATOM 5754 C CA . ILE B 1 166 ? 33.875 15.555 -7.191 1 97.5 166 ILE B CA 1
ATOM 5755 C C . ILE B 1 166 ? 33.375 16.906 -7.695 1 97.5 166 ILE B C 1
ATOM 5757 O O . ILE B 1 166 ? 32.25 17 -8.211 1 97.5 166 ILE B O 1
ATOM 5761 N N . THR B 1 167 ? 34.094 17.891 -7.434 1 96.5 167 THR B N 1
ATOM 5762 C CA . THR B 1 167 ? 33.75 19.219 -7.938 1 96.5 167 THR B CA 1
ATOM 5763 C C . THR B 1 167 ? 34.719 19.656 -9.031 1 96.5 167 THR B C 1
ATOM 5765 O O . THR B 1 167 ? 35.719 18.969 -9.281 1 96.5 167 THR B O 1
ATOM 5768 N N . ASN B 1 168 ? 34.312 20.625 -9.773 1 93.25 168 ASN B N 1
ATOM 5769 C CA . ASN B 1 168 ? 35.219 21.172 -10.789 1 93.25 168 ASN B CA 1
ATOM 5770 C C . ASN B 1 168 ? 36.125 22.25 -10.195 1 93.25 168 ASN B C 1
ATOM 5772 O O . ASN B 1 168 ? 36.094 22.516 -8.992 1 93.25 168 ASN B O 1
ATOM 5776 N N . ASP B 1 169 ? 36.875 22.906 -11.055 1 91.56 169 ASP B N 1
ATOM 5777 C CA . ASP B 1 169 ? 37.844 23.891 -10.625 1 91.56 169 ASP B CA 1
ATOM 5778 C C . ASP B 1 169 ? 37.156 25.156 -10.109 1 91.56 169 ASP B C 1
ATOM 5780 O O . ASP B 1 169 ? 37.719 25.859 -9.25 1 91.56 169 ASP B O 1
ATOM 5784 N N . LYS B 1 170 ? 36.062 25.422 -10.562 1 92.62 170 LYS B N 1
ATOM 5785 C CA . LYS B 1 170 ? 35.344 26.625 -10.195 1 92.62 170 LYS B CA 1
ATOM 5786 C C . LYS B 1 170 ? 34.5 26.422 -8.953 1 92.62 170 LYS B C 1
ATOM 5788 O O . LYS B 1 170 ? 33.938 27.375 -8.391 1 92.62 170 LYS B O 1
ATOM 5793 N N . TYR B 1 171 ? 34.375 25.234 -8.406 1 93 171 TYR B N 1
ATOM 5794 C CA . TYR B 1 171 ? 33.594 24.875 -7.227 1 93 171 TYR B CA 1
ATOM 5795 C C . TYR B 1 171 ? 32.156 25.328 -7.359 1 93 171 TYR B C 1
ATOM 5797 O O . TYR B 1 171 ? 31.578 25.875 -6.41 1 93 171 TYR B O 1
ATOM 5805 N N . ASP B 1 172 ? 31.594 25.219 -8.586 1 93.81 172 ASP B N 1
ATOM 5806 C CA . ASP B 1 172 ? 30.219 25.656 -8.828 1 93.81 172 ASP B CA 1
ATOM 5807 C C . ASP B 1 172 ? 29.328 24.484 -9.203 1 93.81 172 ASP B C 1
ATOM 5809 O O . ASP B 1 172 ? 28.125 24.656 -9.43 1 93.81 172 ASP B O 1
ATOM 5813 N N . GLU B 1 173 ? 29.938 23.312 -9.297 1 96.19 173 GLU B N 1
ATOM 5814 C CA . GLU B 1 173 ? 29.188 22.125 -9.656 1 96.19 173 GLU B CA 1
ATOM 5815 C C . GLU B 1 173 ? 29.688 20.906 -8.891 1 96.19 173 GLU B C 1
ATOM 5817 O O . GLU B 1 173 ? 30.844 20.875 -8.445 1 96.19 173 GLU B O 1
ATOM 5822 N N . VAL B 1 174 ? 28.828 19.984 -8.719 1 97.44 174 VAL B N 1
ATOM 5823 C CA . VAL B 1 174 ? 29.203 18.703 -8.148 1 97.44 174 VAL B CA 1
ATOM 5824 C C . VAL B 1 174 ? 28.891 17.578 -9.133 1 97.44 174 VAL B C 1
ATOM 5826 O O . VAL B 1 174 ? 27.844 17.609 -9.797 1 97.44 174 VAL B O 1
ATOM 5829 N N . GLU B 1 175 ? 29.859 16.797 -9.359 1 98.12 175 GLU B N 1
ATOM 5830 C CA . GLU B 1 175 ? 29.703 15.602 -10.18 1 98.12 175 GLU B CA 1
ATOM 5831 C C . GLU B 1 175 ? 29.594 14.344 -9.312 1 98.12 175 GLU B C 1
ATOM 5833 O O . GLU B 1 175 ? 30.516 14.023 -8.562 1 98.12 175 GLU B O 1
ATOM 5838 N N . ILE B 1 176 ? 28.438 13.68 -9.367 1 98.31 176 ILE B N 1
ATOM 5839 C CA . ILE B 1 176 ? 28.203 12.453 -8.617 1 98.31 176 ILE B CA 1
ATOM 5840 C C . ILE B 1 176 ? 28.234 11.258 -9.562 1 98.31 176 ILE B C 1
ATOM 5842 O O . ILE B 1 176 ? 27.469 11.18 -10.516 1 98.31 176 ILE B O 1
ATOM 5846 N N . LYS B 1 177 ? 29.109 10.359 -9.289 1 98.25 177 LYS B N 1
ATOM 5847 C CA . LYS B 1 177 ? 29.266 9.148 -10.094 1 98.25 177 LYS B CA 1
ATOM 5848 C C . LYS B 1 177 ? 28.906 7.906 -9.281 1 98.25 177 LYS B C 1
ATOM 5850 O O . LYS B 1 177 ? 29.422 7.711 -8.18 1 98.25 177 LYS B O 1
ATOM 5855 N N . VAL B 1 178 ? 28.016 7.133 -9.789 1 98 178 VAL B N 1
ATOM 5856 C CA . VAL B 1 178 ? 27.656 5.852 -9.188 1 98 178 VAL B CA 1
ATOM 5857 C C . VAL B 1 178 ? 28 4.719 -10.148 1 98 178 VAL B C 1
ATOM 5859 O O . VAL B 1 178 ? 27.547 4.711 -11.297 1 98 178 VAL B O 1
ATOM 5862 N N . SER B 1 179 ? 28.781 3.789 -9.656 1 96.81 179 SER B N 1
ATOM 5863 C CA . SER B 1 179 ? 29.266 2.713 -10.523 1 96.81 179 SER B CA 1
ATOM 5864 C C . SER B 1 179 ? 29.047 1.35 -9.875 1 96.81 179 SER B C 1
ATOM 5866 O O . SER B 1 179 ? 29.172 1.204 -8.656 1 96.81 179 SER B O 1
ATOM 5868 N N . ASP B 1 180 ? 28.656 0.44 -10.703 1 95 180 ASP B N 1
ATOM 5869 C CA . ASP B 1 180 ? 28.547 -0.954 -10.289 1 95 180 ASP B CA 1
ATOM 5870 C C . ASP B 1 180 ? 29.234 -1.883 -11.289 1 95 180 ASP B C 1
ATOM 5872 O O . ASP B 1 180 ? 29.594 -1.462 -12.391 1 95 180 ASP B O 1
ATOM 5876 N N . ASP B 1 181 ? 29.547 -3.092 -10.891 1 93.69 181 ASP B N 1
ATOM 5877 C CA . ASP B 1 181 ? 30.156 -4.074 -11.781 1 93.69 181 ASP B CA 1
ATOM 5878 C C . ASP B 1 181 ? 29.172 -5.195 -12.125 1 93.69 181 ASP B C 1
ATOM 5880 O O . ASP B 1 181 ? 29.562 -6.359 -12.219 1 93.69 181 ASP B O 1
ATOM 5884 N N . GLY B 1 182 ? 27.953 -4.875 -12.211 1 90.12 182 GLY B N 1
ATOM 5885 C CA . GLY B 1 182 ? 26.906 -5.867 -12.375 1 90.12 182 GLY B CA 1
ATOM 5886 C C . GLY B 1 182 ? 26.672 -6.254 -13.82 1 90.12 182 GLY B C 1
ATOM 5887 O O . GLY B 1 182 ? 27.625 -6.367 -14.602 1 90.12 182 GLY B O 1
ATOM 5888 N N . ASP B 1 183 ? 25.406 -6.543 -14.227 1 85.62 183 ASP B N 1
ATOM 5889 C CA . ASP B 1 183 ? 24.984 -7.16 -15.477 1 85.62 183 ASP B CA 1
ATOM 5890 C C . ASP B 1 183 ? 25.219 -6.219 -16.656 1 85.62 183 ASP B C 1
ATOM 5892 O O . ASP B 1 183 ? 25.391 -6.668 -17.797 1 85.62 183 ASP B O 1
ATOM 5896 N N . GLY B 1 184 ? 25.344 -4.961 -16.328 1 89.88 184 GLY B N 1
ATOM 5897 C CA . GLY B 1 184 ? 25.391 -3.992 -17.406 1 89.88 184 GLY B CA 1
ATOM 5898 C C . GLY B 1 184 ? 24.094 -3.883 -18.172 1 89.88 184 GLY B C 1
ATOM 5899 O O . GLY B 1 184 ? 23.141 -4.609 -17.891 1 89.88 184 GLY B O 1
ATOM 5900 N N . ILE B 1 185 ? 24.047 -2.908 -19.125 1 88 185 ILE B N 1
ATOM 5901 C CA . ILE B 1 185 ? 22.844 -2.639 -19.891 1 88 185 ILE B CA 1
ATOM 5902 C C . ILE B 1 185 ? 23.125 -2.822 -21.391 1 88 185 ILE B C 1
ATOM 5904 O O . ILE B 1 185 ? 24.125 -2.338 -21.891 1 88 185 ILE B O 1
ATOM 5908 N N . SER B 1 186 ? 22.234 -3.5 -22.031 1 86.44 186 SER B N 1
ATOM 5909 C CA . SER B 1 186 ? 22.391 -3.732 -23.453 1 86.44 186 SER B CA 1
ATOM 5910 C C . SER B 1 186 ? 22.203 -2.441 -24.25 1 86.44 186 SER B C 1
ATOM 5912 O O . SER B 1 186 ? 21.562 -1.499 -23.766 1 86.44 186 SER B O 1
ATOM 5914 N N . ALA B 1 187 ? 22.734 -2.447 -25.422 1 84.94 187 ALA B N 1
ATOM 5915 C CA . ALA B 1 187 ? 22.641 -1.269 -26.281 1 84.94 187 ALA B CA 1
ATOM 5916 C C . ALA B 1 187 ? 21.172 -0.939 -26.594 1 84.94 187 ALA B C 1
ATOM 5918 O O . ALA B 1 187 ? 20.797 0.233 -26.656 1 84.94 187 ALA B O 1
ATOM 5919 N N . LYS B 1 188 ? 20.438 -1.919 -26.734 1 81.88 188 LYS B N 1
ATOM 5920 C CA . LYS B 1 188 ? 19.016 -1.745 -27.031 1 81.88 188 LYS B CA 1
ATOM 5921 C C . LYS B 1 188 ? 18.297 -1.079 -25.859 1 81.88 188 LYS B C 1
ATOM 5923 O O . LYS B 1 188 ? 17.484 -0.164 -26.062 1 81.88 188 LYS B O 1
ATOM 5928 N N . GLN B 1 189 ? 18.594 -1.467 -24.688 1 81.62 189 GLN B N 1
ATOM 5929 C CA . GLN B 1 189 ? 17.953 -0.918 -23.5 1 81.62 189 GLN B CA 1
ATOM 5930 C C . GLN B 1 189 ? 18.422 0.502 -23.219 1 81.62 189 GLN B C 1
ATOM 5932 O O . GLN B 1 189 ? 17.672 1.326 -22.703 1 81.62 189 GLN B O 1
ATOM 5937 N N . MET B 1 190 ? 19.609 0.765 -23.625 1 86.31 190 MET B N 1
ATOM 5938 C CA . MET B 1 190 ? 20.219 2.068 -23.375 1 86.31 190 MET B CA 1
ATOM 5939 C C . MET B 1 190 ? 19.453 3.176 -24.094 1 86.31 190 MET B C 1
ATOM 5941 O O . MET B 1 190 ? 19.344 4.293 -23.578 1 86.31 190 MET B O 1
ATOM 5945 N N . LYS B 1 191 ? 18.891 2.84 -25.188 1 82.25 191 LYS B N 1
ATOM 5946 C CA . LYS B 1 191 ? 18.156 3.822 -25.969 1 82.25 191 LYS B CA 1
ATOM 5947 C C . LYS B 1 191 ? 16.891 4.285 -25.25 1 82.25 191 LYS B C 1
ATOM 5949 O O . LYS B 1 191 ? 16.406 5.391 -25.484 1 82.25 191 LYS B O 1
ATOM 5954 N N . HIS B 1 192 ? 16.406 3.469 -24.375 1 80.25 192 HIS B N 1
ATOM 5955 C CA . HIS B 1 192 ? 15.156 3.779 -23.688 1 80.25 192 HIS B CA 1
ATOM 5956 C C . HIS B 1 192 ? 15.359 3.822 -22.172 1 80.25 192 HIS B C 1
ATOM 5958 O O . HIS B 1 192 ? 14.398 3.654 -21.406 1 80.25 192 HIS B O 1
ATOM 5964 N N . LEU B 1 193 ? 16.531 4.078 -21.781 1 83.62 193 LEU B N 1
ATOM 5965 C CA . LEU B 1 193 ? 16.922 3.943 -20.391 1 83.62 193 LEU B CA 1
ATOM 5966 C C . LEU B 1 193 ? 16.109 4.871 -19.5 1 83.62 193 LEU B C 1
ATOM 5968 O O . LEU B 1 193 ? 15.648 4.469 -18.438 1 83.62 193 LEU B O 1
ATOM 5972 N N . PHE B 1 194 ? 15.875 6.141 -20.016 1 83.75 194 PHE B N 1
ATOM 5973 C CA . PHE B 1 194 ? 15.234 7.137 -19.156 1 83.75 194 PHE B CA 1
ATOM 5974 C C . PHE B 1 194 ? 13.758 7.277 -19.516 1 83.75 194 PHE B C 1
ATOM 5976 O O . PHE B 1 194 ? 13.07 8.172 -19.016 1 83.75 194 PHE B O 1
ATOM 5983 N N . LYS B 1 195 ? 13.305 6.477 -20.406 1 77.25 195 LYS B N 1
ATOM 5984 C CA . LYS B 1 195 ? 11.883 6.508 -20.734 1 77.25 195 LYS B CA 1
ATOM 5985 C C . LYS B 1 195 ? 11.047 5.82 -19.656 1 77.25 195 LYS B C 1
ATOM 5987 O O . LYS B 1 195 ? 11.461 4.797 -19.109 1 77.25 195 LYS B O 1
ATOM 5992 N N . ARG B 1 196 ? 9.938 6.59 -19.422 1 68.12 196 ARG B N 1
ATOM 5993 C CA . ARG B 1 196 ? 9.062 6.055 -18.391 1 68.12 196 ARG B CA 1
ATOM 5994 C C . ARG B 1 196 ? 8.422 4.746 -18.844 1 68.12 196 ARG B C 1
ATOM 5996 O O . ARG B 1 196 ? 8.031 4.609 -20 1 68.12 196 ARG B O 1
ATOM 6003 N N . PHE B 1 197 ? 8.242 3.99 -18 1 57.44 197 PHE B N 1
ATOM 6004 C CA . PHE B 1 197 ? 7.461 2.768 -18.125 1 57.44 197 PHE B CA 1
ATOM 6005 C C . PHE B 1 197 ? 7.957 1.92 -19.281 1 57.44 197 PHE B C 1
ATOM 6007 O O . PHE B 1 197 ? 7.188 1.159 -19.875 1 57.44 197 PHE B O 1
ATOM 6014 N N . HIS B 1 198 ? 9.016 2.438 -19.922 1 48.53 198 HIS B N 1
ATOM 6015 C CA . HIS B 1 198 ? 9.477 1.712 -21.109 1 48.53 198 HIS B CA 1
ATOM 6016 C C . HIS B 1 198 ? 9.43 0.205 -20.875 1 48.53 198 HIS B C 1
ATOM 6018 O O . HIS B 1 198 ? 9.414 -0.573 -21.828 1 48.53 198 HIS B O 1
ATOM 6024 N N . ASP B 1 199 ? 9.406 -0.045 -19.703 1 46.06 199 ASP B N 1
ATOM 6025 C CA . ASP B 1 199 ? 9.43 -1.496 -19.547 1 46.06 199 ASP B CA 1
ATOM 6026 C C . ASP B 1 199 ? 8.023 -2.082 -19.641 1 46.06 199 ASP B C 1
ATOM 6028 O O . ASP B 1 199 ? 7.75 -3.146 -19.078 1 46.06 199 ASP B O 1
ATOM 6032 N N . GLY B 1 200 ? 7.051 -1.416 -20.203 1 43 200 GLY B N 1
ATOM 6033 C CA . GLY B 1 200 ? 5.668 -1.848 -20.344 1 43 200 GLY B CA 1
ATOM 6034 C C . GLY B 1 200 ? 5.535 -3.316 -20.688 1 43 200 GLY B C 1
ATOM 6035 O O . GLY B 1 200 ? 4.445 -3.885 -20.609 1 43 200 GLY B O 1
ATOM 6036 N N . ASP B 1 201 ? 6.18 -3.68 -21.609 1 43.75 201 ASP B N 1
ATOM 6037 C CA . ASP B 1 201 ? 5.996 -5.109 -21.844 1 43.75 201 ASP B CA 1
ATOM 6038 C C . ASP B 1 201 ? 6.5 -5.926 -20.656 1 43.75 201 ASP B C 1
ATOM 6040 O O . ASP B 1 201 ? 7.688 -6.25 -20.562 1 43.75 201 ASP B O 1
ATOM 6044 N N . TYR B 1 202 ? 5.73 -5.832 -19.719 1 42.25 202 TYR B N 1
ATOM 6045 C CA . TYR B 1 202 ? 6.145 -6.617 -18.562 1 42.25 202 TYR B CA 1
ATOM 6046 C C . TYR B 1 202 ? 6.82 -7.914 -19 1 42.25 202 TYR B C 1
ATOM 6048 O O . TYR B 1 202 ? 7.602 -8.492 -18.234 1 42.25 202 TYR B O 1
ATOM 6056 N N . ARG B 1 203 ? 6.215 -8.5 -20.094 1 41.59 203 ARG B N 1
ATOM 6057 C CA . ARG B 1 203 ? 6.75 -9.75 -20.609 1 41.59 203 ARG B CA 1
ATOM 6058 C C . ARG B 1 203 ? 8.164 -9.562 -21.141 1 41.59 203 ARG B C 1
ATOM 6060 O O . ARG B 1 203 ? 9.008 -10.461 -21.016 1 41.59 203 ARG B O 1
ATOM 6067 N N . GLN B 1 204 ? 8.078 -8.586 -22.031 1 39.84 204 GLN B N 1
ATOM 6068 C CA . GLN B 1 204 ? 9.328 -8.516 -22.781 1 39.84 204 GLN B CA 1
ATOM 6069 C C . GLN B 1 204 ? 10.477 -8.039 -21.891 1 39.84 204 GLN B C 1
ATOM 6071 O O . GLN B 1 204 ? 11.625 -8.438 -22.094 1 39.84 204 GLN B O 1
ATOM 6076 N N . HIS B 1 205 ? 10.227 -6.922 -21.062 1 40.75 205 HIS B N 1
ATOM 6077 C CA . HIS B 1 205 ? 11.391 -6.496 -20.281 1 40.75 205 HIS B CA 1
ATOM 6078 C C . HIS B 1 205 ? 11.25 -6.895 -18.812 1 40.75 205 HIS B C 1
ATOM 6080 O O . HIS B 1 205 ? 10.328 -6.449 -18.125 1 40.75 205 HIS B O 1
ATOM 6086 N N . GLN B 1 206 ? 11.367 -8.109 -18.531 1 41.06 206 GLN B N 1
ATOM 6087 C CA . GLN B 1 206 ? 11.578 -8.859 -17.297 1 41.06 206 GLN B CA 1
ATOM 6088 C C . GLN B 1 206 ? 12.086 -7.949 -16.188 1 41.06 206 GLN B C 1
ATOM 6090 O O . GLN B 1 206 ? 13.047 -8.289 -15.492 1 41.06 206 GLN B O 1
ATOM 6095 N N . THR B 1 207 ? 11.82 -6.676 -16.297 1 44.97 207 THR B N 1
ATOM 6096 C CA . THR B 1 207 ? 12.578 -5.84 -15.375 1 44.97 207 THR B CA 1
ATOM 6097 C C . THR B 1 207 ? 11.961 -5.871 -13.977 1 44.97 207 THR B C 1
ATOM 6099 O O . THR B 1 207 ? 10.742 -5.957 -13.836 1 44.97 207 THR B O 1
ATOM 6102 N N . ASN B 1 208 ? 12.766 -6.316 -13.07 1 54.22 208 ASN B N 1
ATOM 6103 C CA . ASN B 1 208 ? 12.57 -6.25 -11.625 1 54.22 208 ASN B CA 1
ATOM 6104 C C . ASN B 1 208 ? 12.461 -4.809 -11.141 1 54.22 208 ASN B C 1
ATOM 6106 O O . ASN B 1 208 ? 13.438 -4.059 -11.172 1 54.22 208 ASN B O 1
ATOM 6110 N N . GLY B 1 209 ? 11.195 -4.156 -11.25 1 63.34 209 GLY B N 1
ATOM 6111 C CA . GLY B 1 209 ? 11.023 -2.822 -10.695 1 63.34 209 GLY B CA 1
ATOM 6112 C C . GLY B 1 209 ? 9.859 -2.064 -11.305 1 63.34 209 GLY B C 1
ATOM 6113 O O . GLY B 1 209 ? 9.18 -2.574 -12.203 1 63.34 209 GLY B O 1
ATOM 6114 N N . THR B 1 210 ? 9.602 -0.892 -10.883 1 64.75 210 THR B N 1
ATOM 6115 C CA . THR B 1 210 ? 8.469 -0.085 -11.336 1 64.75 210 THR B CA 1
ATOM 6116 C C . THR B 1 210 ? 8.797 0.601 -12.656 1 64.75 210 THR B C 1
ATOM 6118 O O . THR B 1 210 ? 7.895 1.055 -13.367 1 64.75 210 THR B O 1
ATOM 6121 N N . GLY B 1 211 ? 10.102 0.635 -13.016 1 71.31 211 GLY B N 1
ATOM 6122 C CA . GLY B 1 211 ? 10.523 1.378 -14.195 1 71.31 211 GLY B CA 1
ATOM 6123 C C . GLY B 1 211 ? 10.336 2.877 -14.047 1 71.31 211 GLY B C 1
ATOM 6124 O O . GLY B 1 211 ? 10.414 3.615 -15.031 1 71.31 211 GLY B O 1
ATOM 6125 N N . LEU B 1 212 ? 10.125 3.336 -12.883 1 77.88 212 LEU B N 1
ATOM 6126 C CA . LEU B 1 212 ? 9.875 4.754 -12.656 1 77.88 212 LEU B CA 1
ATOM 6127 C C . LEU B 1 212 ? 11.117 5.434 -12.086 1 77.88 212 LEU B C 1
ATOM 6129 O O . LEU B 1 212 ? 11.25 6.66 -12.156 1 77.88 212 LEU B O 1
ATOM 6133 N N . GLY B 1 213 ? 12.031 4.668 -11.602 1 81.75 213 GLY B N 1
ATOM 6134 C CA . GLY B 1 213 ? 13.133 5.211 -10.82 1 81.75 213 GLY B CA 1
ATOM 6135 C C . GLY B 1 213 ? 14.062 6.086 -11.641 1 81.75 213 GLY B C 1
ATOM 6136 O O . GLY B 1 213 ? 14.297 7.246 -11.297 1 81.75 213 GLY B O 1
ATOM 6137 N N . LEU B 1 214 ? 14.5 5.613 -12.789 1 87.75 214 LEU B N 1
ATOM 6138 C CA . LEU B 1 214 ? 15.5 6.324 -13.578 1 87.75 214 LEU B CA 1
ATOM 6139 C C . LEU B 1 214 ? 14.883 7.523 -14.289 1 87.75 214 LEU B C 1
ATOM 6141 O O . LEU B 1 214 ? 15.531 8.555 -14.445 1 87.75 214 LEU B O 1
ATOM 6145 N N . SER B 1 215 ? 13.719 7.32 -14.758 1 87.25 215 SER B N 1
ATOM 6146 C CA . SER B 1 215 ? 13.047 8.453 -15.391 1 87.25 215 SER B CA 1
ATOM 6147 C C . SER B 1 215 ? 12.82 9.586 -14.398 1 87.25 215 SER B C 1
ATOM 6149 O O . SER B 1 215 ? 13.016 10.758 -14.734 1 87.25 215 SER B O 1
ATOM 6151 N N . LEU B 1 216 ? 12.43 9.211 -13.25 1 88.25 216 LEU B N 1
ATOM 6152 C CA . LEU B 1 216 ? 12.25 10.219 -12.211 1 88.25 216 LEU B CA 1
ATOM 6153 C C . LEU B 1 216 ? 13.578 10.891 -11.875 1 88.25 216 LEU B C 1
ATOM 6155 O O . LEU B 1 216 ? 13.625 12.102 -11.656 1 88.25 216 LEU B O 1
ATOM 6159 N N . THR B 1 217 ? 14.594 10.07 -11.773 1 93.31 217 THR B N 1
ATOM 6160 C CA . THR B 1 217 ? 15.914 10.617 -11.492 1 93.31 217 THR B CA 1
ATOM 6161 C C . THR B 1 217 ? 16.297 11.656 -12.539 1 93.31 217 THR B C 1
ATOM 6163 O O . THR B 1 217 ? 16.812 12.727 -12.195 1 93.31 217 THR B O 1
ATOM 6166 N N . GLN B 1 218 ? 16.062 11.344 -13.734 1 93.38 218 GLN B N 1
ATOM 6167 C CA . GLN B 1 218 ? 16.344 12.289 -14.805 1 93.38 218 GLN B CA 1
ATOM 6168 C C . GLN B 1 218 ? 15.562 13.586 -14.625 1 93.38 218 GLN B C 1
ATOM 6170 O O . GLN B 1 218 ? 16.109 14.68 -14.758 1 93.38 218 GLN B O 1
ATOM 6175 N N . ASP B 1 219 ? 14.305 13.461 -14.328 1 91.94 219 ASP B N 1
ATOM 6176 C CA . ASP B 1 219 ? 13.453 14.633 -14.109 1 91.94 219 ASP B CA 1
ATOM 6177 C C . ASP B 1 219 ? 13.977 15.477 -12.953 1 91.94 219 ASP B C 1
ATOM 6179 O O . ASP B 1 219 ? 13.984 16.703 -13.023 1 91.94 219 ASP B O 1
ATOM 6183 N N . LEU B 1 220 ? 14.359 14.789 -11.922 1 93.62 220 LEU B N 1
ATOM 6184 C CA . LEU B 1 220 ? 14.844 15.484 -10.742 1 93.62 220 LEU B CA 1
ATOM 6185 C C . LEU B 1 220 ? 16.156 16.203 -11.031 1 93.62 220 LEU B C 1
ATOM 6187 O O . LEU B 1 220 ? 16.375 17.312 -10.555 1 93.62 220 LEU B O 1
ATOM 6191 N N . VAL B 1 221 ? 17.016 15.562 -11.812 1 96.31 221 VAL B N 1
ATOM 6192 C CA . VAL B 1 221 ? 18.297 16.156 -12.188 1 96.31 221 VAL B CA 1
ATOM 6193 C C . VAL B 1 221 ? 18.062 17.406 -13.031 1 96.31 221 VAL B C 1
ATOM 6195 O O . VAL B 1 221 ? 18.672 18.453 -12.797 1 96.31 221 VAL B O 1
ATOM 6198 N N . TYR B 1 222 ? 17.141 17.281 -13.945 1 94.31 222 TYR B N 1
ATOM 6199 C CA . TYR B 1 222 ? 16.812 18.406 -14.797 1 94.31 222 TYR B CA 1
ATOM 6200 C C . TYR B 1 222 ? 16.188 19.531 -14 1 94.31 222 TYR B C 1
ATOM 6202 O O . TYR B 1 222 ? 16.453 20.719 -14.25 1 94.31 222 TYR B O 1
ATOM 6210 N N . LEU B 1 223 ? 15.367 19.141 -13.094 1 92.56 223 LEU B N 1
ATOM 6211 C CA . LEU B 1 223 ? 14.758 20.141 -12.211 1 92.56 223 LEU B CA 1
ATOM 6212 C C . LEU B 1 223 ? 15.82 20.922 -11.461 1 92.56 223 LEU B C 1
ATOM 6214 O O . LEU B 1 223 ? 15.648 22.125 -11.219 1 92.56 223 LEU B O 1
ATOM 6218 N N . ASN B 1 224 ? 16.906 20.266 -11.156 1 94.94 224 ASN B N 1
ATOM 6219 C CA . ASN B 1 224 ? 18.016 20.891 -10.461 1 94.94 224 ASN B CA 1
ATOM 6220 C C . ASN B 1 224 ? 18.984 21.562 -11.438 1 94.94 224 ASN B C 1
ATOM 6222 O O . ASN B 1 224 ? 20.094 21.938 -11.062 1 94.94 224 ASN B O 1
ATOM 6226 N N . ARG B 1 225 ? 18.578 21.594 -12.734 1 94 225 ARG B N 1
ATOM 6227 C CA . ARG B 1 225 ? 19.359 22.219 -13.805 1 94 225 ARG B CA 1
ATOM 6228 C C . ARG B 1 225 ? 20.656 21.469 -14.055 1 94 225 ARG B C 1
ATOM 6230 O O . ARG B 1 225 ? 21.688 22.078 -14.336 1 94 225 ARG B O 1
ATOM 6237 N N . GLY B 1 226 ? 20.609 20.234 -13.734 1 96.69 226 GLY B N 1
ATOM 6238 C CA . GLY B 1 226 ? 21.766 19.391 -13.953 1 96.69 226 GLY B CA 1
ATOM 6239 C C . GLY B 1 226 ? 21.625 18.484 -15.172 1 96.69 226 GLY B C 1
ATOM 6240 O O . GLY B 1 226 ? 20.75 18.719 -16.016 1 96.69 226 GLY B O 1
ATOM 6241 N N . THR B 1 227 ? 22.641 17.625 -15.32 1 96.5 227 THR B N 1
ATOM 6242 C CA . THR B 1 227 ? 22.641 16.641 -16.391 1 96.5 227 THR B CA 1
ATOM 6243 C C . THR B 1 227 ? 22.938 15.242 -15.852 1 96.5 227 THR B C 1
ATOM 6245 O O . THR B 1 227 ? 23.562 15.102 -14.797 1 96.5 227 THR B O 1
ATOM 6248 N N . ILE B 1 228 ? 22.453 14.266 -16.562 1 96.75 228 ILE B N 1
ATOM 6249 C CA . ILE B 1 228 ? 22.703 12.883 -16.188 1 96.75 228 ILE B CA 1
ATOM 6250 C C . ILE B 1 228 ? 23.109 12.078 -17.422 1 96.75 228 ILE B C 1
ATOM 6252 O O . ILE B 1 228 ? 22.531 12.258 -18.5 1 96.75 228 ILE B O 1
ATOM 6256 N N . THR B 1 229 ? 24.125 11.305 -17.328 1 95.56 229 THR B N 1
ATOM 6257 C CA . THR B 1 229 ? 24.578 10.414 -18.391 1 95.56 229 THR B CA 1
ATOM 6258 C C . THR B 1 229 ? 24.844 9.016 -17.844 1 95.56 229 THR B C 1
ATOM 6260 O O . THR B 1 229 ? 25 8.836 -16.641 1 95.56 229 THR B O 1
ATOM 6263 N N . CYS B 1 230 ? 24.781 8.07 -18.719 1 95.69 230 CYS B N 1
ATOM 6264 C CA . CYS B 1 230 ? 25 6.68 -18.328 1 95.69 230 CYS B CA 1
ATOM 6265 C C . CYS B 1 230 ? 25.953 5.988 -19.297 1 95.69 230 CYS B C 1
ATOM 6267 O O . CYS B 1 230 ? 25.844 6.152 -20.516 1 95.69 230 CYS B O 1
ATOM 6269 N N . HIS B 1 231 ? 26.969 5.383 -18.766 1 94.94 231 HIS B N 1
ATOM 6270 C CA . HIS B 1 231 ? 27.859 4.5 -19.5 1 94.94 231 HIS B CA 1
ATOM 6271 C C . HIS B 1 231 ? 27.734 3.061 -19.016 1 94.94 231 HIS B C 1
ATOM 6273 O O . HIS B 1 231 ? 27.891 2.785 -17.828 1 94.94 231 HIS B O 1
ATOM 6279 N N . SER B 1 232 ? 27.375 2.178 -19.969 1 93.88 232 SER B N 1
ATOM 6280 C CA . SER B 1 232 ? 27.203 0.786 -19.578 1 93.88 232 SER B CA 1
ATOM 6281 C C . SER B 1 232 ? 27.531 -0.166 -20.719 1 93.88 232 SER B C 1
ATOM 6283 O O . SER B 1 232 ? 27.422 0.202 -21.891 1 93.88 232 SER B O 1
ATOM 6285 N N . GLU B 1 233 ? 28.125 -1.258 -20.375 1 91.12 233 GLU B N 1
ATOM 6286 C CA . GLU B 1 233 ? 28.359 -2.377 -21.281 1 91.12 233 GLU B CA 1
ATOM 6287 C C . GLU B 1 233 ? 27.891 -3.695 -20.672 1 91.12 233 GLU B C 1
ATOM 6289 O O . GLU B 1 233 ? 28.094 -3.936 -19.469 1 91.12 233 GLU B O 1
ATOM 6294 N N . GLU B 1 234 ? 27.219 -4.453 -21.5 1 90.06 234 GLU B N 1
ATOM 6295 C CA . GLU B 1 234 ? 26.672 -5.723 -21.016 1 90.06 234 GLU B CA 1
ATOM 6296 C C . GLU B 1 234 ? 27.781 -6.59 -20.406 1 90.06 234 GLU B C 1
ATOM 6298 O O . GLU B 1 234 ? 28.828 -6.801 -21.016 1 90.06 234 GLU B O 1
ATOM 6303 N N . GLY B 1 235 ? 27.578 -7.043 -19.188 1 89.19 235 GLY B N 1
ATOM 6304 C CA . GLY B 1 235 ? 28.516 -7.93 -18.5 1 89.19 235 GLY B CA 1
ATOM 6305 C C . GLY B 1 235 ? 29.625 -7.188 -17.797 1 89.19 235 GLY B C 1
ATOM 6306 O O . GLY B 1 235 ? 30.438 -7.797 -17.094 1 89.19 235 GLY B O 1
ATOM 6307 N N . LYS B 1 236 ? 29.797 -5.902 -17.938 1 90.62 236 LYS B N 1
ATOM 6308 C CA . LYS B 1 236 ? 30.922 -5.152 -17.375 1 90.62 236 LYS B CA 1
ATOM 6309 C C . LYS B 1 236 ? 30.438 -4.234 -16.25 1 90.62 236 LYS B C 1
ATOM 6311 O O . LYS B 1 236 ? 31.234 -3.842 -15.391 1 90.62 236 LYS B O 1
ATOM 6316 N N . GLY B 1 237 ? 29.266 -3.869 -16.328 1 93.62 237 GLY B N 1
ATOM 6317 C CA . GLY B 1 237 ? 28.75 -2.99 -15.297 1 93.62 237 GLY B CA 1
ATOM 6318 C C . GLY B 1 237 ? 28.172 -1.699 -15.836 1 93.62 237 GLY B C 1
ATOM 6319 O O . GLY B 1 237 ? 28 -1.543 -17.047 1 93.62 237 GLY B O 1
ATOM 6320 N N . THR B 1 238 ? 27.781 -0.798 -14.969 1 95.69 238 THR B N 1
ATOM 6321 C CA . THR B 1 238 ? 27.109 0.441 -15.344 1 95.69 238 THR B CA 1
ATOM 6322 C C . THR B 1 238 ? 27.625 1.608 -14.5 1 95.69 238 THR B C 1
ATOM 6324 O O . THR B 1 238 ? 27.969 1.435 -13.328 1 95.69 238 THR B O 1
ATOM 6327 N N . GLU B 1 239 ? 27.734 2.727 -15.148 1 97.06 239 GLU B N 1
ATOM 6328 C CA . GLU B 1 239 ? 28.125 3.953 -14.469 1 97.06 239 GLU B CA 1
ATOM 6329 C C . GLU B 1 239 ? 27.188 5.102 -14.805 1 97.06 239 GLU B C 1
ATOM 6331 O O . GLU B 1 239 ? 26.984 5.434 -15.977 1 97.06 239 GLU B O 1
ATOM 6336 N N . PHE B 1 240 ? 26.641 5.691 -13.766 1 97.69 240 PHE B N 1
ATOM 6337 C CA . PHE B 1 240 ? 25.828 6.891 -13.922 1 97.69 240 PHE B CA 1
ATOM 6338 C C . PHE B 1 240 ? 26.594 8.125 -13.461 1 97.69 240 PHE B C 1
ATOM 6340 O O . PHE B 1 240 ? 27.312 8.086 -12.453 1 97.69 240 PHE B O 1
ATOM 6347 N N . ILE B 1 241 ? 26.469 9.156 -14.227 1 98 241 ILE B N 1
ATOM 6348 C CA . ILE B 1 241 ? 27.125 10.414 -13.883 1 98 241 ILE B CA 1
ATOM 6349 C C . ILE B 1 241 ? 26.094 11.539 -13.82 1 98 241 ILE B C 1
ATOM 6351 O O . ILE B 1 241 ? 25.422 11.828 -14.812 1 98 241 ILE B O 1
ATOM 6355 N N . VAL B 1 242 ? 26 12.164 -12.664 1 98.25 242 VAL B N 1
ATOM 6356 C CA . VAL B 1 242 ? 25.078 13.281 -12.438 1 98.25 242 VAL B CA 1
ATOM 6357 C C . VAL B 1 242 ? 25.891 14.547 -12.141 1 98.25 242 VAL B C 1
ATOM 6359 O O . VAL B 1 242 ? 26.781 14.539 -11.289 1 98.25 242 VAL B O 1
ATOM 6362 N N . ARG B 1 243 ? 25.594 15.602 -12.852 1 97.88 243 ARG B N 1
ATOM 6363 C CA . ARG B 1 243 ? 26.188 16.906 -12.602 1 97.88 243 ARG B CA 1
ATOM 6364 C C . ARG B 1 243 ? 25.141 17.922 -12.156 1 97.88 243 ARG B C 1
ATOM 6366 O O . ARG B 1 243 ? 24.125 18.109 -12.828 1 97.88 243 ARG B O 1
ATOM 6373 N N . LEU B 1 244 ? 25.391 18.547 -11.055 1 97.94 244 LEU B N 1
ATOM 6374 C CA . LEU B 1 244 ? 24.453 19.5 -10.5 1 97.94 244 LEU B CA 1
ATOM 6375 C C . LEU B 1 244 ? 25.141 20.828 -10.188 1 97.94 244 LEU B C 1
ATOM 6377 O O . LEU B 1 244 ? 26.219 20.844 -9.586 1 97.94 244 LEU B O 1
ATOM 6381 N N . PRO B 1 245 ? 24.516 21.922 -10.602 1 97.56 245 PRO B N 1
ATOM 6382 C CA . PRO B 1 245 ? 25.031 23.219 -10.117 1 97.56 245 PRO B CA 1
ATOM 6383 C C . PRO B 1 245 ? 24.75 23.438 -8.633 1 97.56 245 PRO B C 1
ATOM 6385 O O . PRO B 1 245 ? 23.719 23 -8.117 1 97.56 245 PRO B O 1
ATOM 6388 N N . ILE B 1 246 ? 25.688 24.109 -7.883 1 96.38 246 ILE B N 1
ATOM 6389 C CA . ILE B 1 246 ? 25.5 24.266 -6.445 1 96.38 246 ILE B CA 1
ATOM 6390 C C . ILE B 1 246 ? 25.688 25.734 -6.051 1 96.38 246 ILE B C 1
ATOM 6392 O O . ILE B 1 246 ? 25.75 26.062 -4.867 1 96.38 246 ILE B O 1
ATOM 6396 N N . LYS B 1 247 ? 25.766 26.609 -7.031 1 95.44 247 LYS B N 1
ATOM 6397 C CA . LYS B 1 247 ? 25.859 28.047 -6.738 1 95.44 247 LYS B CA 1
ATOM 6398 C C . LYS B 1 247 ? 24.484 28.688 -6.691 1 95.44 247 LYS B C 1
ATOM 6400 O O . LYS B 1 247 ? 23.578 28.297 -7.441 1 95.44 247 LYS B O 1
ATOM 6405 N N . LYS B 1 248 ? 24.406 29.672 -5.992 1 93.5 248 LYS B N 1
ATOM 6406 C CA . LYS B 1 248 ? 23.141 30.375 -5.793 1 93.5 248 LYS B CA 1
ATOM 6407 C C . LYS B 1 248 ? 22.625 30.953 -7.105 1 93.5 248 LYS B C 1
ATOM 6409 O O . LYS B 1 248 ? 21.422 30.969 -7.355 1 93.5 248 LYS B O 1
ATOM 6414 N N . GLU B 1 249 ? 23.531 31.344 -8 1 92.94 249 GLU B N 1
ATOM 6415 C CA . GLU B 1 249 ? 23.188 32.031 -9.242 1 92.94 249 GLU B CA 1
ATOM 6416 C C . GLU B 1 249 ? 22.531 31.078 -10.234 1 92.94 249 GLU B C 1
ATOM 6418 O O . GLU B 1 249 ? 21.906 31.516 -11.203 1 92.94 249 GLU B O 1
ATOM 6423 N N . ALA B 1 250 ? 22.688 29.844 -9.93 1 94.19 250 ALA B N 1
ATOM 6424 C CA . ALA B 1 250 ? 22.141 28.859 -10.852 1 94.19 250 ALA B CA 1
ATOM 6425 C C . ALA B 1 250 ? 20.625 28.719 -10.664 1 94.19 250 ALA B C 1
ATOM 6427 O O . ALA B 1 250 ? 19.938 28.156 -11.523 1 94.19 250 ALA B O 1
ATOM 6428 N N . PHE B 1 251 ? 20.062 29.344 -9.602 1 94.12 251 PHE B N 1
ATOM 6429 C CA . PHE B 1 251 ? 18.656 29.109 -9.266 1 94.12 251 PHE B CA 1
ATOM 6430 C C . PHE B 1 251 ? 17.875 30.422 -9.258 1 94.12 251 PHE B C 1
ATOM 6432 O O . PHE B 1 251 ? 18.438 31.484 -9.07 1 94.12 251 PHE B O 1
ATOM 6439 N N . ALA B 1 252 ? 16.562 30.266 -9.5 1 91.75 252 ALA B N 1
ATOM 6440 C CA . ALA B 1 252 ? 15.672 31.438 -9.445 1 91.75 252 ALA B CA 1
ATOM 6441 C C . ALA B 1 252 ? 15.422 31.859 -8.008 1 91.75 252 ALA B C 1
ATOM 6443 O O . ALA B 1 252 ? 15.516 31.062 -7.082 1 91.75 252 ALA B O 1
ATOM 6444 N N . PRO B 1 253 ? 15.039 33.062 -7.781 1 90.12 253 PRO B N 1
ATOM 6445 C CA . PRO B 1 253 ? 14.836 33.594 -6.422 1 90.12 253 PRO B CA 1
ATOM 6446 C C . PRO B 1 253 ? 13.758 32.812 -5.652 1 90.12 253 PRO B C 1
ATOM 6448 O O . PRO B 1 253 ? 13.875 32.625 -4.441 1 90.12 253 PRO B O 1
ATOM 6451 N N . ASP B 1 254 ? 12.82 32.312 -6.43 1 85.69 254 ASP B N 1
ATOM 6452 C CA . ASP B 1 254 ? 11.719 31.625 -5.766 1 85.69 254 ASP B CA 1
ATOM 6453 C C . ASP B 1 254 ? 12.109 30.203 -5.387 1 85.69 254 ASP B C 1
ATOM 6455 O O . ASP B 1 254 ? 11.391 29.531 -4.648 1 85.69 254 ASP B O 1
ATOM 6459 N N . GLN B 1 255 ? 13.289 29.844 -5.855 1 89.31 255 GLN B N 1
ATOM 6460 C CA . GLN B 1 255 ? 13.773 28.484 -5.582 1 89.31 255 GLN B CA 1
ATOM 6461 C C . GLN B 1 255 ? 14.781 28.484 -4.438 1 89.31 255 GLN B C 1
ATOM 6463 O O . GLN B 1 255 ? 15.266 27.422 -4.035 1 89.31 255 GLN B O 1
ATOM 6468 N N . ILE B 1 256 ? 15.023 29.625 -3.873 1 88.38 256 ILE B N 1
ATOM 6469 C CA . ILE B 1 256 ? 16.078 29.75 -2.873 1 88.38 256 ILE B CA 1
ATOM 6470 C C . ILE B 1 256 ? 15.453 29.953 -1.492 1 88.38 256 ILE B C 1
ATOM 6472 O O . ILE B 1 256 ? 14.648 30.875 -1.297 1 88.38 256 ILE B O 1
ATOM 6476 N N . ASP B 1 257 ? 15.734 29.062 -0.655 1 82.81 257 ASP B N 1
ATOM 6477 C CA . ASP B 1 257 ? 15.352 29.219 0.745 1 82.81 257 ASP B CA 1
ATOM 6478 C C . ASP B 1 257 ? 16.5 29.766 1.576 1 82.81 257 ASP B C 1
ATOM 6480 O O . ASP B 1 257 ? 17.375 29.016 2.027 1 82.81 257 ASP B O 1
ATOM 6484 N N . GLU B 1 258 ? 16.438 30.906 1.913 1 77.25 258 GLU B N 1
ATOM 6485 C CA . GLU B 1 258 ? 17.531 31.578 2.611 1 77.25 258 GLU B CA 1
ATOM 6486 C C . GLU B 1 258 ? 17.422 31.375 4.121 1 77.25 258 GLU B C 1
ATOM 6488 O O . GLU B 1 258 ? 18.406 31.531 4.844 1 77.25 258 GLU B O 1
ATOM 6493 N N . LYS B 1 259 ? 16.234 30.984 4.574 1 69.69 259 LYS B N 1
ATOM 6494 C CA . LYS B 1 259 ? 15.984 30.906 6.012 1 69.69 259 LYS B CA 1
ATOM 6495 C C . LYS B 1 259 ? 16.406 29.547 6.566 1 69.69 259 LYS B C 1
ATOM 6497 O O . LYS B 1 259 ? 16.703 29.422 7.754 1 69.69 259 LYS B O 1
ATOM 6502 N N . HIS B 1 260 ? 16.406 28.641 5.734 1 66.38 260 HIS B N 1
ATOM 6503 C CA . HIS B 1 260 ? 16.672 27.297 6.219 1 66.38 260 HIS B CA 1
ATOM 6504 C C . HIS B 1 260 ? 18.094 26.844 5.855 1 66.38 260 HIS B C 1
ATOM 6506 O O . HIS B 1 260 ? 18.547 27.078 4.734 1 66.38 260 HIS B O 1
ATOM 6512 N N . LYS B 1 261 ? 18.828 26.438 6.996 1 69.12 261 LYS B N 1
ATOM 6513 C CA . LYS B 1 261 ? 20.125 25.812 6.773 1 69.12 261 LYS B CA 1
ATOM 6514 C C . LYS B 1 261 ? 20.031 24.281 6.91 1 69.12 261 LYS B C 1
ATOM 6516 O O . LYS B 1 261 ? 19.266 23.781 7.723 1 69.12 261 LYS B O 1
ATOM 6521 N N . ILE B 1 262 ? 20.672 23.625 5.977 1 70.25 262 ILE B N 1
ATOM 6522 C CA . ILE B 1 262 ? 20.688 22.172 6.008 1 70.25 262 ILE B CA 1
ATOM 6523 C C . ILE B 1 262 ? 21.344 21.688 7.297 1 70.25 262 ILE B C 1
ATOM 6525 O O . ILE B 1 262 ? 22.469 22.078 7.617 1 70.25 262 ILE B O 1
ATOM 6529 N N . ASP B 1 263 ? 20.375 21.125 8.227 1 59.09 263 ASP B N 1
ATOM 6530 C CA . ASP B 1 263 ? 20.906 20.531 9.445 1 59.09 263 ASP B CA 1
ATOM 6531 C C . ASP B 1 263 ? 21.328 19.078 9.211 1 59.09 263 ASP B C 1
ATOM 6533 O O . ASP B 1 263 ? 20.516 18.25 8.82 1 59.09 263 ASP B O 1
ATOM 6537 N N . PHE B 1 264 ? 22.625 18.875 9.297 1 56.12 264 PHE B N 1
ATOM 6538 C CA . PHE B 1 264 ? 23.188 17.562 9.055 1 56.12 264 PHE B CA 1
ATOM 6539 C C . PHE B 1 264 ? 22.891 16.625 10.219 1 56.12 264 PHE B C 1
ATOM 6541 O O . PHE B 1 264 ? 23.016 15.398 10.094 1 56.12 264 PHE B O 1
ATOM 6548 N N . ASN B 1 265 ? 22.484 17.188 11.414 1 49.16 265 ASN B N 1
ATOM 6549 C CA . ASN B 1 265 ? 22.344 16.375 12.617 1 49.16 265 ASN B CA 1
ATOM 6550 C C . ASN B 1 265 ? 20.984 15.703 12.688 1 49.16 265 ASN B C 1
ATOM 6552 O O . ASN B 1 265 ? 20.672 15.023 13.664 1 49.16 265 ASN B O 1
ATOM 6556 N N . ILE B 1 266 ? 20.156 16.125 11.93 1 45.19 266 ILE B N 1
ATOM 6557 C CA . ILE B 1 266 ? 18.875 15.445 12.086 1 45.19 266 ILE B CA 1
ATOM 6558 C C . ILE B 1 266 ? 19.016 13.992 11.641 1 45.19 266 ILE B C 1
ATOM 6560 O O . ILE B 1 266 ? 19.391 13.719 10.5 1 45.19 266 ILE B O 1
ATOM 6564 N N . PRO B 1 267 ? 19.094 13.117 12.688 1 39.91 267 PRO B N 1
ATOM 6565 C CA . PRO B 1 267 ? 19.156 11.703 12.297 1 39.91 267 PRO B CA 1
ATOM 6566 C C . PRO B 1 267 ? 18.172 11.352 11.188 1 39.91 267 PRO B C 1
ATOM 6568 O O . PRO B 1 267 ? 16.969 11.594 11.32 1 39.91 267 PRO B O 1
ATOM 6571 N N . LYS B 1 268 ? 18.578 11.594 10.008 1 43.72 268 LYS B N 1
ATOM 6572 C CA . LYS B 1 268 ? 17.734 11.094 8.93 1 43.72 268 LYS B CA 1
ATOM 6573 C C . LYS B 1 268 ? 17.219 9.695 9.242 1 43.72 268 LYS B C 1
ATOM 6575 O O . LYS B 1 268 ? 17.906 8.898 9.875 1 43.72 268 LYS B O 1
ATOM 6580 N N . ASN B 1 269 ? 15.977 9.523 9.508 1 40.97 269 ASN B N 1
ATOM 6581 C CA . ASN B 1 269 ? 15.406 8.203 9.727 1 40.97 269 ASN B CA 1
ATOM 6582 C C . ASN B 1 269 ? 16.188 7.121 8.984 1 40.97 269 ASN B C 1
ATOM 6584 O O . ASN B 1 269 ? 16.281 7.152 7.754 1 40.97 269 ASN B O 1
ATOM 6588 N N . THR B 1 270 ? 17.391 6.73 9.617 1 37.5 270 THR B N 1
ATOM 6589 C CA . THR B 1 270 ? 18.203 5.59 9.203 1 37.5 270 THR B CA 1
ATOM 6590 C C . THR B 1 270 ? 17.359 4.594 8.406 1 37.5 270 THR B C 1
ATOM 6592 O O . THR B 1 270 ? 16.328 4.113 8.891 1 37.5 270 THR B O 1
ATOM 6595 N N . ILE B 1 271 ? 17.359 4.707 7.152 1 38.62 271 ILE B N 1
ATOM 6596 C CA . ILE B 1 271 ? 16.953 3.482 6.477 1 38.62 271 ILE B CA 1
ATOM 6597 C C . ILE B 1 271 ? 17.281 2.275 7.355 1 38.62 271 ILE B C 1
ATOM 6599 O O . ILE B 1 271 ? 18.438 2.053 7.703 1 38.62 271 ILE B O 1
ATOM 6603 N N . VAL B 1 272 ? 16.5 1.981 8.328 1 37 272 VAL B N 1
ATOM 6604 C CA . VAL B 1 272 ? 16.641 0.835 9.219 1 37 272 VAL B CA 1
ATOM 6605 C C . VAL B 1 272 ? 17.578 -0.198 8.586 1 37 272 VAL B C 1
ATOM 6607 O O . VAL B 1 272 ? 17.516 -0.442 7.383 1 37 272 VAL B O 1
ATOM 6610 N N . ASP B 1 273 ? 18.641 -0.511 9.273 1 35.03 273 ASP B N 1
ATOM 6611 C CA . ASP B 1 273 ? 19.594 -1.593 9.047 1 35.03 273 ASP B CA 1
ATOM 6612 C C . ASP B 1 273 ? 18.891 -2.828 8.477 1 35.03 273 ASP B C 1
ATOM 6614 O O . ASP B 1 273 ? 18.188 -3.537 9.195 1 35.03 273 ASP B O 1
ATOM 6618 N N . ILE B 1 274 ? 18.531 -2.848 7.383 1 37.25 274 ILE B N 1
ATOM 6619 C CA . ILE B 1 274 ? 18 -3.967 6.617 1 37.25 274 ILE B CA 1
ATOM 6620 C C . ILE B 1 274 ? 18.812 -5.223 6.895 1 37.25 274 ILE B C 1
ATOM 6622 O O . ILE B 1 274 ? 18.453 -6.316 6.453 1 37.25 274 ILE B O 1
ATOM 6626 N N . ASN B 1 275 ? 20.125 -5.047 7.109 1 36.38 275 ASN B N 1
ATOM 6627 C CA . ASN B 1 275 ? 20.984 -6.211 7.219 1 36.38 275 ASN B CA 1
ATOM 6628 C C . ASN B 1 275 ? 20.359 -7.309 8.07 1 36.38 275 ASN B C 1
ATOM 6630 O O . ASN B 1 275 ? 20.609 -8.492 7.852 1 36.38 275 ASN B O 1
ATOM 6634 N N . THR B 1 276 ? 19.922 -6.887 9.242 1 37.94 276 THR B N 1
ATOM 6635 C CA . THR B 1 276 ? 19.625 -7.871 10.281 1 37.94 276 THR B CA 1
ATOM 6636 C C . THR B 1 276 ? 18.312 -8.578 10 1 37.94 276 THR B C 1
ATOM 6638 O O . THR B 1 276 ? 17.906 -9.477 10.742 1 37.94 276 THR B O 1
ATOM 6641 N N . ILE B 1 277 ? 17.625 -8.047 9.078 1 43.84 277 ILE B N 1
ATOM 6642 C CA . ILE B 1 277 ? 16.25 -8.531 9.219 1 43.84 277 ILE B CA 1
ATOM 6643 C C . ILE B 1 277 ? 16.062 -9.781 8.367 1 43.84 277 ILE B C 1
ATOM 6645 O O . ILE B 1 277 ? 14.969 -10.367 8.352 1 43.84 277 ILE B O 1
ATOM 6649 N N . VAL B 1 278 ? 16.906 -9.859 7.25 1 44.09 278 VAL B N 1
ATOM 6650 C CA . VAL B 1 278 ? 16.656 -11.141 6.602 1 44.09 278 VAL B CA 1
ATOM 6651 C C . VAL B 1 278 ? 16.969 -12.281 7.566 1 44.09 278 VAL B C 1
ATOM 6653 O O . VAL B 1 278 ? 18.047 -12.297 8.18 1 44.09 278 VAL B O 1
ATOM 6656 N N . PRO B 1 279 ? 16.047 -12.836 8.047 1 41.62 279 PRO B N 1
ATOM 6657 C CA . PRO B 1 279 ? 16.391 -13.953 8.938 1 41.62 279 PRO B CA 1
ATOM 6658 C C . PRO B 1 279 ? 17.625 -14.734 8.461 1 41.62 279 PRO B C 1
ATOM 6660 O O . PRO B 1 279 ? 17.859 -14.828 7.258 1 41.62 279 PRO B O 1
ATOM 6663 N N . ASP B 1 280 ? 18.703 -14.648 9.25 1 37.91 280 ASP B N 1
ATOM 6664 C CA . ASP B 1 280 ? 19.812 -15.57 9.039 1 37.91 280 ASP B CA 1
ATOM 6665 C C . ASP B 1 280 ? 19.312 -16.922 8.523 1 37.91 280 ASP B C 1
ATOM 6667 O O . ASP B 1 280 ? 18.562 -17.609 9.211 1 37.91 280 ASP B O 1
ATOM 6671 N N . VAL B 1 281 ? 19.234 -17.062 7.332 1 39.22 281 VAL B N 1
ATOM 6672 C CA . VAL B 1 281 ? 19 -18.328 6.656 1 39.22 281 VAL B CA 1
ATOM 6673 C C . VAL B 1 281 ? 19.703 -19.453 7.41 1 39.22 281 VAL B C 1
ATOM 6675 O O . VAL B 1 281 ? 19.469 -20.641 7.152 1 39.22 281 VAL B O 1
ATOM 6678 N N . ASN B 1 282 ? 20.875 -19 8 1 35.47 282 ASN B N 1
ATOM 6679 C CA . ASN B 1 282 ? 21.688 -20.109 8.492 1 35.47 282 ASN B CA 1
ATOM 6680 C C . ASN B 1 282 ? 21.078 -20.766 9.719 1 35.47 282 ASN B C 1
ATOM 6682 O O . ASN B 1 282 ? 21.781 -21.391 10.508 1 35.47 282 ASN B O 1
ATOM 6686 N N . ALA B 1 283 ? 20.047 -20.25 10.219 1 36.69 283 ALA B N 1
ATOM 6687 C CA . ALA B 1 283 ? 19.719 -21.156 11.32 1 36.69 283 ALA B CA 1
ATOM 6688 C C . ALA B 1 283 ? 19.719 -22.609 10.844 1 36.69 283 ALA B C 1
ATOM 6690 O O . ALA B 1 283 ? 19.344 -22.891 9.711 1 36.69 283 ALA B O 1
ATOM 6691 N N . ASP B 1 284 ? 20.391 -23.406 11.461 1 34.91 284 ASP B N 1
ATOM 6692 C CA . ASP B 1 284 ? 20.578 -24.828 11.234 1 34.91 284 ASP B CA 1
ATOM 6693 C C . ASP B 1 284 ? 19.297 -25.469 10.695 1 34.91 284 ASP B C 1
ATOM 6695 O O . ASP B 1 284 ? 18.203 -25.234 11.227 1 34.91 284 ASP B O 1
ATOM 6699 N N . PRO B 1 285 ? 19.234 -25.719 9.359 1 37.66 285 PRO B N 1
ATOM 6700 C CA . PRO B 1 285 ? 18.141 -26.594 8.945 1 37.66 285 PRO B CA 1
ATOM 6701 C C . PRO B 1 285 ? 17.578 -27.422 10.094 1 37.66 285 PRO B C 1
ATOM 6703 O O . PRO B 1 285 ? 18.297 -28.234 10.68 1 37.66 285 PRO B O 1
ATOM 6706 N N . GLU B 1 286 ? 17.031 -26.844 11.047 1 40.53 286 GLU B N 1
ATOM 6707 C CA . GLU B 1 286 ? 16.469 -27.906 11.883 1 40.53 286 GLU B CA 1
ATOM 6708 C C . GLU B 1 286 ? 16.109 -29.125 11.055 1 40.53 286 GLU B C 1
ATOM 6710 O O . GLU B 1 286 ? 15.773 -29 9.875 1 40.53 286 GLU B O 1
ATOM 6715 N N . ASP B 1 287 ? 16.594 -30.266 11.445 1 41.5 287 ASP B N 1
ATOM 6716 C CA . ASP B 1 287 ? 16.469 -31.578 10.852 1 41.5 287 ASP B CA 1
ATOM 6717 C C . ASP B 1 287 ? 15.094 -31.75 10.188 1 41.5 287 ASP B C 1
ATOM 6719 O O . ASP B 1 287 ? 14.062 -31.547 10.82 1 41.5 287 ASP B O 1
ATOM 6723 N N . PRO B 1 288 ? 15.047 -31.406 8.859 1 45.31 288 PRO B N 1
ATOM 6724 C CA . PRO B 1 288 ? 13.82 -31.781 8.148 1 45.31 288 PRO B CA 1
ATOM 6725 C C . PRO B 1 288 ? 13.086 -32.938 8.805 1 45.31 288 PRO B C 1
ATOM 6727 O O . PRO B 1 288 ? 13.703 -33.781 9.445 1 45.31 288 PRO B O 1
ATOM 6730 N N . ILE B 1 289 ? 11.961 -32.688 9.234 1 50.31 289 ILE B N 1
ATOM 6731 C CA . ILE B 1 289 ? 11.188 -33.875 9.625 1 50.31 289 ILE B CA 1
ATOM 6732 C C . ILE B 1 289 ? 11.391 -34.969 8.602 1 50.31 289 ILE B C 1
ATOM 6734 O O . ILE B 1 289 ? 11.273 -34.75 7.391 1 50.31 289 ILE B O 1
ATOM 6738 N N . GLU B 1 290 ? 12.266 -35.938 8.828 1 52.84 290 GLU B N 1
ATOM 6739 C CA . GLU B 1 290 ? 12.609 -37.094 8 1 52.84 290 GLU B CA 1
ATOM 6740 C C . GLU B 1 290 ? 11.5 -37.406 7.008 1 52.84 290 GLU B C 1
ATOM 6742 O O . GLU B 1 290 ? 11.766 -37.75 5.848 1 52.84 290 GLU B O 1
ATOM 6747 N N . ASP B 1 291 ? 10.117 -37.281 7.406 1 58.72 291 ASP B N 1
ATOM 6748 C CA . ASP B 1 291 ? 9.039 -37.812 6.582 1 58.72 291 ASP B CA 1
ATOM 6749 C C . ASP B 1 291 ? 8.156 -36.688 6.043 1 58.72 291 ASP B C 1
ATOM 6751 O O . ASP B 1 291 ? 7 -36.906 5.68 1 58.72 291 ASP B O 1
ATOM 6755 N N . GLY B 1 292 ? 8.773 -35.406 5.766 1 71.75 292 GLY B N 1
ATOM 6756 C CA . GLY B 1 292 ? 7.887 -34.312 5.352 1 71.75 292 GLY B CA 1
ATOM 6757 C C . GLY B 1 292 ? 7.84 -34.125 3.848 1 71.75 292 GLY B C 1
ATOM 6758 O O . GLY B 1 292 ? 8.742 -34.594 3.133 1 71.75 292 GLY B O 1
ATOM 6759 N N . TYR B 1 293 ? 6.758 -33.625 3.268 1 84.62 293 TYR B N 1
ATOM 6760 C CA . TYR B 1 293 ? 6.598 -33.312 1.85 1 84.62 293 TYR B CA 1
ATOM 6761 C C . TYR B 1 293 ? 7.602 -32.25 1.397 1 84.62 293 TYR B C 1
ATOM 6763 O O . TYR B 1 293 ? 7.98 -31.391 2.176 1 84.62 293 TYR B O 1
ATOM 6771 N N . LYS B 1 294 ? 8.109 -32.438 0.225 1 90.62 294 LYS B N 1
ATOM 6772 C CA . LYS B 1 294 ? 9.125 -31.578 -0.347 1 90.62 294 LYS B CA 1
ATOM 6773 C C . LYS B 1 294 ? 8.492 -30.516 -1.255 1 90.62 294 LYS B C 1
ATOM 6775 O O . LYS B 1 294 ? 7.863 -30.859 -2.258 1 90.62 294 LYS B O 1
ATOM 6780 N N . LEU B 1 295 ? 8.727 -29.266 -0.908 1 94.38 295 LEU B N 1
ATOM 6781 C CA . LEU B 1 295 ? 8.133 -28.156 -1.646 1 94.38 295 LEU B CA 1
ATOM 6782 C C . LEU B 1 295 ? 9.219 -27.328 -2.332 1 94.38 295 LEU B C 1
ATOM 6784 O O . LEU B 1 295 ? 10.32 -27.172 -1.797 1 94.38 295 LEU B O 1
ATOM 6788 N N . LEU B 1 296 ? 8.875 -26.891 -3.525 1 95.81 296 LEU B N 1
ATOM 6789 C CA . LEU B 1 296 ? 9.695 -25.875 -4.191 1 95.81 296 LEU B CA 1
ATOM 6790 C C . LEU B 1 296 ? 8.969 -24.531 -4.23 1 95.81 296 LEU B C 1
ATOM 6792 O O . LEU B 1 296 ? 7.859 -24.438 -4.754 1 95.81 296 LEU B O 1
ATOM 6796 N N . VAL B 1 297 ? 9.602 -23.578 -3.604 1 95.38 297 VAL B N 1
ATOM 6797 C CA . VAL B 1 297 ? 9.055 -22.234 -3.627 1 95.38 297 VAL B CA 1
ATOM 6798 C C . VAL B 1 297 ? 9.844 -21.359 -4.605 1 95.38 297 VAL B C 1
ATOM 6800 O O . VAL B 1 297 ? 11.062 -21.234 -4.48 1 95.38 297 VAL B O 1
ATOM 6803 N N . VAL B 1 298 ? 9.133 -20.797 -5.586 1 94.25 298 VAL B N 1
ATOM 6804 C CA . VAL B 1 298 ? 9.758 -20 -6.629 1 94.25 298 VAL B CA 1
ATOM 6805 C C . VAL B 1 298 ? 9.289 -18.547 -6.52 1 94.25 298 VAL B C 1
ATOM 6807 O O . VAL B 1 298 ? 8.102 -18.25 -6.723 1 94.25 298 VAL B O 1
ATOM 6810 N N . GLU B 1 299 ? 10.195 -17.672 -6.223 1 89.44 299 GLU B N 1
ATOM 6811 C CA . GLU B 1 299 ? 9.898 -16.266 -5.961 1 89.44 299 GLU B CA 1
ATOM 6812 C C . GLU B 1 299 ? 11.125 -15.391 -6.184 1 89.44 299 GLU B C 1
ATOM 6814 O O . GLU B 1 299 ? 12.219 -15.719 -5.727 1 89.44 299 GLU B O 1
ATOM 6819 N N . ASP B 1 300 ? 10.891 -14.273 -6.867 1 81.94 300 ASP B N 1
ATOM 6820 C CA . ASP B 1 300 ? 12.047 -13.453 -7.207 1 81.94 300 ASP B CA 1
ATOM 6821 C C . ASP B 1 300 ? 12.391 -12.492 -6.07 1 81.94 300 ASP B C 1
ATOM 6823 O O . ASP B 1 300 ? 13.531 -12.039 -5.961 1 81.94 300 ASP B O 1
ATOM 6827 N N . ASN B 1 301 ? 11.414 -12.203 -5.258 1 78.06 301 ASN B N 1
ATOM 6828 C CA . ASN B 1 301 ? 11.68 -11.352 -4.105 1 78.06 301 ASN B CA 1
ATOM 6829 C C . ASN B 1 301 ? 12.289 -12.141 -2.951 1 78.06 301 ASN B C 1
ATOM 6831 O O . ASN B 1 301 ? 11.625 -12.969 -2.334 1 78.06 301 ASN B O 1
ATOM 6835 N N . LEU B 1 302 ? 13.461 -11.812 -2.631 1 75.44 302 LEU B N 1
ATOM 6836 C CA . LEU B 1 302 ? 14.234 -12.586 -1.667 1 75.44 302 LEU B CA 1
ATOM 6837 C C . LEU B 1 302 ? 13.586 -12.539 -0.289 1 75.44 302 LEU B C 1
ATOM 6839 O O . LEU B 1 302 ? 13.547 -13.555 0.417 1 75.44 302 LEU B O 1
ATOM 6843 N N . GLU B 1 303 ? 13.07 -11.43 0.125 1 74.25 303 GLU B N 1
ATOM 6844 C CA . GLU B 1 303 ? 12.484 -11.305 1.454 1 74.25 303 GLU B CA 1
ATOM 6845 C C . GLU B 1 303 ? 11.258 -12.203 1.606 1 74.25 303 GLU B C 1
ATOM 6847 O O . GLU B 1 303 ? 11.117 -12.906 2.613 1 74.25 303 GLU B O 1
ATOM 6852 N N . LEU B 1 304 ? 10.43 -12.148 0.601 1 81.56 304 LEU B N 1
ATOM 6853 C CA . LEU B 1 304 ? 9.242 -12.992 0.643 1 81.56 304 LEU B CA 1
ATOM 6854 C C . LEU B 1 304 ? 9.617 -14.469 0.542 1 81.56 304 LEU B C 1
ATOM 6856 O O . LEU B 1 304 ? 9.023 -15.312 1.21 1 81.56 304 LEU B O 1
ATOM 6860 N N . LEU B 1 305 ? 10.609 -14.742 -0.293 1 86.31 305 LEU B N 1
ATOM 6861 C CA . LEU B 1 305 ? 11.094 -16.109 -0.472 1 86.31 305 LEU B CA 1
ATOM 6862 C C . LEU B 1 305 ? 11.594 -16.688 0.847 1 86.31 305 LEU B C 1
ATOM 6864 O O . LEU B 1 305 ? 11.219 -17.781 1.233 1 86.31 305 LEU B O 1
ATOM 6868 N N . MET B 1 306 ? 12.312 -15.93 1.53 1 81.06 306 MET B N 1
ATOM 6869 C CA . MET B 1 306 ? 12.906 -16.375 2.783 1 81.06 306 MET B CA 1
ATOM 6870 C C . MET B 1 306 ? 11.844 -16.516 3.869 1 81.06 306 MET B C 1
ATOM 6872 O O . MET B 1 306 ? 11.891 -17.453 4.668 1 81.06 306 MET B O 1
ATOM 6876 N N . LEU B 1 307 ? 11.008 -15.625 3.887 1 81.31 307 LEU B N 1
ATOM 6877 C CA . LEU B 1 307 ? 9.922 -15.703 4.859 1 81.31 307 LEU B CA 1
ATOM 6878 C C . LEU B 1 307 ? 9.078 -16.953 4.633 1 81.31 307 LEU B C 1
ATOM 6880 O O . LEU B 1 307 ? 8.734 -17.656 5.582 1 81.31 307 LEU B O 1
ATOM 6884 N N . MET B 1 308 ? 8.742 -17.203 3.379 1 86.31 308 MET B N 1
ATOM 6885 C CA . MET B 1 308 ? 7.957 -18.391 3.051 1 86.31 308 MET B CA 1
ATOM 6886 C C . MET B 1 308 ? 8.703 -19.656 3.441 1 86.31 308 MET B C 1
ATOM 6888 O O . MET B 1 308 ? 8.109 -20.594 3.984 1 86.31 308 MET B O 1
ATOM 6892 N N . GLN B 1 309 ? 9.953 -19.641 3.156 1 87.06 309 GLN B N 1
ATOM 6893 C CA . GLN B 1 309 ? 10.781 -20.781 3.543 1 87.06 309 GLN B CA 1
ATOM 6894 C C . GLN B 1 309 ? 10.742 -21 5.055 1 87.06 309 GLN B C 1
ATOM 6896 O O . GLN B 1 309 ? 10.555 -22.125 5.52 1 87.06 309 GLN B O 1
ATOM 6901 N N . GLN B 1 310 ? 10.898 -19.969 5.762 1 81.44 310 GLN B N 1
ATOM 6902 C CA . GLN B 1 310 ? 10.922 -20.031 7.219 1 81.44 310 GLN B CA 1
ATOM 6903 C C . GLN B 1 310 ? 9.602 -20.562 7.77 1 81.44 310 GLN B C 1
ATOM 6905 O O . GLN B 1 310 ? 9.586 -21.375 8.703 1 81.44 310 GLN B O 1
ATOM 6910 N N . LEU B 1 311 ? 8.578 -20.141 7.238 1 81.25 311 LEU B N 1
ATOM 6911 C CA . LEU B 1 311 ? 7.25 -20.484 7.742 1 81.25 311 LEU B CA 1
ATOM 6912 C C . LEU B 1 311 ? 6.879 -21.922 7.371 1 81.25 311 LEU B C 1
ATOM 6914 O O . LEU B 1 311 ? 6.227 -22.609 8.148 1 81.25 311 LEU B O 1
ATOM 6918 N N . LEU B 1 312 ? 7.332 -22.328 6.215 1 86.38 312 LEU B N 1
ATOM 6919 C CA . LEU B 1 312 ? 6.926 -23.641 5.707 1 86.38 312 LEU B CA 1
ATOM 6920 C C . LEU B 1 312 ? 7.891 -24.719 6.176 1 86.38 312 LEU B C 1
ATOM 6922 O O . LEU B 1 312 ? 7.539 -25.906 6.195 1 86.38 312 LEU B O 1
ATOM 6926 N N . LYS B 1 313 ? 9.086 -24.328 6.523 1 84.94 313 LYS B N 1
ATOM 6927 C CA . LYS B 1 313 ? 10.133 -25.297 6.883 1 84.94 313 LYS B CA 1
ATOM 6928 C C . LYS B 1 313 ? 9.75 -26.078 8.141 1 84.94 313 LYS B C 1
ATOM 6930 O O . LYS B 1 313 ? 10.281 -27.156 8.375 1 84.94 313 LYS B O 1
ATOM 6935 N N . THR B 1 314 ? 8.867 -25.516 8.93 1 76.62 314 THR B N 1
ATOM 6936 C CA . THR B 1 314 ? 8.453 -26.172 10.164 1 76.62 314 THR B CA 1
ATOM 6937 C C . THR B 1 314 ? 7.645 -27.438 9.859 1 76.62 314 THR B C 1
ATOM 6939 O O . THR B 1 314 ? 7.609 -28.375 10.664 1 76.62 314 THR B O 1
ATOM 6942 N N . THR B 1 315 ? 7.082 -27.531 8.672 1 80.5 315 THR B N 1
ATOM 6943 C CA . THR B 1 315 ? 6.18 -28.641 8.352 1 80.5 315 THR B CA 1
ATOM 6944 C C . THR B 1 315 ? 6.672 -29.391 7.121 1 80.5 315 THR B C 1
ATOM 6946 O O . THR B 1 315 ? 6.395 -30.578 6.969 1 80.5 315 THR B O 1
ATOM 6949 N N . TYR B 1 316 ? 7.484 -28.672 6.266 1 86.81 316 TYR B N 1
ATOM 6950 C CA . TYR B 1 316 ? 7.867 -29.234 4.977 1 86.81 316 TYR B CA 1
ATOM 6951 C C . TYR B 1 316 ? 9.359 -29.078 4.734 1 86.81 316 TYR B C 1
ATOM 6953 O O . TYR B 1 316 ? 10.023 -28.297 5.414 1 86.81 316 TYR B O 1
ATOM 6961 N N . HIS B 1 317 ? 9.867 -29.938 3.824 1 88.25 317 HIS B N 1
ATOM 6962 C CA . HIS B 1 317 ? 11.172 -29.672 3.232 1 88.25 317 HIS B CA 1
ATOM 6963 C C . HIS B 1 317 ? 11.055 -28.656 2.09 1 88.25 317 HIS B C 1
ATOM 6965 O O . HIS B 1 317 ? 10.352 -28.906 1.108 1 88.25 317 HIS B O 1
ATOM 6971 N N . VAL B 1 318 ? 11.742 -27.562 2.23 1 93 318 VAL B N 1
ATOM 6972 C CA . VAL B 1 318 ? 11.492 -26.484 1.29 1 93 318 VAL B CA 1
ATOM 6973 C C . VAL B 1 318 ? 12.75 -26.188 0.478 1 93 318 VAL B C 1
ATOM 6975 O O . VAL B 1 318 ? 13.82 -25.938 1.045 1 93 318 VAL B O 1
ATOM 6978 N N . TYR B 1 319 ? 12.633 -26.328 -0.819 1 93.38 319 TYR B N 1
ATOM 6979 C CA . TYR B 1 319 ? 13.625 -25.844 -1.767 1 93.38 319 TYR B CA 1
ATOM 6980 C C . TYR B 1 319 ? 13.219 -24.484 -2.326 1 93.38 319 TYR B C 1
ATOM 6982 O O . TYR B 1 319 ? 12.039 -24.141 -2.342 1 93.38 319 TYR B O 1
ATOM 6990 N N . ILE B 1 320 ? 14.234 -23.719 -2.768 1 93.94 320 ILE B N 1
ATOM 6991 C CA . ILE B 1 320 ? 13.914 -22.359 -3.205 1 93.94 320 ILE B CA 1
ATOM 6992 C C . ILE B 1 320 ? 14.516 -22.109 -4.582 1 93.94 320 ILE B C 1
ATOM 6994 O O . ILE B 1 320 ? 15.516 -22.734 -4.953 1 93.94 320 ILE B O 1
ATOM 6998 N N . ALA B 1 321 ? 13.883 -21.312 -5.363 1 93.38 321 ALA B N 1
ATOM 6999 C CA . ALA B 1 321 ? 14.359 -20.797 -6.641 1 93.38 321 ALA B CA 1
ATOM 7000 C C . ALA B 1 321 ? 13.914 -19.344 -6.844 1 93.38 321 ALA B C 1
ATOM 7002 O O . ALA B 1 321 ? 12.859 -18.938 -6.359 1 93.38 321 ALA B O 1
ATOM 7003 N N . ARG B 1 322 ? 14.672 -18.562 -7.578 1 87.94 322 ARG B N 1
ATOM 7004 C CA . ARG B 1 322 ? 14.406 -17.141 -7.703 1 87.94 322 ARG B CA 1
ATOM 7005 C C . ARG B 1 322 ? 13.672 -16.828 -9.008 1 87.94 322 ARG B C 1
ATOM 7007 O O . ARG B 1 322 ? 13.219 -15.703 -9.219 1 87.94 322 ARG B O 1
ATOM 7014 N N . ASN B 1 323 ? 13.602 -17.766 -9.898 1 88.38 323 ASN B N 1
ATOM 7015 C CA . ASN B 1 323 ? 12.867 -17.641 -11.148 1 88.38 323 ASN B CA 1
ATOM 7016 C C . ASN B 1 323 ? 12.555 -19.016 -11.75 1 88.38 323 ASN B C 1
ATOM 7018 O O . ASN B 1 323 ? 12.945 -20.031 -11.195 1 88.38 323 ASN B O 1
ATOM 7022 N N . GLY B 1 324 ? 11.836 -19 -12.883 1 92.12 324 GLY B N 1
ATOM 7023 C CA . GLY B 1 324 ? 11.422 -20.25 -13.492 1 92.12 324 GLY B CA 1
ATOM 7024 C C . GLY B 1 324 ? 12.586 -21.094 -13.984 1 92.12 324 GLY B C 1
ATOM 7025 O O . GLY B 1 324 ? 12.555 -22.312 -13.883 1 92.12 324 GLY B O 1
ATOM 7026 N N . ALA B 1 325 ? 13.633 -20.453 -14.469 1 91.69 325 ALA B N 1
ATOM 7027 C CA . ALA B 1 325 ? 14.797 -21.172 -14.977 1 91.69 325 ALA B CA 1
ATOM 7028 C C . ALA B 1 325 ? 15.516 -21.906 -13.859 1 91.69 325 ALA B C 1
ATOM 7030 O O . ALA B 1 325 ? 15.906 -23.062 -14.016 1 91.69 325 ALA B O 1
ATOM 7031 N N . GLU B 1 326 ? 15.648 -21.234 -12.789 1 92.69 326 GLU B N 1
ATOM 7032 C CA . GLU B 1 326 ? 16.25 -21.875 -11.617 1 92.69 326 GLU B CA 1
ATOM 7033 C C . GLU B 1 326 ? 15.367 -23 -11.078 1 92.69 326 GLU B C 1
ATOM 7035 O O . GLU B 1 326 ? 15.875 -24.016 -10.602 1 92.69 326 GLU B O 1
ATOM 7040 N N . ALA B 1 327 ? 14.109 -22.734 -11.18 1 95.62 327 ALA B N 1
ATOM 7041 C CA . ALA B 1 327 ? 13.156 -23.734 -10.703 1 95.62 327 ALA B CA 1
ATOM 7042 C C . ALA B 1 327 ? 13.281 -25.031 -11.508 1 95.62 327 ALA B C 1
ATOM 7044 O O . ALA B 1 327 ? 13.242 -26.125 -10.938 1 95.62 327 ALA B O 1
ATOM 7045 N N . ILE B 1 328 ? 13.461 -24.906 -12.789 1 94.69 328 ILE B N 1
ATOM 7046 C CA . ILE B 1 328 ? 13.578 -26.078 -13.656 1 94.69 328 ILE B CA 1
ATOM 7047 C C . ILE B 1 328 ? 14.812 -26.891 -13.266 1 94.69 328 ILE B C 1
ATOM 7049 O O . ILE B 1 328 ? 14.773 -28.125 -13.258 1 94.69 328 ILE B O 1
ATOM 7053 N N . LYS B 1 329 ? 15.859 -26.172 -12.93 1 92.81 329 LYS B N 1
ATOM 7054 C CA . LYS B 1 329 ? 17.078 -26.859 -12.492 1 92.81 329 LYS B CA 1
ATOM 7055 C C . LYS B 1 329 ? 16.828 -27.656 -11.219 1 92.81 329 LYS B C 1
ATOM 7057 O O . LYS B 1 329 ? 17.25 -28.812 -11.109 1 92.81 329 LYS B O 1
ATOM 7062 N N . VAL B 1 330 ? 16.141 -27.125 -10.289 1 93.94 330 VAL B N 1
ATOM 7063 C CA . VAL B 1 330 ? 15.844 -27.781 -9.016 1 93.94 330 VAL B CA 1
ATOM 7064 C C . VAL B 1 330 ? 14.938 -28.984 -9.25 1 93.94 330 VAL B C 1
ATOM 7066 O O . VAL B 1 330 ? 15.117 -30.031 -8.633 1 93.94 330 VAL B O 1
ATOM 7069 N N . ILE B 1 331 ? 13.992 -28.812 -10.156 1 91.5 331 ILE B N 1
ATOM 7070 C CA . ILE B 1 331 ? 13.023 -29.859 -10.477 1 91.5 331 ILE B CA 1
ATOM 7071 C C . ILE B 1 331 ? 13.742 -31.078 -11.039 1 91.5 331 ILE B C 1
ATOM 7073 O O . ILE B 1 331 ? 13.375 -32.219 -10.742 1 91.5 331 ILE B O 1
ATOM 7077 N N . HIS B 1 332 ? 14.828 -30.781 -11.758 1 87.69 332 HIS B N 1
ATOM 7078 C CA . HIS B 1 332 ? 15.586 -31.875 -12.375 1 87.69 332 HIS B CA 1
ATOM 7079 C C . HIS B 1 332 ? 16.484 -32.562 -11.352 1 87.69 332 HIS B C 1
ATOM 7081 O O . HIS B 1 332 ? 16.812 -33.75 -11.5 1 87.69 332 HIS B O 1
ATOM 7087 N N . GLU B 1 333 ? 16.766 -31.859 -10.281 1 86.94 333 GLU B N 1
ATOM 7088 C CA . GLU B 1 333 ? 17.766 -32.344 -9.336 1 86.94 333 GLU B CA 1
ATOM 7089 C C . GLU B 1 333 ? 17.109 -32.938 -8.094 1 86.94 333 GLU B C 1
ATOM 7091 O O . GLU B 1 333 ? 17.703 -33.781 -7.41 1 86.94 333 GLU B O 1
ATOM 7096 N N . LYS B 1 334 ? 15.922 -32.406 -7.773 1 87.25 334 LYS B N 1
ATOM 7097 C CA . LYS B 1 334 ? 15.32 -32.781 -6.496 1 87.25 334 LYS B CA 1
ATOM 7098 C C . LYS B 1 334 ? 13.969 -33.438 -6.695 1 87.25 334 LYS B C 1
ATOM 7100 O O . LYS B 1 334 ? 13.281 -33.188 -7.688 1 87.25 334 LYS B O 1
ATOM 7105 N N . GLU B 1 335 ? 13.734 -34.312 -5.754 1 80.94 335 GLU B N 1
ATOM 7106 C CA . GLU B 1 335 ? 12.391 -34.875 -5.707 1 80.94 335 GLU B CA 1
ATOM 7107 C C . GLU B 1 335 ? 11.422 -33.938 -5.023 1 80.94 335 GLU B C 1
ATOM 7109 O O . GLU B 1 335 ? 11.625 -33.531 -3.869 1 80.94 335 GLU B O 1
ATOM 7114 N N . LEU B 1 336 ? 10.328 -33.562 -5.746 1 88.88 336 LEU B N 1
ATOM 7115 C CA . LEU B 1 336 ? 9.406 -32.562 -5.23 1 88.88 336 LEU B CA 1
ATOM 7116 C C . LEU B 1 336 ? 7.984 -33.094 -5.184 1 88.88 336 LEU B C 1
ATOM 7118 O O . LEU B 1 336 ? 7.613 -33.938 -5.98 1 88.88 336 LEU B O 1
ATOM 7122 N N . ASP B 1 337 ? 7.254 -32.562 -4.203 1 86.75 337 ASP B N 1
ATOM 7123 C CA . ASP B 1 337 ? 5.848 -32.938 -4.082 1 86.75 337 ASP B CA 1
ATOM 7124 C C . ASP B 1 337 ? 4.938 -31.828 -4.578 1 86.75 337 ASP B C 1
ATOM 7126 O O . ASP B 1 337 ? 3.797 -32.094 -4.977 1 86.75 337 ASP B O 1
ATOM 7130 N N . LEU B 1 338 ? 5.414 -30.688 -4.516 1 93.31 338 LEU B N 1
ATOM 7131 C CA . LEU B 1 338 ? 4.586 -29.531 -4.863 1 93.31 338 LEU B CA 1
ATOM 7132 C C . LEU B 1 338 ? 5.449 -28.312 -5.18 1 93.31 338 LEU B C 1
ATOM 7134 O O . LEU B 1 338 ? 6.523 -28.141 -4.598 1 93.31 338 LEU B O 1
ATOM 7138 N N . ILE B 1 339 ? 4.969 -27.531 -6.141 1 94.94 339 ILE B N 1
ATOM 7139 C CA . ILE B 1 339 ? 5.656 -26.297 -6.504 1 94.94 339 ILE B CA 1
ATOM 7140 C C . ILE B 1 339 ? 4.754 -25.094 -6.207 1 94.94 339 ILE B C 1
ATOM 7142 O O . ILE B 1 339 ? 3.568 -25.094 -6.551 1 94.94 339 ILE B O 1
ATOM 7146 N N . ILE B 1 340 ? 5.246 -24.141 -5.504 1 94.94 340 ILE B N 1
ATOM 7147 C CA . ILE B 1 340 ? 4.605 -22.844 -5.305 1 94.94 340 ILE B CA 1
ATOM 7148 C C . ILE B 1 340 ? 5.379 -21.766 -6.059 1 94.94 340 ILE B C 1
ATOM 7150 O O . ILE B 1 340 ? 6.566 -21.562 -5.812 1 94.94 340 ILE B O 1
ATOM 7154 N N . SER B 1 341 ? 4.688 -21.078 -6.969 1 93.06 341 SER B N 1
ATOM 7155 C CA . SER B 1 341 ? 5.434 -20.141 -7.805 1 93.06 341 SER B CA 1
ATOM 7156 C C . SER B 1 341 ? 4.695 -18.828 -7.945 1 93.06 341 SER B C 1
ATOM 7158 O O . SER B 1 341 ? 3.471 -18.797 -8.086 1 93.06 341 SER B O 1
ATOM 7160 N N . ASP B 1 342 ? 5.438 -17.734 -7.879 1 88.44 342 ASP B N 1
ATOM 7161 C CA . ASP B 1 342 ? 4.914 -16.453 -8.32 1 88.44 342 ASP B CA 1
ATOM 7162 C C . ASP B 1 342 ? 4.66 -16.453 -9.828 1 88.44 342 ASP B C 1
ATOM 7164 O O . ASP B 1 342 ? 5.305 -17.188 -10.57 1 88.44 342 ASP B O 1
ATOM 7168 N N . VAL B 1 343 ? 3.746 -15.672 -10.273 1 83.88 343 VAL B N 1
ATOM 7169 C CA . VAL B 1 343 ? 3.439 -15.578 -11.695 1 83.88 343 VAL B CA 1
ATOM 7170 C C . VAL B 1 343 ? 4.441 -14.648 -12.375 1 83.88 343 VAL B C 1
ATOM 7172 O O . VAL B 1 343 ? 5.027 -15.008 -13.406 1 83.88 343 VAL B O 1
ATOM 7175 N N . MET B 1 344 ? 4.645 -13.539 -11.766 1 78.69 344 MET B N 1
ATOM 7176 C CA . MET B 1 344 ? 5.477 -12.516 -12.391 1 78.69 344 MET B CA 1
ATOM 7177 C C . MET B 1 344 ? 6.914 -12.602 -11.891 1 78.69 344 MET B C 1
ATOM 7179 O O . MET B 1 344 ? 7.219 -12.164 -10.781 1 78.69 344 MET B O 1
ATOM 7183 N N . MET B 1 345 ? 7.746 -13.172 -12.656 1 81.88 345 MET B N 1
ATOM 7184 C CA . MET B 1 345 ? 9.172 -13.289 -12.359 1 81.88 345 MET B CA 1
ATOM 7185 C C . MET B 1 345 ? 10.008 -13.047 -13.609 1 81.88 345 MET B C 1
ATOM 7187 O O . MET B 1 345 ? 9.523 -13.227 -14.727 1 81.88 345 MET B O 1
ATOM 7191 N N . PRO B 1 346 ? 11.188 -12.539 -13.43 1 75.56 346 PRO B N 1
ATOM 7192 C CA . PRO B 1 346 ? 12.062 -12.344 -14.586 1 75.56 346 PRO B CA 1
ATOM 7193 C C . PRO B 1 346 ? 12.531 -13.656 -15.203 1 75.56 346 PRO B C 1
ATOM 7195 O O . PRO B 1 346 ? 12.391 -14.719 -14.594 1 75.56 346 PRO B O 1
ATOM 7198 N N . GLU B 1 347 ? 13 -13.57 -16.5 1 80.06 347 GLU B N 1
ATOM 7199 C CA . GLU B 1 347 ? 13.57 -14.695 -17.25 1 80.06 347 GLU B CA 1
ATOM 7200 C C . GLU B 1 347 ? 12.492 -15.688 -17.656 1 80.06 347 GLU B C 1
ATOM 7202 O O . GLU B 1 347 ? 12.094 -15.742 -18.828 1 80.06 347 GLU B O 1
ATOM 7207 N N . MET B 1 348 ? 11.992 -16.438 -16.641 1 85.69 348 MET B N 1
ATOM 7208 C CA . MET B 1 348 ? 10.883 -17.359 -16.812 1 85.69 348 MET B CA 1
ATOM 7209 C C . MET B 1 348 ? 9.828 -17.172 -15.727 1 85.69 348 MET B C 1
ATOM 7211 O O . MET B 1 348 ? 10.109 -17.359 -14.547 1 85.69 348 MET B O 1
ATOM 7215 N N . ASP B 1 349 ? 8.641 -16.766 -16.234 1 86.88 349 ASP B N 1
ATOM 7216 C CA . ASP B 1 349 ? 7.629 -16.438 -15.242 1 86.88 349 ASP B CA 1
ATOM 7217 C C . ASP B 1 349 ? 6.859 -17.672 -14.797 1 86.88 349 ASP B C 1
ATOM 7219 O O . ASP B 1 349 ? 7.148 -18.781 -15.242 1 86.88 349 ASP B O 1
ATOM 7223 N N . GLY B 1 350 ? 5.977 -17.5 -13.914 1 88.81 350 GLY B N 1
ATOM 7224 C CA . GLY B 1 350 ? 5.262 -18.625 -13.32 1 88.81 350 GLY B CA 1
ATOM 7225 C C . GLY B 1 350 ? 4.402 -19.375 -14.312 1 88.81 350 GLY B C 1
ATOM 7226 O O . GLY B 1 350 ? 4.238 -20.594 -14.211 1 88.81 350 GLY B O 1
ATOM 7227 N N . ILE B 1 351 ? 3.893 -18.656 -15.32 1 86.56 351 ILE B N 1
ATOM 7228 C CA . ILE B 1 351 ? 3.051 -19.281 -16.328 1 86.56 351 ILE B CA 1
ATOM 7229 C C . ILE B 1 351 ? 3.912 -20.125 -17.266 1 86.56 351 ILE B C 1
ATOM 7231 O O . ILE B 1 351 ? 3.562 -21.266 -17.594 1 86.56 351 ILE B O 1
ATOM 7235 N N . GLU B 1 352 ? 5 -19.547 -17.625 1 89.31 352 GLU B N 1
ATOM 7236 C CA . GLU B 1 352 ? 5.941 -20.281 -18.469 1 89.31 352 GLU B CA 1
ATOM 7237 C C . GLU B 1 352 ? 6.477 -21.516 -17.766 1 89.31 352 GLU B C 1
ATOM 7239 O O . GLU B 1 352 ? 6.609 -22.578 -18.375 1 89.31 352 GLU B O 1
ATOM 7244 N N . LEU B 1 353 ? 6.777 -21.312 -16.531 1 93.19 353 LEU B N 1
ATOM 7245 C CA . LEU B 1 353 ? 7.238 -22.438 -15.727 1 93.19 353 LEU B CA 1
ATOM 7246 C C . LEU B 1 353 ? 6.191 -23.547 -15.68 1 93.19 353 LEU B C 1
ATOM 7248 O O . LEU B 1 353 ? 6.516 -24.719 -15.859 1 93.19 353 LEU B O 1
ATOM 7252 N N . THR B 1 354 ? 4.965 -23.172 -15.445 1 91.44 354 THR B N 1
ATOM 7253 C CA . THR B 1 354 ? 3.871 -24.141 -15.352 1 91.44 354 THR B CA 1
ATOM 7254 C C . THR B 1 354 ? 3.703 -24.891 -16.656 1 91.44 354 THR B C 1
ATOM 7256 O O . THR B 1 354 ? 3.57 -26.125 -16.672 1 91.44 354 THR B O 1
ATOM 7259 N N . LYS B 1 355 ? 3.781 -24.156 -17.734 1 89.31 355 LYS B N 1
ATOM 7260 C CA . LYS B 1 355 ? 3.65 -24.781 -19.062 1 89.31 355 LYS B CA 1
ATOM 7261 C C . LYS B 1 355 ? 4.793 -25.766 -19.312 1 89.31 355 LYS B C 1
ATOM 7263 O O . LYS B 1 355 ? 4.574 -26.859 -19.844 1 89.31 355 LYS B O 1
ATOM 7268 N N . ALA B 1 356 ? 5.938 -25.328 -18.953 1 91.81 356 ALA B N 1
ATOM 7269 C CA . ALA B 1 356 ? 7.113 -26.172 -19.156 1 91.81 356 ALA B CA 1
ATOM 7270 C C . ALA B 1 356 ? 7.012 -27.469 -18.344 1 91.81 356 ALA B C 1
ATOM 7272 O O . ALA B 1 356 ? 7.324 -28.547 -18.828 1 91.81 356 ALA B O 1
ATOM 7273 N N . VAL B 1 357 ? 6.555 -27.375 -17.156 1 91 357 VAL B N 1
ATOM 7274 C CA . VAL B 1 357 ? 6.453 -28.516 -16.25 1 91 357 VAL B CA 1
ATOM 7275 C C . VAL B 1 357 ? 5.336 -29.438 -16.719 1 91 357 VAL B C 1
ATOM 7277 O O . VAL B 1 357 ? 5.516 -30.656 -16.766 1 91 357 VAL B O 1
ATOM 7280 N N . LYS B 1 358 ? 4.219 -28.875 -17.141 1 85.25 358 LYS B N 1
ATOM 7281 C CA . LYS B 1 358 ? 3.053 -29.656 -17.531 1 85.25 358 LYS B CA 1
ATOM 7282 C C . LYS B 1 358 ? 3.246 -30.297 -18.906 1 85.25 358 LYS B C 1
ATOM 7284 O O . LYS B 1 358 ? 2.629 -31.312 -19.219 1 85.25 358 LYS B O 1
ATOM 7289 N N . ALA B 1 359 ? 4.078 -29.719 -19.688 1 82.06 359 ALA B N 1
ATOM 7290 C CA . ALA B 1 359 ? 4.359 -30.25 -21.016 1 82.06 359 ALA B CA 1
ATOM 7291 C C . ALA B 1 359 ? 5.34 -31.422 -20.938 1 82.06 359 ALA B C 1
ATOM 7293 O O . ALA B 1 359 ? 5.414 -32.25 -21.859 1 82.06 359 ALA B O 1
ATOM 7294 N N . ASP B 1 360 ? 6.047 -31.422 -19.922 1 80.94 360 ASP B N 1
ATOM 7295 C CA . ASP B 1 360 ? 7.035 -32.469 -19.75 1 80.94 360 ASP B CA 1
ATOM 7296 C C . ASP B 1 360 ? 6.406 -33.719 -19.094 1 80.94 360 ASP B C 1
ATOM 7298 O O . ASP B 1 360 ? 5.992 -33.656 -17.938 1 80.94 360 ASP B O 1
ATOM 7302 N N . PRO B 1 361 ? 6.305 -34.75 -19.766 1 71.81 361 PRO B N 1
ATOM 7303 C CA . PRO B 1 361 ? 5.672 -35.969 -19.234 1 71.81 361 PRO B CA 1
ATOM 7304 C C . PRO B 1 361 ? 6.316 -36.438 -17.922 1 71.81 361 PRO B C 1
ATOM 7306 O O . PRO B 1 361 ? 5.664 -37.125 -17.125 1 71.81 361 PRO B O 1
ATOM 7309 N N . ASN B 1 362 ? 7.539 -36.094 -17.781 1 70.5 362 ASN B N 1
ATOM 7310 C CA . ASN B 1 362 ? 8.25 -36.5 -16.578 1 70.5 362 ASN B CA 1
ATOM 7311 C C . ASN B 1 362 ? 7.797 -35.719 -15.344 1 70.5 362 ASN B C 1
ATOM 7313 O O . ASN B 1 362 ? 7.945 -36.188 -14.219 1 70.5 362 ASN B O 1
ATOM 7317 N N . TYR B 1 363 ? 7.219 -34.531 -15.523 1 82.56 363 TYR B N 1
ATOM 7318 C CA . TYR B 1 363 ? 6.965 -33.656 -14.375 1 82.56 363 TYR B CA 1
ATOM 7319 C C . TYR B 1 363 ? 5.527 -33.156 -14.383 1 82.56 363 TYR B C 1
ATOM 7321 O O . TYR B 1 363 ? 5.105 -32.438 -13.461 1 82.56 363 TYR B O 1
ATOM 7329 N N . ASN B 1 364 ? 4.73 -33.5 -15.359 1 79.94 364 ASN B N 1
ATOM 7330 C CA . ASN B 1 364 ? 3.396 -32.938 -15.539 1 79.94 364 ASN B CA 1
ATOM 7331 C C . ASN B 1 364 ? 2.473 -33.281 -14.383 1 79.94 364 ASN B C 1
ATOM 7333 O O . ASN B 1 364 ? 1.421 -32.688 -14.203 1 79.94 364 ASN B O 1
ATOM 7337 N N . HIS B 1 365 ? 2.85 -34.188 -13.547 1 75.62 365 HIS B N 1
ATOM 7338 C CA . HIS B 1 365 ? 2.045 -34.594 -12.406 1 75.62 365 HIS B CA 1
ATOM 7339 C C . HIS B 1 365 ? 2.271 -33.688 -11.211 1 75.62 365 HIS B C 1
ATOM 7341 O O . HIS B 1 365 ? 1.5 -33.719 -10.242 1 75.62 365 HIS B O 1
ATOM 7347 N N . LEU B 1 366 ? 3.381 -33 -11.156 1 85.62 366 LEU B N 1
ATOM 7348 C CA . LEU B 1 366 ? 3.715 -32.125 -10.039 1 85.62 366 LEU B CA 1
ATOM 7349 C C . LEU B 1 366 ? 2.686 -31 -9.906 1 85.62 366 LEU B C 1
ATOM 7351 O O . LEU B 1 366 ? 2.469 -30.219 -10.844 1 85.62 366 LEU B O 1
ATOM 7355 N N . PRO B 1 367 ? 2.016 -30.969 -8.773 1 89.38 367 PRO B N 1
ATOM 7356 C CA . PRO B 1 367 ? 1.061 -29.875 -8.586 1 89.38 367 PRO B CA 1
ATOM 7357 C C . PRO B 1 367 ? 1.742 -28.516 -8.445 1 89.38 367 PRO B C 1
ATOM 7359 O O . PRO B 1 367 ? 2.811 -28.406 -7.836 1 89.38 367 PRO B O 1
ATOM 7362 N N . ILE B 1 368 ? 1.129 -27.547 -9.016 1 91.94 368 ILE B N 1
ATOM 7363 C CA . ILE B 1 368 ? 1.69 -26.203 -8.977 1 91.94 368 ILE B CA 1
ATOM 7364 C C . ILE B 1 368 ? 0.649 -25.219 -8.445 1 91.94 368 ILE B C 1
ATOM 7366 O O . ILE B 1 368 ? -0.496 -25.219 -8.898 1 91.94 368 ILE B O 1
ATOM 7370 N N . ILE B 1 369 ? 1.007 -24.5 -7.406 1 90.81 369 ILE B N 1
ATOM 7371 C CA . ILE B 1 369 ? 0.21 -23.391 -6.91 1 90.81 369 ILE B CA 1
ATOM 7372 C C . ILE B 1 369 ? 0.812 -22.078 -7.395 1 90.81 369 ILE B C 1
ATOM 7374 O O . ILE B 1 369 ? 1.976 -21.766 -7.113 1 90.81 369 ILE B O 1
ATOM 7378 N N . LEU B 1 370 ? 0.037 -21.312 -8.094 1 89.31 370 LEU B N 1
ATOM 7379 C CA . LEU B 1 370 ? 0.51 -20 -8.562 1 89.31 370 LEU B CA 1
ATOM 7380 C C . LEU B 1 370 ? 0.067 -18.891 -7.617 1 89.31 370 LEU B C 1
ATOM 7382 O O . LEU B 1 370 ? -1.103 -18.828 -7.23 1 89.31 370 LEU B O 1
ATOM 7386 N N . LEU B 1 371 ? 1.043 -18.109 -7.199 1 85.25 371 LEU B N 1
ATOM 7387 C CA . LEU B 1 371 ? 0.753 -16.922 -6.418 1 85.25 371 LEU B CA 1
ATOM 7388 C C . LEU B 1 371 ? 0.553 -15.711 -7.332 1 85.25 371 LEU B C 1
ATOM 7390 O O . LEU B 1 371 ? 1.447 -15.352 -8.102 1 85.25 371 LEU B O 1
ATOM 7394 N N . THR B 1 372 ? -0.57 -15.055 -7.293 1 75.62 372 THR B N 1
ATOM 7395 C CA . THR B 1 372 ? -0.863 -14.031 -8.289 1 75.62 372 THR B CA 1
ATOM 7396 C C . THR B 1 372 ? -1.329 -12.742 -7.609 1 75.62 372 THR B C 1
ATOM 7398 O O . THR B 1 372 ? -1.854 -12.773 -6.496 1 75.62 372 THR B O 1
ATOM 7401 N N . ALA B 1 373 ? -0.813 -11.578 -8.195 1 62.91 373 ALA B N 1
ATOM 7402 C CA . ALA B 1 373 ? -1.411 -10.297 -7.816 1 62.91 373 ALA B CA 1
ATOM 7403 C C . ALA B 1 373 ? -2.793 -10.133 -8.445 1 62.91 373 ALA B C 1
ATOM 7405 O O . ALA B 1 373 ? -3.57 -9.273 -8.031 1 62.91 373 ALA B O 1
ATOM 7406 N N . LYS B 1 374 ? -2.908 -10.875 -9.547 1 55.81 374 LYS B N 1
ATOM 7407 C CA . LYS B 1 374 ? -3.93 -10.539 -10.539 1 55.81 374 LYS B CA 1
ATOM 7408 C C . LYS B 1 374 ? -5.312 -10.977 -10.062 1 55.81 374 LYS B C 1
ATOM 7410 O O . LYS B 1 374 ? -5.473 -12.078 -9.523 1 55.81 374 LYS B O 1
ATOM 7415 N N . THR B 1 375 ? -6.047 -10 -9.695 1 49.25 375 THR B N 1
ATOM 7416 C CA . THR B 1 375 ? -7.438 -10.211 -9.312 1 49.25 375 THR B CA 1
ATOM 7417 C C . THR B 1 375 ? -8.203 -10.914 -10.43 1 49.25 375 THR B C 1
ATOM 7419 O O . THR B 1 375 ? -9.352 -11.336 -10.234 1 49.25 375 THR B O 1
ATOM 7422 N N . GLN B 1 376 ? -7.77 -10.688 -11.648 1 47.38 376 GLN B N 1
ATOM 7423 C CA . GLN B 1 376 ? -8.781 -10.945 -12.672 1 47.38 376 GLN B CA 1
ATOM 7424 C C . GLN B 1 376 ? -8.859 -12.43 -13.008 1 47.38 376 GLN B C 1
ATOM 7426 O O . GLN B 1 376 ? -7.855 -13.141 -12.969 1 47.38 376 GLN B O 1
ATOM 7431 N N . GLU B 1 377 ? -9.969 -12.82 -12.875 1 47.75 377 GLU B N 1
ATOM 7432 C CA . GLU B 1 377 ? -10.391 -14.125 -13.375 1 47.75 377 GLU B CA 1
ATOM 7433 C C . GLU B 1 377 ? -9.602 -14.523 -14.617 1 47.75 377 GLU B C 1
ATOM 7435 O O . GLU B 1 377 ? -9.312 -15.703 -14.82 1 47.75 377 GLU B O 1
ATOM 7440 N N . GLU B 1 378 ? -9.242 -13.5 -15.352 1 51.78 378 GLU B N 1
ATOM 7441 C CA . GLU B 1 378 ? -8.531 -13.875 -16.562 1 51.78 378 GLU B CA 1
ATOM 7442 C C . GLU B 1 378 ? -7.18 -14.508 -16.25 1 51.78 378 GLU B C 1
ATOM 7444 O O . GLU B 1 378 ? -6.77 -15.477 -16.891 1 51.78 378 GLU B O 1
ATOM 7449 N N . ASP B 1 379 ? -6.641 -13.906 -15.312 1 55.47 379 ASP B N 1
ATOM 7450 C CA . ASP B 1 379 ? -5.352 -14.484 -14.938 1 55.47 379 ASP B CA 1
ATOM 7451 C C . ASP B 1 379 ? -5.527 -15.867 -14.312 1 55.47 379 ASP B C 1
ATOM 7453 O O . ASP B 1 379 ? -4.723 -16.766 -14.555 1 55.47 379 ASP B O 1
ATOM 7457 N N . GLU B 1 380 ? -6.605 -15.859 -13.672 1 57.38 380 GLU B N 1
ATOM 7458 C CA . GLU B 1 380 ? -6.918 -17.188 -13.125 1 57.38 380 GLU B CA 1
ATOM 7459 C C . GLU B 1 380 ? -7.199 -18.188 -14.242 1 57.38 380 GLU B C 1
ATOM 7461 O O . GLU B 1 380 ? -6.758 -19.328 -14.172 1 57.38 380 GLU B O 1
ATOM 7466 N N . LYS B 1 381 ? -7.855 -17.625 -15.242 1 57.78 381 LYS B N 1
ATOM 7467 C CA . LYS B 1 381 ? -8.125 -18.5 -16.375 1 57.78 381 LYS B CA 1
ATOM 7468 C C . LYS B 1 381 ? -6.832 -18.875 -17.094 1 57.78 381 LYS B C 1
ATOM 7470 O O . LYS B 1 381 ? -6.645 -20.031 -17.484 1 57.78 381 LYS B O 1
ATOM 7475 N N . GLU B 1 382 ? -6.047 -17.812 -17.219 1 62.62 382 GLU B N 1
ATOM 7476 C CA . GLU B 1 382 ? -4.773 -18.109 -17.859 1 62.62 382 GLU B CA 1
ATOM 7477 C C . GLU B 1 382 ? -3.945 -19.094 -17.031 1 62.62 382 GLU B C 1
ATOM 7479 O O . GLU B 1 382 ? -3.297 -19.984 -17.578 1 62.62 382 GLU B O 1
ATOM 7484 N N . ALA B 1 383 ? -4.078 -18.844 -15.812 1 60.78 383 ALA B N 1
ATOM 7485 C CA . ALA B 1 383 ? -3.35 -19.734 -14.906 1 60.78 383 ALA B CA 1
ATOM 7486 C C . ALA B 1 383 ? -3.902 -21.156 -14.961 1 60.78 383 ALA B C 1
ATOM 7488 O O . ALA B 1 383 ? -3.141 -22.109 -15.031 1 60.78 383 ALA B O 1
ATOM 7489 N N . LEU B 1 384 ? -5.164 -21.141 -15.031 1 60.28 384 LEU B N 1
ATOM 7490 C CA . LEU B 1 384 ? -5.785 -22.453 -15.094 1 60.28 384 LEU B CA 1
ATOM 7491 C C . LEU B 1 384 ? -5.562 -23.094 -16.469 1 60.28 384 LEU B C 1
ATOM 7493 O O . LEU B 1 384 ? -5.336 -24.297 -16.562 1 60.28 384 LEU B O 1
ATOM 7497 N N . GLN B 1 385 ? -5.566 -22.25 -17.406 1 65.06 385 GLN B N 1
ATOM 7498 C CA . GLN B 1 385 ? -5.32 -22.75 -18.75 1 65.06 385 GLN B CA 1
ATOM 7499 C C . GLN B 1 385 ? -3.875 -23.219 -18.906 1 65.06 385 GLN B C 1
ATOM 7501 O O . GLN B 1 385 ? -3.584 -24.078 -19.734 1 65.06 385 GLN B O 1
ATOM 7506 N N . SER B 1 386 ? -3.057 -22.672 -18.047 1 68 386 SER B N 1
ATOM 7507 C CA . SER B 1 386 ? -1.652 -23.062 -18.109 1 68 386 SER B CA 1
ATOM 7508 C C . SER B 1 386 ? -1.444 -24.453 -17.516 1 68 386 SER B C 1
ATOM 7510 O O . SER B 1 386 ? -0.416 -25.094 -17.75 1 68 386 SER B O 1
ATOM 7512 N N . GLY B 1 387 ? -2.432 -24.906 -16.719 1 75.94 387 GLY B N 1
ATOM 7513 C CA . GLY B 1 387 ? -2.33 -26.234 -16.125 1 75.94 387 GLY B CA 1
ATOM 7514 C C . GLY B 1 387 ? -2.061 -26.172 -14.625 1 75.94 387 GLY B C 1
ATOM 7515 O O . GLY B 1 387 ? -1.842 -27.219 -14 1 75.94 387 GLY B O 1
ATOM 7516 N N . ALA B 1 388 ? -2.059 -24.953 -14.086 1 81.69 388 ALA B N 1
ATOM 7517 C CA . ALA B 1 388 ? -1.851 -24.844 -12.641 1 81.69 388 ALA B CA 1
ATOM 7518 C C . ALA B 1 388 ? -2.988 -25.5 -11.875 1 81.69 388 ALA B C 1
ATOM 7520 O O . ALA B 1 388 ? -4.133 -25.516 -12.328 1 81.69 388 ALA B O 1
ATOM 7521 N N . ASP B 1 389 ? -2.633 -26.094 -10.727 1 80.81 389 ASP B N 1
ATOM 7522 C CA . ASP B 1 389 ? -3.621 -26.812 -9.93 1 80.81 389 ASP B CA 1
ATOM 7523 C C . ASP B 1 389 ? -4.426 -25.859 -9.055 1 80.81 389 ASP B C 1
ATOM 7525 O O . ASP B 1 389 ? -5.609 -26.094 -8.797 1 80.81 389 ASP B O 1
ATOM 7529 N N . GLU B 1 390 ? -3.748 -24.891 -8.555 1 82.62 390 GLU B N 1
ATOM 7530 C CA . GLU B 1 390 ? -4.395 -23.906 -7.688 1 82.62 390 GLU B CA 1
ATOM 7531 C C . GLU B 1 390 ? -3.762 -22.531 -7.859 1 82.62 390 GLU B C 1
ATOM 7533 O O . GLU B 1 390 ? -2.66 -22.406 -8.391 1 82.62 390 GLU B O 1
ATOM 7538 N N . TYR B 1 391 ? -4.586 -21.609 -7.43 1 81.31 391 TYR B N 1
ATOM 7539 C CA . TYR B 1 391 ? -4.078 -20.25 -7.402 1 81.31 391 TYR B CA 1
ATOM 7540 C C . TYR B 1 391 ? -4.348 -19.594 -6.051 1 81.31 391 TYR B C 1
ATOM 7542 O O . TYR B 1 391 ? -5.34 -19.906 -5.387 1 81.31 391 TYR B O 1
ATOM 7550 N N . LEU B 1 392 ? -3.416 -18.812 -5.645 1 81.5 392 LEU B N 1
ATOM 7551 C CA . LEU B 1 392 ? -3.568 -18.031 -4.418 1 81.5 392 LEU B CA 1
ATOM 7552 C C . LEU B 1 392 ? -3.225 -16.562 -4.648 1 81.5 392 LEU B C 1
ATOM 7554 O O . LEU B 1 392 ? -2.201 -16.25 -5.262 1 81.5 392 LEU B O 1
ATOM 7558 N N . ARG B 1 393 ? -4.062 -15.734 -4.16 1 78.69 393 ARG B N 1
ATOM 7559 C CA . ARG B 1 393 ? -3.871 -14.305 -4.398 1 78.69 393 ARG B CA 1
ATOM 7560 C C . ARG B 1 393 ? -2.945 -13.695 -3.35 1 78.69 393 ARG B C 1
ATOM 7562 O O . ARG B 1 393 ? -3.02 -14.047 -2.17 1 78.69 393 ARG B O 1
ATOM 7569 N N . LYS B 1 394 ? -2.051 -12.828 -3.816 1 78.75 394 LYS B N 1
ATOM 7570 C CA . LYS B 1 394 ? -1.282 -11.977 -2.916 1 78.75 394 LYS B CA 1
ATOM 7571 C C . LYS B 1 394 ? -2.076 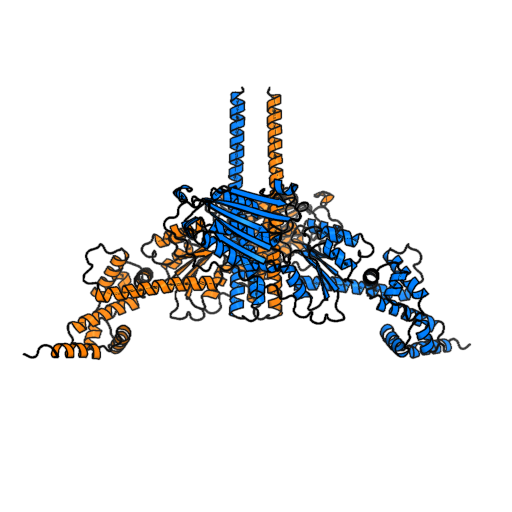-10.734 -2.523 1 78.75 394 LYS B C 1
ATOM 7573 O O . LYS B 1 394 ? -2.828 -10.188 -3.336 1 78.75 394 LYS B O 1
ATOM 7578 N N . PRO B 1 395 ? -1.969 -10.336 -1.346 1 81.31 395 PRO B N 1
ATOM 7579 C CA . PRO B 1 395 ? -1.283 -10.977 -0.22 1 81.31 395 PRO B CA 1
ATOM 7580 C C . PRO B 1 395 ? -2.041 -12.18 0.326 1 81.31 395 PRO B C 1
ATOM 7582 O O . PRO B 1 395 ? -3.275 -12.203 0.298 1 81.31 395 PRO B O 1
ATOM 7585 N N . PHE B 1 396 ? -1.389 -13.211 0.691 1 76.56 396 PHE B N 1
ATOM 7586 C CA . PHE B 1 396 ? -2.025 -14.414 1.209 1 76.56 396 PHE B CA 1
ATOM 7587 C C . PHE B 1 396 ? -1.764 -14.562 2.703 1 76.56 396 PHE B C 1
ATOM 7589 O O . PHE B 1 396 ? -0.801 -14 3.23 1 76.56 396 PHE B O 1
ATOM 7596 N N . ARG B 1 397 ? -2.709 -15.219 3.281 1 75.62 397 ARG B N 1
ATOM 7597 C CA . ARG B 1 397 ? -2.523 -15.641 4.664 1 75.62 397 ARG B CA 1
ATOM 7598 C C . ARG B 1 397 ? -1.826 -17 4.738 1 75.62 397 ARG B C 1
ATOM 7600 O O . ARG B 1 397 ? -2.086 -17.875 3.918 1 75.62 397 ARG B O 1
ATOM 7607 N N . LEU B 1 398 ? -0.945 -17.062 5.727 1 76.31 398 LEU B N 1
ATOM 7608 C CA . LEU B 1 398 ? -0.188 -18.297 5.871 1 76.31 398 LEU B CA 1
ATOM 7609 C C . LEU B 1 398 ? -1.124 -19.5 6.047 1 76.31 398 LEU B C 1
ATOM 7611 O O . LEU B 1 398 ? -0.878 -20.562 5.496 1 76.31 398 LEU B O 1
ATOM 7615 N N . GLY B 1 399 ? -2.119 -19.266 6.844 1 76.38 399 GLY B N 1
ATOM 7616 C CA . GLY B 1 399 ? -3.082 -20.328 7.055 1 76.38 399 GLY B CA 1
ATOM 7617 C C . GLY B 1 399 ? -3.738 -20.812 5.77 1 76.38 399 GLY B C 1
ATOM 7618 O O . GLY B 1 399 ? -3.93 -22.016 5.57 1 76.38 399 GLY B O 1
ATOM 7619 N N . ASP B 1 400 ? -3.984 -19.875 4.887 1 80.31 400 ASP B N 1
ATOM 7620 C CA . ASP B 1 400 ? -4.605 -20.203 3.607 1 80.31 400 ASP B CA 1
ATOM 7621 C C . ASP B 1 400 ? -3.648 -21 2.725 1 80.31 400 ASP B C 1
ATOM 7623 O O . ASP B 1 400 ? -4.062 -21.938 2.049 1 80.31 400 ASP B O 1
ATOM 7627 N N . LEU B 1 401 ? -2.422 -20.578 2.729 1 84.62 401 LEU B N 1
ATOM 7628 C CA . LEU B 1 401 ? -1.414 -21.266 1.928 1 84.62 401 LEU B CA 1
ATOM 7629 C C . LEU B 1 401 ? -1.222 -22.688 2.41 1 84.62 401 LEU B C 1
ATOM 7631 O O . LEU B 1 401 ? -1.222 -23.625 1.605 1 84.62 401 LEU B O 1
ATOM 7635 N N . LYS B 1 402 ? -1.154 -22.906 3.695 1 84.44 402 LYS B N 1
ATOM 7636 C CA . LYS B 1 402 ? -0.97 -24.234 4.273 1 84.44 402 LYS B CA 1
ATOM 7637 C C . LYS B 1 402 ? -2.166 -25.125 3.98 1 84.44 402 LYS B C 1
ATOM 7639 O O . LYS B 1 402 ? -2 -26.312 3.68 1 84.44 402 LYS B O 1
ATOM 7644 N N . LEU B 1 403 ? -3.307 -24.5 4.09 1 81.19 403 LEU B N 1
ATOM 7645 C CA . LEU B 1 403 ? -4.527 -25.25 3.826 1 81.19 403 LEU B CA 1
ATOM 7646 C C . LEU B 1 403 ? -4.559 -25.75 2.383 1 81.19 403 LEU B C 1
ATOM 7648 O O . LEU B 1 403 ? -4.973 -26.875 2.119 1 81.19 403 LEU B O 1
ATOM 7652 N N . ARG B 1 404 ? -4.141 -24.891 1.504 1 84.75 404 ARG B N 1
ATOM 7653 C CA . ARG B 1 404 ? -4.137 -25.266 0.093 1 84.75 404 ARG B CA 1
ATOM 7654 C C . ARG B 1 404 ? -3.121 -26.359 -0.176 1 84.75 404 ARG B C 1
ATOM 7656 O O . ARG B 1 404 ? -3.395 -27.297 -0.935 1 84.75 404 ARG B O 1
ATOM 7663 N N . ILE B 1 405 ? -2.014 -26.234 0.394 1 87.62 405 ILE B N 1
ATOM 7664 C CA . ILE B 1 405 ? -0.966 -27.234 0.255 1 87.62 405 ILE B CA 1
ATOM 7665 C C . ILE B 1 405 ? -1.469 -28.578 0.775 1 87.62 405 ILE B C 1
ATOM 7667 O O . ILE B 1 405 ? -1.372 -29.594 0.083 1 87.62 405 ILE B O 1
ATOM 7671 N N . ASP B 1 406 ? -2.076 -28.547 1.923 1 82.88 406 ASP B N 1
ATOM 7672 C CA . ASP B 1 406 ? -2.557 -29.766 2.562 1 82.88 406 ASP B CA 1
ATOM 7673 C C . ASP B 1 406 ? -3.652 -30.422 1.729 1 82.88 406 ASP B C 1
ATOM 7675 O O . ASP B 1 406 ? -3.682 -31.656 1.594 1 82.88 406 ASP B O 1
ATOM 7679 N N . ASN B 1 407 ? -4.465 -29.578 1.229 1 82.81 407 ASN B N 1
ATOM 7680 C CA . ASN B 1 407 ? -5.559 -30.109 0.415 1 82.81 407 ASN B CA 1
ATOM 7681 C C . ASN B 1 407 ? -5.039 -30.812 -0.83 1 82.81 407 ASN B C 1
ATOM 7683 O O . ASN B 1 407 ? -5.551 -31.875 -1.201 1 82.81 407 ASN B O 1
ATOM 7687 N N . ILE B 1 408 ? -4.105 -30.203 -1.43 1 84.5 408 ILE B N 1
ATOM 7688 C CA . ILE B 1 408 ? -3.537 -30.781 -2.646 1 84.5 408 ILE B CA 1
ATOM 7689 C C . ILE B 1 408 ? -2.834 -32.094 -2.322 1 84.5 408 ILE B C 1
ATOM 7691 O O . ILE B 1 408 ? -3 -33.094 -3.037 1 84.5 408 ILE B O 1
ATOM 7695 N N . ILE B 1 409 ? -2.184 -32.125 -1.232 1 79.25 409 ILE B N 1
ATOM 7696 C CA . ILE B 1 409 ? -1.433 -33.281 -0.827 1 79.25 409 ILE B CA 1
ATOM 7697 C C . ILE B 1 409 ? -2.398 -34.406 -0.43 1 79.25 409 ILE B C 1
ATOM 7699 O O . ILE B 1 409 ? -2.209 -35.562 -0.809 1 79.25 409 ILE B O 1
ATOM 7703 N N . GLU B 1 410 ? -3.418 -34 0.263 1 77.06 410 GLU B N 1
ATOM 7704 C CA . GLU B 1 410 ? -4.402 -34.969 0.708 1 77.06 410 GLU B CA 1
ATOM 7705 C C . GLU B 1 410 ? -5.164 -35.562 -0.474 1 77.06 410 GLU B C 1
ATOM 7707 O O . GLU B 1 410 ? -5.461 -36.75 -0.489 1 77.06 410 GLU B O 1
ATOM 7712 N N . ASN B 1 411 ? -5.551 -34.719 -1.309 1 73.88 411 ASN B N 1
ATOM 7713 C CA . ASN B 1 411 ? -6.25 -35.188 -2.498 1 73.88 411 ASN B CA 1
ATOM 7714 C C . ASN B 1 411 ? -5.398 -36.156 -3.305 1 73.88 411 ASN B C 1
ATOM 7716 O O . ASN B 1 411 ? -5.906 -37.156 -3.824 1 73.88 411 ASN B O 1
ATOM 7720 N N . ARG B 1 412 ? -4.258 -35.906 -3.34 1 67.56 412 ARG B N 1
ATOM 7721 C CA . ARG B 1 412 ? -3.336 -36.781 -4.062 1 67.56 412 ARG B CA 1
ATOM 7722 C C . ARG B 1 412 ? -3.162 -38.094 -3.344 1 67.56 412 ARG B C 1
ATOM 7724 O O . ARG B 1 412 ? -3.076 -39.156 -3.984 1 67.56 412 ARG B O 1
ATOM 7731 N N . LYS B 1 413 ? -3.188 -38 -2.064 1 66.94 413 LYS B N 1
ATOM 7732 C CA . LYS B 1 413 ? -3.094 -39.219 -1.263 1 66.94 413 LYS B CA 1
ATOM 7733 C C . LYS B 1 413 ? -4.324 -40.094 -1.453 1 66.94 413 LYS B C 1
ATOM 7735 O O . LYS B 1 413 ? -4.215 -41.312 -1.542 1 66.94 413 LYS B O 1
ATOM 7740 N N . ARG B 1 414 ? -5.359 -39.406 -1.479 1 63.69 414 ARG B N 1
ATOM 7741 C CA . ARG B 1 414 ? -6.617 -40.125 -1.669 1 63.69 414 ARG B CA 1
ATOM 7742 C C . ARG B 1 414 ? -6.648 -40.844 -3.023 1 63.69 414 ARG B C 1
ATOM 7744 O O . ARG B 1 414 ? -7.062 -42 -3.121 1 63.69 414 ARG B O 1
ATOM 7751 N N . MET B 1 415 ? -6.227 -40.125 -3.963 1 56 415 MET B N 1
ATOM 7752 C CA . MET B 1 415 ? -6.215 -40.688 -5.309 1 56 415 MET B CA 1
ATOM 7753 C C . MET B 1 415 ? -5.242 -41.875 -5.398 1 56 415 MET B C 1
ATOM 7755 O O . MET B 1 415 ? -5.523 -42.844 -6.07 1 56 415 MET B O 1
ATOM 7759 N N . GLN B 1 416 ? -4.242 -41.719 -4.68 1 53.62 416 GLN B N 1
ATOM 7760 C CA . GLN B 1 416 ? -3.217 -42.75 -4.629 1 53.62 416 GLN B CA 1
ATOM 7761 C C . GLN B 1 416 ? -3.748 -44.031 -3.961 1 53.62 416 GLN B C 1
ATOM 7763 O O . GLN B 1 416 ? -3.488 -45.125 -4.43 1 53.62 416 GLN B O 1
ATOM 7768 N N . THR B 1 417 ? -4.422 -43.75 -2.939 1 55.84 417 THR B N 1
ATOM 7769 C CA . THR B 1 417 ? -4.996 -44.875 -2.211 1 55.84 417 THR B CA 1
ATOM 7770 C C . THR B 1 417 ? -6.039 -45.594 -3.061 1 55.84 417 THR B C 1
ATOM 7772 O O . THR B 1 417 ? -6.109 -46.844 -3.057 1 55.84 417 THR B O 1
ATOM 7775 N N . GLU B 1 418 ? -6.785 -44.844 -3.768 1 51.91 418 GLU B N 1
ATOM 7776 C CA . GLU B 1 418 ? -7.812 -45.438 -4.625 1 51.91 418 GLU B CA 1
ATOM 7777 C C . GLU B 1 418 ? -7.191 -46.25 -5.75 1 51.91 418 GLU B C 1
ATOM 7779 O O . GLU B 1 418 ? -7.699 -47.312 -6.105 1 51.91 418 GLU B O 1
ATOM 7784 N N . PHE B 1 419 ? -6.137 -45.688 -6.246 1 45.12 419 PHE B N 1
ATOM 7785 C CA . PHE B 1 419 ? -5.441 -46.406 -7.305 1 45.12 419 PHE B CA 1
ATOM 7786 C C . PHE B 1 419 ? -4.809 -47.688 -6.762 1 45.12 419 PHE B C 1
ATOM 7788 O O . PHE B 1 419 ? -4.812 -48.719 -7.434 1 45.12 419 PHE B O 1
ATOM 7795 N N . SER B 1 420 ? -4.168 -47.594 -5.652 1 48.25 420 SER B N 1
ATOM 7796 C CA . SER B 1 420 ? -3.535 -48.75 -5.039 1 48.25 420 SER B CA 1
ATOM 7797 C C . SER B 1 420 ? -4.555 -49.875 -4.746 1 48.25 420 SER B C 1
ATOM 7799 O O . SER B 1 420 ? -4.242 -51.062 -4.844 1 48.25 420 SER B O 1
ATOM 7801 N N . GLN B 1 421 ? -5.695 -49.406 -4.41 1 44.19 421 GLN B N 1
ATOM 7802 C CA . GLN B 1 421 ? -6.746 -50.375 -4.129 1 44.19 421 GLN B CA 1
ATOM 7803 C C . GLN B 1 421 ? -7.266 -51.031 -5.414 1 44.19 421 GLN B C 1
ATOM 7805 O O . GLN B 1 421 ? -7.656 -52.188 -5.418 1 44.19 421 GLN B O 1
ATOM 7810 N N . PHE B 1 422 ? -7.242 -50.125 -6.438 1 37.34 422 PHE B N 1
ATOM 7811 C CA . PHE B 1 422 ? -7.719 -50.688 -7.703 1 37.34 422 PHE B CA 1
ATOM 7812 C C . PHE B 1 422 ? -6.777 -51.75 -8.203 1 37.34 422 PHE B C 1
ATOM 7814 O O . PHE B 1 422 ? -7.215 -52.719 -8.828 1 37.34 422 PHE B O 1
ATOM 7821 N N . SER B 1 423 ? -5.41 -51.562 -8.086 1 41.5 423 SER B N 1
ATOM 7822 C CA . SER B 1 423 ? -4.52 -52.531 -8.68 1 41.5 423 SER B CA 1
ATOM 7823 C C . SER B 1 423 ? -4.738 -53.938 -8.07 1 41.5 423 SER B C 1
ATOM 7825 O O . SER B 1 423 ? -4.234 -54.938 -8.586 1 41.5 423 SER B O 1
ATOM 7827 N N . ALA B 1 424 ? -5.023 -54.094 -6.793 1 35.56 424 ALA B N 1
ATOM 7828 C CA . ALA B 1 424 ? -5.082 -55.469 -6.301 1 35.56 424 ALA B CA 1
ATOM 7829 C C . ALA B 1 424 ? -6.152 -56.281 -7.035 1 35.56 424 ALA B C 1
ATOM 7831 O O . ALA B 1 424 ? -5.914 -57.406 -7.445 1 35.56 424 ALA B O 1
ATOM 7832 N N . GLU B 1 425 ? -7.434 -55.781 -6.996 1 34.25 425 GLU B N 1
ATOM 7833 C CA . GLU B 1 425 ? -8.484 -56.656 -7.496 1 34.25 425 GLU B CA 1
ATOM 7834 C C . GLU B 1 425 ? -8.586 -56.594 -9.016 1 34.25 425 GLU B C 1
ATOM 7836 O O . GLU B 1 425 ? -8.758 -57.594 -9.688 1 34.25 425 GLU B O 1
ATOM 7841 N N . GLU B 1 426 ? -8.828 -55.344 -9.633 1 36.78 426 GLU B N 1
ATOM 7842 C CA . GLU B 1 426 ? -9.336 -55.281 -11 1 36.78 426 GLU B CA 1
ATOM 7843 C C . GLU B 1 426 ? -8.188 -55.25 -12.008 1 36.78 426 GLU B C 1
ATOM 7845 O O . GLU B 1 426 ? -8.414 -54.969 -13.195 1 36.78 426 GLU B O 1
ATOM 7850 N N . GLU B 1 427 ? -6.957 -55.281 -11.75 1 36.06 427 GLU B N 1
ATOM 7851 C CA . GLU B 1 427 ? -5.934 -55.375 -12.789 1 36.06 427 GLU B CA 1
ATOM 7852 C C . GLU B 1 427 ? -6.305 -56.438 -13.836 1 36.06 427 GLU B C 1
ATOM 7854 O O . GLU B 1 427 ? -5.742 -56.438 -14.93 1 36.06 427 GLU B O 1
ATOM 7859 N N . ILE B 1 428 ? -7.02 -57.594 -13.516 1 32.81 428 ILE B N 1
ATOM 7860 C CA . ILE B 1 428 ? -7.148 -58.625 -14.539 1 32.81 428 ILE B CA 1
ATOM 7861 C C . ILE B 1 428 ? -7.922 -58.062 -15.734 1 32.81 428 ILE B C 1
ATOM 7863 O O . ILE B 1 428 ? -7.605 -58.375 -16.891 1 32.81 428 ILE B O 1
ATOM 7867 N N . LYS B 1 429 ? -9.242 -57.656 -15.57 1 34.59 429 LYS B N 1
ATOM 7868 C CA . LYS B 1 429 ? -10.148 -57.656 -16.719 1 34.59 429 LYS B CA 1
ATOM 7869 C C . LYS B 1 429 ? -9.922 -56.406 -17.578 1 34.59 429 LYS B C 1
ATOM 7871 O O . LYS B 1 429 ? -10.453 -56.312 -18.688 1 34.59 429 LYS B O 1
ATOM 7876 N N . HIS B 1 430 ? -9.695 -55.188 -17.062 1 35.69 430 HIS B N 1
ATOM 7877 C CA . HIS B 1 430 ? -9.93 -54.094 -17.984 1 35.69 430 HIS B CA 1
ATOM 7878 C C . HIS B 1 430 ? -8.727 -53.875 -18.906 1 35.69 430 HIS B C 1
ATOM 7880 O O . HIS B 1 430 ? -7.852 -53.062 -18.594 1 35.69 430 HIS B O 1
ATOM 7886 N N . ILE B 1 431 ? -8.102 -54.812 -19.516 1 33.94 431 ILE B N 1
ATOM 7887 C CA . ILE B 1 431 ? -7.102 -54.875 -20.562 1 33.94 431 ILE B CA 1
ATOM 7888 C C . ILE B 1 431 ? -7.551 -54.031 -21.75 1 33.94 431 ILE B C 1
ATOM 7890 O O . ILE B 1 431 ? -6.828 -53.906 -22.75 1 33.94 431 ILE B O 1
ATOM 7894 N N . ALA B 1 432 ? -8.844 -53.781 -22 1 35.72 432 ALA B N 1
ATOM 7895 C CA . ALA B 1 432 ? -9.164 -53.406 -23.375 1 35.72 432 ALA B CA 1
ATOM 7896 C C . ALA B 1 432 ? -8.625 -52 -23.672 1 35.72 432 ALA B C 1
ATOM 7898 O O . ALA B 1 432 ? -8.594 -51.594 -24.844 1 35.72 432 ALA B O 1
ATOM 7899 N N . LYS B 1 433 ? -8.922 -50.969 -22.859 1 40.62 433 LYS B N 1
ATOM 7900 C CA . LYS B 1 433 ? -8.672 -49.625 -23.359 1 40.62 433 LYS B CA 1
ATOM 7901 C C . LYS B 1 433 ? -7.203 -49.25 -23.219 1 40.62 433 LYS B C 1
ATOM 7903 O O . LYS B 1 433 ? -6.516 -49.719 -22.312 1 40.62 433 LYS B O 1
ATOM 7908 N N . ALA B 1 434 ? -6.613 -48.594 -24.297 1 44.59 434 ALA B N 1
ATOM 7909 C CA . ALA B 1 434 ? -5.254 -48.094 -24.375 1 44.59 434 ALA B CA 1
ATOM 7910 C C . ALA B 1 434 ? -4.871 -47.375 -23.078 1 44.59 434 ALA B C 1
ATOM 7912 O O . ALA B 1 434 ? -5.598 -46.469 -22.609 1 44.59 434 ALA B O 1
ATOM 7913 N N . PRO B 1 435 ? -4.027 -47.938 -22.25 1 53.66 435 PRO B N 1
ATOM 7914 C CA . PRO B 1 435 ? -3.672 -47.344 -20.953 1 53.66 435 PRO B CA 1
ATOM 7915 C C . PRO B 1 435 ? -3.246 -45.875 -21.078 1 53.66 435 PRO B C 1
ATOM 7917 O O . PRO B 1 435 ? -2.684 -45.469 -22.094 1 53.66 435 PRO B O 1
ATOM 7920 N N . SER B 1 436 ? -3.715 -45 -20.453 1 62.78 436 SER B N 1
ATOM 7921 C CA . SER B 1 436 ? -3.23 -43.625 -20.312 1 62.78 436 SER B CA 1
ATOM 7922 C C . SER B 1 436 ? -1.719 -43.594 -20.125 1 62.78 436 SER B C 1
ATOM 7924 O O . SER B 1 436 ? -1.114 -44.594 -19.734 1 62.78 436 SER B O 1
ATOM 7926 N N . PRO B 1 437 ? -0.999 -42.656 -20.641 1 67.88 437 PRO B N 1
ATOM 7927 C CA . PRO B 1 437 ? 0.451 -42.531 -20.453 1 67.88 437 PRO B CA 1
ATOM 7928 C C . PRO B 1 437 ? 0.892 -42.844 -19.031 1 67.88 437 PRO B C 1
ATOM 7930 O O . PRO B 1 437 ? 1.927 -43.469 -18.812 1 67.88 437 PRO B O 1
ATOM 7933 N N . ASP B 1 438 ? 0.093 -42.5 -18.172 1 72.44 438 ASP B N 1
ATOM 7934 C CA . ASP B 1 438 ? 0.417 -42.781 -16.766 1 72.44 438 ASP B CA 1
ATOM 7935 C C . ASP B 1 438 ? 0.323 -44.281 -16.469 1 72.44 438 ASP B C 1
ATOM 7937 O O . ASP B 1 438 ? 1.171 -44.812 -15.758 1 72.44 438 ASP B O 1
ATOM 7941 N N . GLU B 1 439 ? -0.706 -44.812 -17.094 1 72.12 439 GLU B N 1
ATOM 7942 C CA . GLU B 1 439 ? -0.879 -46.25 -16.891 1 72.12 439 GLU B CA 1
ATOM 7943 C C . GLU B 1 439 ? 0.248 -47.031 -17.562 1 72.12 439 GLU B C 1
ATOM 7945 O O . GLU B 1 439 ? 0.746 -48.031 -16.984 1 72.12 439 GLU B O 1
ATOM 7950 N N . ALA B 1 440 ? 0.529 -46.5 -18.734 1 76.19 440 ALA B N 1
ATOM 7951 C CA . ALA B 1 440 ? 1.621 -47.156 -19.453 1 76.19 440 ALA B CA 1
ATOM 7952 C C . ALA B 1 440 ? 2.924 -47.062 -18.656 1 76.19 440 ALA B C 1
ATOM 7954 O O . ALA B 1 440 ? 3.684 -48.031 -18.594 1 76.19 440 ALA B O 1
ATOM 7955 N N . PHE B 1 441 ? 3.143 -45.938 -18.062 1 80.44 441 PHE B N 1
ATOM 7956 C CA . PHE B 1 441 ? 4.324 -45.75 -17.234 1 80.44 441 PHE B CA 1
ATOM 7957 C C . PHE B 1 441 ? 4.344 -46.719 -16.062 1 80.44 441 PHE B C 1
ATOM 7959 O O . PHE B 1 441 ? 5.336 -47.406 -15.828 1 80.44 441 PHE B O 1
ATOM 7966 N N . VAL B 1 442 ? 3.238 -46.781 -15.414 1 81 442 VAL B N 1
ATOM 7967 C CA . VAL B 1 442 ? 3.16 -47.625 -14.227 1 81 442 VAL B CA 1
ATOM 7968 C C . VAL B 1 442 ? 3.309 -49.094 -14.633 1 81 442 VAL B C 1
ATOM 7970 O O . VAL B 1 442 ? 3.973 -49.844 -13.938 1 81 442 VAL B O 1
ATOM 7973 N N . ASN B 1 443 ? 2.699 -49.406 -15.773 1 81 443 ASN B N 1
ATOM 7974 C CA . ASN B 1 443 ? 2.814 -50.781 -16.25 1 81 443 ASN B CA 1
ATOM 7975 C C . ASN B 1 443 ? 4.266 -51.156 -16.562 1 81 443 ASN B C 1
ATOM 7977 O O . ASN B 1 443 ? 4.699 -52.25 -16.281 1 81 443 ASN B O 1
ATOM 7981 N N . GLN B 1 444 ? 4.922 -50.188 -17.078 1 85.5 444 GLN B N 1
ATOM 7982 C CA . GLN B 1 444 ? 6.332 -50.406 -17.375 1 85.5 444 GLN B CA 1
ATOM 7983 C C . GLN B 1 444 ? 7.141 -50.562 -16.094 1 85.5 444 GLN B C 1
ATOM 7985 O O . GLN B 1 444 ? 8.023 -51.438 -16 1 85.5 444 GLN B O 1
ATOM 7990 N N . VAL B 1 445 ? 6.84 -49.75 -15.164 1 87.62 445 VAL B N 1
ATOM 7991 C CA . VAL B 1 445 ? 7.496 -49.812 -13.867 1 87.62 445 VAL B CA 1
ATOM 7992 C C . VAL B 1 445 ? 7.234 -51.188 -13.242 1 87.62 445 VAL B C 1
ATOM 7994 O O . VAL B 1 445 ? 8.164 -51.875 -12.781 1 87.62 445 VAL B O 1
ATOM 7997 N N . LEU B 1 446 ? 6.012 -51.562 -13.32 1 85.94 446 LEU B N 1
ATOM 7998 C CA . LEU B 1 446 ? 5.609 -52.844 -12.766 1 85.94 446 LEU B CA 1
ATOM 7999 C C . LEU B 1 446 ? 6.332 -54 -13.469 1 85.94 446 LEU B C 1
ATOM 8001 O O . LEU B 1 446 ? 6.836 -54.906 -12.82 1 85.94 446 LEU B O 1
ATOM 8005 N N . ALA B 1 447 ? 6.344 -53.875 -14.742 1 86.88 447 ALA B N 1
ATOM 8006 C CA . ALA B 1 447 ? 6.988 -54.906 -15.531 1 86.88 447 ALA B CA 1
ATOM 8007 C C . ALA B 1 447 ? 8.461 -55.062 -15.164 1 86.88 447 ALA B C 1
ATOM 8009 O O . ALA B 1 447 ? 8.977 -56.156 -15.031 1 86.88 447 ALA B O 1
ATOM 8010 N N . ASN B 1 448 ? 9.125 -53.906 -15 1 90.62 448 ASN B N 1
ATOM 8011 C CA . ASN B 1 448 ? 10.547 -53.938 -14.656 1 90.62 448 ASN B CA 1
ATOM 8012 C C . ASN B 1 448 ? 10.789 -54.469 -13.258 1 90.62 448 ASN B C 1
ATOM 8014 O O . ASN B 1 448 ? 11.75 -55.219 -13.031 1 90.62 448 ASN B O 1
ATOM 8018 N N . ILE B 1 449 ? 9.961 -54.125 -12.43 1 90.19 449 ILE B N 1
ATOM 8019 C CA . ILE B 1 449 ? 10.094 -54.625 -11.07 1 90.19 449 ILE B CA 1
ATOM 8020 C C . ILE B 1 449 ? 9.867 -56.156 -11.062 1 90.19 449 ILE B C 1
ATOM 8022 O O . ILE B 1 449 ? 10.617 -56.875 -10.43 1 90.19 449 ILE B O 1
ATOM 8026 N N . HIS B 1 450 ? 8.859 -56.594 -11.797 1 88.06 450 HIS B N 1
ATOM 8027 C CA . HIS B 1 450 ? 8.547 -58 -11.859 1 88.06 450 HIS B CA 1
ATOM 8028 C C . HIS B 1 450 ? 9.703 -58.812 -12.469 1 88.06 450 HIS B C 1
ATOM 8030 O O . HIS B 1 450 ? 9.984 -59.938 -12.047 1 88.06 450 HIS B O 1
ATOM 8036 N N . LYS B 1 451 ? 10.281 -58.188 -13.445 1 89.06 451 LYS B N 1
ATOM 8037 C CA . LYS B 1 451 ? 11.422 -58.844 -14.094 1 89.06 451 LYS B CA 1
ATOM 8038 C C . LYS B 1 451 ? 12.562 -59.062 -13.102 1 89.06 451 LYS B C 1
ATOM 8040 O O . LYS B 1 451 ? 13.352 -60 -13.266 1 89.06 451 LYS B O 1
ATOM 8045 N N . HIS B 1 452 ? 12.625 -58.188 -12.102 1 90.56 452 HIS B N 1
ATOM 8046 C CA . HIS B 1 452 ? 13.703 -58.25 -11.125 1 90.56 452 HIS B CA 1
ATOM 8047 C C . HIS B 1 452 ? 13.156 -58.5 -9.719 1 90.56 452 HIS B C 1
ATOM 8049 O O . HIS B 1 452 ? 13.703 -57.969 -8.75 1 90.56 452 HIS B O 1
ATOM 8055 N N . ILE B 1 453 ? 12.117 -59.156 -9.609 1 89.75 453 ILE B N 1
ATOM 8056 C CA . ILE B 1 453 ? 11.344 -59.25 -8.383 1 89.75 453 ILE B CA 1
ATOM 8057 C C . ILE B 1 453 ? 12.164 -59.969 -7.312 1 89.75 453 ILE B C 1
ATOM 8059 O O . ILE B 1 453 ? 12.047 -59.688 -6.121 1 89.75 453 ILE B O 1
ATOM 8063 N N . ASP B 1 454 ? 13.016 -60.906 -7.766 1 86.75 454 ASP B N 1
ATOM 8064 C CA . ASP B 1 454 ? 13.773 -61.719 -6.824 1 86.75 454 ASP B CA 1
ATOM 8065 C C . ASP B 1 454 ? 15.141 -61.094 -6.535 1 86.75 454 ASP B C 1
ATOM 8067 O O . ASP B 1 454 ? 15.906 -61.625 -5.715 1 86.75 454 ASP B O 1
ATOM 8071 N N . ASP B 1 455 ? 15.469 -60 -7.156 1 87.31 455 ASP B N 1
ATOM 8072 C CA . ASP B 1 455 ? 16.75 -59.312 -6.996 1 87.31 455 ASP B CA 1
ATOM 8073 C C . ASP B 1 455 ? 16.734 -58.375 -5.805 1 87.31 455 ASP B C 1
ATOM 8075 O O . ASP B 1 455 ? 16.109 -57.312 -5.859 1 87.31 455 ASP B O 1
ATOM 8079 N N . GLU B 1 456 ? 17.469 -58.688 -4.805 1 85.06 456 GLU B N 1
ATOM 8080 C CA . GLU B 1 456 ? 17.484 -57.906 -3.568 1 85.06 456 GLU B CA 1
ATOM 8081 C C . GLU B 1 456 ? 18.172 -56.562 -3.775 1 85.06 456 GLU B C 1
ATOM 8083 O O . GLU B 1 456 ? 17.922 -55.594 -3.029 1 85.06 456 GLU B O 1
ATOM 8088 N N . SER B 1 457 ? 18.984 -56.438 -4.715 1 86 457 SER B N 1
ATOM 8089 C CA . SER B 1 457 ? 19.766 -55.219 -4.926 1 86 457 SER B CA 1
ATOM 8090 C C . SER B 1 457 ? 19.047 -54.25 -5.855 1 86 457 SER B C 1
ATOM 8092 O O . SER B 1 457 ? 19.516 -53.156 -6.102 1 86 457 SER B O 1
ATOM 8094 N N . TYR B 1 458 ? 17.891 -54.656 -6.371 1 89.25 458 TYR B N 1
ATOM 8095 C CA . TYR B 1 458 ? 17.141 -53.812 -7.289 1 89.25 458 TYR B CA 1
ATOM 8096 C C . TYR B 1 458 ? 16.516 -52.625 -6.551 1 89.25 458 TYR B C 1
ATOM 8098 O O . TYR B 1 458 ? 15.508 -52.781 -5.863 1 89.25 458 TYR B O 1
ATOM 8106 N N . ASP B 1 459 ? 17.188 -51.531 -6.672 1 85.69 459 ASP B N 1
ATOM 8107 C CA . ASP B 1 459 ? 16.797 -50.344 -5.902 1 85.69 459 ASP B CA 1
ATOM 8108 C C . ASP B 1 459 ? 16.312 -49.219 -6.82 1 85.69 459 ASP B C 1
ATOM 8110 O O . ASP B 1 459 ? 16.031 -49.469 -7.996 1 85.69 459 ASP B O 1
ATOM 8114 N N . ARG B 1 460 ? 16.094 -48.156 -6.219 1 86.44 460 ARG B N 1
ATOM 8115 C CA . ARG B 1 460 ? 15.586 -46.969 -6.906 1 86.44 460 ARG B CA 1
ATOM 8116 C C . ARG B 1 460 ? 16.438 -46.656 -8.125 1 86.44 460 ARG B C 1
ATOM 8118 O O . ARG B 1 460 ? 15.906 -46.375 -9.203 1 86.44 460 ARG B O 1
ATOM 8125 N N . ASP B 1 461 ? 17.734 -46.75 -7.973 1 86.44 461 ASP B N 1
ATOM 8126 C CA . ASP B 1 461 ? 18.656 -46.375 -9.047 1 86.44 461 ASP B CA 1
ATOM 8127 C C . ASP B 1 461 ? 18.594 -47.406 -10.188 1 86.44 461 ASP B C 1
ATOM 8129 O O . ASP B 1 461 ? 18.625 -47.031 -11.359 1 86.44 461 ASP B O 1
ATOM 8133 N N . ALA B 1 462 ? 18.516 -48.688 -9.875 1 89.88 462 ALA B N 1
ATOM 8134 C CA . ALA B 1 462 ? 18.422 -49.75 -10.867 1 89.88 462 ALA B CA 1
ATOM 8135 C C . ALA B 1 462 ? 17.125 -49.625 -11.672 1 89.88 462 ALA B C 1
ATOM 8137 O O . ALA B 1 462 ? 17.141 -49.781 -12.898 1 89.88 462 ALA B O 1
ATOM 8138 N N . LEU B 1 463 ? 16.094 -49.344 -10.93 1 91.12 463 LEU B N 1
ATOM 8139 C CA . LEU B 1 463 ? 14.805 -49.156 -11.602 1 91.12 463 LEU B CA 1
ATOM 8140 C C . LEU B 1 463 ? 14.82 -47.969 -12.531 1 91.12 463 LEU B C 1
ATOM 8142 O O . LEU B 1 463 ? 14.297 -48.031 -13.641 1 91.12 463 LEU B O 1
ATOM 8146 N N . ALA B 1 464 ? 15.391 -46.906 -12.125 1 89.31 464 ALA B N 1
ATOM 8147 C CA . ALA B 1 464 ? 15.5 -45.719 -12.953 1 89.31 464 ALA B CA 1
ATOM 8148 C C . ALA B 1 464 ? 16.281 -46 -14.234 1 89.31 464 ALA B C 1
ATOM 8150 O O . ALA B 1 464 ? 15.906 -45.531 -15.312 1 89.31 464 ALA B O 1
ATOM 8151 N N . ALA B 1 465 ? 17.344 -46.781 -14.055 1 88.69 465 ALA B N 1
ATOM 8152 C CA . ALA B 1 465 ? 18.156 -47.188 -15.211 1 88.69 465 ALA B CA 1
ATOM 8153 C C . ALA B 1 465 ? 17.328 -48 -16.203 1 88.69 465 ALA B C 1
ATOM 8155 O O . ALA B 1 465 ? 17.406 -47.781 -17.406 1 88.69 465 ALA B O 1
ATOM 8156 N N . ASP B 1 466 ? 16.5 -48.875 -15.68 1 90.31 466 ASP B N 1
ATOM 8157 C CA . ASP B 1 466 ? 15.672 -49.719 -16.531 1 90.31 466 ASP B CA 1
ATOM 8158 C C . ASP B 1 466 ? 14.586 -48.906 -17.234 1 90.31 466 ASP B C 1
ATOM 8160 O O . ASP B 1 466 ? 14.18 -49.25 -18.344 1 90.31 466 ASP B O 1
ATOM 8164 N N . MET B 1 467 ? 14.141 -47.906 -16.531 1 88.31 467 MET B N 1
ATOM 8165 C CA . MET B 1 467 ? 13.078 -47.031 -17.062 1 88.31 467 MET B CA 1
ATOM 8166 C C . MET B 1 467 ? 13.633 -46.031 -18.047 1 88.31 467 MET B C 1
ATOM 8168 O O . MET B 1 467 ? 12.883 -45.406 -18.781 1 88.31 467 MET B O 1
ATOM 8172 N N . GLY B 1 468 ? 14.992 -45.812 -18.031 1 85 468 GLY B N 1
ATOM 8173 C CA . GLY B 1 468 ? 15.633 -44.844 -18.906 1 85 468 GLY B CA 1
ATOM 8174 C C . GLY B 1 468 ? 15.438 -43.406 -18.469 1 85 468 GLY B C 1
ATOM 8175 O O . GLY B 1 468 ? 15.297 -42.5 -19.297 1 85 468 GLY B O 1
ATOM 8176 N N . THR B 1 469 ? 15.266 -43.25 -17.156 1 81.56 469 THR B N 1
ATOM 8177 C CA . THR B 1 469 ? 15.039 -41.906 -16.609 1 81.56 469 THR B CA 1
ATOM 8178 C C . THR B 1 469 ? 15.922 -41.656 -15.398 1 81.56 469 THR B C 1
ATOM 8180 O O . THR B 1 469 ? 16.594 -42.594 -14.906 1 81.56 469 THR B O 1
ATOM 8183 N N . SER B 1 470 ? 16.078 -40.469 -14.969 1 77.69 470 SER B N 1
ATOM 8184 C CA . SER B 1 470 ? 16.812 -40.156 -13.742 1 77.69 470 SER B CA 1
ATOM 8185 C C . SER B 1 470 ? 16.031 -40.594 -12.508 1 77.69 470 SER B C 1
ATOM 8187 O O . SER B 1 470 ? 14.812 -40.75 -12.555 1 77.69 470 SER B O 1
ATOM 8189 N N . ALA B 1 471 ? 16.812 -40.906 -11.406 1 78.5 471 ALA B N 1
ATOM 8190 C CA . ALA B 1 471 ? 16.188 -41.344 -10.148 1 78.5 471 ALA B CA 1
ATOM 8191 C C . ALA B 1 471 ? 15.164 -40.312 -9.68 1 78.5 471 ALA B C 1
ATOM 8193 O O . ALA B 1 471 ? 14.102 -40.688 -9.164 1 78.5 471 ALA B O 1
ATOM 8194 N N . SER B 1 472 ? 15.445 -39.156 -9.969 1 74.56 472 SER B N 1
ATOM 8195 C CA . SER B 1 472 ? 14.547 -38.094 -9.539 1 74.56 472 SER B CA 1
ATOM 8196 C C . SER B 1 472 ? 13.266 -38.094 -10.367 1 74.56 472 SER B C 1
ATOM 8198 O O . SER B 1 472 ? 12.172 -37.938 -9.812 1 74.56 472 SER B O 1
ATOM 8200 N N . THR B 1 473 ? 13.43 -38.312 -11.609 1 74 473 THR B N 1
ATOM 8201 C CA . THR B 1 473 ? 12.289 -38.344 -12.516 1 74 473 THR B CA 1
ATOM 8202 C C . THR B 1 473 ? 11.375 -39.5 -12.211 1 74 473 THR B C 1
ATOM 8204 O O . THR B 1 473 ? 10.148 -39.375 -12.195 1 74 473 THR B O 1
ATOM 8207 N N . LEU B 1 474 ? 12.039 -40.625 -12.055 1 81.12 474 LEU B N 1
ATOM 8208 C CA . LEU B 1 474 ? 11.281 -41.812 -11.688 1 81.12 474 LEU B CA 1
ATOM 8209 C C . LEU B 1 474 ? 10.5 -41.594 -10.398 1 81.12 474 LEU B C 1
ATOM 8211 O O . LEU B 1 474 ? 9.305 -41.875 -10.336 1 81.12 474 LEU B O 1
ATOM 8215 N N . TYR B 1 475 ? 11.164 -41.094 -9.445 1 76 475 TYR B N 1
ATOM 8216 C CA . TYR B 1 475 ? 10.555 -40.812 -8.148 1 76 475 TYR B CA 1
ATOM 8217 C C . TYR B 1 475 ? 9.336 -39.906 -8.297 1 76 475 TYR B C 1
ATOM 8219 O O . TYR B 1 475 ? 8.258 -40.219 -7.793 1 76 475 TYR B O 1
ATOM 8227 N N . ASN B 1 476 ? 9.57 -38.875 -9.016 1 72.75 476 ASN B N 1
ATOM 8228 C CA . ASN B 1 476 ? 8.531 -37.875 -9.148 1 72.75 476 ASN B CA 1
ATOM 8229 C C . ASN B 1 476 ? 7.297 -38.406 -9.867 1 72.75 476 ASN B C 1
ATOM 8231 O O . ASN B 1 476 ? 6.168 -38.188 -9.422 1 72.75 476 ASN B O 1
ATOM 8235 N N . LYS B 1 477 ? 7.52 -39.094 -10.859 1 73.31 477 LYS B N 1
ATOM 8236 C CA . LYS B 1 477 ? 6.422 -39.625 -11.68 1 73.31 477 LYS B CA 1
ATOM 8237 C C . LYS B 1 477 ? 5.676 -40.719 -10.953 1 73.31 477 LYS B C 1
ATOM 8239 O O . LYS B 1 477 ? 4.445 -40.75 -10.93 1 73.31 477 LYS B O 1
ATOM 8244 N N . LEU B 1 478 ? 6.426 -41.594 -10.406 1 76.94 478 LEU B N 1
ATOM 8245 C CA . LEU B 1 478 ? 5.82 -42.719 -9.695 1 76.94 478 LEU B CA 1
ATOM 8246 C C . LEU B 1 478 ? 5.02 -42.25 -8.492 1 76.94 478 LEU B C 1
ATOM 8248 O O . LEU B 1 478 ? 3.895 -42.688 -8.266 1 76.94 478 LEU B O 1
ATOM 8252 N N . ARG B 1 479 ? 5.668 -41.406 -7.812 1 72.81 479 ARG B N 1
ATOM 8253 C CA . ARG B 1 479 ? 5.008 -40.875 -6.629 1 72.81 479 ARG B CA 1
ATOM 8254 C C . ARG B 1 479 ? 3.734 -40.125 -7.012 1 72.81 479 ARG B C 1
ATOM 8256 O O . ARG B 1 479 ? 2.725 -40.188 -6.309 1 72.81 479 ARG B O 1
ATOM 8263 N N . SER B 1 480 ? 3.805 -39.375 -8.109 1 68.62 480 SER B N 1
ATOM 8264 C CA . SER B 1 480 ? 2.656 -38.594 -8.57 1 68.62 480 SER B CA 1
ATOM 8265 C C . SER B 1 480 ? 1.49 -39.5 -8.938 1 68.62 480 SER B C 1
ATOM 8267 O O . SER B 1 480 ? 0.33 -39.188 -8.695 1 68.62 480 SER B O 1
ATOM 8269 N N . ILE B 1 481 ? 1.805 -40.688 -9.438 1 66.62 481 ILE B N 1
ATOM 8270 C CA . ILE B 1 481 ? 0.79 -41.594 -9.961 1 66.62 481 ILE B CA 1
ATOM 8271 C C . ILE B 1 481 ? 0.296 -42.5 -8.852 1 66.62 481 ILE B C 1
ATOM 8273 O O . ILE B 1 481 ? -0.91 -42.719 -8.703 1 66.62 481 ILE B O 1
ATOM 8277 N N . THR B 1 482 ? 1.271 -42.938 -8.055 1 69.12 482 THR B N 1
ATOM 8278 C CA . THR B 1 482 ? 0.941 -44 -7.113 1 69.12 482 THR B CA 1
ATOM 8279 C C . THR B 1 482 ? 0.914 -43.469 -5.684 1 69.12 482 THR B C 1
ATOM 8281 O O . THR B 1 482 ? 0.376 -44.125 -4.781 1 69.12 482 THR B O 1
ATOM 8284 N N . GLY B 1 483 ? 1.627 -42.25 -5.508 1 64.25 483 GLY B N 1
ATOM 8285 C CA . GLY B 1 483 ? 1.745 -41.688 -4.176 1 64.25 483 GLY B CA 1
ATOM 8286 C C . GLY B 1 483 ? 2.879 -42.281 -3.365 1 64.25 483 GLY B C 1
ATOM 8287 O O . GLY B 1 483 ? 3.129 -41.844 -2.234 1 64.25 483 GLY B O 1
ATOM 8288 N N . MET B 1 484 ? 3.598 -43.219 -3.896 1 66.56 484 MET B N 1
ATOM 8289 C CA . MET B 1 484 ? 4.656 -43.938 -3.178 1 66.56 484 MET B CA 1
ATOM 8290 C C . MET B 1 484 ? 6.027 -43.531 -3.709 1 66.56 484 MET B C 1
ATOM 8292 O O . MET B 1 484 ? 6.176 -43.219 -4.895 1 66.56 484 MET B O 1
ATOM 8296 N N . ASN B 1 485 ? 6.957 -43.469 -2.727 1 74 485 ASN B N 1
ATOM 8297 C CA . ASN B 1 485 ? 8.328 -43.375 -3.221 1 74 485 ASN B CA 1
ATOM 8298 C C . ASN B 1 485 ? 8.766 -44.656 -3.898 1 74 485 ASN B C 1
ATOM 8300 O O . ASN B 1 485 ? 8.094 -45.688 -3.797 1 74 485 ASN B O 1
ATOM 8304 N N . VAL B 1 486 ? 9.844 -44.531 -4.613 1 81.56 486 VAL B N 1
ATOM 8305 C CA . VAL B 1 486 ? 10.281 -45.656 -5.461 1 81.56 486 VAL B CA 1
ATOM 8306 C C . VAL B 1 486 ? 10.523 -46.906 -4.613 1 81.56 486 VAL B C 1
ATOM 8308 O O . VAL B 1 486 ? 10.031 -47.969 -4.941 1 81.56 486 VAL B O 1
ATOM 8311 N N . SER B 1 487 ? 11.18 -46.656 -3.461 1 80.12 487 SER B N 1
ATOM 8312 C CA . SER B 1 487 ? 11.5 -47.812 -2.604 1 80.12 487 SER B CA 1
ATOM 8313 C C . SER B 1 487 ? 10.234 -48.438 -2.033 1 80.12 487 SER B C 1
ATOM 8315 O O . SER B 1 487 ? 10.117 -49.656 -1.96 1 80.12 487 SER B O 1
ATOM 8317 N N . ALA B 1 488 ? 9.32 -47.594 -1.698 1 78.25 488 ALA B N 1
ATOM 8318 C CA . ALA B 1 488 ? 8.055 -48.062 -1.153 1 78.25 488 ALA B CA 1
ATOM 8319 C C . ALA B 1 488 ? 7.246 -48.812 -2.215 1 78.25 488 ALA B C 1
ATOM 8321 O O . ALA B 1 488 ? 6.598 -49.812 -1.921 1 78.25 488 ALA B O 1
ATOM 8322 N N . PHE B 1 489 ? 7.266 -48.312 -3.404 1 83.25 489 PHE B N 1
ATOM 8323 C CA . PHE B 1 489 ? 6.539 -48.969 -4.496 1 83.25 489 PHE B CA 1
ATOM 8324 C C . PHE B 1 489 ? 7.117 -50.344 -4.801 1 83.25 489 PHE B C 1
ATOM 8326 O O . PHE B 1 489 ? 6.379 -51.312 -4.965 1 83.25 489 PHE B O 1
ATOM 8333 N N . ILE B 1 490 ? 8.414 -50.406 -4.871 1 86.5 490 ILE B N 1
ATOM 8334 C CA . ILE B 1 490 ? 9.086 -51.656 -5.098 1 86.5 490 ILE B CA 1
ATOM 8335 C C . ILE B 1 490 ? 8.672 -52.656 -4.016 1 86.5 490 ILE B C 1
ATOM 8337 O O . ILE B 1 490 ? 8.32 -53.812 -4.32 1 86.5 490 ILE B O 1
ATOM 8341 N N . ARG B 1 491 ? 8.727 -52.156 -2.85 1 84.25 491 ARG B N 1
ATOM 8342 C CA . ARG B 1 491 ? 8.344 -53 -1.729 1 84.25 491 ARG B CA 1
ATOM 8343 C C . ARG B 1 491 ? 6.895 -53.438 -1.85 1 84.25 491 ARG B C 1
ATOM 8345 O O . ARG B 1 491 ? 6.574 -54.625 -1.586 1 84.25 491 ARG B O 1
ATOM 8352 N N . ASP B 1 492 ? 6.035 -52.562 -2.223 1 83.38 492 ASP B N 1
ATOM 8353 C CA . ASP B 1 492 ? 4.613 -52.844 -2.393 1 83.38 492 ASP B CA 1
ATOM 8354 C C . ASP B 1 492 ? 4.402 -53.938 -3.438 1 83.38 492 ASP B C 1
ATOM 8356 O O . ASP B 1 492 ? 3.621 -54.875 -3.223 1 83.38 492 ASP B O 1
ATOM 8360 N N . VAL B 1 493 ? 5.031 -53.812 -4.516 1 86.12 493 VAL B N 1
ATOM 8361 C CA . VAL B 1 493 ? 4.934 -54.781 -5.594 1 86.12 493 VAL B CA 1
ATOM 8362 C C . VAL B 1 493 ? 5.445 -56.156 -5.109 1 86.12 493 VAL B C 1
ATOM 8364 O O . VAL B 1 493 ? 4.82 -57.188 -5.363 1 86.12 493 VAL B O 1
ATOM 8367 N N . ARG B 1 494 ? 6.543 -56.062 -4.438 1 87.38 494 ARG B N 1
ATOM 8368 C CA . ARG B 1 494 ? 7.129 -57.281 -3.906 1 87.38 494 ARG B CA 1
ATOM 8369 C C . ARG B 1 494 ? 6.176 -57.969 -2.932 1 87.38 494 ARG B C 1
ATOM 8371 O O . ARG B 1 494 ? 6.023 -59.188 -2.959 1 87.38 494 ARG B O 1
ATOM 8378 N N . MET B 1 495 ? 5.516 -57.188 -2.184 1 85.44 495 MET B N 1
ATOM 8379 C CA . MET B 1 495 ? 4.574 -57.719 -1.203 1 85.44 495 MET B CA 1
ATOM 8380 C C . MET B 1 495 ? 3.367 -58.344 -1.895 1 85.44 495 MET B C 1
ATOM 8382 O O . MET B 1 495 ? 2.912 -59.438 -1.505 1 85.44 495 MET B O 1
ATOM 8386 N N . LYS B 1 496 ? 2.906 -57.688 -2.801 1 84.31 496 LYS B N 1
ATOM 8387 C CA . LYS B 1 496 ? 1.765 -58.188 -3.547 1 84.31 496 LYS B CA 1
ATOM 8388 C C . LYS B 1 496 ? 2.125 -59.5 -4.273 1 84.31 496 LYS B C 1
ATOM 8390 O O . LYS B 1 496 ? 1.324 -60.438 -4.324 1 84.31 496 LYS B O 1
ATOM 8395 N N . GLU B 1 497 ? 3.25 -59.438 -4.754 1 87.19 497 GLU B N 1
ATOM 8396 C CA . GLU B 1 497 ? 3.738 -60.656 -5.414 1 87.19 497 GLU B CA 1
ATOM 8397 C C . GLU B 1 497 ? 3.898 -61.781 -4.418 1 87.19 497 GLU B C 1
ATOM 8399 O O . GLU B 1 497 ? 3.58 -62.938 -4.73 1 87.19 497 GLU B O 1
ATOM 8404 N N . ALA B 1 498 ? 4.352 -61.438 -3.291 1 88.19 498 ALA B N 1
ATOM 8405 C CA . ALA B 1 498 ? 4.484 -62.438 -2.24 1 88.19 498 ALA B CA 1
ATOM 8406 C C . ALA B 1 498 ? 3.131 -63.031 -1.885 1 88.19 498 ALA B C 1
ATOM 8408 O O . ALA B 1 498 ? 3.01 -64.25 -1.732 1 88.19 498 ALA B O 1
ATOM 8409 N N . ARG B 1 499 ? 2.271 -62.188 -1.785 1 86 499 ARG B N 1
ATOM 8410 C CA . ARG B 1 499 ? 0.921 -62.656 -1.485 1 86 499 ARG B CA 1
ATOM 8411 C C . ARG B 1 499 ? 0.401 -63.562 -2.588 1 86 499 ARG B C 1
ATOM 8413 O O . ARG B 1 499 ? -0.168 -64.625 -2.307 1 86 499 ARG B O 1
ATOM 8420 N N . ARG B 1 500 ? 0.579 -63.219 -3.74 1 85.56 500 ARG B N 1
ATOM 8421 C CA . ARG B 1 500 ? 0.16 -64 -4.891 1 85.56 500 ARG B CA 1
ATOM 8422 C C . ARG B 1 500 ? 0.833 -65.375 -4.883 1 85.56 500 ARG B C 1
ATOM 8424 O O . ARG B 1 500 ? 0.167 -66.375 -5.043 1 85.56 500 ARG B O 1
ATOM 8431 N N . LEU B 1 501 ? 2.084 -65.375 -4.664 1 86.81 501 LEU B N 1
ATOM 8432 C CA . LEU B 1 501 ? 2.865 -66.625 -4.637 1 86.81 501 LEU B CA 1
ATOM 8433 C C . LEU B 1 501 ? 2.428 -67.5 -3.48 1 86.81 501 LEU B C 1
ATOM 8435 O O . LEU B 1 501 ? 2.34 -68.688 -3.633 1 86.81 501 LEU B O 1
ATOM 8439 N N . GLY B 1 502 ? 2.135 -66.812 -2.432 1 85.75 502 GLY B N 1
ATOM 8440 C CA . GLY B 1 502 ? 1.64 -67.562 -1.273 1 85.75 502 GLY B CA 1
ATOM 8441 C C . GLY B 1 502 ? 0.294 -68.188 -1.511 1 85.75 502 GLY B C 1
ATOM 8442 O O . GLY B 1 502 ? 0.058 -69.312 -1.062 1 85.75 502 GLY B O 1
ATOM 8443 N N . MET B 1 503 ? -0.451 -67.562 -2.221 1 84.12 503 MET B N 1
ATOM 8444 C CA . MET B 1 503 ? -1.766 -68.062 -2.555 1 84.12 503 MET B CA 1
ATOM 8445 C C . MET B 1 503 ? -1.643 -69.25 -3.527 1 84.12 503 MET B C 1
ATOM 8447 O O . MET B 1 503 ? -2.412 -70.188 -3.451 1 84.12 503 MET B O 1
ATOM 8451 N N . GLU B 1 504 ? -0.722 -69.125 -4.379 1 84.12 504 GLU B N 1
ATOM 8452 C CA . GLU B 1 504 ? -0.495 -70.188 -5.367 1 84.12 504 GLU B CA 1
ATOM 8453 C C . GLU B 1 504 ? 0.141 -71.438 -4.73 1 84.12 504 GLU B C 1
ATOM 8455 O O . GLU B 1 504 ? -0.205 -72.562 -5.074 1 84.12 504 GLU B O 1
ATOM 8460 N N . ASN B 1 505 ? 1.076 -71.125 -3.875 1 86.19 505 ASN B N 1
ATOM 8461 C CA . ASN B 1 505 ? 1.76 -72.25 -3.189 1 86.19 505 ASN B CA 1
ATOM 8462 C C . ASN B 1 505 ? 1.793 -72 -1.681 1 86.19 505 ASN B C 1
ATOM 8464 O O . ASN B 1 505 ? 2.799 -71.562 -1.138 1 86.19 505 ASN B O 1
ATOM 8468 N N . PRO B 1 506 ? 0.78 -72.438 -1.062 1 85.06 506 PRO B N 1
ATOM 8469 C CA . PRO B 1 506 ? 0.667 -72.188 0.375 1 85.06 506 PRO B CA 1
ATOM 8470 C C . PRO B 1 506 ? 1.662 -73 1.2 1 85.06 506 PRO B C 1
ATOM 8472 O O . PRO B 1 506 ? 1.87 -72.688 2.381 1 85.06 506 PRO B O 1
ATOM 8475 N N . ASN B 1 507 ? 2.334 -73.938 0.621 1 84.19 507 ASN B N 1
ATOM 8476 C CA . ASN B 1 507 ? 3.246 -74.812 1.36 1 84.19 507 ASN B CA 1
ATOM 8477 C C . ASN B 1 507 ? 4.648 -74.188 1.435 1 84.19 507 ASN B C 1
ATOM 8479 O O . ASN B 1 507 ? 5.562 -74.812 1.988 1 84.19 507 ASN B O 1
ATOM 8483 N N . LEU B 1 508 ? 4.879 -73.062 0.964 1 85.5 508 LEU B N 1
ATOM 8484 C CA . LEU B 1 508 ? 6.18 -72.375 0.952 1 85.5 508 LEU B CA 1
ATOM 8485 C C . LEU B 1 508 ? 6.566 -71.938 2.352 1 85.5 508 LEU B C 1
ATOM 8487 O O . LEU B 1 508 ? 5.699 -71.562 3.143 1 85.5 508 LEU B O 1
ATOM 8491 N N . ARG B 1 509 ? 7.848 -72.125 2.676 1 87.81 509 ARG B N 1
ATOM 8492 C CA . ARG B 1 509 ? 8.352 -71.562 3.912 1 87.81 509 ARG B CA 1
ATOM 8493 C C . ARG B 1 509 ? 8.398 -70 3.807 1 87.81 509 ARG B C 1
ATOM 8495 O O . ARG B 1 509 ? 8.617 -69.5 2.721 1 87.81 509 ARG B O 1
ATOM 8502 N N . VAL B 1 510 ? 8.219 -69.25 4.824 1 89.12 510 VAL B N 1
ATOM 8503 C CA . VAL B 1 510 ? 8.211 -67.812 4.887 1 89.12 510 VAL B CA 1
ATOM 8504 C C . VAL B 1 510 ? 9.539 -67.25 4.375 1 89.12 510 VAL B C 1
ATOM 8506 O O . VAL B 1 510 ? 9.57 -66.25 3.668 1 89.12 510 VAL B O 1
ATOM 8509 N N . SER B 1 511 ? 10.594 -67.938 4.75 1 90.25 511 SER B N 1
ATOM 8510 C CA . SER B 1 511 ? 11.914 -67.562 4.301 1 90.25 511 SER B CA 1
ATOM 8511 C C . SER B 1 511 ? 12.039 -67.625 2.785 1 90.25 511 SER B C 1
ATOM 8513 O O . SER B 1 511 ? 12.578 -66.688 2.152 1 90.25 511 SER B O 1
ATOM 8515 N N . ASP B 1 512 ? 11.57 -68.688 2.244 1 88.75 512 ASP B N 1
ATOM 8516 C CA . ASP B 1 512 ? 11.617 -68.875 0.796 1 88.75 512 ASP B CA 1
ATOM 8517 C C . ASP B 1 512 ? 10.758 -67.875 0.082 1 88.75 512 ASP B C 1
ATOM 8519 O O . ASP B 1 512 ? 11.141 -67.375 -0.977 1 88.75 512 ASP B O 1
ATOM 8523 N N . LEU B 1 513 ? 9.633 -67.625 0.634 1 90.81 513 LEU B N 1
ATOM 8524 C CA . LEU B 1 513 ? 8.75 -66.562 0.092 1 90.81 513 LEU B CA 1
ATOM 8525 C C . LEU B 1 513 ? 9.453 -65.188 0.09 1 90.81 513 LEU B C 1
ATOM 8527 O O . LEU B 1 513 ? 9.375 -64.5 -0.895 1 90.81 513 LEU B O 1
ATOM 8531 N N . ALA B 1 514 ? 10.102 -64.938 1.115 1 91.5 514 ALA B N 1
ATOM 8532 C CA . ALA B 1 514 ? 10.828 -63.688 1.251 1 91.5 514 ALA B CA 1
ATOM 8533 C C . ALA B 1 514 ? 11.922 -63.562 0.191 1 91.5 514 ALA B C 1
ATOM 8535 O O . ALA B 1 514 ? 12.039 -62.531 -0.469 1 91.5 514 ALA B O 1
ATOM 8536 N N . TYR B 1 515 ? 12.602 -64.625 0.004 1 87.75 515 TYR B N 1
ATOM 8537 C CA . TYR B 1 515 ? 13.703 -64.625 -0.952 1 87.75 515 TYR B CA 1
ATOM 8538 C C . TYR B 1 515 ? 13.188 -64.562 -2.383 1 87.75 515 TYR B C 1
ATOM 8540 O O . TYR B 1 515 ? 13.805 -63.938 -3.246 1 87.75 515 TYR B O 1
ATOM 8548 N N . SER B 1 516 ? 12.086 -65.062 -2.582 1 89.69 516 SER B N 1
ATOM 8549 C CA . SER B 1 516 ? 11.516 -65.125 -3.926 1 89.69 516 SER B CA 1
ATOM 8550 C C . SER B 1 516 ? 11.078 -63.75 -4.398 1 89.69 516 SER B C 1
ATOM 8552 O O . SER B 1 516 ? 10.945 -63.531 -5.602 1 89.69 516 SER B O 1
ATOM 8554 N N . VAL B 1 517 ? 10.93 -62.906 -3.438 1 91.31 517 VAL B N 1
ATOM 8555 C CA . VAL B 1 517 ? 10.453 -61.562 -3.83 1 91.31 517 VAL B CA 1
ATOM 8556 C C . VAL B 1 517 ? 11.523 -60.531 -3.514 1 91.31 517 VAL B C 1
ATOM 8558 O O . VAL B 1 517 ? 11.234 -59.344 -3.465 1 91.31 517 VAL B O 1
ATOM 8561 N N . GLY B 1 518 ? 12.711 -60.906 -3.188 1 88.19 518 GLY B N 1
ATOM 8562 C CA . GLY B 1 518 ? 13.867 -60.031 -3.166 1 88.19 518 GLY B CA 1
ATOM 8563 C C . GLY B 1 518 ? 14.164 -59.469 -1.786 1 88.19 518 GLY B C 1
ATOM 8564 O O . GLY B 1 518 ? 14.75 -58.406 -1.659 1 88.19 518 GLY B O 1
ATOM 8565 N N . PHE B 1 519 ? 13.766 -60.062 -0.736 1 89.06 519 PHE B N 1
ATOM 8566 C CA . PHE B 1 519 ? 14.133 -59.625 0.613 1 89.06 519 PHE B CA 1
ATOM 8567 C C . PHE B 1 519 ? 15.297 -60.469 1.135 1 89.06 519 PHE B C 1
ATOM 8569 O O . PHE B 1 519 ? 15.281 -61.688 1.031 1 89.06 519 PHE B O 1
ATOM 8576 N N . HIS B 1 520 ? 16.266 -59.781 1.681 1 82.12 520 HIS B N 1
ATOM 8577 C CA . HIS B 1 520 ? 17.422 -60.5 2.234 1 82.12 520 HIS B CA 1
ATOM 8578 C C . HIS B 1 520 ? 17.141 -60.969 3.654 1 82.12 520 HIS B C 1
ATOM 8580 O O . HIS B 1 520 ? 17.734 -61.969 4.109 1 82.12 520 HIS B O 1
ATOM 8586 N N . ASP B 1 521 ? 16.25 -60.281 4.316 1 84.75 521 ASP B N 1
ATOM 8587 C CA . ASP B 1 521 ? 15.953 -60.594 5.711 1 84.75 521 ASP B CA 1
ATOM 8588 C C . ASP B 1 521 ? 14.5 -61 5.879 1 84.75 521 ASP B C 1
ATOM 8590 O O . ASP B 1 521 ? 13.594 -60.188 5.805 1 84.75 521 ASP B O 1
ATOM 8594 N N . PRO B 1 522 ? 14.297 -62.219 6.184 1 87.81 522 PRO B N 1
ATOM 8595 C CA . PRO B 1 522 ? 12.93 -62.75 6.336 1 87.81 522 PRO B CA 1
ATOM 8596 C C . PRO B 1 522 ? 12.188 -62.094 7.496 1 87.81 522 PRO B C 1
ATOM 8598 O O . PRO B 1 522 ? 10.961 -61.969 7.461 1 87.81 522 PRO B O 1
ATOM 8601 N N . ARG B 1 523 ? 12.93 -61.688 8.539 1 83.62 523 ARG B N 1
ATOM 8602 C CA . ARG B 1 523 ? 12.281 -61 9.656 1 83.62 523 ARG B CA 1
ATOM 8603 C C . ARG B 1 523 ? 11.719 -59.656 9.227 1 83.62 523 ARG B C 1
ATOM 8605 O O . ARG B 1 523 ? 10.602 -59.281 9.594 1 83.62 523 ARG B O 1
ATOM 8612 N N . TYR B 1 524 ? 12.523 -59.031 8.469 1 85.5 524 TYR B N 1
ATOM 8613 C CA . TYR B 1 524 ? 12.078 -57.75 7.945 1 85.5 524 TYR B CA 1
ATOM 8614 C C . TYR B 1 524 ? 10.906 -57.938 6.988 1 85.5 524 TYR B C 1
ATOM 8616 O O . TYR B 1 524 ? 9.953 -57.156 7.016 1 85.5 524 TYR B O 1
ATOM 8624 N N . PHE B 1 525 ? 10.953 -58.906 6.238 1 90.88 525 PHE B N 1
ATOM 8625 C CA . PHE B 1 525 ? 9.867 -59.25 5.332 1 90.88 525 PHE B CA 1
ATOM 8626 C C . PHE B 1 525 ? 8.57 -59.469 6.098 1 90.88 525 PHE B C 1
ATOM 8628 O O . PHE B 1 525 ? 7.52 -58.938 5.727 1 90.88 525 PHE B O 1
ATOM 8635 N N . ALA B 1 526 ? 8.656 -60.219 7.117 1 85.88 526 ALA B N 1
ATOM 8636 C CA . ALA B 1 526 ? 7.477 -60.531 7.918 1 85.88 526 ALA B CA 1
ATOM 8637 C C . ALA B 1 526 ? 6.867 -59.281 8.523 1 85.88 526 ALA B C 1
ATOM 8639 O O . ALA B 1 526 ? 5.645 -59.125 8.555 1 85.88 526 ALA B O 1
ATOM 8640 N N . THR B 1 527 ? 7.742 -58.406 8.852 1 85.12 527 THR B N 1
ATOM 8641 C CA . THR B 1 527 ? 7.301 -57.156 9.414 1 85.12 527 THR B CA 1
ATOM 8642 C C . THR B 1 527 ? 6.59 -56.312 8.367 1 85.12 527 THR B C 1
ATOM 8644 O O . THR B 1 527 ? 5.535 -55.719 8.633 1 85.12 527 THR B O 1
ATOM 8647 N N . CYS B 1 528 ? 7.113 -56.25 7.23 1 84.31 528 CYS B N 1
ATOM 8648 C CA . CYS B 1 528 ? 6.543 -55.469 6.141 1 84.31 528 CYS B CA 1
ATOM 8649 C C . CYS B 1 528 ? 5.215 -56.062 5.688 1 84.31 528 CYS B C 1
ATOM 8651 O O . CYS B 1 528 ? 4.27 -55.312 5.402 1 84.31 528 CYS B O 1
ATOM 8653 N N . PHE B 1 529 ? 5.133 -57.312 5.633 1 86.5 529 PHE B N 1
ATOM 8654 C CA . PHE B 1 529 ? 3.939 -58.031 5.203 1 86.5 529 PHE B CA 1
ATOM 8655 C C . PHE B 1 529 ? 2.789 -57.812 6.176 1 86.5 529 PHE B C 1
ATOM 8657 O O . PHE B 1 529 ? 1.666 -57.531 5.758 1 86.5 529 PHE B O 1
ATOM 8664 N N . LYS B 1 530 ? 3.133 -57.875 7.398 1 84.06 530 LYS B N 1
ATOM 8665 C CA . LYS B 1 530 ? 2.127 -57.625 8.43 1 84.06 530 LYS B CA 1
ATOM 8666 C C . LYS B 1 530 ? 1.629 -56.188 8.367 1 84.06 530 LYS B C 1
ATOM 8668 O O . LYS B 1 530 ? 0.432 -55.906 8.516 1 84.06 530 LYS B O 1
ATOM 8673 N N . LYS B 1 531 ? 2.523 -55.375 8.203 1 80.25 531 LYS B N 1
ATOM 8674 C CA . LYS B 1 531 ? 2.17 -53.969 8.125 1 80.25 531 LYS B CA 1
ATOM 8675 C C . LYS B 1 531 ? 1.237 -53.688 6.945 1 80.25 531 LYS B C 1
ATOM 8677 O O . LYS B 1 531 ? 0.29 -52.906 7.066 1 80.25 531 LYS B O 1
ATOM 8682 N N . GLN B 1 532 ? 1.49 -54.312 5.855 1 79.19 532 GLN B N 1
ATOM 8683 C CA . GLN B 1 532 ? 0.755 -54.031 4.625 1 79.19 532 GLN B CA 1
ATOM 8684 C C . GLN B 1 532 ? -0.579 -54.781 4.609 1 79.19 532 GLN B C 1
ATOM 8686 O O . GLN B 1 532 ? -1.595 -54.219 4.176 1 79.19 532 GLN B O 1
ATOM 8691 N N . PHE B 1 533 ? -0.64 -56 5.082 1 79.62 533 PHE B N 1
ATOM 8692 C CA . PHE B 1 533 ? -1.822 -56.844 4.887 1 79.62 533 PHE B CA 1
ATOM 8693 C C . PHE B 1 533 ? -2.496 -57.125 6.219 1 79.62 533 PHE B C 1
ATOM 8695 O O . PHE B 1 533 ? -3.555 -57.781 6.254 1 79.62 533 PHE B O 1
ATOM 8702 N N . GLY B 1 534 ? -1.859 -56.75 7.301 1 77.81 534 GLY B N 1
ATOM 8703 C CA . GLY B 1 534 ? -2.449 -56.875 8.625 1 77.81 534 GLY B CA 1
ATOM 8704 C C . GLY B 1 534 ? -2.324 -58.281 9.195 1 77.81 534 GLY B C 1
ATOM 8705 O O . GLY B 1 534 ? -2.891 -58.594 10.25 1 77.81 534 GLY B O 1
ATOM 8706 N N . ILE B 1 535 ? -1.672 -59.188 8.492 1 80.19 535 ILE B N 1
ATOM 8707 C CA . ILE B 1 535 ? -1.524 -60.562 8.93 1 80.19 535 ILE B CA 1
ATOM 8708 C C . ILE B 1 535 ? -0.08 -61.031 8.727 1 80.19 535 ILE B C 1
ATOM 8710 O O . ILE B 1 535 ? 0.576 -60.625 7.766 1 80.19 535 ILE B O 1
ATOM 8714 N N . GLN B 1 536 ? 0.4 -61.812 9.641 1 87.75 536 GLN B N 1
ATOM 8715 C CA . GLN B 1 536 ? 1.741 -62.375 9.5 1 87.75 536 GLN B CA 1
ATOM 8716 C C . GLN B 1 536 ? 1.812 -63.344 8.336 1 87.75 536 GLN B C 1
ATOM 8718 O O . GLN B 1 536 ? 0.866 -64.125 8.086 1 87.75 536 GLN B O 1
ATOM 8723 N N . PRO B 1 537 ? 2.898 -63.312 7.676 1 89.81 537 PRO B N 1
ATOM 8724 C CA . PRO B 1 537 ? 3.021 -64.188 6.523 1 89.81 537 PRO B CA 1
ATOM 8725 C C . PRO B 1 537 ? 2.777 -65.688 6.891 1 89.81 537 PRO B C 1
ATOM 8727 O O . PRO B 1 537 ? 2.141 -66.438 6.125 1 89.81 537 PRO B O 1
ATOM 8730 N N . LYS B 1 538 ? 3.299 -66.062 8.008 1 88.88 538 LYS B N 1
ATOM 8731 C CA . LYS B 1 538 ? 3.096 -67.5 8.453 1 88.88 538 LYS B CA 1
ATOM 8732 C C . LYS B 1 538 ? 1.612 -67.75 8.641 1 88.88 538 LYS B C 1
ATOM 8734 O O . LYS B 1 538 ? 1.128 -68.812 8.195 1 88.88 538 LYS B O 1
ATOM 8739 N N . GLU B 1 539 ? 0.969 -66.875 9.242 1 87.44 539 GLU B N 1
ATOM 8740 C CA . GLU B 1 539 ? -0.464 -67 9.477 1 87.44 539 GLU B CA 1
ATOM 8741 C C . GLU B 1 539 ? -1.243 -67 8.164 1 87.44 539 GLU B C 1
ATOM 8743 O O . GLU B 1 539 ? -2.217 -67.75 8.008 1 87.44 539 GLU B O 1
ATOM 8748 N N . PHE B 1 540 ? -0.856 -66.188 7.363 1 87.56 540 PHE B N 1
ATOM 8749 C CA . PHE B 1 540 ? -1.464 -66.062 6.043 1 87.56 540 PHE B CA 1
ATOM 8750 C C . PHE B 1 540 ? -1.361 -67.438 5.285 1 87.56 540 PHE B C 1
ATOM 8752 O O . PHE B 1 540 ? -2.361 -67.938 4.777 1 87.56 540 PHE B O 1
ATOM 8759 N N . LEU B 1 541 ? -0.242 -68 5.285 1 87.94 541 LEU B N 1
ATOM 8760 C CA . LEU B 1 541 ? -0.002 -69.25 4.574 1 87.94 541 LEU B CA 1
ATOM 8761 C C . LEU B 1 541 ? -0.761 -70.438 5.227 1 87.94 541 LEU B C 1
ATOM 8763 O O . LEU B 1 541 ? -1.328 -71.25 4.531 1 87.94 541 LEU B O 1
ATOM 8767 N N . GLU B 1 542 ? -0.792 -70.312 6.504 1 85.69 542 GLU B N 1
ATOM 8768 C CA . GLU B 1 542 ? -1.511 -71.375 7.242 1 85.69 542 GLU B CA 1
ATOM 8769 C C . GLU B 1 542 ? -3.014 -71.312 6.988 1 85.69 542 GLU B C 1
ATOM 8771 O O . GLU B 1 542 ? -3.688 -72.312 6.879 1 85.69 542 GLU B O 1
ATOM 8776 N N . SER B 1 543 ? -3.479 -70.125 6.879 1 84.81 543 SER B N 1
ATOM 8777 C CA . SER B 1 543 ? -4.902 -69.938 6.637 1 84.81 543 SER B CA 1
ATOM 8778 C C . SER B 1 543 ? -5.309 -70.438 5.254 1 84.81 543 SER B C 1
ATOM 8780 O O . SER B 1 543 ? -6.41 -70.938 5.074 1 84.81 543 SER B O 1
ATOM 8782 N N . LEU B 1 544 ? -4.449 -70.375 4.387 1 81.12 544 LEU B N 1
ATOM 8783 C CA . LEU B 1 544 ? -4.707 -70.812 3.027 1 81.12 544 LEU B CA 1
ATOM 8784 C C . LEU B 1 544 ? -4.668 -72.375 2.961 1 81.12 544 LEU B C 1
ATOM 8786 O O . LEU B 1 544 ? -5.441 -72.938 2.225 1 81.12 544 LEU B O 1
ATOM 8790 N N . LEU B 1 545 ? -3.84 -72.875 3.77 1 79.44 545 LEU B N 1
ATOM 8791 C CA . LEU B 1 545 ? -3.744 -74.312 3.848 1 79.44 545 LEU B CA 1
ATOM 8792 C C . LEU B 1 545 ? -4.977 -74.938 4.527 1 79.44 545 LEU B C 1
ATOM 8794 O O . LEU B 1 545 ? -5.477 -75.938 4.109 1 79.44 545 LEU B O 1
ATOM 8798 N N . ASN B 1 546 ? -5.43 -74.312 5.512 1 74.56 546 ASN B N 1
ATOM 8799 C CA . ASN B 1 546 ? -6.613 -74.75 6.219 1 74.56 546 ASN B CA 1
ATOM 8800 C C . ASN B 1 546 ? -7.875 -74.562 5.375 1 74.56 546 ASN B C 1
ATOM 8802 O O . ASN B 1 546 ? -8.812 -75.375 5.488 1 74.56 546 ASN B O 1
ATOM 8806 N N . SER B 1 547 ? -8.016 -73.688 4.656 1 66.81 547 SER B N 1
ATOM 8807 C CA . SER B 1 547 ? -9.172 -73.5 3.797 1 66.81 547 SER B CA 1
ATOM 8808 C C . SER B 1 547 ? -9.195 -74.5 2.643 1 66.81 547 SER B C 1
ATOM 8810 O O . SER B 1 547 ? -10.273 -74.875 2.188 1 66.81 547 SER B O 1
ATOM 8812 N N . LYS B 1 548 ? -8.234 -75.062 2.123 1 62.19 548 LYS B N 1
ATOM 8813 C CA . LYS B 1 548 ? -8.188 -76.062 1.1 1 62.19 548 LYS B CA 1
ATOM 8814 C C . LYS B 1 548 ? -8.531 -77.438 1.689 1 62.19 548 LYS B C 1
ATOM 8816 O O . LYS B 1 548 ? -9.102 -78.312 1.007 1 62.19 548 LYS B O 1
ATOM 8821 N N . GLN B 1 549 ? -8.195 -77.625 2.904 1 54.53 549 GLN B N 1
ATOM 8822 C CA . GLN B 1 549 ? -8.555 -78.875 3.512 1 54.53 549 GLN B CA 1
ATOM 8823 C C . GLN B 1 549 ? -10.031 -78.938 3.879 1 54.53 549 GLN B C 1
ATOM 8825 O O . GLN B 1 549 ? -10.594 -80 4.094 1 54.53 549 GLN B O 1
ATOM 8830 N N . LYS B 1 550 ? -10.578 -77.875 4.125 1 50.25 550 LYS B N 1
ATOM 8831 C CA . LYS B 1 550 ? -11.992 -77.938 4.473 1 50.25 550 LYS B CA 1
ATOM 8832 C C . LYS B 1 550 ? -12.859 -78.188 3.234 1 50.25 550 LYS B C 1
ATOM 8834 O O . LYS B 1 550 ? -14.078 -78.062 3.291 1 50.25 550 LYS B O 1
ATOM 8839 N N . GLY B 1 551 ? -12.273 -78.25 2.092 1 36.28 551 GLY B N 1
ATOM 8840 C CA . GLY B 1 551 ? -13.141 -78.5 0.961 1 36.28 551 GLY B CA 1
ATOM 8841 C C . GLY B 1 551 ? -13.914 -79.812 1.119 1 36.28 551 GLY B C 1
ATOM 8842 O O . GLY B 1 551 ? -13.633 -80.625 2.023 1 36.28 551 GLY B O 1
ATOM 8843 N N . PRO B 1 552 ? -14.688 -80.375 0.064 1 39.94 552 PRO B N 1
ATOM 8844 C CA . PRO B 1 552 ? -15.82 -81.312 0.028 1 39.94 552 PRO B CA 1
ATOM 8845 C C . PRO B 1 552 ? -15.477 -82.688 0.6 1 39.94 552 PRO B C 1
ATOM 8847 O O . PRO B 1 552 ? -14.398 -83.188 0.332 1 39.94 552 PRO B O 1
ATOM 8850 N N . GLY B 1 553 ? -15.727 -83.062 1.935 1 29.86 553 GLY B N 1
ATOM 8851 C CA . GLY B 1 553 ? -16.172 -84.375 2.189 1 29.86 553 GLY B CA 1
ATOM 8852 C C . GLY B 1 553 ? -17.047 -84.938 1.085 1 29.86 553 GLY B C 1
ATOM 8853 O O . GLY B 1 553 ? -17.828 -84.25 0.476 1 29.86 553 GLY B O 1
ATOM 8854 N N . ARG B 1 554 ? -16.797 -86.25 0.495 1 23.53 554 ARG B N 1
ATOM 8855 C CA . ARG B 1 554 ? -17.781 -87.125 -0.144 1 23.53 554 ARG B CA 1
ATOM 8856 C C . ARG B 1 554 ? -19.016 -87.312 0.732 1 23.53 554 ARG B C 1
ATOM 8858 O O . ARG B 1 554 ? -18.906 -87.438 1.949 1 23.53 554 ARG B O 1
#

InterPro domains:
  IPR001789 Signal transduction response regulator, receiver domain [PF00072] (296-405)
  IPR001789 Signal transduction response regulator, receiver domain [PS50110] (294-409)
  IPR001789 Signal transduction response regulator, receiver domain [SM00448] (293-405)
  IPR003594 Histidine kinase/HSP90-like ATPase domain [PF02518] (136-247)
  IPR003594 Histidine kinase/HSP90-like ATPase domain [SM00387] (135-248)
  IPR003661 Signal transduction histidine kinase, dimerisation/phosphoacceptor domain [PF00512] (28-89)
  IPR003661 Signal transduction histidine kinase, dimerisation/phosphoacceptor domain [SM00388] (26-89)
  IPR003661 Signal transduction histidine kinase, dimerisation/phosphoacceptor domain [cd00082] (26-85)
  IPR004358 Signal transduction histidine kinase-related protein, C-terminal [PR00344] (174-188)
  IPR004358 Signal transduction histidine kinase-related protein, C-terminal [PR00344] (208-226)
  IPR004358 Signal transduction histidine kinase-related protein, C-terminal [PR00344] (232-245)
  IPR005467 Histidine kinase domain [PS50109] (33-248)
  IPR009057 Homedomain-like superfamily [SSF46689] (494-544)
  IPR011006 CheY-like superfamily [SSF52172] (292-422)
  IPR018060 AraC-like, DNA binding H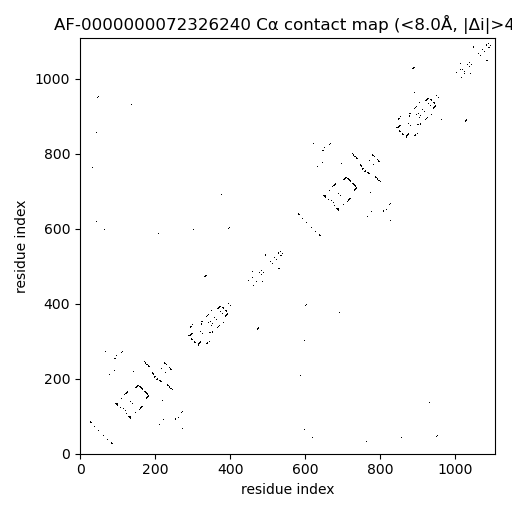TH domain [PF12833] (463-542)
  IPR018060 AraC-like, DNA binding HTH domain [PS01124] (443-543)
  IPR018060 AraC-like, DNA binding HTH domain [SM00342] (457-541)
  IPR036097 Signal transduction histidine kinase, dimerisation/phosphoacceptor domain superfamily [SSF47384] (18-90)
  IPR036890 Histidine kinase/HSP90-like ATPase superfamily [G3DSA:3.30.565.10] (97-252)
  IPR036890 Histidine kinase/HSP90-like ATPase superfamily [SSF55874] (79-246)

Solvent-accessible surface area (backbone atoms only — not comparable to full-atom values): 57488 Å² total; per-residue (Å²): 112,68,65,60,50,46,51,50,49,51,48,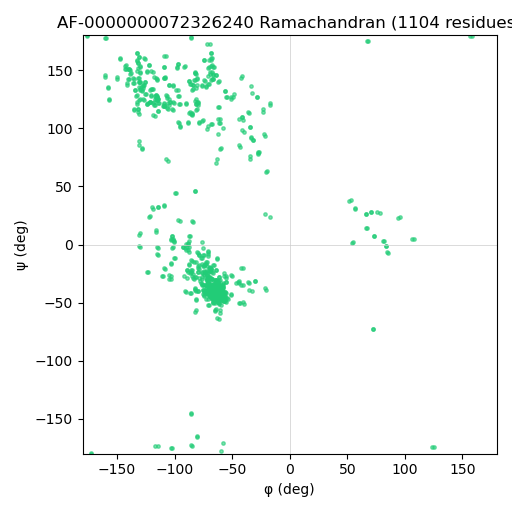47,50,49,48,51,49,49,51,48,49,52,48,28,43,44,49,26,36,44,40,50,43,44,45,44,63,50,32,50,41,47,21,44,35,42,34,49,46,46,53,45,43,74,75,50,56,88,51,48,55,59,46,46,42,37,52,50,32,50,52,50,48,51,51,53,47,48,50,52,38,50,45,32,24,48,71,42,65,63,65,79,61,56,25,25,46,33,52,49,37,45,48,52,51,52,56,53,57,55,46,44,41,67,37,42,68,48,55,27,46,81,48,82,46,54,44,59,71,66,41,76,29,32,47,35,68,68,61,48,50,51,40,53,46,45,53,52,50,49,34,44,69,49,31,38,75,60,28,48,38,37,40,35,35,37,53,56,95,80,66,42,37,40,38,39,35,42,37,22,48,11,54,37,43,48,76,75,52,58,79,44,55,58,40,64,43,61,46,44,45,56,80,75,40,43,62,91,65,70,44,47,58,55,24,40,35,51,51,51,34,45,69,54,67,28,47,76,50,76,52,56,39,63,68,60,7,37,33,37,39,37,38,35,52,24,43,71,84,78,52,56,77,89,26,53,38,85,85,49,65,66,67,84,74,58,77,60,81,59,61,68,70,56,60,71,40,55,67,70,75,72,56,67,74,63,75,57,62,91,88,40,59,26,32,35,41,29,33,61,51,62,68,51,41,49,51,51,44,62,66,43,44,81,68,26,36,68,45,80,23,53,24,28,63,50,35,53,54,46,60,66,70,37,67,57,59,32,35,38,27,34,37,86,34,41,98,26,23,30,56,56,35,38,37,55,37,52,68,31,83,60,44,40,68,55,43,32,35,35,38,30,70,63,80,45,64,60,50,50,46,50,41,45,70,36,64,40,70,42,75,43,54,53,54,43,49,54,69,57,54,52,50,51,52,48,50,55,51,48,52,47,46,51,52,9,51,53,48,60,57,41,56,71,71,55,64,74,74,75,68,77,66,82,62,52,72,66,46,47,49,50,49,48,50,49,50,54,44,60,76,42,31,48,42,60,80,64,40,52,62,55,50,11,58,74,70,72,44,50,52,34,42,43,32,35,40,43,22,58,65,52,57,32,51,50,63,55,42,53,48,50,52,28,47,52,47,38,51,51,49,35,69,73,41,39,84,60,52,63,57,57,48,24,40,59,34,21,40,89,44,44,68,58,41,38,52,51,38,22,70,73,71,72,42,45,54,65,56,51,25,50,52,52,49,52,56,64,65,69,48,87,77,134,112,68,64,58,50,48,52,50,50,51,48,47,51,50,49,51,49,49,52,50,49,52,49,29,43,45,49,26,38,46,39,49,44,44,45,44,62,50,32,51,42,48,23,45,37,44,32,49,47,47,52,44,42,72,75,49,57,87,50,49,55,58,48,47,44,38,52,50,32,51,52,50,47,51,51,52,46,48,50,52,38,51,43,32,25,47,70,42,65,63,66,77,63,56,24,25,44,31,50,48,36,46,48,53,51,53,56,52,59,52,46,44,41,68,38,41,71,50,56,26,45,79,47,82,45,55,45,60,69,66,40,76,28,33,46,36,66,68,60,48,50,51,40,54,46,43,54,50,50,48,35,46,68,48,31,38,76,61,28,49,36,38,40,37,36,37,52,55,94,78,65,43,37,40,38,39,35,41,36,23,48,13,54,36,44,46,75,75,52,58,77,45,54,57,40,65,43,61,45,44,45,58,78,78,41,42,63,90,66,70,45,49,58,54,25,41,37,50,51,51,35,46,68,54,67,27,48,75,49,76,51,56,39,64,66,60,8,37,33,39,40,36,37,35,53,25,42,71,85,78,52,57,77,89,25,53,37,85,84,50,65,67,65,84,74,57,77,62,81,59,62,66,70,56,59,73,40,55,68,70,76,71,56,67,75,64,75,55,63,91,88,40,59,26,34,35,42,30,32,60,51,61,69,51,41,50,50,51,43,61,66,43,42,81,68,24,36,69,43,79,22,50,24,27,63,51,36,53,54,46,58,67,71,38,68,57,59,35,35,39,28,35,39,86,33,40,95,27,24,29,55,55,36,37,37,53,36,50,69,30,84,60,42,41,67,55,45,31,35,37,38,29,70,63,80,44,62,60,52,50,45,50,40,45,70,36,64,39,72,42,75,44,52,52,54,43,49,54,70,57,52,52,50,50,53,49,48,55,52,48,51,45,45,50,51,9,50,52,47,59,55,41,56,72,71,56,62,74,74,75,70,76,66,84,62,51,72,64,48,48,49,49,48,49,51,48,49,52,46,60,75,40,30,50,41,61,79,66,40,52,62,53,49,13,57,74,70,73,44,51,54,34,41,44,32,34,41,43,21,58,64,51,57,33,49,50,63,54,42,52,49,50,51,29,46,52,48,38,50,51,48,35,69,74,42,38,85,59,53,63,56,57,47,24,40,57,33,20,40,90,45,44,66,59,41,38,52,53,41,22,70,74,70,72,44,44,53,64,56,51,26,50,52,52,48,53,58,62,66,68,47,85,78,134